Protein AF-0000000073459559 (afdb_homodimer)

Organism: Eremothecium gossypii (strain ATCC 10895 / CBS 109.51 / FGSC 9923 / NRRL Y-1056) (NCBI:txid284811)

InterPro domains:
  IPR000782 FAS1 domain [PS50213] (161-305)
  IPR000782 FAS1 domain [PS50213] (447-586)
  IPR036378 FAS1 domain superfamily [G3DSA:2.30.180.10] (457-588)
  IPR036378 FAS1 domain superfamily [SSF82153] (35-157)
  IPR036378 FAS1 domain superfamily [SSF82153] (318-447)
  IPR036378 FAS1 domain superfamily [SSF82153] (460-587)
  IPR050904 Cell adhesion and biosynthesis-related protein [PTHR10900] (189-633)

Structure (mmCIF, N/CA/C/O backbone):
data_AF-0000000073459559-model_v1
#
loop_
_entity.id
_entity.type
_entity.pdbx_description
1 polymer ACR029Cp
#
loop_
_atom_site.group_PDB
_atom_site.id
_atom_site.type_symbol
_atom_site.label_atom_id
_atom_site.label_alt_id
_atom_site.label_comp_id
_atom_site.label_asym_id
_atom_site.label_entity_id
_atom_site.label_seq_id
_atom_site.pdbx_PDB_ins_code
_atom_site.Cartn_x
_atom_site.Cartn_y
_atom_site.Cartn_z
_atom_site.occupancy
_atom_site.B_iso_or_equiv
_atom_site.auth_seq_id
_atom_site.auth_comp_id
_atom_site.auth_asym_id
_atom_site.auth_atom_id
_atom_site.pdbx_PDB_model_num
ATOM 1 N N . MET A 1 1 ? -1.584 -26.438 -11.297 1 17.03 1 MET A N 1
ATOM 2 C CA . MET A 1 1 ? -1.191 -27.844 -11.195 1 17.03 1 MET A CA 1
ATOM 3 C C . MET A 1 1 ? -1.791 -28.672 -12.336 1 17.03 1 MET A C 1
ATOM 5 O O . MET A 1 1 ? -1.902 -29.891 -12.234 1 17.03 1 MET A O 1
ATOM 9 N N . ILE A 1 2 ? -2.236 -27.938 -13.219 1 18.42 2 ILE A N 1
ATOM 10 C CA . ILE A 1 2 ? -2.914 -28.5 -14.383 1 18.42 2 ILE A CA 1
ATOM 11 C C . ILE A 1 2 ? -1.914 -29.266 -15.242 1 18.42 2 ILE A C 1
ATOM 13 O O . ILE A 1 2 ? -1.256 -28.688 -16.109 1 18.42 2 ILE A O 1
ATOM 17 N N . SER A 1 3 ? -1.098 -30.125 -14.508 1 16.38 3 SER A N 1
ATOM 18 C CA . SER A 1 3 ? -0.18 -31.094 -15.102 1 16.38 3 SER A CA 1
ATOM 19 C C . SER A 1 3 ? -0.9 -32 -16.094 1 16.38 3 SER A C 1
ATOM 21 O O . SER A 1 3 ? -0.386 -32.25 -17.188 1 16.38 3 SER A O 1
ATOM 23 N N . ALA A 1 4 ? -1.631 -33 -15.734 1 17.28 4 ALA A N 1
ATOM 24 C CA . ALA A 1 4 ? -1.38 -34.406 -16.031 1 17.28 4 ALA A CA 1
ATOM 25 C C . ALA A 1 4 ? -2.055 -34.812 -17.344 1 17.28 4 ALA A C 1
ATOM 27 O O . ALA A 1 4 ? -2.801 -35.781 -17.391 1 17.28 4 ALA A O 1
ATOM 28 N N . MET A 1 5 ? -2.383 -34 -18.156 1 15.68 5 MET A N 1
ATOM 29 C CA . MET A 1 5 ? -3.154 -34.531 -19.266 1 15.68 5 MET A CA 1
ATOM 30 C C . MET A 1 5 ? -2.354 -35.594 -20.016 1 15.68 5 MET A C 1
ATOM 32 O O . MET A 1 5 ? -2.83 -36.719 -20.219 1 15.68 5 MET A O 1
ATOM 36 N N . ARG A 1 6 ? -1.744 -35.531 -21.266 1 16.84 6 ARG A N 1
ATOM 37 C CA . ARG A 1 6 ? -2.434 -35.969 -22.469 1 16.84 6 ARG A CA 1
ATOM 38 C C . ARG A 1 6 ? -1.675 -37.125 -23.141 1 16.84 6 ARG A C 1
ATOM 40 O O . ARG A 1 6 ? -0.725 -36.875 -23.891 1 16.84 6 ARG A O 1
ATOM 47 N N . TRP A 1 7 ? -1.149 -38.125 -22.359 1 17.41 7 TRP A N 1
ATOM 48 C CA . TRP A 1 7 ? -0.173 -39.031 -22.984 1 17.41 7 TRP A CA 1
ATOM 49 C C . TRP A 1 7 ? -0.722 -39.625 -24.281 1 17.41 7 TRP A C 1
ATOM 51 O O . TRP A 1 7 ? -1.934 -39.781 -24.422 1 17.41 7 TRP A O 1
ATOM 61 N N . GLY A 1 8 ? 0.166 -39.844 -25.297 1 19.02 8 GLY A N 1
ATOM 62 C CA . GLY A 1 8 ? 0.317 -40.094 -26.719 1 19.02 8 GLY A CA 1
ATOM 63 C C . GLY A 1 8 ? -0.114 -41.5 -27.141 1 19.02 8 GLY A C 1
ATOM 64 O O . GLY A 1 8 ? -0.054 -42.406 -26.344 1 19.02 8 GLY A O 1
ATOM 65 N N . GLY A 1 9 ? -0.932 -41.844 -28.203 1 17.67 9 GLY A N 1
ATOM 66 C CA . GLY A 1 9 ? -1.707 -42.812 -28.969 1 17.67 9 GLY A CA 1
ATOM 67 C C . GLY A 1 9 ? -0.847 -43.812 -29.703 1 17.67 9 GLY A C 1
ATOM 68 O O . GLY A 1 9 ? -1.308 -44.906 -30.031 1 17.67 9 GLY A O 1
ATOM 69 N N . LEU A 1 10 ? 0.382 -43.594 -30.281 1 17.75 10 LEU A N 1
ATOM 70 C CA . LEU A 1 10 ? 0.413 -44.031 -31.688 1 17.75 10 LEU A CA 1
ATOM 71 C C . LEU A 1 10 ? 0.79 -45.5 -31.797 1 17.75 10 LEU A C 1
ATOM 73 O O . LEU A 1 10 ? 1.964 -45.844 -31.672 1 17.75 10 LEU A O 1
ATOM 77 N N . THR A 1 11 ? 0.412 -46.562 -31.188 1 18.14 11 THR A N 1
ATOM 78 C CA . THR A 1 11 ? 1.177 -47.781 -31.297 1 18.14 11 THR A CA 1
ATOM 79 C C . THR A 1 11 ? 0.952 -48.438 -32.656 1 18.14 11 THR A C 1
ATOM 81 O O . THR A 1 11 ? 1.438 -49.562 -32.906 1 18.14 11 THR A O 1
ATOM 84 N N . TRP A 1 12 ? 0.738 -47.812 -33.75 1 17.14 12 TRP A N 1
ATOM 85 C CA . TRP A 1 12 ? 0.249 -48.625 -34.844 1 17.14 12 TRP A CA 1
ATOM 86 C C . TRP A 1 12 ? 1.322 -49.625 -35.281 1 17.14 12 TRP A C 1
ATOM 88 O O . TRP A 1 12 ? 2.461 -49.219 -35.562 1 17.14 12 TRP A O 1
ATOM 98 N N . ALA A 1 13 ? 1.237 -50.938 -35.062 1 18.81 13 ALA A N 1
ATOM 99 C CA . ALA A 1 13 ? 1.903 -52.219 -35.312 1 18.81 13 ALA A CA 1
ATOM 100 C C . ALA A 1 13 ? 2.018 -52.531 -36.781 1 18.81 13 ALA A C 1
ATOM 102 O O . ALA A 1 13 ? 1.225 -53.281 -37.344 1 18.81 13 ALA A O 1
ATOM 103 N N . CYS A 1 14 ? 2.4 -51.531 -37.594 1 17.03 14 CYS A N 1
ATOM 104 C CA . CYS A 1 14 ? 2.213 -51.875 -39 1 17.03 14 CYS A CA 1
ATOM 105 C C . CYS A 1 14 ? 3.092 -53.062 -39.406 1 17.03 14 CYS A C 1
ATOM 107 O O . CYS A 1 14 ? 4.309 -53.031 -39.219 1 17.03 14 CYS A O 1
ATOM 109 N N . MET A 1 15 ? 2.611 -54.281 -39.688 1 17.45 15 MET A N 1
ATOM 110 C CA . MET A 1 15 ? 2.994 -55.688 -39.938 1 17.45 15 MET A CA 1
ATOM 111 C C . MET A 1 15 ? 3.752 -55.812 -41.25 1 17.45 15 MET A C 1
ATOM 113 O O . MET A 1 15 ? 4.652 -56.625 -41.375 1 17.45 15 MET A O 1
ATOM 117 N N . ALA A 1 16 ? 3.455 -55.062 -42.312 1 17.16 16 ALA A N 1
ATOM 118 C CA . ALA A 1 16 ? 3.178 -55.906 -43.5 1 17.16 16 ALA A CA 1
ATOM 119 C C . ALA A 1 16 ? 4.461 -56.5 -44.062 1 17.16 16 ALA A C 1
ATOM 121 O O . ALA A 1 16 ? 5.562 -56.031 -43.75 1 17.16 16 ALA A O 1
ATOM 122 N N . LEU A 1 17 ? 4.426 -57.25 -45.281 1 18.2 17 LEU A N 1
ATOM 123 C CA . LEU A 1 17 ? 4.73 -58.469 -46 1 18.2 17 LEU A CA 1
ATOM 124 C C . LEU A 1 17 ? 5.934 -58.281 -46.906 1 18.2 17 LEU A C 1
ATOM 126 O O . LEU A 1 17 ? 6.543 -59.25 -47.375 1 18.2 17 LEU A O 1
ATOM 130 N N . LEU A 1 18 ? 6.5 -57.062 -47.219 1 17.72 18 LEU A N 1
ATOM 131 C CA . LEU A 1 18 ? 6.676 -57.031 -48.656 1 17.72 18 LEU A CA 1
ATOM 132 C C . LEU A 1 18 ? 7.828 -57.938 -49.062 1 17.72 18 LEU A C 1
ATOM 134 O O . LEU A 1 18 ? 8.836 -58.031 -48.375 1 17.72 18 LEU A O 1
ATOM 138 N N . TRP A 1 19 ? 7.773 -58.688 -50.281 1 19.84 19 TRP A N 1
ATOM 139 C CA . TRP A 1 19 ? 8.234 -59.875 -51.031 1 19.84 19 TRP A CA 1
ATOM 140 C C . TRP A 1 19 ? 9.555 -59.594 -51.719 1 19.84 19 TRP A C 1
ATOM 142 O O . TRP A 1 19 ? 10.094 -60.438 -52.438 1 19.84 19 TRP A O 1
ATOM 152 N N . ALA A 1 20 ? 10.188 -58.5 -51.562 1 17.88 20 ALA A N 1
ATOM 153 C CA . ALA A 1 20 ? 10.867 -58.219 -52.844 1 17.88 20 ALA A CA 1
ATOM 154 C C . ALA A 1 20 ? 11.867 -59.344 -53.156 1 17.88 20 ALA A C 1
ATOM 156 O O . ALA A 1 20 ? 12.43 -59.969 -52.25 1 17.88 20 ALA A O 1
ATOM 157 N N . ARG A 1 21 ? 12.273 -59.469 -54.469 1 17.7 21 ARG A N 1
ATOM 158 C CA . ARG A 1 21 ? 12.633 -60.312 -55.594 1 17.7 21 ARG A CA 1
ATOM 159 C C . ARG A 1 21 ? 14.094 -60.75 -55.531 1 17.7 21 ARG A C 1
ATOM 161 O O . ARG A 1 21 ? 14.414 -61.938 -55.5 1 17.7 21 ARG A O 1
ATOM 168 N N . GLY A 1 22 ? 15.031 -60.125 -56.281 1 16.73 22 GLY A N 1
ATOM 169 C CA . GLY A 1 22 ? 15.617 -60.844 -57.406 1 16.73 22 GLY A CA 1
ATOM 170 C C . GLY A 1 22 ? 16.938 -61.5 -57.094 1 16.73 22 GLY A C 1
ATOM 171 O O . GLY A 1 22 ? 17.125 -62.688 -57.375 1 16.73 22 GLY A O 1
ATOM 172 N N . VAL A 1 23 ? 18.156 -60.781 -57 1 18.67 23 VAL A N 1
ATOM 173 C CA . VAL A 1 23 ? 19.125 -60.969 -58.094 1 18.67 23 VAL A CA 1
ATOM 174 C C . VAL A 1 23 ? 20.062 -62.094 -57.75 1 18.67 23 VAL A C 1
ATOM 176 O O . VAL A 1 23 ? 20.344 -62.375 -56.562 1 18.67 23 VAL A O 1
ATOM 179 N N . PRO A 1 24 ? 20.828 -62.719 -58.781 1 18.17 24 PRO A N 1
ATOM 180 C CA . PRO A 1 24 ? 21.344 -64.062 -59.156 1 18.17 24 PRO A CA 1
ATOM 181 C C . PRO A 1 24 ? 22.703 -64.375 -58.531 1 18.17 24 PRO A C 1
ATOM 183 O O . PRO A 1 24 ? 22.938 -65.438 -58.062 1 18.17 24 PRO A O 1
ATOM 186 N N . GLY A 1 25 ? 23.766 -63.469 -58.594 1 17.73 25 GLY A N 1
ATOM 187 C CA . GLY A 1 25 ? 24.875 -63.938 -59.438 1 17.73 25 GLY A CA 1
ATOM 188 C C . GLY A 1 25 ? 25.734 -65 -58.75 1 17.73 25 GLY A C 1
ATOM 189 O O . GLY A 1 25 ? 25.672 -65.125 -57.5 1 17.73 25 GLY A O 1
ATOM 190 N N . ALA A 1 26 ? 27 -65.375 -59.375 1 17.91 26 ALA A N 1
ATOM 191 C CA . ALA A 1 26 ? 27.75 -66.562 -59.844 1 17.91 26 ALA A CA 1
ATOM 192 C C . ALA A 1 26 ? 28.703 -67.062 -58.781 1 17.91 26 ALA A C 1
ATOM 194 O O . ALA A 1 26 ? 28.5 -68.125 -58.219 1 17.91 26 ALA A O 1
ATOM 195 N N . VAL A 1 27 ? 30.109 -67 -59.031 1 17.89 27 VAL A N 1
ATOM 196 C CA . VAL A 1 27 ? 30.969 -68.062 -59.531 1 17.89 27 VAL A CA 1
ATOM 197 C C . VAL A 1 27 ? 31.734 -68.688 -58.344 1 17.89 27 VAL A C 1
ATOM 199 O O . VAL A 1 27 ? 31.781 -68.125 -57.281 1 17.89 27 VAL A O 1
ATOM 202 N N . ALA A 1 28 ? 33.156 -69.188 -58.562 1 16.14 28 ALA A N 1
ATOM 203 C CA . ALA A 1 28 ? 33.875 -70.438 -58.688 1 16.14 28 ALA A CA 1
ATOM 204 C C . ALA A 1 28 ? 34.719 -70.688 -57.469 1 16.14 28 ALA A C 1
ATOM 206 O O . ALA A 1 28 ? 34.656 -71.75 -56.875 1 16.14 28 ALA A O 1
ATOM 207 N N . ARG A 1 29 ? 36.031 -70.062 -57.344 1 17.11 29 ARG A N 1
ATOM 208 C CA . ARG A 1 29 ? 37.281 -70.812 -57.562 1 17.11 29 ARG A CA 1
ATOM 209 C C . ARG A 1 29 ? 37.75 -71.438 -56.25 1 17.11 29 ARG A C 1
ATOM 211 O O . ARG A 1 29 ? 37.594 -70.875 -55.188 1 17.11 29 ARG A O 1
ATOM 218 N N . GLU A 1 30 ? 38.344 -72.75 -56.219 1 17.47 30 GLU A N 1
ATOM 219 C CA . GLU A 1 30 ? 38.656 -73.938 -55.406 1 17.47 30 GLU A CA 1
ATOM 220 C C . GLU A 1 30 ? 39.906 -73.688 -54.562 1 17.47 30 GLU A C 1
ATOM 222 O O . GLU A 1 30 ? 40.219 -74.5 -53.656 1 17.47 30 GLU A O 1
ATOM 227 N N . GLN A 1 31 ? 40.688 -72.625 -54.562 1 18.73 31 GLN A N 1
ATOM 228 C CA . GLN A 1 31 ? 42.094 -73.062 -54.562 1 18.73 31 GLN A CA 1
ATOM 229 C C . GLN A 1 31 ? 42.438 -73.812 -53.312 1 18.73 31 GLN A C 1
ATOM 231 O O . GLN A 1 31 ? 41.719 -73.75 -52.312 1 18.73 31 GLN A O 1
ATOM 236 N N . ALA A 1 32 ? 43.906 -74.312 -53.156 1 21.8 32 ALA A N 1
ATOM 237 C CA . ALA A 1 32 ? 44.812 -75.375 -52.781 1 21.8 32 ALA A CA 1
ATOM 238 C C . ALA A 1 32 ? 45.094 -75.375 -51.281 1 21.8 32 ALA A C 1
ATOM 240 O O . ALA A 1 32 ? 45.094 -74.312 -50.656 1 21.8 32 ALA A O 1
ATOM 241 N N . GLY A 1 33 ? 45.031 -76.562 -50.562 1 19.67 33 GLY A N 1
ATOM 242 C CA . GLY A 1 33 ? 45.031 -77.188 -49.25 1 19.67 33 GLY A CA 1
ATOM 243 C C . GLY A 1 33 ? 46.375 -77.062 -48.562 1 19.67 33 GLY A C 1
ATOM 244 O O . GLY A 1 33 ? 47.062 -78.125 -48.406 1 19.67 33 GLY A O 1
ATOM 245 N N . GLY A 1 34 ? 47.281 -76.125 -48.656 1 21.39 34 GLY A N 1
ATOM 246 C CA . GLY A 1 34 ? 48.594 -76.438 -48.125 1 21.39 34 GLY A CA 1
ATOM 247 C C . GLY A 1 34 ? 48.594 -76.812 -46.688 1 21.39 34 GLY A C 1
ATOM 248 O O . GLY A 1 34 ? 47.75 -76.375 -45.906 1 21.39 34 GLY A O 1
ATOM 249 N N . ALA A 1 35 ? 49.094 -78.125 -46.375 1 24.19 35 ALA A N 1
ATOM 250 C CA . ALA A 1 35 ? 49.25 -79 -45.219 1 24.19 35 ALA A CA 1
ATOM 251 C C . ALA A 1 35 ? 50.062 -78.312 -44.125 1 24.19 35 ALA A C 1
ATOM 253 O O . ALA A 1 35 ? 51.281 -78.062 -44.312 1 24.19 35 ALA A O 1
ATOM 254 N N . ALA A 1 36 ? 49.688 -77.312 -43.469 1 26.28 36 ALA A N 1
ATOM 255 C CA . ALA A 1 36 ? 50.5 -76.75 -42.406 1 26.28 36 ALA A CA 1
ATOM 256 C C . ALA A 1 36 ? 50.844 -77.875 -41.375 1 26.28 36 ALA A C 1
ATOM 258 O O . ALA A 1 36 ? 49.938 -78.5 -40.875 1 26.28 36 ALA A O 1
ATOM 259 N N . ALA A 1 37 ? 52.062 -78.5 -41.344 1 28 37 ALA A N 1
ATOM 260 C CA . ALA A 1 37 ? 52.781 -79.438 -40.469 1 28 37 ALA A CA 1
ATOM 261 C C . ALA A 1 37 ? 52.656 -79 -39.031 1 28 37 ALA A C 1
ATOM 263 O O . ALA A 1 37 ? 53 -77.812 -38.688 1 28 37 ALA A O 1
ATOM 264 N N . LEU A 1 38 ? 51.875 -79.625 -38.188 1 28 38 LEU A N 1
ATOM 265 C CA . LEU A 1 38 ? 51.656 -79.5 -36.75 1 28 38 LEU A CA 1
ATOM 266 C C . LEU A 1 38 ? 52.906 -79.75 -35.969 1 28 38 LEU A C 1
ATOM 268 O O . LEU A 1 38 ? 53.5 -80.875 -36.125 1 28 38 LEU A O 1
ATOM 272 N N . ASP A 1 39 ? 53.906 -78.938 -35.938 1 27.78 39 ASP A N 1
ATOM 273 C CA . ASP A 1 39 ? 55.094 -79.25 -35.125 1 27.78 39 ASP A CA 1
ATOM 274 C C . ASP A 1 39 ? 54.719 -79.875 -33.781 1 27.78 39 ASP A C 1
ATOM 276 O O . ASP A 1 39 ? 53.625 -79.625 -33.281 1 27.78 39 ASP A O 1
ATOM 280 N N . ASP A 1 40 ? 55.344 -80.938 -33.25 1 30.66 40 ASP A N 1
ATOM 281 C CA . ASP A 1 40 ? 55.281 -82 -32.219 1 30.66 40 ASP A CA 1
ATOM 282 C C . ASP A 1 40 ? 55 -81.312 -30.844 1 30.66 40 ASP A C 1
ATOM 284 O O . ASP A 1 40 ? 54.688 -82.062 -29.875 1 30.66 40 ASP A O 1
ATOM 288 N N . ASP A 1 41 ? 55.844 -80.312 -30.438 1 34.72 41 ASP A N 1
ATOM 289 C CA . ASP A 1 41 ? 55.781 -80 -29.016 1 34.72 41 ASP A CA 1
ATOM 290 C C . ASP A 1 41 ? 54.344 -79.75 -28.578 1 34.72 41 ASP A C 1
ATOM 292 O O . ASP A 1 41 ? 53.656 -78.875 -29.172 1 34.72 41 ASP A O 1
ATOM 296 N N . GLY A 1 42 ? 53.656 -80.75 -28.172 1 36.19 42 GLY A N 1
ATOM 297 C CA . GLY A 1 42 ? 52.281 -81.062 -27.781 1 36.19 42 GLY A CA 1
ATOM 298 C C . GLY A 1 42 ? 51.625 -79.875 -27 1 36.19 42 GLY A C 1
ATOM 299 O O . GLY A 1 42 ? 51.031 -80.125 -25.953 1 36.19 42 GLY A O 1
ATOM 300 N N . GLY A 1 43 ? 52.312 -78.75 -26.781 1 38.84 43 GLY A N 1
ATOM 301 C CA . GLY A 1 43 ? 51.531 -77.812 -25.984 1 38.84 43 GLY A CA 1
ATOM 302 C C . GLY A 1 43 ? 50.062 -77.812 -26.359 1 38.84 43 GLY A C 1
ATOM 303 O O . GLY A 1 43 ? 49.719 -77.812 -27.547 1 38.84 43 GLY A O 1
ATOM 304 N N . PHE A 1 44 ? 49.25 -78.625 -25.562 1 43.12 44 PHE A N 1
ATOM 305 C CA . PHE A 1 44 ? 47.812 -78.75 -25.703 1 43.12 44 PHE A CA 1
ATOM 306 C C . PHE A 1 44 ? 47.219 -77.438 -26.188 1 43.12 44 PHE A C 1
ATOM 308 O O . PHE A 1 44 ? 47.469 -76.375 -25.594 1 43.12 44 PHE A O 1
ATOM 315 N N . PRO A 1 45 ? 46.875 -77.188 -27.312 1 54.97 45 PRO A N 1
ATOM 316 C CA . PRO A 1 45 ? 46.375 -76.062 -28.062 1 54.97 45 PRO A CA 1
ATOM 317 C C . PRO A 1 45 ? 45.219 -75.375 -27.359 1 54.97 45 PRO A C 1
ATOM 319 O O . PRO A 1 45 ? 44.875 -74.25 -27.719 1 54.97 45 PRO A O 1
ATOM 322 N N . PHE A 1 46 ? 44.5 -76 -26.406 1 71.62 46 PHE A N 1
ATOM 323 C CA . PHE A 1 46 ? 43.312 -75.375 -25.844 1 71.62 46 PHE A CA 1
ATOM 324 C C . PHE A 1 46 ? 43.656 -74.688 -24.531 1 71.62 46 PHE A C 1
ATOM 326 O O . PHE A 1 46 ? 43.969 -75.312 -23.531 1 71.62 46 PHE A O 1
ATOM 333 N N . THR A 1 47 ? 43.969 -73.375 -24.438 1 87.19 47 THR A N 1
ATOM 334 C CA . THR A 1 47 ? 44.375 -72.625 -23.266 1 87.19 47 THR A CA 1
ATOM 335 C C . THR A 1 47 ? 43.281 -71.625 -22.828 1 87.19 47 THR A C 1
ATOM 337 O O . THR A 1 47 ? 42.656 -71 -23.672 1 87.19 47 THR A O 1
ATOM 340 N N . THR A 1 48 ? 42.875 -71.75 -21.562 1 92.31 48 THR A N 1
ATOM 341 C CA . THR A 1 48 ? 42 -70.75 -20.969 1 92.31 48 THR A CA 1
ATOM 342 C C . THR A 1 48 ? 42.781 -69.562 -20.375 1 92.31 48 THR A C 1
ATOM 344 O O . THR A 1 48 ? 44 -69.625 -20.297 1 92.31 48 THR A O 1
ATOM 347 N N . VAL A 1 49 ? 42.062 -68.5 -20.047 1 94.94 49 VAL A N 1
ATOM 348 C CA . VAL A 1 49 ? 42.719 -67.312 -19.469 1 94.94 49 VAL A CA 1
ATOM 349 C C . VAL A 1 49 ? 43.406 -67.688 -18.156 1 94.94 49 VAL A C 1
ATOM 351 O O . VAL A 1 49 ? 44.5 -67.25 -17.859 1 94.94 49 VAL A O 1
ATOM 354 N N . VAL A 1 50 ? 42.812 -68.5 -17.344 1 94.62 50 VAL A N 1
ATOM 355 C CA . VAL A 1 50 ? 43.344 -68.875 -16.047 1 94.62 50 VAL A CA 1
ATOM 356 C C . VAL A 1 50 ? 44.594 -69.75 -16.266 1 94.62 50 VAL A C 1
ATOM 358 O O . VAL A 1 50 ? 45.562 -69.688 -15.484 1 94.62 50 VAL A O 1
ATOM 361 N N . ASP A 1 51 ? 44.625 -70.562 -17.359 1 93.19 51 ASP A N 1
ATOM 362 C CA . ASP A 1 51 ? 45.812 -71.312 -17.719 1 93.19 51 ASP A CA 1
ATOM 363 C C . ASP A 1 51 ? 47 -70.375 -18.016 1 93.19 51 ASP A C 1
ATOM 365 O O . ASP A 1 51 ? 48.094 -70.625 -17.562 1 93.19 51 ASP A O 1
ATOM 369 N N . ILE A 1 52 ? 46.656 -69.438 -18.75 1 94.69 52 ILE A N 1
ATOM 370 C CA . ILE A 1 52 ? 47.688 -68.438 -19.125 1 94.69 52 ILE A CA 1
ATOM 371 C C . ILE A 1 52 ? 48.219 -67.75 -17.875 1 94.69 52 ILE A C 1
ATOM 373 O O . ILE A 1 52 ? 49.438 -67.625 -17.703 1 94.69 52 ILE A O 1
ATOM 377 N N . LEU A 1 53 ? 47.344 -67.375 -16.969 1 94.81 53 LEU A N 1
ATOM 378 C CA . LEU A 1 53 ? 47.75 -66.688 -15.734 1 94.81 53 LEU A CA 1
ATOM 379 C C . LEU A 1 53 ? 48.594 -67.625 -14.867 1 94.81 53 LEU A C 1
ATOM 381 O O . LEU A 1 53 ? 49.562 -67.188 -14.234 1 94.81 53 LEU A O 1
ATOM 385 N N . SER A 1 54 ? 48.312 -68.938 -14.867 1 92.88 54 SER A N 1
ATOM 386 C CA . SER A 1 54 ? 48.969 -69.875 -14.031 1 92.88 54 SER A CA 1
ATOM 387 C C . SER A 1 54 ? 50.344 -70.25 -14.594 1 92.88 54 SER A C 1
ATOM 389 O O . SER A 1 54 ? 51.25 -70.625 -13.852 1 92.88 54 SER A O 1
ATOM 391 N N . GLN A 1 55 ? 50.469 -70.188 -15.953 1 92.75 55 GLN A N 1
ATOM 392 C CA . GLN A 1 55 ? 51.688 -70.625 -16.625 1 92.75 55 GLN A CA 1
ATOM 393 C C . GLN A 1 55 ? 52.75 -69.5 -16.609 1 92.75 55 GLN A C 1
ATOM 395 O O . GLN A 1 55 ? 53.906 -69.75 -16.906 1 92.75 55 GLN A O 1
ATOM 400 N N . ASN A 1 56 ? 52.344 -68.312 -16.297 1 92.62 56 ASN A N 1
ATOM 401 C CA . ASN A 1 56 ? 53.25 -67.188 -16.297 1 92.62 56 ASN A CA 1
ATOM 402 C C . ASN A 1 56 ? 53.438 -66.625 -14.891 1 92.62 56 ASN A C 1
ATOM 404 O O . ASN A 1 56 ? 52.5 -66.125 -14.273 1 92.62 56 ASN A O 1
ATOM 408 N N . ALA A 1 57 ? 54.625 -66.625 -14.445 1 91.88 57 ALA A N 1
ATOM 409 C CA . ALA A 1 57 ? 54.938 -66.25 -13.07 1 91.88 57 ALA A CA 1
ATOM 410 C C . ALA A 1 57 ? 54.656 -64.75 -12.82 1 91.88 57 ALA A C 1
ATOM 412 O O . ALA A 1 57 ? 54.375 -64.375 -11.688 1 91.88 57 ALA A O 1
ATOM 413 N N . GLU A 1 58 ? 54.688 -63.969 -13.859 1 92.56 58 GLU A N 1
ATOM 414 C CA . GLU A 1 58 ? 54.469 -62.531 -13.727 1 92.56 58 GLU A CA 1
ATOM 415 C C . GLU A 1 58 ? 53.031 -62.219 -13.305 1 92.56 58 GLU A C 1
ATOM 417 O O . GLU A 1 58 ? 52.781 -61.188 -12.719 1 92.56 58 GLU A O 1
ATOM 422 N N . PHE A 1 59 ? 52.125 -63.156 -13.562 1 94.25 59 PHE A N 1
ATOM 423 C CA . PHE A 1 59 ? 50.719 -62.938 -13.25 1 94.25 59 PHE A CA 1
ATOM 424 C C . PHE A 1 59 ? 50.344 -63.594 -11.922 1 94.25 59 PHE A C 1
ATOM 426 O O . PHE A 1 59 ? 49.156 -63.594 -11.531 1 94.25 59 PHE A O 1
ATOM 433 N N . ALA A 1 60 ? 51.312 -64.125 -11.18 1 92.69 60 ALA A N 1
ATOM 434 C CA . ALA A 1 60 ? 51.062 -64.875 -9.984 1 92.69 60 ALA A CA 1
ATOM 435 C C . ALA A 1 60 ? 50.312 -64.062 -8.938 1 92.69 60 ALA A C 1
ATOM 437 O O . ALA A 1 60 ? 49.375 -64.562 -8.305 1 92.69 60 ALA A O 1
ATOM 438 N N . GLY A 1 61 ? 50.75 -62.812 -8.758 1 91.69 61 GLY A N 1
ATOM 439 C CA . GLY A 1 61 ? 50.062 -61.969 -7.809 1 91.69 61 GLY A CA 1
ATOM 440 C C . GLY A 1 61 ? 48.625 -61.719 -8.172 1 91.69 61 GLY A C 1
ATOM 441 O O . GLY A 1 61 ? 47.75 -61.75 -7.305 1 91.69 61 GLY A O 1
ATOM 442 N N . PHE A 1 62 ? 48.281 -61.438 -9.414 1 94.44 62 PHE A N 1
ATOM 443 C CA . PHE A 1 62 ? 46.938 -61.188 -9.906 1 94.44 62 PHE A CA 1
ATOM 444 C C . PHE A 1 62 ? 46.094 -62.438 -9.789 1 94.44 62 PHE A C 1
ATOM 446 O O . PHE A 1 62 ? 44.938 -62.375 -9.359 1 94.44 62 PHE A O 1
ATOM 453 N N . LEU A 1 63 ? 46.656 -63.594 -10.102 1 93.88 63 LEU A N 1
ATOM 454 C CA . LEU A 1 63 ? 45.938 -64.875 -10.023 1 93.88 63 LEU A CA 1
ATOM 455 C C . LEU A 1 63 ? 45.594 -65.188 -8.578 1 93.88 63 LEU A C 1
ATOM 457 O O . LEU A 1 63 ? 44.469 -65.688 -8.297 1 93.88 63 LEU A O 1
ATOM 461 N N . ARG A 1 64 ? 46.5 -64.938 -7.688 1 93.06 64 ARG A N 1
ATOM 462 C CA . ARG A 1 64 ? 46.25 -65.188 -6.277 1 93.06 64 ARG A CA 1
ATOM 463 C C . ARG A 1 64 ? 45.094 -64.312 -5.777 1 93.06 64 ARG A C 1
ATOM 465 O O . ARG A 1 64 ? 44.219 -64.812 -5.035 1 93.06 64 ARG A O 1
ATOM 472 N N . ALA A 1 65 ? 45.156 -63.125 -6.211 1 93.62 65 ALA A N 1
ATOM 473 C CA . ALA A 1 65 ? 44.094 -62.219 -5.832 1 93.62 65 ALA A CA 1
ATOM 474 C C . ALA A 1 65 ? 42.75 -62.656 -6.41 1 93.62 65 ALA A C 1
ATOM 476 O O . ALA A 1 65 ? 41.719 -62.594 -5.734 1 93.62 65 ALA A O 1
ATOM 477 N N . ALA A 1 66 ? 42.688 -63.125 -7.656 1 94.06 66 ALA A N 1
ATOM 478 C CA . ALA A 1 66 ? 41.5 -63.625 -8.312 1 94.06 66 ALA A CA 1
ATOM 479 C C . ALA A 1 66 ? 40.938 -64.875 -7.605 1 94.06 66 ALA A C 1
ATOM 481 O O . ALA A 1 66 ? 39.719 -65 -7.434 1 94.06 66 ALA A O 1
ATOM 482 N N . GLN A 1 67 ? 41.844 -65.625 -7.137 1 92.88 67 GLN A N 1
ATOM 483 C CA . GLN A 1 67 ? 41.469 -66.875 -6.414 1 92.88 67 GLN A CA 1
ATOM 484 C C . GLN A 1 67 ? 40.875 -66.5 -5.047 1 92.88 67 GLN A C 1
ATOM 486 O O . GLN A 1 67 ? 39.812 -67.062 -4.668 1 92.88 67 GLN A O 1
ATOM 491 N N . ARG A 1 68 ? 41.5 -65.688 -4.391 1 92.25 68 ARG A N 1
ATOM 492 C CA . ARG A 1 68 ? 41.031 -65.25 -3.072 1 92.25 68 ARG A CA 1
ATOM 493 C C . ARG A 1 68 ? 39.656 -64.625 -3.162 1 92.25 68 ARG A C 1
ATOM 495 O O . ARG A 1 68 ? 38.844 -64.75 -2.256 1 92.25 68 ARG A O 1
ATOM 502 N N . GLY A 1 69 ? 39.5 -63.844 -4.203 1 92 69 GLY A N 1
ATOM 503 C CA . GLY A 1 69 ? 38.25 -63.125 -4.375 1 92 69 GLY A CA 1
ATOM 504 C C . GLY A 1 69 ? 37.156 -64 -4.984 1 92 69 GLY A C 1
ATOM 505 O O . GLY A 1 69 ? 36 -63.562 -5.117 1 92 69 GLY A O 1
ATOM 506 N N . GLY A 1 70 ? 37.469 -65.25 -5.344 1 92.75 70 GLY A N 1
ATOM 507 C CA . GLY A 1 70 ? 36.469 -66.125 -5.91 1 92.75 70 GLY A CA 1
ATOM 508 C C . GLY A 1 70 ? 36.094 -65.812 -7.34 1 92.75 70 GLY A C 1
ATOM 509 O O . GLY A 1 70 ? 34.969 -66.062 -7.758 1 92.75 70 GLY A O 1
ATOM 510 N N . TRP A 1 71 ? 37 -65.25 -8.125 1 94.62 71 TRP A N 1
ATOM 511 C CA . TRP A 1 71 ? 36.688 -64.75 -9.461 1 94.62 71 TRP A CA 1
ATOM 512 C C . TRP A 1 71 ? 37.031 -65.75 -10.523 1 94.62 71 TRP A C 1
ATOM 514 O O . TRP A 1 71 ? 36.75 -65.562 -11.703 1 94.62 71 TRP A O 1
ATOM 524 N N . VAL A 1 72 ? 37.656 -66.875 -10.234 1 94.56 72 VAL A N 1
ATOM 525 C CA . VAL A 1 72 ? 38.156 -67.875 -11.195 1 94.56 72 VAL A CA 1
ATOM 526 C C . VAL A 1 72 ? 36.969 -68.5 -11.938 1 94.56 72 VAL A C 1
ATOM 528 O O . VAL A 1 72 ? 36.969 -68.562 -13.164 1 94.56 72 VAL A O 1
ATOM 531 N N . PRO A 1 73 ? 35.875 -68.875 -11.188 1 93.81 73 PRO A N 1
ATOM 532 C CA . PRO A 1 73 ? 34.719 -69.375 -11.938 1 93.81 73 PRO A CA 1
ATOM 533 C C . PRO A 1 73 ? 34.156 -68.375 -12.914 1 93.81 73 PRO A C 1
ATOM 535 O O . PRO A 1 73 ? 33.75 -68.75 -14.016 1 93.81 73 PRO A O 1
ATOM 538 N N . TYR A 1 74 ? 34.156 -67.188 -12.492 1 94.19 74 TYR A N 1
ATOM 539 C CA . TYR A 1 74 ? 33.656 -66.125 -13.344 1 94.19 74 TYR A CA 1
ATOM 540 C C . TYR A 1 74 ? 34.531 -66 -14.609 1 94.19 74 TYR A C 1
ATOM 542 O O . TYR A 1 74 ? 34 -65.938 -15.719 1 94.19 74 TYR A O 1
ATOM 550 N N . LEU A 1 75 ? 35.781 -66 -14.461 1 94.44 75 LEU A N 1
ATOM 551 C CA . LEU A 1 75 ? 36.688 -65.875 -15.586 1 94.44 75 LEU A CA 1
ATOM 552 C C . LEU A 1 75 ? 36.531 -67.062 -16.516 1 94.44 75 LEU A C 1
ATOM 554 O O . LEU A 1 75 ? 36.625 -66.938 -17.75 1 94.44 75 LEU A O 1
ATOM 558 N N . ASN A 1 76 ? 36.25 -68.188 -15.977 1 92.75 76 ASN A N 1
ATOM 559 C CA . ASN A 1 76 ? 36.156 -69.438 -16.766 1 92.75 76 ASN A CA 1
ATOM 560 C 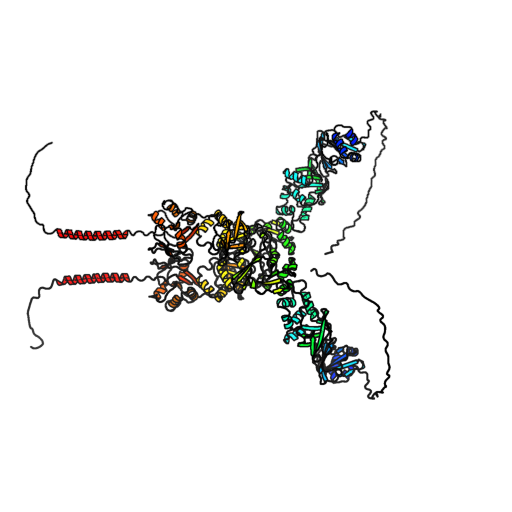C . ASN A 1 76 ? 34.844 -69.438 -17.547 1 92.75 76 ASN A C 1
ATOM 562 O O . ASN A 1 76 ? 34.75 -70.188 -18.562 1 92.75 76 ASN A O 1
ATOM 566 N N . GLU A 1 77 ? 33.938 -68.812 -17.109 1 93.19 77 GLU A N 1
ATOM 567 C CA . GLU A 1 77 ? 32.625 -68.812 -17.75 1 93.19 77 GLU A CA 1
ATOM 568 C C . GLU A 1 77 ? 32.562 -67.75 -18.859 1 93.19 77 GLU A C 1
ATOM 570 O O . GLU A 1 77 ? 31.641 -67.812 -19.688 1 93.19 77 GLU A O 1
ATOM 575 N N . LEU A 1 78 ? 33.469 -66.875 -18.891 1 92.25 78 LEU A N 1
ATOM 576 C CA . LEU A 1 78 ? 33.406 -65.75 -19.875 1 92.25 78 LEU A CA 1
ATOM 577 C C . LEU A 1 78 ? 33.938 -66.25 -21.219 1 92.25 78 LEU A C 1
ATOM 579 O O . LEU A 1 78 ? 34.812 -67.125 -21.281 1 92.25 78 LEU A O 1
ATOM 583 N N . ASP A 1 79 ? 33.281 -65.688 -22.328 1 91.56 79 ASP A N 1
ATOM 584 C CA . ASP A 1 79 ? 33.781 -65.875 -23.703 1 91.56 79 ASP A CA 1
ATOM 585 C C . ASP A 1 79 ? 33.875 -64.562 -24.422 1 91.56 79 ASP A C 1
ATOM 587 O O . ASP A 1 79 ? 33.188 -63.562 -24.062 1 91.56 79 ASP A O 1
ATOM 591 N N . ASP A 1 80 ? 34.844 -64.438 -25.375 1 90.81 80 ASP A N 1
ATOM 592 C CA . ASP A 1 80 ? 34.969 -63.25 -26.203 1 90.81 80 ASP A CA 1
ATOM 593 C C . ASP A 1 80 ? 35.25 -62.031 -25.344 1 90.81 80 ASP A C 1
ATOM 595 O O . ASP A 1 80 ? 34.5 -61.062 -25.375 1 90.81 80 ASP A O 1
ATOM 599 N N . PHE A 1 81 ? 36.406 -62.125 -24.562 1 93.19 81 PHE A N 1
ATOM 600 C CA . PHE A 1 81 ? 36.719 -61 -23.672 1 93.19 81 PHE A CA 1
ATOM 601 C C . PHE A 1 81 ? 38.219 -60.781 -23.609 1 93.19 81 PHE A C 1
ATOM 603 O O . PHE A 1 81 ? 39 -61.562 -24.141 1 93.19 81 PHE A O 1
ATOM 610 N N . SER A 1 82 ? 38.594 -59.625 -23.094 1 95 82 SER A N 1
ATOM 611 C CA . SER A 1 82 ? 40 -59.25 -22.828 1 95 82 SER A CA 1
ATOM 612 C C . SER A 1 82 ? 40.219 -59.031 -21.344 1 95 82 SER A C 1
ATOM 614 O O . SER A 1 82 ? 39.406 -58.406 -20.672 1 95 82 SER A O 1
ATOM 616 N N . LEU A 1 83 ? 41.219 -59.625 -20.859 1 95.19 83 LEU A N 1
ATOM 617 C CA . LEU A 1 83 ? 41.594 -59.469 -19.453 1 95.19 83 LEU A CA 1
ATOM 618 C C . LEU A 1 83 ? 42.844 -58.594 -19.328 1 95.19 83 LEU A C 1
ATOM 620 O O . LEU A 1 83 ? 43.875 -58.906 -19.891 1 95.19 83 LEU A O 1
ATOM 624 N N . LEU A 1 84 ? 42.656 -57.469 -18.703 1 94.25 84 LEU A N 1
ATOM 625 C CA . LEU A 1 84 ? 43.781 -56.625 -18.344 1 94.25 84 LEU A CA 1
ATOM 626 C C . LEU A 1 84 ? 44.469 -57.125 -17.062 1 94.25 84 LEU A C 1
ATOM 628 O O . LEU A 1 84 ? 43.969 -56.875 -15.969 1 94.25 84 LEU A O 1
ATOM 632 N N . ALA A 1 85 ? 45.625 -57.75 -17.219 1 95 85 ALA A N 1
ATOM 633 C CA . ALA A 1 85 ? 46.25 -58.406 -16.078 1 95 85 ALA A CA 1
ATOM 634 C C . ALA A 1 85 ? 47.5 -57.656 -15.633 1 95 85 ALA A C 1
ATOM 636 O O . ALA A 1 85 ? 48.469 -57.531 -16.391 1 95 85 ALA A O 1
ATOM 637 N N . PRO A 1 86 ? 47.438 -57.125 -14.43 1 94.56 86 PRO A N 1
ATOM 638 C CA . PRO A 1 86 ? 48.625 -56.406 -13.969 1 94.56 86 PRO A CA 1
ATOM 639 C C . PRO A 1 86 ? 49.781 -57.344 -13.625 1 94.56 86 PRO A C 1
ATOM 641 O O . PRO A 1 86 ? 49.594 -58.406 -13.031 1 94.56 86 PRO A O 1
ATOM 644 N N . PHE A 1 87 ? 50.906 -56.75 -14.094 1 90.19 87 PHE A N 1
ATOM 645 C CA . PHE A 1 87 ? 52.156 -57.406 -13.648 1 90.19 87 PHE A CA 1
ATOM 646 C C . PHE A 1 87 ? 52.375 -57.156 -12.164 1 90.19 87 PHE A C 1
ATOM 648 O O . PHE A 1 87 ? 52.219 -56.031 -11.688 1 90.19 87 PHE A O 1
ATOM 655 N N . GLY A 1 88 ? 52.75 -58.125 -11.297 1 80.19 88 GLY A N 1
ATOM 656 C CA . GLY A 1 88 ? 53.156 -57.938 -9.906 1 80.19 88 GLY A CA 1
ATOM 657 C C . GLY A 1 88 ? 51.969 -57.938 -8.953 1 80.19 88 GLY A C 1
ATOM 658 O O . GLY A 1 88 ? 52.156 -57.812 -7.738 1 80.19 88 GLY A O 1
ATOM 659 N N . GLY A 1 89 ? 50.719 -57.938 -9.484 1 81.06 89 GLY A N 1
ATOM 660 C CA . GLY A 1 89 ? 49.562 -58.062 -8.602 1 81.06 89 GLY A CA 1
ATOM 661 C C . GLY A 1 89 ? 48.719 -56.812 -8.523 1 81.06 89 GLY A C 1
ATOM 662 O O . GLY A 1 89 ? 48.906 -55.875 -9.328 1 81.06 89 GLY A O 1
ATOM 663 N N . VAL A 1 90 ? 47.531 -56.844 -7.746 1 82.06 90 VAL A N 1
ATOM 664 C CA . VAL A 1 90 ? 46.562 -55.75 -7.699 1 82.06 90 VAL A CA 1
ATOM 665 C C . VAL A 1 90 ? 46.688 -55 -6.379 1 82.06 90 VAL A C 1
ATOM 667 O O . VAL A 1 90 ? 45.844 -54.156 -6.055 1 82.06 90 VAL A O 1
ATOM 670 N N . GLY A 1 91 ? 47.781 -55.156 -5.574 1 71.62 91 GLY A N 1
ATOM 671 C CA . GLY A 1 91 ? 47.969 -54.531 -4.277 1 71.62 91 GLY A CA 1
ATOM 672 C C . GLY A 1 91 ? 47 -55.062 -3.229 1 71.62 91 GLY A C 1
ATOM 673 O O . GLY A 1 91 ? 46.281 -56.031 -3.469 1 71.62 91 GLY A O 1
ATOM 674 N N . GLY A 1 92 ? 46.906 -54.75 -1.834 1 65.56 92 GLY A N 1
ATOM 675 C CA . GLY A 1 92 ? 46.312 -55.312 -0.632 1 65.56 92 GLY A CA 1
ATOM 676 C C . GLY A 1 92 ? 44.812 -55.156 -0.599 1 65.56 92 GLY A C 1
ATOM 677 O O . GLY A 1 92 ? 44.125 -55.688 0.282 1 65.56 92 GLY A O 1
ATOM 678 N N . GLY A 1 93 ? 44.094 -54.656 -1.61 1 72.19 93 GLY A N 1
ATOM 679 C CA . GLY A 1 93 ? 42.656 -54.438 -1.479 1 72.19 93 GLY A CA 1
ATOM 680 C C . GLY A 1 93 ? 41.844 -55.5 -2.184 1 72.19 93 GLY A C 1
ATOM 681 O O . GLY A 1 93 ? 42.375 -56.469 -2.738 1 72.19 93 GLY A O 1
ATOM 682 N N . ARG A 1 94 ? 40.312 -55.406 -1.947 1 78.19 94 ARG A N 1
ATOM 683 C CA . ARG A 1 94 ? 39.406 -56.344 -2.596 1 78.19 94 ARG A CA 1
ATOM 684 C C . ARG A 1 94 ? 39.438 -56.188 -4.109 1 78.19 94 ARG A C 1
ATOM 686 O O . ARG A 1 94 ? 39.25 -55.062 -4.609 1 78.19 94 ARG A O 1
ATOM 693 N N . LEU A 1 95 ? 39.844 -57.219 -4.707 1 88.69 95 LEU A N 1
ATOM 694 C CA . LEU A 1 95 ? 39.875 -57.219 -6.164 1 88.69 95 LEU A CA 1
ATOM 695 C C . LEU A 1 95 ? 38.5 -57.094 -6.766 1 88.69 95 LEU A C 1
ATOM 697 O O . LEU A 1 95 ? 37.594 -57.844 -6.406 1 88.69 95 LEU A O 1
ATOM 701 N N . ASP A 1 96 ? 38.312 -56.031 -7.551 1 89.38 96 ASP A N 1
ATOM 702 C CA . ASP A 1 96 ? 37.125 -55.938 -8.406 1 89.38 96 ASP A CA 1
ATOM 703 C C . ASP A 1 96 ? 37.469 -56.375 -9.836 1 89.38 96 ASP A C 1
ATOM 705 O O . ASP A 1 96 ? 38 -55.562 -10.625 1 89.38 96 ASP A O 1
ATOM 709 N N . MET A 1 97 ? 37.062 -57.469 -10.125 1 91.69 97 MET A N 1
ATOM 710 C CA . MET A 1 97 ? 37.438 -58.062 -11.391 1 91.69 97 MET A CA 1
ATOM 711 C C . MET A 1 97 ? 36.812 -57.312 -12.57 1 91.69 97 MET A C 1
ATOM 713 O O . MET A 1 97 ? 37.375 -57.344 -13.672 1 91.69 97 MET A O 1
ATOM 717 N N . GLN A 1 98 ? 35.75 -56.688 -12.398 1 89.06 98 GLN A N 1
ATOM 718 C CA . GLN A 1 98 ? 35.062 -55.969 -13.484 1 89.06 98 GLN A CA 1
ATOM 719 C C . GLN A 1 98 ? 35.969 -54.844 -14.039 1 89.06 98 GLN A C 1
ATOM 721 O O . GLN A 1 98 ? 35.812 -54.469 -15.211 1 89.06 98 GLN A O 1
ATOM 726 N N . ARG A 1 99 ? 36.844 -54.406 -13.273 1 90.44 99 ARG A N 1
ATOM 727 C CA . ARG A 1 99 ? 37.75 -53.344 -13.695 1 90.44 99 ARG A CA 1
ATOM 728 C C . ARG A 1 99 ? 38.781 -53.875 -14.68 1 90.44 99 ARG A C 1
ATOM 730 O O . ARG A 1 99 ? 39.438 -53.062 -15.375 1 90.44 99 ARG A O 1
ATOM 737 N N . TYR A 1 100 ? 38.906 -55.094 -14.711 1 92.94 100 TYR A N 1
ATOM 738 C CA . TYR A 1 100 ? 40.031 -55.656 -15.469 1 92.94 100 TYR A CA 1
ATOM 739 C C . TYR A 1 100 ? 39.5 -56.469 -16.656 1 92.94 100 TYR A C 1
ATOM 741 O O . TYR A 1 100 ? 40.312 -56.906 -17.5 1 92.94 100 TYR A O 1
ATOM 749 N N . VAL A 1 101 ? 38.219 -56.594 -16.703 1 93.25 101 VAL A N 1
ATOM 750 C CA . VAL A 1 101 ? 37.625 -57.406 -17.766 1 93.25 101 VAL A CA 1
ATOM 751 C C . VAL A 1 101 ? 36.938 -56.5 -18.781 1 93.25 101 VAL A C 1
ATOM 753 O O . VAL A 1 101 ? 36.156 -55.594 -18.391 1 93.25 101 VAL A O 1
ATOM 756 N N . ILE A 1 102 ? 37.219 -56.562 -20 1 91.81 102 ILE A N 1
ATOM 757 C CA . ILE A 1 102 ? 36.5 -55.938 -21.094 1 91.81 102 ILE A CA 1
ATOM 758 C C . ILE A 1 102 ? 35.75 -57 -21.875 1 91.81 102 ILE A C 1
ATOM 760 O O . ILE A 1 102 ? 36.344 -57.812 -22.594 1 91.81 102 ILE A O 1
ATOM 764 N N . GLN A 1 103 ? 34.406 -57 -21.766 1 86 103 GLN A N 1
ATOM 765 C CA . GLN A 1 103 ? 33.562 -58 -22.422 1 86 103 GLN A CA 1
ATOM 766 C C . GLN A 1 103 ? 33.156 -57.562 -23.812 1 86 103 GLN A C 1
ATOM 768 O O . GLN A 1 103 ? 33.031 -56.375 -24.078 1 86 103 GLN A O 1
ATOM 773 N N . GLY A 1 104 ? 32.844 -58.375 -24.781 1 73.38 104 GLY A N 1
ATOM 774 C CA . GLY A 1 104 ? 32.281 -58.125 -26.078 1 73.38 104 GLY A CA 1
ATOM 775 C C . GLY A 1 104 ? 33.312 -57.906 -27.172 1 73.38 104 GLY A C 1
ATOM 776 O O . GLY A 1 104 ? 33.031 -57.281 -28.188 1 73.38 104 GLY A O 1
ATOM 777 N N . GLY A 1 105 ? 34.562 -58.406 -26.812 1 72.69 105 GLY A N 1
ATOM 778 C CA . GLY A 1 105 ? 35.5 -58.344 -27.906 1 72.69 105 GLY A CA 1
ATOM 779 C C . GLY A 1 105 ? 36.938 -58.531 -27.438 1 72.69 105 GLY A C 1
ATOM 780 O O . GLY A 1 105 ? 37.281 -58.188 -26.281 1 72.69 105 GLY A O 1
ATOM 781 N N . VAL A 1 106 ? 37.656 -59.094 -28.312 1 82.88 106 VAL A N 1
ATOM 782 C CA . VAL A 1 106 ? 39.094 -59.312 -28.078 1 82.88 106 VAL A CA 1
ATOM 783 C C . VAL A 1 106 ? 39.906 -58.125 -28.578 1 82.88 106 VAL A C 1
ATOM 785 O O . VAL A 1 106 ? 39.75 -57.688 -29.719 1 82.88 106 VAL A O 1
ATOM 788 N N . ILE A 1 107 ? 40.594 -57.438 -27.625 1 85.75 107 ILE A N 1
ATOM 789 C CA . ILE A 1 107 ? 41.469 -56.344 -27.984 1 85.75 107 ILE A CA 1
ATOM 790 C C . ILE A 1 107 ? 42.844 -56.844 -28.359 1 85.75 107 ILE A C 1
ATOM 792 O O . ILE A 1 107 ? 43.656 -57.125 -27.484 1 85.75 107 ILE A O 1
ATOM 796 N N . ASP A 1 108 ? 42.969 -57.062 -29.641 1 85.75 108 ASP A N 1
ATOM 797 C CA . ASP A 1 108 ? 44.281 -57.438 -30.156 1 85.75 108 ASP A CA 1
ATOM 798 C C . ASP A 1 108 ? 45.094 -56.188 -30.578 1 85.75 108 ASP A C 1
ATOM 800 O O . ASP A 1 108 ? 44.906 -55.688 -31.672 1 85.75 108 ASP A O 1
ATOM 804 N N . LEU A 1 109 ? 45.969 -55.75 -29.75 1 88.75 109 LEU A N 1
ATOM 805 C CA . LEU A 1 109 ? 46.719 -54.5 -29.922 1 88.75 109 LEU A CA 1
ATOM 806 C C . LEU A 1 109 ? 47.562 -54.562 -31.172 1 88.75 109 LEU A C 1
ATOM 808 O O . LEU A 1 109 ? 47.906 -53.5 -31.75 1 88.75 109 LEU A O 1
ATOM 812 N N . ALA A 1 110 ? 47.938 -55.781 -31.672 1 84.62 110 ALA A N 1
ATOM 813 C CA . ALA A 1 110 ? 48.75 -55.938 -32.844 1 84.62 110 ALA A CA 1
ATOM 814 C C . ALA A 1 110 ? 48 -55.531 -34.125 1 84.62 110 ALA A C 1
ATOM 816 O O . ALA A 1 110 ? 48.594 -55.219 -35.156 1 84.62 110 ALA A O 1
ATOM 817 N N . GLN A 1 111 ? 46.688 -55.562 -34 1 85.62 111 GLN A N 1
ATOM 818 C CA . GLN A 1 111 ? 45.844 -55.281 -35.156 1 85.62 111 GLN A CA 1
ATOM 819 C C . GLN A 1 111 ? 45.469 -53.812 -35.188 1 85.62 111 GLN A C 1
ATOM 821 O O . GLN A 1 111 ? 44.844 -53.344 -36.125 1 85.62 111 GLN A O 1
ATOM 826 N N . TYR A 1 112 ? 45.812 -53.125 -34.156 1 89.44 112 TYR A N 1
ATOM 827 C CA . TYR A 1 112 ? 45.438 -51.719 -34.062 1 89.44 112 TYR A CA 1
ATOM 828 C C . TYR A 1 112 ? 46.469 -50.812 -34.781 1 89.44 112 TYR A C 1
ATOM 830 O O . TYR A 1 112 ? 47.688 -51.062 -34.656 1 89.44 112 TYR A O 1
ATOM 838 N N . GLU A 1 113 ? 46.031 -49.844 -35.594 1 91.69 113 GLU A N 1
ATOM 839 C CA . GLU A 1 113 ? 46.906 -48.781 -36.031 1 91.69 113 GLU A CA 1
ATOM 840 C C . GLU A 1 113 ? 47.188 -47.781 -34.938 1 91.69 113 GLU A C 1
ATOM 842 O O . GLU A 1 113 ? 46.469 -47.75 -33.938 1 91.69 113 GLU A O 1
ATOM 847 N N . ALA A 1 114 ? 48.25 -47.031 -35.094 1 94.44 114 ALA A N 1
ATOM 848 C CA . ALA A 1 114 ? 48.562 -45.969 -34.125 1 94.44 114 ALA A CA 1
ATOM 849 C C . ALA A 1 114 ? 47.375 -45.031 -33.969 1 94.44 114 ALA A C 1
ATOM 851 O O . ALA A 1 114 ? 46.812 -44.562 -34.969 1 94.44 114 ALA A O 1
ATOM 852 N N . GLY A 1 115 ? 46.875 -44.812 -32.75 1 96.06 115 GLY A N 1
ATOM 853 C CA . GLY A 1 115 ? 45.75 -43.938 -32.469 1 96.06 115 GLY A CA 1
ATOM 854 C C . GLY A 1 115 ? 45.125 -44.188 -31.109 1 96.06 115 GLY A C 1
ATOM 855 O O . GLY A 1 115 ? 45.688 -44.906 -30.297 1 96.06 115 GLY A O 1
ATOM 856 N N . VAL A 1 116 ? 44.125 -43.438 -30.828 1 97.12 116 VAL A N 1
ATOM 857 C CA . VAL A 1 116 ? 43.406 -43.562 -29.578 1 97.12 116 VAL A CA 1
ATOM 858 C C . VAL A 1 116 ? 42.031 -44.25 -29.844 1 97.12 116 VAL A C 1
ATOM 860 O O . VAL A 1 116 ? 41.312 -43.812 -30.734 1 97.12 116 VAL A O 1
ATOM 863 N N . TYR A 1 117 ? 41.75 -45.25 -29.141 1 94.75 117 TYR A N 1
ATOM 864 C CA . TYR A 1 117 ? 40.531 -46 -29.312 1 94.75 117 TYR A CA 1
ATOM 865 C C . TYR A 1 117 ? 39.75 -46.094 -28 1 94.75 117 TYR A C 1
ATOM 867 O O . TYR A 1 117 ? 40.344 -46.062 -26.922 1 94.75 117 TYR A O 1
ATOM 875 N N . VAL A 1 118 ? 38.469 -46.062 -28.141 1 95.06 118 VAL A N 1
ATOM 876 C CA . VAL A 1 118 ? 37.625 -46.188 -26.969 1 95.06 118 VAL A CA 1
ATOM 877 C C . VAL A 1 118 ? 36.812 -47.5 -27.047 1 95.06 118 VAL A C 1
ATOM 879 O O . VAL A 1 118 ? 36.156 -47.75 -28.062 1 95.06 118 VAL A O 1
ATOM 882 N N . VAL A 1 119 ? 36.938 -48.25 -26 1 91.06 119 VAL A N 1
ATOM 883 C CA . VAL A 1 119 ? 36.219 -49.531 -25.938 1 91.06 119 VAL A CA 1
ATOM 884 C C . VAL A 1 119 ? 35.25 -49.531 -24.75 1 91.06 119 VAL A C 1
ATOM 886 O O . VAL A 1 119 ? 35.656 -49.156 -23.641 1 91.06 119 VAL A O 1
ATOM 889 N N . ASP A 1 120 ? 34.062 -49.875 -25.062 1 87.75 120 ASP A N 1
ATOM 890 C CA . ASP A 1 120 ? 33.062 -49.906 -23.984 1 87.75 120 ASP A CA 1
ATOM 891 C C . ASP A 1 120 ? 33.219 -51.188 -23.156 1 87.75 120 ASP A C 1
ATOM 893 O O . ASP A 1 120 ? 33.688 -52.188 -23.656 1 87.75 120 ASP A O 1
ATOM 897 N N . SER A 1 121 ? 32.906 -51.062 -21.906 1 85.19 121 SER A N 1
ATOM 898 C CA . SER A 1 121 ? 32.938 -52.219 -21 1 85.19 121 SER A CA 1
ATOM 899 C C . SER A 1 121 ? 31.844 -52.062 -19.922 1 85.19 121 SER A C 1
ATOM 901 O O . SER A 1 121 ? 31.266 -51 -19.75 1 85.19 121 SER A O 1
ATOM 903 N N . ARG A 1 122 ? 31.516 -53.156 -19.188 1 81.88 122 ARG A N 1
ATOM 904 C CA . ARG A 1 122 ? 30.5 -53.156 -18.141 1 81.88 122 ARG A CA 1
ATOM 905 C C . ARG A 1 122 ? 30.891 -52.188 -17 1 81.88 122 ARG A C 1
ATOM 907 O O . ARG A 1 122 ? 30.031 -51.594 -16.375 1 81.88 122 ARG A O 1
ATOM 914 N N . ALA A 1 123 ? 32.188 -52.094 -16.781 1 83.94 123 ALA A N 1
ATOM 915 C CA . ALA A 1 123 ? 32.656 -51.25 -15.695 1 83.94 123 ALA A CA 1
ATOM 916 C C . ALA A 1 123 ? 32.969 -49.844 -16.188 1 83.94 123 ALA A C 1
ATOM 918 O O . ALA A 1 123 ? 33.5 -49.031 -15.438 1 83.94 123 ALA A O 1
ATOM 919 N N . GLY A 1 124 ? 32.562 -49.594 -17.406 1 89.25 124 GLY A N 1
ATOM 920 C CA . GLY A 1 124 ? 32.844 -48.281 -17.984 1 89.25 124 GLY A CA 1
ATOM 921 C C . GLY A 1 124 ? 33.75 -48.344 -19.188 1 89.25 124 GLY A C 1
ATOM 922 O O . GLY A 1 124 ? 34.438 -49.344 -19.422 1 89.25 124 GLY A O 1
ATOM 923 N N . PRO A 1 125 ? 33.781 -47.25 -19.859 1 92.81 125 PRO A N 1
ATOM 924 C CA . PRO A 1 125 ? 34.656 -47.25 -21.047 1 92.81 125 PRO A CA 1
ATOM 925 C C . PRO A 1 125 ? 36.125 -47.156 -20.719 1 92.81 125 PRO A C 1
ATOM 927 O O . PRO A 1 125 ? 36.5 -46.688 -19.641 1 92.81 125 PRO A O 1
ATOM 930 N N . ARG A 1 126 ? 36.938 -47.719 -21.688 1 93.62 126 ARG A N 1
ATOM 931 C CA . ARG A 1 126 ? 38.375 -47.688 -21.578 1 93.62 126 ARG A CA 1
ATOM 932 C C . ARG A 1 126 ? 39 -46.969 -22.781 1 93.62 126 ARG A C 1
ATOM 934 O O . ARG A 1 126 ? 38.531 -47.156 -23.906 1 93.62 126 ARG A O 1
ATOM 941 N N . VAL A 1 127 ? 40 -46.281 -22.5 1 95.44 127 VAL A N 1
ATOM 942 C CA . VAL A 1 127 ? 40.719 -45.594 -23.562 1 95.44 127 VAL A CA 1
ATOM 943 C C . VAL A 1 127 ? 42.031 -46.375 -23.844 1 95.44 127 VAL A C 1
ATOM 945 O O . VAL A 1 127 ? 42.844 -46.531 -22.953 1 95.44 127 VAL A O 1
ATOM 948 N N . VAL A 1 128 ? 42.094 -46.812 -25.078 1 94.75 128 VAL A N 1
ATOM 949 C CA . VAL A 1 128 ? 43.281 -47.531 -25.531 1 94.75 128 VAL A CA 1
ATOM 950 C C . VAL A 1 128 ? 44.125 -46.656 -26.453 1 94.75 128 VAL A C 1
ATOM 952 O O . VAL A 1 128 ? 43.656 -46.25 -27.516 1 94.75 128 VAL A O 1
ATOM 955 N N . GLU A 1 129 ? 45.219 -46.406 -26.031 1 95.94 129 GLU A N 1
ATOM 956 C CA . GLU A 1 129 ? 46.156 -45.625 -26.828 1 95.94 129 GLU A CA 1
ATOM 957 C C . GLU A 1 129 ? 47.281 -46.469 -27.406 1 95.94 129 GLU A C 1
ATOM 959 O O . GLU A 1 129 ? 48 -47.125 -26.672 1 95.94 129 GLU A O 1
ATOM 964 N N . VAL A 1 130 ? 47.312 -46.469 -28.688 1 95.25 130 VAL A N 1
ATOM 965 C CA . VAL A 1 130 ? 48.344 -47.219 -29.391 1 95.25 130 VAL A CA 1
ATOM 966 C C . VAL A 1 130 ? 49.344 -46.25 -30.047 1 95.25 130 VAL A C 1
ATOM 968 O O . VAL A 1 130 ? 48.938 -45.375 -30.828 1 95.25 130 VAL A O 1
ATOM 971 N N . ARG A 1 131 ? 50.562 -46.406 -29.719 1 86.75 131 ARG A N 1
ATOM 972 C CA . ARG A 1 131 ? 51.625 -45.531 -30.234 1 86.75 131 ARG A CA 1
ATOM 973 C C . ARG A 1 131 ? 52.25 -46.094 -31.484 1 86.75 131 ARG A C 1
ATOM 975 O O . ARG A 1 131 ? 52.094 -47.281 -31.781 1 86.75 131 ARG A O 1
ATOM 982 N N . GLY A 1 132 ? 52.906 -45.344 -32.25 1 86.31 132 GLY A N 1
ATOM 983 C CA . GLY A 1 132 ? 53.562 -45.719 -33.5 1 86.31 132 GLY A CA 1
ATOM 984 C C . GLY A 1 132 ? 54.688 -46.719 -33.25 1 86.31 132 GLY A C 1
ATOM 985 O O . GLY A 1 132 ? 54.969 -47.531 -34.125 1 86.31 132 GLY A O 1
ATOM 986 N N . ASP A 1 133 ? 55.281 -46.719 -32.062 1 85.81 133 ASP A N 1
ATOM 987 C CA . ASP A 1 133 ? 56.406 -47.625 -31.766 1 85.81 133 ASP A CA 1
ATOM 988 C C . ASP A 1 133 ? 55.906 -49 -31.312 1 85.81 133 ASP A C 1
ATOM 990 O O . ASP A 1 133 ? 56.688 -49.875 -30.953 1 85.81 133 ASP A O 1
ATOM 994 N N . GLY A 1 134 ? 54.625 -49.125 -31.359 1 82.44 134 GLY A N 1
ATOM 995 C CA . GLY A 1 134 ? 54.031 -50.406 -30.938 1 82.44 134 GLY A CA 1
ATOM 996 C C . GLY A 1 134 ? 53.625 -50.406 -29.484 1 82.44 134 GLY A C 1
ATOM 997 O O . GLY A 1 134 ? 52.969 -51.344 -29.047 1 82.44 134 GLY A O 1
ATOM 998 N N . GLY A 1 135 ? 54.094 -49.375 -28.734 1 92.06 135 GLY A N 1
ATOM 999 C CA . GLY A 1 135 ? 53.656 -49.281 -27.344 1 92.06 135 GLY A CA 1
ATOM 1000 C C . GLY A 1 135 ? 52.188 -48.906 -27.203 1 92.06 135 GLY A C 1
ATOM 1001 O O . GLY A 1 135 ? 51.625 -48.281 -28.094 1 92.06 135 GLY A O 1
ATOM 1002 N N . ALA A 1 136 ? 51.562 -49.438 -26.094 1 94.88 136 ALA A N 1
ATOM 1003 C CA . ALA A 1 136 ? 50.156 -49.156 -25.891 1 94.88 136 ALA A CA 1
ATOM 1004 C C . ALA A 1 136 ? 49.844 -48.906 -24.406 1 94.88 136 ALA A C 1
ATOM 1006 O O . ALA A 1 136 ? 50.656 -49.25 -23.547 1 94.88 136 ALA A O 1
ATOM 1007 N N . SER A 1 137 ? 48.875 -48.156 -24.094 1 95.56 137 SER A N 1
ATOM 1008 C CA . SER A 1 137 ? 48.375 -47.938 -22.734 1 95.56 137 SER A CA 1
ATOM 1009 C C . SER A 1 137 ? 46.844 -48.062 -22.688 1 95.56 137 SER A C 1
ATOM 1011 O O . SER A 1 137 ? 46.188 -47.875 -23.703 1 95.56 137 SER A O 1
ATOM 1013 N N . VAL A 1 138 ? 46.312 -48.469 -21.594 1 94.25 138 VAL A N 1
ATOM 1014 C CA . VAL A 1 138 ? 44.875 -48.5 -21.328 1 94.25 138 VAL A CA 1
ATOM 1015 C C . VAL A 1 138 ? 44.562 -47.625 -20.109 1 94.25 138 VAL A C 1
ATOM 1017 O O . VAL A 1 138 ? 44.969 -47.938 -19 1 94.25 138 VAL A O 1
ATOM 1020 N N . ASN A 1 139 ? 43.781 -46.625 -20.344 1 94.19 139 ASN A N 1
ATOM 1021 C CA . ASN A 1 139 ? 43.469 -45.656 -19.312 1 94.19 139 ASN A CA 1
ATOM 1022 C C . ASN A 1 139 ? 44.719 -45.094 -18.672 1 94.19 139 ASN A C 1
ATOM 1024 O O . ASN A 1 139 ? 44.812 -44.969 -17.453 1 94.19 139 ASN A O 1
ATOM 1028 N N . GLY A 1 140 ? 45.719 -44.938 -19.453 1 92.31 140 GLY A N 1
ATOM 1029 C CA . GLY A 1 140 ? 46.969 -44.344 -18.969 1 92.31 140 GLY A CA 1
ATOM 1030 C C . GLY A 1 140 ? 47.938 -45.375 -18.406 1 92.31 140 GLY A C 1
ATOM 1031 O O . GLY A 1 140 ? 49.094 -45.062 -18.141 1 92.31 140 GLY A O 1
ATOM 1032 N N . VAL A 1 141 ? 47.469 -46.594 -18.172 1 94.69 141 VAL A N 1
ATOM 1033 C CA . VAL A 1 141 ? 48.344 -47.656 -17.672 1 94.69 141 VAL A CA 1
ATOM 1034 C C . VAL A 1 141 ? 49.094 -48.312 -18.844 1 94.69 141 VAL A C 1
ATOM 1036 O O . VAL A 1 141 ? 48.469 -48.844 -19.766 1 94.69 141 VAL A O 1
ATOM 1039 N N . ARG A 1 142 ? 50.312 -48.438 -18.734 1 95.31 142 ARG A N 1
ATOM 1040 C CA . ARG A 1 142 ? 51.156 -48.938 -19.828 1 95.31 142 ARG A CA 1
ATOM 1041 C C . ARG A 1 142 ? 51.031 -50.438 -20 1 95.31 142 ARG A C 1
ATOM 1043 O O . ARG A 1 142 ? 50.969 -51.188 -19.031 1 95.31 142 ARG A O 1
ATOM 1050 N N . VAL A 1 143 ? 50.906 -50.906 -21.234 1 95.25 143 VAL A N 1
ATOM 1051 C CA . VAL A 1 143 ? 51 -52.344 -21.578 1 95.25 143 VAL A CA 1
ATOM 1052 C C . VAL A 1 143 ? 52.469 -52.75 -21.625 1 95.25 143 VAL A C 1
ATOM 1054 O O . VAL A 1 143 ? 53.281 -52.125 -22.344 1 95.25 143 VAL A O 1
ATOM 1057 N N . VAL A 1 144 ? 52.906 -53.781 -20.953 1 93.88 144 VAL A N 1
ATOM 1058 C CA . VAL A 1 144 ? 54.312 -54.031 -20.688 1 93.88 144 VAL A CA 1
ATOM 1059 C C . VAL A 1 144 ? 54.812 -55.188 -21.531 1 93.88 144 VAL A C 1
ATOM 1061 O O . VAL A 1 144 ? 56.031 -55.438 -21.625 1 93.88 144 VAL A O 1
ATOM 1064 N N . ALA A 1 145 ? 53.938 -56.031 -22.047 1 92 145 ALA A N 1
ATOM 1065 C CA . ALA A 1 145 ? 54.344 -57.156 -22.859 1 92 145 ALA A CA 1
ATOM 1066 C C . ALA A 1 145 ? 53.281 -57.469 -23.922 1 92 145 ALA A C 1
ATOM 1068 O O . ALA A 1 145 ? 52.219 -56.844 -23.953 1 92 145 ALA A O 1
ATOM 1069 N N . ASP A 1 146 ? 53.688 -58.406 -24.828 1 89.62 146 ASP A N 1
ATOM 1070 C CA . ASP A 1 146 ? 52.75 -58.812 -25.875 1 89.62 146 ASP A CA 1
ATOM 1071 C C . ASP A 1 146 ? 51.562 -59.562 -25.281 1 89.62 146 ASP A C 1
ATOM 1073 O O . ASP A 1 146 ? 51.719 -60.312 -24.297 1 89.62 146 ASP A O 1
ATOM 1077 N N . SER A 1 147 ? 50.406 -59.375 -25.859 1 92.5 147 SER A N 1
ATOM 1078 C CA . SER A 1 147 ? 49.188 -60.031 -25.422 1 92.5 147 SER A CA 1
ATOM 1079 C C . SER A 1 147 ? 49.281 -61.562 -25.609 1 92.5 147 SER A C 1
ATOM 1081 O O . SER A 1 147 ? 49.938 -62.031 -26.531 1 92.5 147 SER A O 1
ATOM 1083 N N . LEU A 1 148 ? 48.625 -62.281 -24.734 1 93 148 LEU A N 1
ATOM 1084 C CA . LEU A 1 148 ? 48.562 -63.719 -24.797 1 93 148 LEU A CA 1
ATOM 1085 C C . LEU A 1 148 ? 47.156 -64.188 -25.109 1 93 148 LEU A C 1
ATOM 1087 O O . LEU A 1 148 ? 46.188 -63.781 -24.453 1 93 148 LEU A O 1
ATOM 1091 N N . PHE A 1 149 ? 47 -65 -26.141 1 92.56 149 PHE A N 1
ATOM 1092 C CA . PHE A 1 149 ? 45.688 -65.438 -26.625 1 92.56 149 PHE A CA 1
ATOM 1093 C C . PHE A 1 149 ? 45.281 -66.75 -26 1 92.56 149 PHE A C 1
ATOM 1095 O O . PHE A 1 149 ? 46.062 -67.688 -25.969 1 92.56 149 PHE A O 1
ATOM 1102 N N . ALA A 1 150 ? 44.094 -66.688 -25.406 1 93.19 150 ALA A N 1
ATOM 1103 C CA . ALA A 1 150 ? 43.469 -67.938 -24.906 1 93.19 150 ALA A CA 1
ATOM 1104 C C . ALA A 1 150 ? 42.469 -68.5 -25.906 1 93.19 150 ALA A C 1
ATOM 1106 O O . ALA A 1 150 ? 41.344 -68 -26.031 1 93.19 150 ALA A O 1
ATOM 1107 N N . SER A 1 151 ? 42.719 -69.625 -26.531 1 89.94 151 SER A N 1
ATOM 1108 C CA . SER A 1 151 ? 42 -70.125 -27.703 1 89.94 151 SER A CA 1
ATOM 1109 C C . SER A 1 151 ? 40.656 -70.688 -27.312 1 89.94 151 SER A C 1
ATOM 1111 O O . SER A 1 151 ? 39.656 -70.5 -28.047 1 89.94 151 SER A O 1
ATOM 1113 N N . VAL A 1 152 ? 40.5 -71.25 -26.109 1 91.38 152 VAL A N 1
ATOM 1114 C CA . VAL A 1 152 ? 39.281 -71.938 -25.703 1 91.38 152 VAL A CA 1
ATOM 1115 C C . VAL A 1 152 ? 38.156 -70.875 -25.5 1 91.38 152 VAL A C 1
ATOM 1117 O O . VAL A 1 152 ? 37 -71.125 -25.844 1 91.38 152 VAL A O 1
ATOM 1120 N N . GLN A 1 153 ? 38.5 -69.812 -25 1 92.94 153 GLN A N 1
ATOM 1121 C CA . GLN A 1 153 ? 37.531 -68.812 -24.609 1 92.94 153 GLN A CA 1
ATOM 1122 C C . GLN A 1 153 ? 37.531 -67.625 -25.594 1 92.94 153 GLN A C 1
ATOM 1124 O O . GLN A 1 153 ? 36.75 -66.688 -25.453 1 92.94 153 GLN A O 1
ATOM 1129 N N . ASN A 1 154 ? 38.312 -67.688 -26.688 1 91.38 154 ASN A N 1
ATOM 1130 C CA . ASN A 1 154 ? 38.5 -66.562 -27.547 1 91.38 154 ASN A CA 1
ATOM 1131 C C . ASN A 1 154 ? 38.75 -65.312 -26.75 1 91.38 154 ASN A C 1
ATOM 1133 O O . ASN A 1 154 ? 38.031 -64.312 -26.891 1 91.38 154 ASN A O 1
ATOM 1137 N N . ALA A 1 155 ? 39.688 -65.312 -25.938 1 94.31 155 ALA A N 1
ATOM 1138 C CA . ALA A 1 155 ? 40.031 -64.25 -25.016 1 94.31 155 ALA A CA 1
ATOM 1139 C C . ALA A 1 155 ? 41.5 -63.875 -25.125 1 94.31 155 ALA A C 1
ATOM 1141 O O . ALA A 1 155 ? 42.312 -64.625 -25.688 1 94.31 155 ALA A O 1
ATOM 1142 N N . VAL A 1 156 ? 41.812 -62.719 -24.734 1 94.5 156 VAL A N 1
ATOM 1143 C CA . VAL A 1 156 ? 43.188 -62.25 -24.75 1 94.5 156 VAL A CA 1
ATOM 1144 C C . VAL A 1 156 ? 43.562 -61.688 -23.375 1 94.5 156 VAL A C 1
ATOM 1146 O O . VAL A 1 156 ? 42.75 -61.062 -22.719 1 94.5 156 VAL A O 1
ATOM 1149 N N . VAL A 1 157 ? 44.719 -62.031 -22.859 1 95.25 157 VAL A N 1
ATOM 1150 C CA . VAL A 1 157 ? 45.281 -61.438 -21.641 1 95.25 157 VAL A CA 1
ATOM 1151 C C . VAL A 1 157 ? 46.281 -60.344 -22 1 95.25 157 VAL A C 1
ATOM 1153 O O . VAL A 1 157 ? 47.281 -60.594 -22.672 1 95.25 157 VAL A O 1
ATOM 1156 N N . VAL A 1 158 ? 45.938 -59.125 -21.688 1 95 158 VAL A N 1
ATOM 1157 C CA . VAL A 1 158 ? 46.781 -57.969 -21.938 1 95 158 VAL A CA 1
ATOM 1158 C C . VAL A 1 158 ? 47.594 -57.625 -20.688 1 95 158 VAL A C 1
ATOM 1160 O O . VAL A 1 158 ? 47.031 -57.188 -19.672 1 95 158 VAL A O 1
ATOM 1163 N N . PRO A 1 159 ? 48.875 -57.812 -20.688 1 94.94 159 PRO A N 1
ATOM 1164 C CA . PRO A 1 159 ? 49.719 -57.5 -19.516 1 94.94 159 PRO A CA 1
ATOM 1165 C C . PRO A 1 159 ? 49.875 -56 -19.281 1 94.94 159 PRO A C 1
ATOM 1167 O O . PRO A 1 159 ? 50.375 -55.312 -20.172 1 94.94 159 PRO A O 1
ATOM 1170 N N . ILE A 1 160 ? 49.5 -55.531 -18.172 1 95.06 160 ILE A N 1
ATOM 1171 C CA . ILE A 1 160 ? 49.625 -54.094 -17.859 1 95.06 160 ILE A CA 1
ATOM 1172 C C . ILE A 1 160 ? 50.562 -53.906 -16.688 1 95.06 160 ILE A C 1
ATOM 1174 O O . ILE A 1 160 ? 50.812 -54.844 -15.922 1 95.06 160 ILE A O 1
ATOM 1178 N N . ALA A 1 161 ? 51.125 -52.656 -16.562 1 93.88 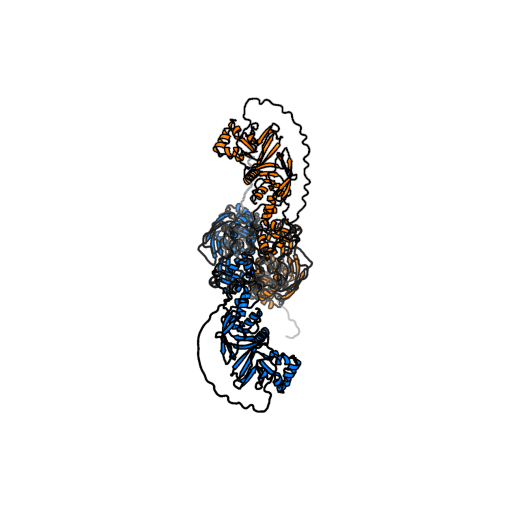161 ALA A N 1
ATOM 1179 C CA . ALA A 1 161 ? 52.219 -52.344 -15.641 1 93.88 161 ALA A CA 1
ATOM 1180 C C . ALA A 1 161 ? 51.719 -52.312 -14.195 1 93.88 161 ALA A C 1
ATOM 1182 O O . ALA A 1 161 ? 52.5 -52.562 -13.266 1 93.88 161 ALA A O 1
ATOM 1183 N N . GLY A 1 162 ? 50.438 -52.031 -13.938 1 90.06 162 GLY A N 1
ATOM 1184 C CA . GLY A 1 162 ? 49.906 -51.875 -12.594 1 90.06 162 GLY A CA 1
ATOM 1185 C C . GLY A 1 162 ? 48.406 -52.062 -12.531 1 90.06 162 GLY A C 1
ATOM 1186 O O . GLY A 1 162 ? 47.75 -52.406 -13.523 1 90.06 162 GLY A O 1
ATOM 1187 N N . PRO A 1 163 ? 47.938 -51.781 -11.266 1 91.56 163 PRO A N 1
ATOM 1188 C CA . PRO A 1 163 ? 46.5 -51.938 -11.109 1 91.56 163 PRO A CA 1
ATOM 1189 C C . PRO A 1 163 ? 45.719 -50.875 -11.867 1 91.56 163 PRO A C 1
ATOM 1191 O O . PRO A 1 163 ? 46.156 -49.75 -11.984 1 91.56 163 PRO A O 1
ATOM 1194 N N . MET A 1 164 ? 44.594 -51.25 -12.391 1 90.75 164 MET A N 1
ATOM 1195 C CA . MET A 1 164 ? 43.719 -50.312 -13.094 1 90.75 164 MET A CA 1
ATOM 1196 C C . MET A 1 164 ? 43.031 -49.344 -12.117 1 90.75 164 MET A C 1
ATOM 1198 O O . MET A 1 164 ? 42.406 -49.781 -11.148 1 90.75 164 MET A O 1
ATOM 1202 N N . PRO A 1 165 ? 43.156 -48.062 -12.336 1 87.19 165 PRO A N 1
ATOM 1203 C CA . PRO A 1 165 ? 42.469 -47.094 -11.461 1 87.19 165 PRO A CA 1
ATOM 1204 C C . PRO A 1 165 ? 40.938 -47.188 -11.57 1 87.19 165 PRO A C 1
ATOM 1206 O O . PRO A 1 165 ? 40.406 -47.5 -12.633 1 87.19 165 PRO A O 1
ATOM 1209 N N . ALA A 1 166 ? 40.281 -46.906 -10.398 1 88.44 166 ALA A N 1
ATOM 1210 C CA . ALA A 1 166 ? 38.812 -46.844 -10.43 1 88.44 166 ALA A CA 1
ATOM 1211 C C . ALA A 1 166 ? 38.344 -45.594 -11.172 1 88.44 166 ALA A C 1
ATOM 1213 O O . ALA A 1 166 ? 38.938 -44.531 -11.039 1 88.44 166 ALA A O 1
ATOM 1214 N N . LEU A 1 167 ? 37.344 -45.75 -11.961 1 91.25 167 LEU A N 1
ATOM 1215 C CA . LEU A 1 167 ? 36.781 -44.625 -12.688 1 91.25 167 LEU A CA 1
ATOM 1216 C C . LEU A 1 167 ? 35.875 -43.781 -11.773 1 91.25 167 LEU A C 1
ATOM 1218 O O . LEU A 1 167 ? 35.156 -44.344 -10.953 1 91.25 167 LEU A O 1
ATOM 1222 N N . ALA A 1 168 ? 36 -42.5 -11.922 1 92.12 168 ALA A N 1
ATOM 1223 C CA . ALA A 1 168 ? 35.156 -41.594 -11.156 1 92.12 168 ALA A CA 1
ATOM 1224 C C . ALA A 1 168 ? 33.719 -41.625 -11.648 1 92.12 168 ALA A C 1
ATOM 1226 O O . ALA A 1 168 ? 33.469 -42 -12.789 1 92.12 168 ALA A O 1
ATOM 1227 N N . GLU A 1 169 ? 32.812 -41.312 -10.695 1 92.38 169 GLU A N 1
ATOM 1228 C CA . GLU A 1 169 ? 31.438 -41.062 -11.117 1 92.38 169 GLU A CA 1
ATOM 1229 C C . GLU A 1 169 ? 31.328 -39.75 -11.875 1 92.38 169 GLU A C 1
ATOM 1231 O O . GLU A 1 169 ? 32.281 -38.969 -11.922 1 92.38 169 GLU A O 1
ATOM 1236 N N . ARG A 1 170 ? 30.203 -39.531 -12.445 1 93.38 170 ARG A N 1
ATOM 1237 C CA . ARG A 1 170 ? 29.984 -38.312 -13.242 1 93.38 170 ARG A CA 1
ATOM 1238 C C . ARG A 1 170 ? 30.344 -37.062 -12.461 1 93.38 170 ARG A C 1
ATOM 1240 O O . ARG A 1 170 ? 31.125 -36.219 -12.945 1 93.38 170 ARG A O 1
ATOM 1247 N N . ASP A 1 171 ? 29.812 -36.969 -11.211 1 92 171 ASP A N 1
ATOM 1248 C CA . ASP A 1 171 ? 30.047 -35.781 -10.398 1 92 171 ASP A CA 1
ATOM 1249 C C . ASP A 1 171 ? 31.5 -35.656 -9.969 1 92 171 ASP A C 1
ATOM 1251 O O . ASP A 1 171 ? 32.031 -34.562 -9.82 1 92 171 ASP A O 1
ATOM 1255 N N . GLY A 1 172 ? 32.062 -36.781 -9.773 1 93.44 172 GLY A N 1
ATOM 1256 C CA . GLY A 1 172 ? 33.5 -36.812 -9.461 1 93.44 172 GLY A CA 1
ATOM 1257 C C . GLY A 1 172 ? 34.344 -36.281 -10.594 1 93.44 172 GLY A C 1
ATOM 1258 O O . GLY A 1 172 ? 35.312 -35.562 -10.359 1 93.44 172 GLY A O 1
ATOM 1259 N N . LEU A 1 173 ? 34 -36.75 -11.812 1 94.62 173 LEU A N 1
ATOM 1260 C CA . LEU A 1 173 ? 34.719 -36.25 -12.984 1 94.62 173 LEU A CA 1
ATOM 1261 C C . LEU A 1 173 ? 34.562 -34.719 -13.102 1 94.62 173 LEU A C 1
ATOM 1263 O O . LEU A 1 173 ? 35.562 -34.031 -13.328 1 94.62 173 LEU A O 1
ATOM 1267 N N . LEU A 1 174 ? 33.344 -34.25 -12.969 1 95 174 LEU A N 1
ATOM 1268 C CA . LEU A 1 174 ? 33.094 -32.812 -13.102 1 95 174 LEU A CA 1
ATOM 1269 C C . LEU A 1 174 ? 33.812 -32.031 -12.031 1 95 174 LEU A C 1
ATOM 1271 O O . LEU A 1 174 ? 34.344 -30.953 -12.312 1 95 174 LEU A O 1
ATOM 1275 N N . GLN A 1 175 ? 33.906 -32.562 -10.859 1 94.88 175 GLN A N 1
ATOM 1276 C CA . GLN A 1 175 ? 34.625 -31.906 -9.773 1 94.88 175 GLN A CA 1
ATOM 1277 C C . GLN A 1 175 ? 36.125 -31.875 -10.07 1 94.88 175 GLN A C 1
ATOM 1279 O O . GLN A 1 175 ? 36.781 -30.844 -9.844 1 94.88 175 GLN A O 1
ATOM 1284 N N . ALA A 1 176 ? 36.625 -32.938 -10.602 1 95 176 ALA A N 1
ATOM 1285 C CA . ALA A 1 176 ? 38.031 -33.031 -10.945 1 95 176 ALA A CA 1
ATOM 1286 C C . ALA A 1 176 ? 38.406 -32.031 -12.039 1 95 176 ALA A C 1
ATOM 1288 O O . ALA A 1 176 ? 39.469 -31.406 -11.992 1 95 176 ALA A O 1
ATOM 1289 N N . LEU A 1 177 ? 37.531 -31.922 -12.953 1 96 177 LEU A N 1
ATOM 1290 C CA . LEU A 1 177 ? 37.75 -30.984 -14.039 1 96 177 LEU A CA 1
ATOM 1291 C C . LEU A 1 177 ? 37.781 -29.547 -13.508 1 96 177 LEU A C 1
ATOM 1293 O O . LEU A 1 177 ? 38.625 -28.75 -13.906 1 96 177 LEU A O 1
ATOM 1297 N N . ARG A 1 178 ? 36.875 -29.203 -12.602 1 94.81 178 ARG A N 1
ATOM 1298 C CA . ARG A 1 178 ? 36.844 -27.875 -12.008 1 94.81 178 ARG A CA 1
ATOM 1299 C C . ARG A 1 178 ? 38.094 -27.594 -11.188 1 94.81 178 ARG A C 1
ATOM 1301 O O . ARG A 1 178 ? 38.656 -26.5 -11.25 1 94.81 178 ARG A O 1
ATOM 1308 N N . GLU A 1 179 ? 38.469 -28.562 -10.508 1 94.38 179 GLU A N 1
ATOM 1309 C CA . GLU A 1 179 ? 39.688 -28.422 -9.695 1 94.38 179 GLU A CA 1
ATOM 1310 C C . GLU A 1 179 ? 40.938 -28.25 -10.562 1 94.38 179 GLU A C 1
ATOM 1312 O O . GLU A 1 179 ? 41.875 -27.594 -10.156 1 94.38 179 GLU A O 1
ATOM 1317 N N . ALA A 1 180 ? 40.875 -28.875 -11.758 1 94.88 180 ALA A N 1
ATOM 1318 C CA . ALA A 1 180 ? 41.969 -28.766 -12.703 1 94.88 180 ALA A CA 1
ATOM 1319 C C . ALA A 1 180 ? 41.938 -27.422 -13.43 1 94.88 180 ALA A C 1
ATOM 1321 O O . ALA A 1 180 ? 42.781 -27.156 -14.297 1 94.88 180 ALA A O 1
ATOM 1322 N N . GLY A 1 181 ? 40.906 -26.594 -13.148 1 93.5 181 GLY A N 1
ATOM 1323 C CA . GLY A 1 181 ? 40.812 -25.25 -13.711 1 93.5 181 GLY A CA 1
ATOM 1324 C C . GLY A 1 181 ? 40.094 -25.203 -15.047 1 93.5 181 GLY A C 1
ATOM 1325 O O . GLY A 1 181 ? 40.188 -24.203 -15.766 1 93.5 181 GLY A O 1
ATOM 1326 N N . ARG A 1 182 ? 39.5 -26.359 -15.477 1 93.56 182 ARG A N 1
ATOM 1327 C CA . ARG A 1 182 ? 38.719 -26.344 -16.719 1 93.56 182 ARG A CA 1
ATOM 1328 C C . ARG A 1 182 ? 37.438 -25.547 -16.547 1 93.56 182 ARG A C 1
ATOM 1330 O O . ARG A 1 182 ? 36.781 -25.625 -15.492 1 93.56 182 ARG A O 1
ATOM 1337 N N . PRO A 1 183 ? 37.031 -24.703 -17.531 1 95.38 183 PRO A N 1
ATOM 1338 C CA . PRO A 1 183 ? 35.875 -23.828 -17.406 1 95.38 183 PRO A CA 1
ATOM 1339 C C . PRO A 1 183 ? 34.562 -24.562 -17.688 1 95.38 183 PRO A C 1
ATOM 1341 O O . PRO A 1 183 ? 33.875 -24.266 -18.672 1 95.38 183 PRO A O 1
ATOM 1344 N N . VAL A 1 184 ? 34.188 -25.5 -16.75 1 96.81 184 VAL A N 1
ATOM 1345 C CA . VAL A 1 184 ? 32.969 -26.297 -16.984 1 96.81 184 VAL A CA 1
ATOM 1346 C C . VAL A 1 184 ? 31.984 -26.047 -15.844 1 96.81 184 VAL A C 1
ATOM 1348 O O . VAL A 1 184 ? 31.172 -26.922 -15.523 1 96.81 184 VAL A O 1
ATOM 1351 N N . ARG A 1 185 ? 32.062 -24.922 -15.25 1 96.38 185 ARG A N 1
ATOM 1352 C CA . ARG A 1 185 ? 31.188 -24.609 -14.109 1 96.38 185 ARG A CA 1
ATOM 1353 C C . ARG A 1 185 ? 29.719 -24.656 -14.5 1 96.38 185 ARG A C 1
ATOM 1355 O O . ARG A 1 185 ? 28.906 -25.266 -13.797 1 96.38 185 ARG A O 1
ATOM 1362 N N . CYS A 1 186 ? 29.328 -24.062 -15.586 1 97.25 186 CYS A N 1
ATOM 1363 C CA . CYS A 1 186 ? 27.938 -23.984 -16.031 1 97.25 186 CYS A CA 1
ATOM 1364 C C . CYS A 1 186 ? 27.391 -25.359 -16.359 1 97.25 186 CYS A C 1
ATOM 1366 O O . CYS A 1 186 ? 26.297 -25.719 -15.914 1 97.25 186 CYS A O 1
ATOM 1368 N N . ALA A 1 187 ? 28.172 -26.094 -17.094 1 96.75 187 ALA A N 1
ATOM 1369 C CA . ALA A 1 187 ? 27.75 -27.438 -17.469 1 96.75 187 ALA A CA 1
ATOM 1370 C C . ALA A 1 187 ? 27.578 -28.328 -16.234 1 96.75 187 ALA A C 1
ATOM 1372 O O . ALA A 1 187 ? 26.609 -29.078 -16.141 1 96.75 187 ALA A O 1
ATOM 1373 N N . ALA A 1 188 ? 28.547 -28.234 -15.359 1 95.5 188 ALA A N 1
ATOM 1374 C CA . ALA A 1 188 ? 28.484 -29.016 -14.133 1 95.5 188 ALA A CA 1
ATOM 1375 C C . ALA A 1 188 ? 27.234 -28.672 -13.32 1 95.5 188 ALA A C 1
ATOM 1377 O O . ALA A 1 188 ? 26.547 -29.578 -12.812 1 95.5 188 ALA A O 1
ATOM 1378 N N . GLN A 1 189 ? 26.984 -27.422 -13.273 1 95.44 189 GLN A N 1
ATOM 1379 C CA . GLN A 1 189 ? 25.812 -26.969 -12.516 1 95.44 189 GLN A CA 1
ATOM 1380 C C . GLN A 1 189 ? 24.516 -27.453 -13.156 1 95.44 189 GLN A C 1
ATOM 1382 O O . GLN A 1 189 ? 23.609 -27.922 -12.461 1 95.44 189 GLN A O 1
ATOM 1387 N N . LEU A 1 190 ? 24.422 -27.297 -14.43 1 95.62 190 LEU A N 1
ATOM 1388 C CA . LEU A 1 190 ? 23.234 -27.75 -15.156 1 95.62 190 LEU A CA 1
ATOM 1389 C C . LEU A 1 190 ? 22.984 -29.234 -14.953 1 95.62 190 LEU A C 1
ATOM 1391 O O . LEU A 1 190 ? 21.859 -29.656 -14.695 1 95.62 190 LEU A O 1
ATOM 1395 N N . LEU A 1 191 ? 24.031 -30.031 -15.023 1 94.06 191 LEU A N 1
ATOM 1396 C CA . LEU A 1 191 ? 23.906 -31.484 -14.914 1 94.06 191 LEU A CA 1
ATOM 1397 C C . LEU A 1 191 ? 23.594 -31.891 -13.477 1 94.06 191 LEU A C 1
ATOM 1399 O O . LEU A 1 191 ? 22.938 -32.906 -13.25 1 94.06 191 LEU A O 1
ATOM 1403 N N . ARG A 1 192 ? 24.062 -31.141 -12.57 1 91.44 192 ARG A N 1
ATOM 1404 C CA . ARG A 1 192 ? 23.734 -31.406 -11.172 1 91.44 192 ARG A CA 1
ATOM 1405 C C . ARG A 1 192 ? 22.266 -31.156 -10.891 1 91.44 192 ARG A C 1
ATOM 1407 O O . ARG A 1 192 ? 21.641 -31.859 -10.094 1 91.44 192 ARG A O 1
ATOM 1414 N N . LEU A 1 193 ? 21.719 -30.141 -11.539 1 89.88 193 LEU A N 1
ATOM 1415 C CA . LEU A 1 193 ? 20.344 -29.734 -11.305 1 89.88 193 LEU A CA 1
ATOM 1416 C C . LEU A 1 193 ? 19.359 -30.703 -11.938 1 89.88 193 LEU A C 1
ATOM 1418 O O . LEU A 1 193 ? 18.203 -30.781 -11.539 1 89.88 193 LEU A O 1
ATOM 1422 N N . THR A 1 194 ? 19.812 -31.312 -12.945 1 86.5 194 THR A N 1
ATOM 1423 C CA . THR A 1 194 ? 18.906 -32.156 -13.719 1 86.5 194 THR A CA 1
ATOM 1424 C C . THR A 1 194 ? 19.156 -33.625 -13.445 1 86.5 194 THR A C 1
ATOM 1426 O O . THR A 1 194 ? 20.297 -34.031 -13.188 1 86.5 194 THR A O 1
ATOM 1429 N N . GLU A 1 195 ? 18.062 -34.25 -13.297 1 73.06 195 GLU A N 1
ATOM 1430 C CA . GLU A 1 195 ? 18.141 -35.688 -13.109 1 73.06 195 GLU A CA 1
ATOM 1431 C C . GLU A 1 195 ? 18.5 -36.406 -14.414 1 73.06 195 GLU A C 1
ATOM 1433 O O . GLU A 1 195 ? 18.422 -35.812 -15.492 1 73.06 195 GLU A O 1
ATOM 1438 N N . GLY A 1 196 ? 19.188 -37.531 -14.398 1 68.94 196 GLY A N 1
ATOM 1439 C CA . GLY A 1 196 ? 19.453 -38.344 -15.562 1 68.94 196 GLY A CA 1
ATOM 1440 C C . GLY A 1 196 ? 20.891 -38.844 -15.617 1 68.94 196 GLY A C 1
ATOM 1441 O O . GLY A 1 196 ? 21.734 -38.281 -16.312 1 68.94 196 GLY A O 1
ATOM 1442 N N . ARG A 1 197 ? 21.203 -39.625 -14.711 1 64.25 197 ARG A N 1
ATOM 1443 C CA . ARG A 1 197 ? 22.484 -40.312 -14.773 1 64.25 197 ARG A CA 1
ATOM 1444 C C . ARG A 1 197 ? 22.391 -41.594 -15.594 1 64.25 197 ARG A C 1
ATOM 1446 O O . ARG A 1 197 ? 21.672 -42.531 -15.211 1 64.25 197 ARG A O 1
ATOM 1453 N N . GLY A 1 198 ? 22.562 -41.375 -16.844 1 67.5 198 GLY A N 1
ATOM 1454 C CA . GLY A 1 198 ? 22.5 -42.531 -17.688 1 67.5 198 GLY A CA 1
ATOM 1455 C C . GLY A 1 198 ? 23.766 -43.375 -17.656 1 67.5 198 GLY A C 1
ATOM 1456 O O . GLY A 1 198 ? 24.812 -42.906 -17.172 1 67.5 198 GLY A O 1
ATOM 1457 N N . ALA A 1 199 ? 23.516 -44.625 -17.938 1 78.69 199 ALA A N 1
ATOM 1458 C CA . ALA A 1 199 ? 24.641 -45.531 -18.156 1 78.69 199 ALA A CA 1
ATOM 1459 C C . ALA A 1 199 ? 25.031 -45.594 -19.625 1 78.69 199 ALA A C 1
ATOM 1461 O O . ALA A 1 199 ? 24.188 -45.469 -20.5 1 78.69 199 ALA A O 1
ATOM 1462 N N . ASN A 1 200 ? 26.328 -45.531 -19.922 1 88.56 200 ASN A N 1
ATOM 1463 C CA . ASN A 1 200 ? 26.875 -45.656 -21.266 1 88.56 200 ASN A CA 1
ATOM 1464 C C . ASN A 1 200 ? 26.516 -44.438 -22.125 1 88.56 200 ASN A C 1
ATOM 1466 O O . ASN A 1 200 ? 25.906 -44.594 -23.188 1 88.56 200 ASN A O 1
ATOM 1470 N N . GLU A 1 201 ? 26.812 -43.281 -21.625 1 93.94 201 GLU A N 1
ATOM 1471 C CA . GLU A 1 201 ? 26.5 -42.062 -22.344 1 93.94 201 GLU A CA 1
ATOM 1472 C C . GLU A 1 201 ? 27.766 -41.25 -22.641 1 93.94 201 GLU A C 1
ATOM 1474 O O . GLU A 1 201 ? 28.812 -41.5 -22.031 1 93.94 201 GLU A O 1
ATOM 1479 N N . THR A 1 202 ? 27.688 -40.406 -23.594 1 96.62 202 THR A N 1
ATOM 1480 C CA . THR A 1 202 ? 28.719 -39.438 -23.906 1 96.62 202 THR A CA 1
ATOM 1481 C C . THR A 1 202 ? 28.266 -38.031 -23.5 1 96.62 202 THR A C 1
ATOM 1483 O O . THR A 1 202 ? 27.188 -37.594 -23.922 1 96.62 202 THR A O 1
ATOM 1486 N N . LEU A 1 203 ? 28.984 -37.438 -22.688 1 96.19 203 LEU A N 1
ATOM 1487 C CA . LEU A 1 203 ? 28.672 -36.094 -22.234 1 96.19 203 LEU A CA 1
ATOM 1488 C C . LEU A 1 203 ? 29.422 -35.031 -23.062 1 96.19 203 LEU A C 1
ATOM 1490 O O . LEU A 1 203 ? 30.641 -35.125 -23.203 1 96.19 203 LEU A O 1
ATOM 1494 N N . LEU A 1 204 ? 28.703 -34.25 -23.688 1 97.12 204 LEU A N 1
ATOM 1495 C CA . LEU A 1 204 ? 29.297 -33.062 -24.281 1 97.12 204 LEU A CA 1
ATOM 1496 C C . LEU A 1 204 ? 29.312 -31.922 -23.266 1 97.12 204 LEU A C 1
ATOM 1498 O O . LEU A 1 204 ? 28.266 -31.391 -22.891 1 97.12 204 LEU A O 1
ATOM 1502 N N . LEU A 1 205 ? 30.453 -31.5 -22.844 1 97.62 205 LEU A N 1
ATOM 1503 C CA . LEU A 1 205 ? 30.594 -30.484 -21.812 1 97.62 205 LEU A CA 1
ATOM 1504 C C . LEU A 1 205 ? 31 -29.141 -22.422 1 97.62 205 LEU A C 1
ATOM 1506 O O . LEU A 1 205 ? 32.188 -28.906 -22.641 1 97.62 205 LEU A O 1
ATOM 1510 N N . PRO A 1 206 ? 30 -28.328 -22.609 1 97.56 206 PRO A N 1
ATOM 1511 C CA . PRO A 1 206 ? 30.359 -27 -23.109 1 97.56 206 PRO A CA 1
ATOM 1512 C C . PRO A 1 206 ? 31.188 -26.188 -22.109 1 97.56 206 PRO A C 1
ATOM 1514 O O . PRO A 1 206 ? 30.906 -26.234 -20.906 1 97.56 206 PRO A O 1
ATOM 1517 N N . GLU A 1 207 ? 32.188 -25.5 -22.594 1 97 207 GLU A N 1
ATOM 1518 C CA . GLU A 1 207 ? 32.938 -24.594 -21.75 1 97 207 GLU A CA 1
ATOM 1519 C C . GLU A 1 207 ? 32.125 -23.391 -21.328 1 97 207 GLU A C 1
ATOM 1521 O O . GLU A 1 207 ? 31.109 -23.062 -21.969 1 97 207 GLU A O 1
ATOM 1526 N N . ASP A 1 208 ? 32.531 -22.75 -20.25 1 97.25 208 ASP A N 1
ATOM 1527 C CA . ASP A 1 208 ? 31.781 -21.625 -19.688 1 97.25 208 ASP A CA 1
ATOM 1528 C C . ASP A 1 208 ? 31.625 -20.516 -20.719 1 97.25 208 ASP A C 1
ATOM 1530 O O . ASP A 1 208 ? 30.594 -19.828 -20.766 1 97.25 208 ASP A O 1
ATOM 1534 N N . GLY A 1 209 ? 32.625 -20.312 -21.469 1 96.31 209 GLY A N 1
ATOM 1535 C CA . GLY A 1 209 ? 32.562 -19.312 -22.516 1 96.31 209 GLY A CA 1
ATOM 1536 C C . GLY A 1 209 ? 31.422 -19.531 -23.484 1 96.31 209 GLY A C 1
ATOM 1537 O O . GLY A 1 209 ? 30.828 -18.578 -23.984 1 96.31 209 GLY A O 1
ATOM 1538 N N . ALA A 1 210 ? 31.109 -20.828 -23.797 1 96.62 210 ALA A N 1
ATOM 1539 C CA . ALA A 1 210 ? 30 -21.156 -24.688 1 96.62 210 ALA A CA 1
ATOM 1540 C C . ALA A 1 210 ? 28.656 -20.703 -24.078 1 96.62 210 ALA A C 1
ATOM 1542 O O . ALA A 1 210 ? 27.797 -20.188 -24.797 1 96.62 210 ALA A O 1
ATOM 1543 N N . PHE A 1 211 ? 28.516 -20.906 -22.812 1 97.44 211 PHE A N 1
ATOM 1544 C CA . PHE A 1 211 ? 27.312 -20.453 -22.125 1 97.44 211 PHE A CA 1
ATOM 1545 C C . PHE A 1 211 ? 27.219 -18.938 -22.125 1 97.44 211 PHE A C 1
ATOM 1547 O O . PHE A 1 211 ? 26.188 -18.359 -22.469 1 97.44 211 PHE A O 1
ATOM 1554 N N . GLU A 1 212 ? 28.297 -18.266 -21.797 1 96.69 212 GLU A N 1
ATOM 1555 C CA . GLU A 1 212 ? 28.344 -16.812 -21.594 1 96.69 212 GLU A CA 1
ATOM 1556 C C . GLU A 1 212 ? 28.172 -16.078 -22.922 1 96.69 212 GLU A C 1
ATOM 1558 O O . GLU A 1 212 ? 27.703 -14.938 -22.953 1 96.69 212 GLU A O 1
ATOM 1563 N N . SER A 1 213 ? 28.578 -16.703 -24 1 96.19 213 SER A N 1
ATOM 1564 C CA . SER A 1 213 ? 28.438 -16.062 -25.312 1 96.19 213 SER A CA 1
ATOM 1565 C C . SER A 1 213 ? 27.031 -16.219 -25.859 1 96.19 213 SER A C 1
ATOM 1567 O O . SER A 1 213 ? 26.594 -15.438 -26.703 1 96.19 213 SER A O 1
ATOM 1569 N N . GLN A 1 214 ? 26.312 -17.203 -25.391 1 96.25 214 GLN A N 1
ATOM 1570 C CA . GLN A 1 214 ? 25.016 -17.516 -25.984 1 96.25 214 GLN A CA 1
ATOM 1571 C C . GLN A 1 214 ? 23.875 -17.094 -25.062 1 96.25 214 GLN A C 1
ATOM 1573 O O . GLN A 1 214 ? 22.734 -16.953 -25.516 1 96.25 214 GLN A O 1
ATOM 1578 N N . PHE A 1 215 ? 24.125 -16.953 -23.828 1 96.94 215 PHE A N 1
ATOM 1579 C CA . PHE A 1 215 ? 23.109 -16.562 -22.859 1 96.94 215 PHE A CA 1
ATOM 1580 C C . PHE A 1 215 ? 23.578 -15.344 -22.062 1 96.94 215 PHE A C 1
ATOM 1582 O O . PHE A 1 215 ? 24.766 -15.234 -21.719 1 96.94 215 PHE A O 1
ATOM 1589 N N . ASP A 1 216 ? 22.656 -14.43 -21.766 1 95.12 216 ASP A N 1
ATOM 1590 C CA . ASP A 1 216 ? 23.016 -13.344 -20.859 1 95.12 216 ASP A CA 1
ATOM 1591 C C . ASP A 1 216 ? 22.875 -13.789 -19.391 1 95.12 216 ASP A C 1
ATOM 1593 O O . ASP A 1 216 ? 22.578 -14.953 -19.125 1 95.12 216 ASP A O 1
ATOM 1597 N N . ALA A 1 217 ? 23.25 -12.93 -18.516 1 95.19 217 ALA A N 1
ATOM 1598 C CA . ALA A 1 217 ? 23.328 -13.281 -17.109 1 95.19 217 ALA A CA 1
ATOM 1599 C C . ALA A 1 217 ? 21.969 -13.719 -16.562 1 95.19 217 ALA A C 1
ATOM 1601 O O . ALA A 1 217 ? 21.891 -14.656 -15.773 1 95.19 217 ALA A O 1
ATOM 1602 N N . ALA A 1 218 ? 20.906 -13.031 -16.953 1 95 218 ALA A N 1
ATOM 1603 C CA . ALA A 1 218 ? 19.562 -13.375 -16.5 1 95 218 ALA A CA 1
ATOM 1604 C C . ALA A 1 218 ? 19.141 -14.75 -17.016 1 95 218 ALA A C 1
ATOM 1606 O O . ALA A 1 218 ? 18.547 -15.539 -16.266 1 95 218 ALA A O 1
ATOM 1607 N N . GLU A 1 219 ? 19.422 -15.016 -18.203 1 95.81 219 GLU A N 1
ATOM 1608 C CA . GLU A 1 219 ? 19.094 -16.297 -18.812 1 95.81 219 GLU A CA 1
ATOM 1609 C C . GLU A 1 219 ? 19.875 -17.438 -18.141 1 95.81 219 GLU A C 1
ATOM 1611 O O . GLU A 1 219 ? 19.312 -18.516 -17.922 1 95.81 219 GLU A O 1
ATOM 1616 N N . LEU A 1 220 ? 21.141 -17.156 -17.922 1 96.88 220 LEU A N 1
ATOM 1617 C CA . LEU A 1 220 ? 21.969 -18.172 -17.25 1 96.88 220 LEU A CA 1
ATOM 1618 C C . LEU A 1 220 ? 21.453 -18.453 -15.844 1 96.88 220 LEU A C 1
ATOM 1620 O O . LEU A 1 220 ? 21.406 -19.594 -15.422 1 96.88 220 LEU A O 1
ATOM 1624 N N . ASN A 1 221 ? 21.078 -17.422 -15.164 1 95.44 221 ASN A N 1
ATOM 1625 C CA . ASN A 1 221 ? 20.516 -17.609 -13.828 1 95.44 221 ASN A CA 1
ATOM 1626 C C . ASN A 1 221 ? 19.25 -18.453 -13.867 1 95.44 221 ASN A C 1
ATOM 1628 O O . ASN A 1 221 ? 19.016 -19.266 -12.969 1 95.44 221 ASN A O 1
ATOM 1632 N N . TYR A 1 222 ? 18.469 -18.234 -14.867 1 94.62 222 TYR A N 1
ATOM 1633 C CA . TYR A 1 222 ? 17.234 -19 -15.07 1 94.62 222 TYR A CA 1
ATOM 1634 C C . TYR A 1 222 ? 17.547 -20.469 -15.336 1 94.62 222 TYR A C 1
ATOM 1636 O O . TYR A 1 222 ? 16.891 -21.344 -14.781 1 94.62 222 TYR A O 1
ATOM 1644 N N . LEU A 1 223 ? 18.578 -20.703 -16.047 1 95.31 223 LEU A N 1
ATOM 1645 C CA . LEU A 1 223 ? 18.859 -22.047 -16.516 1 95.31 223 LEU A CA 1
ATOM 1646 C C . LEU A 1 223 ? 19.719 -22.812 -15.516 1 95.31 223 LEU A C 1
ATOM 1648 O O . LEU A 1 223 ? 19.734 -24.047 -15.523 1 95.31 223 LEU A O 1
ATOM 1652 N N . LEU A 1 224 ? 20.453 -22.125 -14.617 1 95.56 224 LEU A N 1
ATOM 1653 C CA . LEU A 1 224 ? 21.469 -22.812 -13.82 1 95.56 224 LEU A CA 1
ATOM 1654 C C . LEU A 1 224 ? 21.141 -22.734 -12.336 1 95.56 224 LEU A C 1
ATOM 1656 O O . LEU A 1 224 ? 21.984 -23.031 -11.492 1 95.56 224 LEU A O 1
ATOM 1660 N N . GLN A 1 225 ? 19.938 -22.312 -11.977 1 91 225 GLN A N 1
ATOM 1661 C CA . GLN A 1 225 ? 19.516 -22.297 -10.586 1 91 225 GLN A CA 1
ATOM 1662 C C . GLN A 1 225 ? 18.188 -23.016 -10.398 1 91 225 GLN A C 1
ATOM 1664 O O . GLN A 1 225 ? 17.422 -23.156 -11.344 1 91 225 GLN A O 1
ATOM 1669 N N . ALA A 1 226 ? 18.047 -23.5 -9.156 1 86 226 ALA A N 1
ATOM 1670 C CA . ALA A 1 226 ? 16.766 -24.094 -8.797 1 86 226 ALA A CA 1
ATOM 1671 C C . ALA A 1 226 ? 15.758 -23.016 -8.406 1 86 226 ALA A C 1
ATOM 1673 O O . ALA A 1 226 ? 16.109 -22.031 -7.746 1 86 226 ALA A O 1
ATOM 1674 N N . HIS A 1 227 ? 14.609 -23.203 -8.953 1 84.56 227 HIS A N 1
ATOM 1675 C CA . HIS A 1 227 ? 13.57 -22.219 -8.641 1 84.56 227 HIS A CA 1
ATOM 1676 C C . HIS A 1 227 ? 12.375 -22.875 -7.965 1 84.56 227 HIS A C 1
ATOM 1678 O O . HIS A 1 227 ? 12.078 -24.047 -8.211 1 84.56 227 HIS A O 1
ATOM 1684 N N . ARG A 1 228 ? 11.805 -22.219 -6.996 1 69.12 228 ARG A N 1
ATOM 1685 C CA . ARG A 1 228 ? 10.664 -22.719 -6.238 1 69.12 228 ARG A CA 1
ATOM 1686 C C . ARG A 1 228 ? 9.367 -22.547 -7.012 1 69.12 228 ARG A C 1
ATOM 1688 O O . ARG A 1 228 ? 8.414 -23.312 -6.828 1 69.12 228 ARG A O 1
ATOM 1695 N N . LEU A 1 229 ? 9.414 -21.531 -7.711 1 65.62 229 LEU A N 1
ATOM 1696 C CA . LEU A 1 229 ? 8.203 -21.188 -8.445 1 65.62 229 LEU A CA 1
ATOM 1697 C C . LEU A 1 229 ? 7.871 -22.25 -9.477 1 65.62 229 LEU A C 1
ATOM 1699 O O . LEU A 1 229 ? 8.75 -22.719 -10.203 1 65.62 229 LEU A O 1
ATOM 1703 N N . GLU A 1 230 ? 6.754 -22.906 -9.195 1 59 230 GLU A N 1
ATOM 1704 C CA . GLU A 1 230 ? 6.359 -23.781 -10.289 1 59 230 GLU A CA 1
ATOM 1705 C C . GLU A 1 230 ? 6.055 -22.984 -11.555 1 59 230 GLU A C 1
ATOM 1707 O O . GLU A 1 230 ? 4.887 -22.766 -11.891 1 59 230 GLU A O 1
ATOM 1712 N N . VAL A 1 231 ? 6.895 -22.047 -11.812 1 60.75 231 VAL A N 1
ATOM 1713 C CA . VAL A 1 231 ? 6.68 -21.422 -13.117 1 60.75 231 VAL A CA 1
ATOM 1714 C C . VAL A 1 231 ? 6.555 -22.5 -14.188 1 60.75 231 VAL A C 1
ATOM 1716 O O . VAL A 1 231 ? 7.312 -23.469 -14.188 1 60.75 231 VAL A O 1
ATOM 1719 N N . ASP A 1 232 ? 5.586 -22.406 -14.883 1 64.06 232 ASP A N 1
ATOM 1720 C CA . ASP A 1 232 ? 5.328 -23.422 -15.898 1 64.06 232 ASP A CA 1
ATOM 1721 C C . ASP A 1 232 ? 6.551 -23.625 -16.797 1 64.06 232 ASP A C 1
ATOM 1723 O O . ASP A 1 232 ? 6.996 -22.688 -17.469 1 64.06 232 ASP A O 1
ATOM 1727 N N . GLY A 1 233 ? 7.355 -24.688 -16.609 1 74 233 GLY A N 1
ATOM 1728 C CA . GLY A 1 233 ? 8.203 -25.219 -17.656 1 74 233 GLY A CA 1
ATOM 1729 C C . GLY A 1 233 ? 9.68 -24.953 -17.422 1 74 233 GLY A C 1
ATOM 1730 O O . GLY A 1 233 ? 10.508 -25.234 -18.297 1 74 233 GLY A O 1
ATOM 1731 N N . TRP A 1 234 ? 10.047 -24.297 -16.203 1 80.94 234 TRP A N 1
ATOM 1732 C CA . TRP A 1 234 ? 11.461 -23.984 -16.062 1 80.94 234 TRP A CA 1
ATOM 1733 C C . TRP A 1 234 ? 12.297 -25.266 -15.984 1 80.94 234 TRP A C 1
ATOM 1735 O O . TRP A 1 234 ? 13.375 -25.344 -16.578 1 80.94 234 TRP A O 1
ATOM 1745 N N . TYR A 1 235 ? 11.758 -26.219 -15.273 1 85.69 235 TYR A N 1
ATOM 1746 C CA . TYR A 1 235 ? 12.492 -27.484 -15.156 1 85.69 235 TYR A CA 1
ATOM 1747 C C . TYR A 1 235 ? 12.578 -28.203 -16.5 1 85.69 235 TYR A C 1
ATOM 1749 O O . TYR A 1 235 ? 13.586 -28.844 -16.797 1 85.69 235 TYR A O 1
ATOM 1757 N N . ASP A 1 236 ? 11.609 -28.016 -17.281 1 89.12 236 ASP A N 1
ATOM 1758 C CA . ASP A 1 236 ? 11.617 -28.594 -18.625 1 89.12 236 ASP A CA 1
ATOM 1759 C C . ASP A 1 236 ? 12.711 -27.984 -19.484 1 89.12 236 ASP A C 1
ATOM 1761 O O . ASP A 1 236 ? 13.344 -28.672 -20.281 1 89.12 236 ASP A O 1
ATOM 1765 N N . ASP A 1 237 ? 12.906 -26.734 -19.375 1 92.31 237 ASP A N 1
ATOM 1766 C CA . ASP A 1 237 ? 13.961 -26.062 -20.141 1 92.31 237 ASP A CA 1
ATOM 1767 C C . ASP A 1 237 ? 15.336 -26.562 -19.719 1 92.31 237 ASP A C 1
ATOM 1769 O O . ASP A 1 237 ? 16.203 -26.797 -20.562 1 92.31 237 ASP A O 1
ATOM 1773 N N . GLN A 1 238 ? 15.508 -26.688 -18.438 1 93.31 238 GLN A N 1
ATOM 1774 C CA . GLN A 1 238 ? 16.766 -27.219 -17.922 1 93.31 238 GLN A CA 1
ATOM 1775 C C . GLN A 1 238 ? 17.016 -28.641 -18.406 1 93.31 238 GLN A C 1
ATOM 1777 O O . GLN A 1 238 ? 18.125 -28.984 -18.828 1 93.31 238 GLN A O 1
ATOM 1782 N N . ARG A 1 239 ? 15.992 -29.406 -18.344 1 92.12 239 ARG A N 1
ATOM 1783 C CA . ARG A 1 239 ? 16.094 -30.797 -18.766 1 92.12 239 ARG A CA 1
ATOM 1784 C C . ARG A 1 239 ? 16.391 -30.891 -20.266 1 92.12 239 ARG A C 1
ATOM 1786 O O . ARG A 1 239 ? 17.156 -31.75 -20.703 1 92.12 239 ARG A O 1
ATOM 1793 N N . ARG A 1 240 ? 15.789 -30.078 -20.969 1 93 240 ARG A N 1
ATOM 1794 C CA . ARG A 1 240 ? 16.016 -30.078 -22.406 1 93 240 ARG A CA 1
ATOM 1795 C C . ARG A 1 240 ? 17.453 -29.719 -22.734 1 93 240 ARG A C 1
ATOM 1797 O O . ARG A 1 240 ? 18.062 -30.344 -23.609 1 93 240 ARG A O 1
ATOM 1804 N N . LEU A 1 241 ? 17.922 -28.734 -22.109 1 95.38 241 LEU A N 1
ATOM 1805 C CA . LEU A 1 241 ? 19.297 -28.328 -22.344 1 95.38 241 LEU A CA 1
ATOM 1806 C C . LEU A 1 241 ? 20.266 -29.422 -21.906 1 95.38 241 LEU A C 1
ATOM 1808 O O . LEU A 1 241 ? 21.219 -29.734 -22.625 1 95.38 241 LEU A O 1
ATOM 1812 N N . ALA A 1 242 ? 20.016 -30.031 -20.781 1 94.88 242 ALA A N 1
ATOM 1813 C CA . ALA A 1 242 ? 20.859 -31.109 -20.281 1 94.88 242 ALA A CA 1
ATOM 1814 C C . ALA A 1 242 ? 20.812 -32.312 -21.219 1 94.88 242 ALA A C 1
ATOM 1816 O O . ALA A 1 242 ? 21.828 -32.969 -21.453 1 94.88 242 ALA A O 1
ATOM 1817 N N . ALA A 1 243 ? 19.656 -32.594 -21.734 1 93.75 243 ALA A N 1
ATOM 1818 C CA . ALA A 1 243 ? 19.484 -33.719 -22.656 1 93.75 243 ALA A CA 1
ATOM 1819 C C . ALA A 1 243 ? 20.266 -33.5 -23.938 1 93.75 243 ALA A C 1
ATOM 1821 O O . ALA A 1 243 ? 20.703 -34.469 -24.578 1 93.75 243 ALA A O 1
ATOM 1822 N N . ARG A 1 244 ? 20.469 -32.312 -24.266 1 93.69 244 ARG A N 1
ATOM 1823 C CA . ARG A 1 244 ? 21.234 -31.984 -25.469 1 93.69 244 ARG A CA 1
ATOM 1824 C C . ARG A 1 244 ? 22.719 -32.25 -25.266 1 93.69 244 ARG A C 1
ATOM 1826 O O . ARG A 1 244 ? 23.453 -32.5 -26.219 1 93.69 244 ARG A O 1
ATOM 1833 N N . LEU A 1 245 ? 23.094 -32.25 -24.047 1 95.19 245 LEU A N 1
ATOM 1834 C CA . LEU A 1 245 ? 24.516 -32.406 -23.719 1 95.19 245 LEU A CA 1
ATOM 1835 C C . LEU A 1 245 ? 24.844 -33.906 -23.562 1 95.19 245 LEU A C 1
ATOM 1837 O O . LEU A 1 245 ? 26.016 -34.25 -23.406 1 95.19 245 LEU A O 1
ATOM 1841 N N . ARG A 1 246 ? 23.859 -34.719 -23.672 1 95.56 246 ARG A N 1
ATOM 1842 C CA . ARG A 1 246 ? 24.031 -36.125 -23.438 1 95.56 246 ARG A CA 1
ATOM 1843 C C . ARG A 1 246 ? 23.75 -36.938 -24.719 1 95.56 246 ARG A C 1
ATOM 1845 O O . ARG A 1 246 ? 22.656 -36.844 -25.281 1 95.56 246 ARG A O 1
ATOM 1852 N N . LEU A 1 247 ? 24.688 -37.594 -25.156 1 96.12 247 LEU A N 1
ATOM 1853 C CA . LEU A 1 247 ? 24.5 -38.469 -26.297 1 96.12 247 LEU A CA 1
ATOM 1854 C C . LEU A 1 247 ? 24.266 -39.906 -25.844 1 96.12 247 LEU A C 1
ATOM 1856 O O . LEU A 1 247 ? 24.891 -40.375 -24.891 1 96.12 247 LEU A O 1
ATOM 1860 N N . ARG A 1 248 ? 23.406 -40.594 -26.609 1 94.62 248 ARG A N 1
ATOM 1861 C CA . ARG A 1 248 ? 23.203 -42.031 -26.344 1 94.62 248 ARG A CA 1
ATOM 1862 C C . ARG A 1 248 ? 24.375 -42.844 -26.844 1 94.62 248 ARG A C 1
ATOM 1864 O O . ARG A 1 248 ? 24.781 -42.719 -28 1 94.62 248 ARG A O 1
ATOM 1871 N N . GLY A 1 249 ? 24.953 -43.594 -25.875 1 93.75 249 GLY A N 1
ATOM 1872 C CA . GLY A 1 249 ? 26.078 -44.438 -26.234 1 93.75 249 GLY A CA 1
ATOM 1873 C C . GLY A 1 249 ? 27.422 -43.812 -25.906 1 93.75 249 GLY A C 1
ATOM 1874 O O . GLY A 1 249 ? 27.484 -42.656 -25.484 1 93.75 249 GLY A O 1
ATOM 1875 N N . VAL A 1 250 ? 28.406 -44.625 -26 1 95.5 250 VAL A N 1
ATOM 1876 C CA . VAL A 1 250 ? 29.766 -44.188 -25.75 1 95.5 250 VAL A CA 1
ATOM 1877 C C . VAL A 1 250 ? 30.453 -43.875 -27.078 1 95.5 250 VAL A C 1
ATOM 1879 O O . VAL A 1 250 ? 30.641 -44.75 -27.922 1 95.5 250 VAL A O 1
ATOM 1882 N N . HIS A 1 251 ? 30.781 -42.594 -27.266 1 96.69 251 HIS A N 1
ATOM 1883 C CA . HIS A 1 251 ? 31.359 -42.125 -28.531 1 96.69 251 HIS A CA 1
ATOM 1884 C C . HIS A 1 251 ? 32.688 -41.438 -28.312 1 96.69 251 HIS A C 1
ATOM 1886 O O . HIS A 1 251 ? 32.75 -40.375 -27.656 1 96.69 251 HIS A O 1
ATOM 1892 N N . GLY A 1 252 ? 33.75 -41.969 -28.859 1 96.56 252 GLY A N 1
ATOM 1893 C CA . GLY A 1 252 ? 35.094 -41.375 -28.797 1 96.56 252 GLY A CA 1
ATOM 1894 C C . GLY A 1 252 ? 36.125 -42.219 -29.547 1 96.56 252 GLY A C 1
ATOM 1895 O O . GLY A 1 252 ? 35.812 -43.281 -30.062 1 96.56 252 GLY A O 1
ATOM 1896 N N . GLY A 1 253 ? 37.312 -41.594 -29.641 1 96.56 253 GLY A N 1
ATOM 1897 C CA . GLY A 1 253 ? 38.438 -42.312 -30.25 1 96.56 253 GLY A CA 1
ATOM 1898 C C . GLY A 1 253 ? 38.438 -42.25 -31.766 1 96.56 253 GLY A C 1
ATOM 1899 O O . GLY A 1 253 ? 37.656 -41.5 -32.344 1 96.56 253 GLY A O 1
ATOM 1900 N N . ALA A 1 254 ? 39.25 -43.031 -32.344 1 95.44 254 ALA A N 1
ATOM 1901 C CA . ALA A 1 254 ? 39.469 -43 -33.812 1 95.44 254 ALA A CA 1
ATOM 1902 C C . ALA A 1 254 ? 38.375 -43.75 -34.531 1 95.44 254 ALA A C 1
ATOM 1904 O O . ALA A 1 254 ? 38.062 -43.438 -35.688 1 95.44 254 ALA A O 1
ATOM 1905 N N . ALA A 1 255 ? 37.656 -44.688 -33.875 1 92.25 255 ALA A N 1
ATOM 1906 C CA . ALA A 1 255 ? 36.625 -45.5 -34.531 1 92.25 255 ALA A CA 1
ATOM 1907 C C . ALA A 1 255 ? 35.219 -45.031 -34.156 1 92.25 255 ALA A C 1
ATOM 1909 O O . ALA A 1 255 ? 34.281 -45.781 -34.188 1 92.25 255 ALA A O 1
ATOM 1910 N N . VAL A 1 256 ? 35.125 -43.781 -33.781 1 94.38 256 VAL A N 1
ATOM 1911 C CA . VAL A 1 256 ? 33.875 -43.219 -33.344 1 94.38 256 VAL A CA 1
ATOM 1912 C C . VAL A 1 256 ? 32.875 -43.219 -34.5 1 94.38 256 VAL A C 1
ATOM 1914 O O . VAL A 1 256 ? 33.25 -42.969 -35.656 1 94.38 256 VAL A O 1
ATOM 1917 N N . ALA A 1 257 ? 31.609 -43.531 -34.188 1 92.19 257 ALA A N 1
ATOM 1918 C CA . ALA A 1 257 ? 30.531 -43.469 -35.188 1 92.19 257 ALA A CA 1
ATOM 1919 C C . ALA A 1 257 ? 30.312 -42.031 -35.656 1 92.19 257 ALA A C 1
ATOM 1921 O O . ALA A 1 257 ? 30.422 -41.094 -34.875 1 92.19 257 ALA A O 1
ATOM 1922 N N . ARG A 1 258 ? 30 -41.875 -36.875 1 92.06 258 ARG A N 1
ATOM 1923 C CA . ARG A 1 258 ? 29.828 -40.562 -37.469 1 92.06 258 ARG A CA 1
ATOM 1924 C C . ARG A 1 258 ? 28.625 -39.844 -36.875 1 92.06 258 ARG A C 1
ATOM 1926 O O . ARG A 1 258 ? 28.625 -38.625 -36.75 1 92.06 258 ARG A O 1
ATOM 1933 N N . ASN A 1 259 ? 27.578 -40.562 -36.656 1 95.56 259 ASN A N 1
ATOM 1934 C CA . ASN A 1 259 ? 26.359 -39.969 -36.156 1 95.56 259 ASN A CA 1
ATOM 1935 C C . ASN A 1 259 ? 25.984 -40.531 -34.781 1 95.56 259 ASN A C 1
ATOM 1937 O O . ASN A 1 259 ? 26.094 -41.719 -34.531 1 95.56 259 ASN A O 1
ATOM 1941 N N . ALA A 1 260 ? 25.734 -39.656 -33.906 1 96.25 260 ALA A N 1
ATOM 1942 C CA . ALA A 1 260 ? 25.219 -40 -32.562 1 96.25 260 ALA A CA 1
ATOM 1943 C C . ALA A 1 260 ? 23.922 -39.25 -32.281 1 96.25 260 ALA A C 1
ATOM 1945 O O . ALA A 1 260 ? 23.641 -38.219 -32.875 1 96.25 260 ALA A O 1
ATOM 1946 N N . THR A 1 261 ? 23.078 -39.844 -31.484 1 95.94 261 THR A N 1
ATOM 1947 C CA . THR A 1 261 ? 21.812 -39.219 -31.125 1 95.94 261 THR A CA 1
ATOM 1948 C C . THR A 1 261 ? 21.828 -38.688 -29.703 1 95.94 261 THR A C 1
ATOM 1950 O O . THR A 1 261 ? 22.172 -39.438 -28.766 1 95.94 261 THR A O 1
ATOM 1953 N N . ALA A 1 262 ? 21.5 -37.469 -29.578 1 94.5 262 ALA A N 1
ATOM 1954 C CA . ALA A 1 262 ? 21.391 -36.906 -28.234 1 94.5 262 ALA A CA 1
ATOM 1955 C C . ALA A 1 262 ? 20.156 -37.406 -27.516 1 94.5 262 ALA A C 1
ATOM 1957 O O . ALA A 1 262 ? 19.219 -37.906 -28.156 1 94.5 262 ALA A O 1
ATOM 1958 N N . VAL A 1 263 ? 20.203 -37.375 -26.203 1 93.25 263 VAL A N 1
ATOM 1959 C CA . VAL A 1 263 ? 19.062 -37.781 -25.406 1 93.25 263 VAL A CA 1
ATOM 1960 C C . VAL A 1 263 ? 17.859 -36.906 -25.75 1 93.25 263 VAL A C 1
ATOM 1962 O O . VAL A 1 263 ? 16.719 -37.344 -25.656 1 93.25 263 VAL A O 1
ATOM 1965 N N . SER A 1 264 ? 18.109 -35.688 -26.25 1 90.75 264 SER A N 1
ATOM 1966 C CA . SER A 1 264 ? 17.047 -34.781 -26.688 1 90.75 264 SER A CA 1
ATOM 1967 C C . SER A 1 264 ? 16.438 -35.25 -28.016 1 90.75 264 SER A C 1
ATOM 1969 O O . SER A 1 264 ? 15.359 -34.781 -28.406 1 90.75 264 SER A O 1
ATOM 1971 N N . GLY A 1 265 ? 17.109 -36.094 -28.719 1 91.69 265 GLY A N 1
ATOM 1972 C CA . GLY A 1 265 ? 16.625 -36.594 -29.984 1 91.69 265 GLY A CA 1
ATOM 1973 C C . GLY A 1 265 ? 17.359 -36 -31.188 1 91.69 265 GLY A C 1
ATOM 1974 O O . GLY A 1 265 ? 17.219 -36.5 -32.312 1 91.69 265 GLY A O 1
ATOM 1975 N N . GLU A 1 266 ? 18.094 -35.031 -30.969 1 92.62 266 GLU A N 1
ATOM 1976 C CA . GLU A 1 266 ? 18.828 -34.375 -32.062 1 92.62 266 GLU A CA 1
ATOM 1977 C C . GLU A 1 266 ? 20 -35.219 -32.5 1 92.62 266 GLU A C 1
ATOM 1979 O O . GLU A 1 266 ? 20.641 -35.906 -31.703 1 92.62 266 GLU A O 1
ATOM 1984 N N . LEU A 1 267 ? 20.328 -35.156 -33.781 1 95.06 267 LEU A N 1
ATOM 1985 C CA . LEU A 1 267 ? 21.469 -35.844 -34.344 1 95.06 267 LEU A CA 1
ATOM 1986 C C . LEU A 1 267 ? 22.734 -35 -34.25 1 95.06 267 LEU A C 1
ATOM 1988 O O . LEU A 1 267 ? 22.688 -33.781 -34.531 1 95.06 267 LEU A O 1
ATOM 1992 N N . VAL A 1 268 ? 23.766 -35.625 -33.844 1 95.88 268 VAL A N 1
ATOM 1993 C CA . VAL A 1 268 ? 25.062 -34.969 -33.688 1 95.88 268 VAL A CA 1
ATOM 1994 C C . VAL A 1 268 ? 26.109 -35.656 -34.562 1 95.88 268 VAL A C 1
ATOM 1996 O O . VAL A 1 268 ? 26.234 -36.875 -34.562 1 95.88 268 VAL A O 1
ATOM 1999 N N . GLU A 1 269 ? 26.812 -34.844 -35.312 1 97.12 269 GLU A N 1
ATOM 2000 C CA . GLU A 1 269 ? 27.875 -35.375 -36.156 1 97.12 269 GLU A CA 1
ATOM 2001 C C . GLU A 1 269 ? 29.219 -35.406 -35.438 1 97.12 269 GLU A C 1
ATOM 2003 O O . GLU A 1 269 ? 29.641 -34.375 -34.875 1 97.12 269 GLU A O 1
ATOM 2008 N N . LEU A 1 270 ? 29.812 -36.531 -35.5 1 97.25 270 LEU A N 1
ATOM 2009 C CA . LEU A 1 270 ? 31.109 -36.719 -34.844 1 97.25 270 LEU A CA 1
ATOM 2010 C C . LEU A 1 270 ? 32.188 -37.094 -35.875 1 97.25 270 LEU A C 1
ATOM 2012 O O . LEU A 1 270 ? 31.891 -37.875 -36.812 1 97.25 270 LEU A O 1
ATOM 2016 N N . GLN A 1 271 ? 33.312 -36.469 -35.812 1 97.12 271 GLN A N 1
ATOM 2017 C CA . GLN A 1 271 ? 34.469 -36.812 -36.656 1 97.12 271 GLN A CA 1
ATOM 2018 C C . GLN A 1 271 ? 35.75 -36.875 -35.875 1 97.12 271 GLN A C 1
ATOM 2020 O O . GLN A 1 271 ? 36.094 -35.938 -35.156 1 97.12 271 GLN A O 1
ATOM 2025 N N . PRO A 1 272 ? 36.406 -38.062 -35.938 1 96.69 272 PRO A N 1
ATOM 2026 C CA . PRO A 1 272 ? 37.688 -38.156 -35.219 1 96.69 272 PRO A CA 1
ATOM 2027 C C . PRO A 1 272 ? 38.781 -37.281 -35.812 1 96.69 272 PRO A C 1
ATOM 2029 O O . PRO A 1 272 ? 38.781 -37.031 -37.031 1 96.69 272 PRO A O 1
ATOM 2032 N N . ALA A 1 273 ? 39.531 -36.688 -34.969 1 96.25 273 ALA A N 1
ATOM 2033 C CA . ALA A 1 273 ? 40.688 -35.938 -35.375 1 96.25 273 ALA A CA 1
ATOM 2034 C C . ALA A 1 273 ? 41.938 -36.375 -34.594 1 96.25 273 ALA A C 1
ATOM 2036 O O . ALA A 1 273 ? 41.812 -36.938 -33.5 1 96.25 273 ALA A O 1
ATOM 2037 N N . ASP A 1 274 ? 43.188 -36.219 -35.156 1 95.75 274 ASP A N 1
ATOM 2038 C CA . ASP A 1 274 ? 44.438 -36.562 -34.531 1 95.75 274 ASP A CA 1
ATOM 2039 C C . ASP A 1 274 ? 44.469 -38.031 -34.094 1 95.75 274 ASP A C 1
ATOM 2041 O O . ASP A 1 274 ? 44.781 -38.344 -32.969 1 95.75 274 ASP A O 1
ATOM 2045 N N . HIS A 1 275 ? 44.094 -38.875 -35.031 1 95.38 275 HIS A N 1
ATOM 2046 C CA . HIS A 1 275 ? 44.062 -40.312 -34.812 1 95.38 275 HIS A CA 1
ATOM 2047 C C . HIS A 1 275 ? 43.25 -40.688 -33.594 1 95.38 275 HIS A C 1
ATOM 2049 O O . HIS A 1 275 ? 43.656 -41.562 -32.812 1 95.38 275 HIS A O 1
ATOM 2055 N N . GLY A 1 276 ? 42.156 -39.875 -33.344 1 96 276 GLY A N 1
ATOM 2056 C CA . GLY A 1 276 ? 41.219 -40.219 -32.281 1 96 276 GLY A CA 1
ATOM 2057 C C . GLY A 1 276 ? 41.5 -39.5 -30.984 1 96 276 GLY A C 1
ATOM 2058 O O . GLY A 1 276 ? 40.719 -39.625 -30.031 1 96 276 GLY A O 1
ATOM 2059 N N . ALA A 1 277 ? 42.594 -38.719 -30.891 1 95.75 277 ALA A N 1
ATOM 2060 C CA . ALA A 1 277 ? 42.938 -38 -29.656 1 95.75 277 ALA A CA 1
ATOM 2061 C C . ALA A 1 277 ? 41.938 -36.875 -29.406 1 95.75 277 ALA A C 1
ATOM 2063 O O . ALA A 1 277 ? 41.688 -36.5 -28.25 1 95.75 277 ALA A O 1
ATOM 2064 N N . THR A 1 278 ? 41.406 -36.344 -30.438 1 96.69 278 THR A N 1
ATOM 2065 C CA . THR A 1 278 ? 40.406 -35.312 -30.359 1 96.69 278 THR A CA 1
ATOM 2066 C C . THR A 1 278 ? 39.25 -35.625 -31.312 1 96.69 278 THR A C 1
ATOM 2068 O O . THR A 1 278 ? 39.281 -36.594 -32.062 1 96.69 278 THR A O 1
ATOM 2071 N N . LEU A 1 279 ? 38.188 -34.844 -31.094 1 96.31 279 LEU A N 1
ATOM 2072 C CA . LEU A 1 279 ? 37 -35.062 -31.891 1 96.31 279 LEU A CA 1
ATOM 2073 C C . LEU A 1 279 ? 36.406 -33.75 -32.375 1 96.31 279 LEU A C 1
ATOM 2075 O O . LEU A 1 279 ? 36.656 -32.688 -31.766 1 96.31 279 LEU A O 1
ATOM 2079 N N . TYR A 1 280 ? 35.781 -33.781 -33.562 1 97.06 280 TYR A N 1
ATOM 2080 C CA . TYR A 1 280 ? 34.906 -32.688 -33.969 1 97.06 280 TYR A CA 1
ATOM 2081 C C . TYR A 1 280 ? 33.438 -33.031 -33.688 1 97.06 280 TYR A C 1
ATOM 2083 O O . TYR A 1 280 ? 33 -34.125 -34 1 97.06 280 TYR A O 1
ATOM 2091 N N . VAL A 1 281 ? 32.844 -32.188 -33 1 96.69 281 VAL A N 1
ATOM 2092 C CA . VAL A 1 281 ? 31.391 -32.312 -32.75 1 96.69 281 VAL A CA 1
ATOM 2093 C C . VAL A 1 281 ? 30.656 -31.234 -33.531 1 96.69 281 VAL A C 1
ATOM 2095 O O . VAL A 1 281 ? 30.734 -30.047 -33.188 1 96.69 281 VAL A O 1
ATOM 2098 N N . ASN A 1 282 ? 29.828 -31.656 -34.531 1 95 282 ASN A N 1
ATOM 2099 C CA . ASN A 1 282 ? 29.141 -30.703 -35.438 1 95 282 ASN A CA 1
ATOM 2100 C C . ASN A 1 282 ? 30.094 -29.625 -35.906 1 95 282 ASN A C 1
ATOM 2102 O O . ASN A 1 282 ? 29.781 -28.438 -35.844 1 95 282 ASN A O 1
ATOM 2106 N N . GLY A 1 283 ? 31.25 -30 -36.188 1 93.75 283 GLY A N 1
ATOM 2107 C CA . GLY A 1 283 ? 32.219 -29.094 -36.781 1 93.75 283 GLY A CA 1
ATOM 2108 C C . GLY A 1 283 ? 33.062 -28.375 -35.75 1 93.75 283 GLY A C 1
ATOM 2109 O O . GLY A 1 283 ? 34.031 -27.672 -36.125 1 93.75 283 GLY A O 1
ATOM 2110 N N . THR A 1 284 ? 32.781 -28.516 -34.469 1 95.62 284 THR A N 1
ATOM 2111 C CA . THR A 1 284 ? 33.562 -27.859 -33.406 1 95.62 284 THR A CA 1
ATOM 2112 C C . THR A 1 284 ? 34.562 -28.828 -32.812 1 95.62 284 THR A C 1
ATOM 2114 O O . THR A 1 284 ? 34.188 -29.922 -32.375 1 95.62 284 THR A O 1
ATOM 2117 N N . ARG A 1 285 ? 35.781 -28.391 -32.719 1 96.12 285 ARG A N 1
ATOM 2118 C CA . ARG A 1 285 ? 36.812 -29.25 -32.188 1 96.12 285 ARG A CA 1
ATOM 2119 C C . ARG A 1 285 ? 36.781 -29.281 -30.656 1 96.12 285 ARG A C 1
ATOM 2121 O O . ARG A 1 285 ? 36.562 -28.266 -30.016 1 96.12 285 ARG A O 1
ATOM 2128 N N . THR A 1 286 ? 37 -30.422 -30.125 1 96.88 286 THR A N 1
ATOM 2129 C CA . THR A 1 286 ? 37.031 -30.578 -28.688 1 96.88 286 THR A CA 1
ATOM 2130 C C . THR A 1 286 ? 38.375 -30.062 -28.125 1 96.88 286 THR A C 1
ATOM 2132 O O . THR A 1 286 ? 39.406 -30.188 -28.781 1 96.88 286 THR A O 1
ATOM 2135 N N . SER A 1 287 ? 38.344 -29.406 -27.016 1 95.81 287 SER A N 1
ATOM 2136 C CA . SER A 1 287 ? 39.562 -28.984 -26.328 1 95.81 287 SER A CA 1
ATOM 2137 C C . SER A 1 287 ? 40.156 -30.125 -25.516 1 95.81 287 SER A C 1
ATOM 2139 O O . SER A 1 287 ? 41.375 -30.188 -25.344 1 95.81 287 SER A O 1
ATOM 2141 N N . SER A 1 288 ? 39.312 -30.922 -24.922 1 95.62 288 SER A N 1
ATOM 2142 C CA . SER A 1 288 ? 39.688 -32.156 -24.25 1 95.62 288 SER A CA 1
ATOM 2143 C C . SER A 1 288 ? 38.719 -33.281 -24.609 1 95.62 288 SER A C 1
ATOM 2145 O O . SER A 1 288 ? 37.5 -33.094 -24.641 1 95.62 288 SER A O 1
ATOM 2147 N N . SER A 1 289 ? 39.375 -34.406 -24.938 1 96.75 289 SER A N 1
ATOM 2148 C CA . SER A 1 289 ? 38.531 -35.531 -25.406 1 96.75 289 SER A CA 1
ATOM 2149 C C . SER A 1 289 ? 38.844 -36.812 -24.641 1 96.75 289 SER A C 1
ATOM 2151 O O . SER A 1 289 ? 39.875 -36.906 -23.984 1 96.75 289 SER A O 1
ATOM 2153 N N . ASN A 1 290 ? 37.844 -37.625 -24.688 1 97.44 290 ASN A N 1
ATOM 2154 C CA . ASN A 1 290 ? 38 -39 -24.219 1 97.44 290 ASN A CA 1
ATOM 2155 C C . ASN A 1 290 ? 38.25 -39.062 -22.719 1 97.44 290 ASN A C 1
ATOM 2157 O O . ASN A 1 290 ? 39.125 -39.781 -22.25 1 97.44 290 ASN A O 1
ATOM 2161 N N . LEU A 1 291 ? 37.562 -38.25 -22.047 1 96.38 291 LEU A N 1
ATOM 2162 C CA . LEU A 1 291 ? 37.562 -38.281 -20.594 1 96.38 291 LEU A CA 1
ATOM 2163 C C . LEU A 1 291 ? 36.594 -39.344 -20.078 1 96.38 291 LEU A C 1
ATOM 2165 O O . LEU A 1 291 ? 35.375 -39.188 -20.219 1 96.38 291 LEU A O 1
ATOM 2169 N N . VAL A 1 292 ? 37.094 -40.344 -19.484 1 95.38 292 VAL A N 1
ATOM 2170 C CA . VAL A 1 292 ? 36.25 -41.469 -19.141 1 95.38 292 VAL A CA 1
ATOM 2171 C C . VAL A 1 292 ? 35.781 -41.375 -17.688 1 95.38 292 VAL A C 1
ATOM 2173 O O . VAL A 1 292 ? 36.5 -40.812 -16.844 1 95.38 292 VAL A O 1
ATOM 2176 N N . TYR A 1 293 ? 34.656 -41.75 -17.391 1 93.69 293 TYR A N 1
ATOM 2177 C CA . TYR A 1 293 ? 34.031 -41.906 -16.078 1 93.69 293 TYR A CA 1
ATOM 2178 C C . TYR A 1 293 ? 33.188 -43.188 -16.047 1 93.69 293 TYR A C 1
ATOM 2180 O O . TYR A 1 293 ? 33 -43.844 -17.062 1 93.69 293 TYR A O 1
ATOM 2188 N N . ARG A 1 294 ? 32.719 -43.562 -14.922 1 90.75 294 ARG A N 1
ATOM 2189 C CA . ARG A 1 294 ? 32.062 -44.844 -14.75 1 90.75 294 ARG A CA 1
ATOM 2190 C C . ARG A 1 294 ? 30.859 -44.969 -15.672 1 90.75 294 ARG A C 1
ATOM 2192 O O . ARG A 1 294 ? 30.609 -46.031 -16.234 1 90.75 294 ARG A O 1
ATOM 2199 N N . GLY A 1 295 ? 30.172 -43.812 -15.875 1 90.94 295 GLY A N 1
ATOM 2200 C CA . GLY A 1 295 ? 28.938 -43.844 -16.641 1 90.94 295 GLY A CA 1
ATOM 2201 C C . GLY A 1 295 ? 29.125 -43.562 -18.109 1 90.94 295 GLY A C 1
ATOM 2202 O O . GLY A 1 295 ? 28.172 -43.625 -18.891 1 90.94 295 GLY A O 1
ATOM 2203 N N . GLY A 1 296 ? 30.375 -43.344 -18.531 1 94.81 296 GLY A N 1
ATOM 2204 C CA . GLY A 1 296 ? 30.562 -43.031 -19.938 1 94.81 296 GLY A CA 1
ATOM 2205 C C . GLY A 1 296 ? 31.828 -42.219 -20.203 1 94.81 296 GLY A C 1
ATOM 2206 O O . GLY A 1 296 ? 32.875 -42.469 -19.578 1 94.81 296 GLY A O 1
ATOM 2207 N N . ILE A 1 297 ? 31.719 -41.438 -21.281 1 96.38 297 ILE A N 1
ATOM 2208 C CA . ILE A 1 297 ? 32.875 -40.656 -21.734 1 96.38 297 ILE A CA 1
ATOM 2209 C C . ILE A 1 297 ? 32.438 -39.188 -21.891 1 96.38 297 ILE A C 1
ATOM 2211 O O . ILE A 1 297 ? 31.266 -38.906 -22.031 1 96.38 297 ILE A O 1
ATOM 2215 N N . ALA A 1 298 ? 33.344 -38.281 -21.734 1 97.25 298 ALA A N 1
ATOM 2216 C CA . ALA A 1 298 ? 33.031 -36.844 -21.812 1 97.25 298 ALA A CA 1
ATOM 2217 C C . ALA A 1 298 ? 34 -36.156 -22.734 1 97.25 298 ALA A C 1
ATOM 2219 O O . ALA A 1 298 ? 35.156 -36.562 -22.875 1 97.25 298 ALA A O 1
ATOM 2220 N N . HIS A 1 299 ? 33.562 -35.188 -23.438 1 97.81 299 HIS A N 1
ATOM 2221 C CA . HIS A 1 299 ? 34.375 -34.312 -24.281 1 97.81 299 HIS A CA 1
ATOM 2222 C C . HIS A 1 299 ? 34.125 -32.844 -23.953 1 97.81 299 HIS A C 1
ATOM 2224 O O . HIS A 1 299 ? 32.969 -32.438 -23.781 1 97.81 299 HIS A O 1
ATOM 2230 N N . LEU A 1 300 ? 35.156 -32.062 -23.766 1 97.81 300 LEU A N 1
ATOM 2231 C CA . LEU A 1 300 ? 35.062 -30.625 -23.531 1 97.81 300 LEU A CA 1
ATOM 2232 C C . LEU A 1 300 ? 35.188 -29.859 -24.844 1 97.81 300 LEU A C 1
ATOM 2234 O O . LEU A 1 300 ? 36.031 -30.156 -25.672 1 97.81 300 LEU A O 1
ATOM 2238 N N . LEU A 1 301 ? 34.25 -28.922 -25.047 1 96.88 301 LEU A N 1
ATOM 2239 C CA . LEU A 1 301 ? 34.312 -28.156 -26.281 1 96.88 301 LEU A CA 1
ATOM 2240 C C . LEU A 1 301 ? 33.531 -26.844 -26.125 1 96.88 301 LEU A C 1
ATOM 2242 O O . LEU A 1 301 ? 32.812 -26.656 -25.141 1 96.88 301 LEU A O 1
ATOM 2246 N N . ASP A 1 302 ? 33.719 -25.922 -27.062 1 95.69 302 ASP A N 1
ATOM 2247 C CA . ASP A 1 302 ? 32.938 -24.688 -27.172 1 95.69 302 ASP A CA 1
ATOM 2248 C C . ASP A 1 302 ? 31.672 -24.922 -28.016 1 95.69 302 ASP A C 1
ATOM 2250 O O . ASP A 1 302 ? 31.562 -24.422 -29.141 1 95.69 302 ASP A O 1
ATOM 2254 N N . LEU A 1 303 ? 30.797 -25.625 -27.391 1 93.94 303 LEU A N 1
ATOM 2255 C CA . LEU A 1 303 ? 29.594 -26.094 -28.078 1 93.94 303 LEU A CA 1
ATOM 2256 C C . LEU A 1 303 ? 28.719 -24.906 -28.5 1 93.94 303 LEU A C 1
ATOM 2258 O O . LEU A 1 303 ? 28.453 -24.016 -27.688 1 93.94 303 LEU A O 1
ATOM 2262 N N . GLN A 1 304 ? 28.281 -24.891 -29.75 1 91.56 304 GLN A N 1
ATOM 2263 C CA . GLN A 1 304 ? 27.375 -23.875 -30.266 1 91.56 304 GLN A CA 1
ATOM 2264 C C . GLN A 1 304 ? 25.938 -24.359 -30.297 1 91.56 304 GLN A C 1
ATOM 2266 O O . GLN A 1 304 ? 25.688 -25.562 -30.188 1 91.56 304 GLN A O 1
ATOM 2271 N N . GLY A 1 305 ? 25 -23.484 -30.312 1 91.12 305 GLY A N 1
ATOM 2272 C CA . GLY A 1 305 ? 23.609 -23.828 -30.469 1 91.12 305 GLY A CA 1
ATOM 2273 C C . GLY A 1 305 ? 22.938 -24.234 -29.172 1 91.12 305 GLY A C 1
ATOM 2274 O O . GLY A 1 305 ? 21.938 -24.969 -29.188 1 91.12 305 GLY A O 1
ATOM 2275 N N . LEU A 1 306 ? 23.453 -23.828 -28.141 1 94.19 306 LEU A N 1
ATOM 2276 C CA . LEU A 1 306 ? 22.891 -24.188 -26.828 1 94.19 306 LEU A CA 1
ATOM 2277 C C . LEU A 1 306 ? 21.484 -23.609 -26.672 1 94.19 306 LEU A C 1
ATOM 2279 O O . LEU A 1 306 ? 20.672 -24.156 -25.938 1 94.19 306 LEU A O 1
ATOM 2283 N N . ARG A 1 307 ? 21.125 -22.594 -27.328 1 93.12 307 ARG A N 1
ATOM 2284 C CA . ARG A 1 307 ? 19.859 -21.875 -27.188 1 93.12 307 ARG A CA 1
ATOM 2285 C C . ARG A 1 307 ? 18.734 -22.562 -27.922 1 93.12 307 ARG A C 1
ATOM 2287 O O . ARG A 1 307 ? 17.547 -22.297 -27.672 1 93.12 307 ARG A O 1
ATOM 2294 N N . SER A 1 308 ? 19.125 -23.438 -28.734 1 90.19 308 SER A N 1
ATOM 2295 C CA . SER A 1 308 ? 18.125 -24.062 -29.594 1 90.19 308 SER A CA 1
ATOM 2296 C C . SER A 1 308 ? 17.031 -24.734 -28.766 1 90.19 308 SER A C 1
ATOM 2298 O O . SER A 1 308 ? 17.312 -25.516 -27.859 1 90.19 308 SER A O 1
ATOM 2300 N N . GLY A 1 309 ? 15.789 -24.359 -29.078 1 87.94 309 GLY A N 1
ATOM 2301 C CA . GLY A 1 309 ? 14.641 -24.984 -28.438 1 87.94 309 GLY A CA 1
ATOM 2302 C C . GLY A 1 309 ? 14.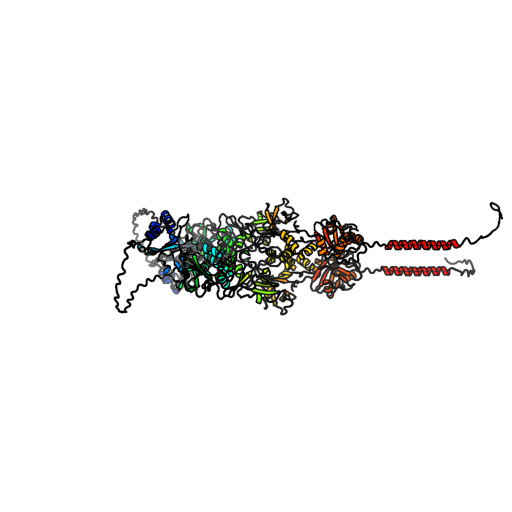227 -24.297 -27.156 1 87.94 309 GLY A C 1
ATOM 2303 O O . GLY A 1 309 ? 13.227 -24.688 -26.531 1 87.94 309 GLY A O 1
ATOM 2304 N N . ILE A 1 310 ? 14.953 -23.406 -26.766 1 91.44 310 ILE A N 1
ATOM 2305 C CA . ILE A 1 310 ? 14.609 -22.688 -25.531 1 91.44 310 ILE A CA 1
ATOM 2306 C C . ILE A 1 310 ? 14.109 -21.281 -25.875 1 91.44 310 ILE A C 1
ATOM 2308 O O . ILE A 1 310 ? 14.859 -20.484 -26.438 1 91.44 310 ILE A O 1
ATOM 2312 N N . GLU A 1 311 ? 12.828 -21.094 -25.594 1 89.88 311 GLU A N 1
ATOM 2313 C CA . GLU A 1 311 ? 12.25 -19.766 -25.797 1 89.88 311 GLU A CA 1
ATOM 2314 C C . GLU A 1 311 ? 12.109 -19.016 -24.469 1 89.88 311 GLU A C 1
ATOM 2316 O O . GLU A 1 311 ? 11.477 -19.516 -23.531 1 89.88 311 GLU A O 1
ATOM 2321 N N . PHE A 1 312 ? 12.688 -17.891 -24.469 1 92.44 312 PHE A N 1
ATOM 2322 C CA . PHE A 1 312 ? 12.594 -17.094 -23.25 1 92.44 312 PHE A CA 1
ATOM 2323 C C . PHE A 1 312 ? 11.414 -16.125 -23.312 1 92.44 312 PHE A C 1
ATOM 2325 O O . PHE A 1 312 ? 11.297 -15.352 -24.266 1 92.44 312 PHE A O 1
ATOM 2332 N N . THR A 1 313 ? 10.516 -16.25 -22.328 1 92.88 313 THR A N 1
ATOM 2333 C CA . THR A 1 313 ? 9.406 -15.32 -22.125 1 92.88 313 THR A CA 1
ATOM 2334 C C . THR A 1 313 ? 9.703 -14.383 -20.953 1 92.88 313 THR A C 1
ATOM 2336 O O . THR A 1 313 ? 10.711 -14.547 -20.266 1 92.88 313 THR A O 1
ATOM 2339 N N . ALA A 1 314 ? 8.82 -13.406 -20.797 1 94.69 314 ALA A N 1
ATOM 2340 C CA . ALA A 1 314 ? 9.07 -12.43 -19.75 1 94.69 314 ALA A CA 1
ATOM 2341 C C . ALA A 1 314 ? 9.055 -13.078 -18.375 1 94.69 314 ALA A C 1
ATOM 2343 O O . ALA A 1 314 ? 9.836 -12.711 -17.5 1 94.69 314 ALA A O 1
ATOM 2344 N N . ASP A 1 315 ? 8.156 -14.016 -18.188 1 93.88 315 ASP A N 1
ATOM 2345 C CA . ASP A 1 315 ? 8.102 -14.664 -16.891 1 93.88 315 ASP A CA 1
ATOM 2346 C C . ASP A 1 315 ? 9.398 -15.422 -16.609 1 93.88 315 ASP A C 1
ATOM 2348 O O . ASP A 1 315 ? 9.93 -15.352 -15.492 1 93.88 315 ASP A O 1
ATOM 2352 N N . LYS A 1 316 ? 9.984 -16.094 -17.641 1 92.81 316 LYS A N 1
ATOM 2353 C CA . LYS A 1 316 ? 11.25 -16.812 -17.453 1 92.81 316 LYS A CA 1
ATOM 2354 C C . LYS A 1 316 ? 12.391 -15.844 -17.172 1 92.81 316 LYS A C 1
ATOM 2356 O O . LYS A 1 316 ? 13.242 -16.125 -16.328 1 92.81 316 LYS A O 1
ATOM 2361 N N . TYR A 1 317 ? 12.359 -14.812 -17.875 1 93.94 317 TYR A N 1
ATOM 2362 C CA . TYR A 1 317 ? 13.383 -13.797 -17.672 1 93.94 317 TYR A CA 1
ATOM 2363 C C . TYR A 1 317 ? 13.297 -13.211 -16.266 1 93.94 317 TYR A C 1
ATOM 2365 O O . TYR A 1 317 ? 14.32 -12.984 -15.625 1 93.94 317 TYR A O 1
ATOM 2373 N N . LEU A 1 318 ? 12.125 -12.906 -15.812 1 95.38 318 LEU A N 1
ATOM 2374 C CA . LEU A 1 318 ? 11.914 -12.328 -14.492 1 95.38 318 LEU A CA 1
ATOM 2375 C C . LEU A 1 318 ? 12.383 -13.289 -13.398 1 95.38 318 LEU A C 1
ATOM 2377 O O . LEU A 1 318 ? 12.922 -12.859 -12.375 1 95.38 318 LEU A O 1
ATOM 2381 N N . VAL A 1 319 ? 12.211 -14.539 -13.617 1 93.94 319 VAL A N 1
ATOM 2382 C CA . VAL A 1 319 ? 12.719 -15.531 -12.68 1 93.94 319 VAL A CA 1
ATOM 2383 C C . VAL A 1 319 ? 14.242 -15.477 -12.633 1 93.94 319 VAL A C 1
ATOM 2385 O O . VAL A 1 319 ? 14.836 -15.539 -11.555 1 93.94 319 VAL A O 1
ATOM 2388 N N . GLY A 1 320 ? 14.82 -15.344 -13.789 1 94.38 320 GLY A N 1
ATOM 2389 C CA . GLY A 1 320 ? 16.266 -15.211 -13.867 1 94.38 320 GLY A CA 1
ATOM 2390 C C . GLY A 1 320 ? 16.797 -13.953 -13.18 1 94.38 320 GLY A C 1
ATOM 2391 O O . GLY A 1 320 ? 17.938 -13.922 -12.719 1 94.38 320 GLY A O 1
ATOM 2392 N N . LEU A 1 321 ? 15.906 -12.984 -13.148 1 94.81 321 LEU A N 1
ATOM 2393 C CA . LEU A 1 321 ? 16.266 -11.719 -12.516 1 94.81 321 LEU A CA 1
ATOM 2394 C C . LEU A 1 321 ? 15.906 -11.734 -11.031 1 94.81 321 LEU A C 1
ATOM 2396 O O . LEU A 1 321 ? 15.922 -10.688 -10.375 1 94.81 321 LEU A O 1
ATOM 2400 N N . ASN A 1 322 ? 15.555 -12.844 -10.539 1 92.75 322 ASN A N 1
ATOM 2401 C CA . ASN A 1 322 ? 15.211 -13.086 -9.141 1 92.75 322 ASN A CA 1
ATOM 2402 C C . ASN A 1 322 ? 13.953 -12.328 -8.734 1 92.75 322 ASN A C 1
ATOM 2404 O O . ASN A 1 322 ? 13.867 -11.812 -7.617 1 92.75 322 ASN A O 1
ATOM 2408 N N . ALA A 1 323 ? 13.047 -12.18 -9.648 1 93.5 323 ALA A N 1
ATOM 2409 C CA . ALA A 1 323 ? 11.742 -11.586 -9.375 1 93.5 323 ALA A CA 1
ATOM 2410 C C . ALA A 1 323 ? 10.648 -12.656 -9.383 1 93.5 323 ALA A C 1
ATOM 2412 O O . ALA A 1 323 ? 9.617 -12.484 -10.047 1 93.5 323 ALA A O 1
ATOM 2413 N N . SER A 1 324 ? 10.883 -13.758 -8.656 1 91.75 324 SER A N 1
ATOM 2414 C CA . SER A 1 324 ? 9.984 -14.898 -8.656 1 91.75 324 SER A CA 1
ATOM 2415 C C . SER A 1 324 ? 8.664 -14.562 -7.957 1 91.75 324 SER A C 1
ATOM 2417 O O . SER A 1 324 ? 7.605 -15.055 -8.352 1 91.75 324 SER A O 1
ATOM 2419 N N . ALA A 1 325 ? 8.727 -13.719 -6.941 1 89 325 ALA A N 1
ATOM 2420 C CA . ALA A 1 325 ? 7.512 -13.344 -6.219 1 89 325 ALA A CA 1
ATOM 2421 C C . ALA A 1 325 ? 6.551 -12.578 -7.125 1 89 325 ALA A C 1
ATOM 2423 O O . ALA A 1 325 ? 5.336 -12.766 -7.047 1 89 325 ALA A O 1
ATOM 2424 N N . PHE A 1 326 ? 7.113 -11.727 -7.91 1 94.19 326 PHE A N 1
ATOM 2425 C CA . PHE A 1 326 ? 6.312 -10.969 -8.867 1 94.19 326 PHE A CA 1
ATOM 2426 C C . PHE A 1 326 ? 5.609 -11.898 -9.844 1 94.19 326 PHE A C 1
ATOM 2428 O O . PHE A 1 326 ? 4.414 -11.742 -10.109 1 94.19 326 PHE A O 1
ATOM 2435 N N . VAL A 1 327 ? 6.348 -12.836 -10.352 1 93.88 327 VAL A N 1
ATOM 2436 C CA . VAL A 1 327 ? 5.797 -13.789 -11.312 1 93.88 327 VAL A CA 1
ATOM 2437 C C . VAL A 1 327 ? 4.711 -14.625 -10.641 1 93.88 327 VAL A C 1
ATOM 2439 O O . VAL A 1 327 ? 3.652 -14.859 -11.227 1 93.88 327 VAL A O 1
ATOM 2442 N N . GLU A 1 328 ? 4.957 -15.086 -9.461 1 89.56 328 GLU A N 1
ATOM 2443 C CA . GLU A 1 328 ? 3.955 -15.828 -8.711 1 89.56 328 GLU A CA 1
ATOM 2444 C C . GLU A 1 328 ? 2.68 -15.008 -8.523 1 89.56 328 GLU A C 1
ATOM 2446 O O . GLU A 1 328 ? 1.573 -15.539 -8.641 1 89.56 328 GLU A O 1
ATOM 2451 N N . GLY A 1 329 ? 2.918 -13.75 -8.227 1 90 329 GLY A N 1
ATOM 2452 C CA . GLY A 1 329 ? 1.769 -12.867 -8.109 1 90 329 GLY A CA 1
ATOM 2453 C C . GLY A 1 329 ? 0.972 -12.758 -9.398 1 90 329 GLY A C 1
ATOM 2454 O O . GLY A 1 329 ? -0.261 -12.781 -9.375 1 90 329 GLY A O 1
ATOM 2455 N N . MET A 1 330 ? 1.661 -12.672 -10.484 1 93.38 330 MET A N 1
ATOM 2456 C CA . MET A 1 330 ? 1.016 -12.57 -11.789 1 93.38 330 MET A CA 1
ATOM 2457 C C . MET A 1 330 ? 0.198 -13.82 -12.086 1 93.38 330 MET A C 1
ATOM 2459 O O . MET A 1 330 ? -0.918 -13.734 -12.602 1 93.38 330 MET A O 1
ATOM 2463 N N . TYR A 1 331 ? 0.762 -14.977 -11.758 1 89.5 331 TYR A N 1
ATOM 2464 C CA . TYR A 1 331 ? 0.062 -16.234 -11.984 1 89.5 331 TYR A CA 1
ATOM 2465 C C . TYR A 1 331 ? -1.175 -16.344 -11.102 1 89.5 331 TYR A C 1
ATOM 2467 O O . TYR A 1 331 ? -2.254 -16.703 -11.57 1 89.5 331 TYR A O 1
ATOM 2475 N N . TYR A 1 332 ? -0.992 -15.969 -9.898 1 84 332 TYR A N 1
ATOM 2476 C CA . TYR A 1 332 ? -2.068 -16.078 -8.922 1 84 332 TYR A CA 1
ATOM 2477 C C . TYR A 1 332 ? -3.24 -15.18 -9.297 1 84 332 TYR A C 1
ATOM 2479 O O . TYR A 1 332 ? -4.402 -15.539 -9.086 1 84 332 TYR A O 1
ATOM 2487 N N . GLN A 1 333 ? -2.881 -14.016 -9.859 1 86.94 333 GLN A N 1
ATOM 2488 C CA . GLN A 1 333 ? -3.914 -13.047 -10.211 1 86.94 333 GLN A CA 1
ATOM 2489 C C . GLN A 1 333 ? -4.398 -13.266 -11.641 1 86.94 333 GLN A C 1
ATOM 2491 O O . GLN A 1 333 ? -5.078 -12.406 -12.211 1 86.94 333 GLN A O 1
ATOM 2496 N N . LYS A 1 334 ? -4.008 -14.344 -12.312 1 88.69 334 LYS A N 1
ATOM 2497 C CA . LYS A 1 334 ? -4.422 -14.742 -13.656 1 88.69 334 LYS A CA 1
ATOM 2498 C C . LYS A 1 334 ? -4.008 -13.695 -14.688 1 88.69 334 LYS A C 1
ATOM 2500 O O . LYS A 1 334 ? -4.797 -13.344 -15.57 1 88.69 334 LYS A O 1
ATOM 2505 N N . LEU A 1 335 ? -2.844 -13.164 -14.461 1 93.56 335 LEU A N 1
ATOM 2506 C CA . LEU A 1 335 ? -2.301 -12.188 -15.398 1 93.56 335 LEU A CA 1
ATOM 2507 C C . LEU A 1 335 ? -1.117 -12.766 -16.172 1 93.56 335 LEU A C 1
ATOM 2509 O O . LEU A 1 335 ? -0.336 -12.016 -16.766 1 93.56 335 LEU A O 1
ATOM 2513 N N . ALA A 1 336 ? -0.953 -14.055 -16.203 1 92.62 336 ALA A N 1
ATOM 2514 C CA . ALA A 1 336 ? 0.172 -14.727 -16.844 1 92.62 336 ALA A CA 1
ATOM 2515 C C . ALA A 1 336 ? 0.229 -14.391 -18.328 1 92.62 336 ALA A C 1
ATOM 2517 O O . ALA A 1 336 ? 1.31 -14.336 -18.922 1 92.62 336 ALA A O 1
ATOM 2518 N N . HIS A 1 337 ? -0.917 -14.133 -18.922 1 94.19 337 HIS A N 1
ATOM 2519 C CA . HIS A 1 337 ? -0.991 -13.852 -20.344 1 94.19 337 HIS A CA 1
ATOM 2520 C C . HIS A 1 337 ? -0.199 -12.594 -20.703 1 94.19 337 HIS A C 1
ATOM 2522 O O . HIS A 1 337 ? 0.304 -12.461 -21.812 1 94.19 337 HIS A O 1
ATOM 2528 N N . MET A 1 338 ? -0.029 -11.703 -19.781 1 95.31 338 MET A N 1
ATOM 2529 C CA . MET A 1 338 ? 0.695 -10.461 -20.031 1 95.31 338 MET A CA 1
ATOM 2530 C C . MET A 1 338 ? 2.195 -10.711 -20.125 1 95.31 338 MET A C 1
ATOM 2532 O O . MET A 1 338 ? 2.91 -10 -20.828 1 95.31 338 MET A O 1
ATOM 2536 N N . LEU A 1 339 ? 2.645 -11.727 -19.438 1 94.62 339 LEU A N 1
ATOM 2537 C CA . LEU A 1 339 ? 4.062 -12.062 -19.438 1 94.62 339 LEU A CA 1
ATOM 2538 C C . LEU A 1 339 ? 4.422 -12.938 -20.625 1 94.62 339 LEU A C 1
ATOM 2540 O O . LEU A 1 339 ? 5.594 -13.023 -21.016 1 94.62 339 LEU A O 1
ATOM 2544 N N . ARG A 1 340 ? 3.459 -13.555 -21.203 1 90.75 340 ARG A N 1
ATOM 2545 C CA . ARG A 1 340 ? 3.709 -14.492 -22.297 1 90.75 340 ARG A CA 1
ATOM 2546 C C . ARG A 1 340 ? 3.23 -13.922 -23.625 1 90.75 340 ARG A C 1
ATOM 2548 O O . ARG A 1 340 ? 3.217 -14.625 -24.641 1 90.75 340 ARG A O 1
ATOM 2555 N N . ALA A 1 341 ? 2.926 -12.633 -23.516 1 85.31 341 ALA A N 1
ATOM 2556 C CA . ALA A 1 341 ? 2.418 -11.977 -24.719 1 85.31 341 ALA A CA 1
ATOM 2557 C C . ALA A 1 341 ? 3.514 -11.844 -25.766 1 85.31 341 ALA A C 1
ATOM 2559 O O . ALA A 1 341 ? 4.672 -11.578 -25.438 1 85.31 341 ALA A O 1
ATOM 2560 N N . HIS A 1 342 ? 3.113 -12.047 -27.078 1 84.19 342 HIS A N 1
ATOM 2561 C CA . HIS A 1 342 ? 4.07 -11.969 -28.172 1 84.19 342 HIS A CA 1
ATOM 2562 C C . HIS A 1 342 ? 4.004 -10.609 -28.859 1 84.19 342 HIS A C 1
ATOM 2564 O O . HIS A 1 342 ? 5.004 -10.141 -29.406 1 84.19 342 HIS A O 1
ATOM 2570 N N . THR A 1 343 ? 2.875 -10.008 -28.812 1 83.81 343 THR A N 1
ATOM 2571 C CA . THR A 1 343 ? 2.699 -8.828 -29.656 1 83.81 343 THR A CA 1
ATOM 2572 C C . THR A 1 343 ? 2.586 -7.57 -28.797 1 83.81 343 THR A C 1
ATOM 2574 O O . THR A 1 343 ? 2.686 -6.453 -29.297 1 83.81 343 THR A O 1
ATOM 2577 N N . SER A 1 344 ? 2.502 -7.738 -27.609 1 82.62 344 SER A N 1
ATOM 2578 C CA . SER A 1 344 ? 2.301 -6.562 -26.766 1 82.62 344 SER A CA 1
ATOM 2579 C C . SER A 1 344 ? 3.613 -5.82 -26.531 1 82.62 344 SER A C 1
ATOM 2581 O O . SER A 1 344 ? 4.691 -6.414 -26.594 1 82.62 344 SER A O 1
ATOM 2583 N N . THR A 1 345 ? 3.473 -4.48 -26.438 1 92.88 345 THR A N 1
ATOM 2584 C CA . THR A 1 345 ? 4.629 -3.621 -26.219 1 92.88 345 THR A CA 1
ATOM 2585 C C . THR A 1 345 ? 4.691 -3.152 -24.766 1 92.88 345 THR A C 1
ATOM 2587 O O . THR A 1 345 ? 4.719 -1.949 -24.5 1 92.88 345 THR A O 1
ATOM 2590 N N . TYR A 1 346 ? 4.867 -4.07 -23.875 1 96.31 346 TYR A N 1
ATOM 2591 C CA . TYR A 1 346 ? 4.867 -3.734 -22.453 1 96.31 346 TYR A CA 1
ATOM 2592 C C . TYR A 1 346 ? 6.254 -3.291 -22 1 96.31 346 TYR A C 1
ATOM 2594 O O . TYR A 1 346 ? 7.262 -3.691 -22.578 1 96.31 346 TYR A O 1
ATOM 2602 N N . THR A 1 347 ? 6.273 -2.449 -21.078 1 98.19 347 THR A N 1
ATOM 2603 C CA . THR A 1 347 ? 7.438 -2.191 -20.25 1 98.19 347 THR A CA 1
ATOM 2604 C C . THR A 1 347 ? 7.148 -2.566 -18.797 1 98.19 347 THR A C 1
ATOM 2606 O O . THR A 1 347 ? 6.137 -2.145 -18.219 1 98.19 347 THR A O 1
ATOM 2609 N N . ILE A 1 348 ? 7.988 -3.357 -18.234 1 98.25 348 ILE A N 1
ATOM 2610 C CA . ILE A 1 348 ? 7.801 -3.822 -16.859 1 98.25 348 ILE A CA 1
ATOM 2611 C C . ILE A 1 348 ? 8.852 -3.189 -15.953 1 98.25 348 ILE A C 1
ATOM 2613 O O . ILE A 1 348 ? 10.047 -3.197 -16.266 1 98.25 348 ILE A O 1
ATOM 2617 N N . PHE A 1 349 ? 8.438 -2.566 -14.875 1 97.94 349 PHE A N 1
ATOM 2618 C CA . PHE A 1 349 ? 9.305 -2.107 -13.797 1 97.94 349 PHE A CA 1
ATOM 2619 C C . PHE A 1 349 ? 9.242 -3.055 -12.602 1 97.94 349 PHE A C 1
ATOM 2621 O O . PHE A 1 349 ? 8.203 -3.156 -11.938 1 97.94 349 PHE A O 1
ATOM 2628 N N . VAL A 1 350 ? 10.344 -3.73 -12.328 1 96.44 350 VAL A N 1
ATOM 2629 C CA . VAL A 1 350 ? 10.281 -4.75 -11.289 1 96.44 350 VAL A CA 1
ATOM 2630 C C . VAL A 1 350 ? 11.531 -4.668 -10.406 1 96.44 350 VAL A C 1
ATOM 2632 O O . VAL A 1 350 ? 12.492 -3.977 -10.75 1 96.44 350 VAL A O 1
ATOM 2635 N N . SER A 1 351 ? 11.406 -5.285 -9.211 1 93.56 351 SER A N 1
ATOM 2636 C CA . SER A 1 351 ? 12.539 -5.402 -8.297 1 93.56 351 SER A CA 1
ATOM 2637 C C . SER A 1 351 ? 12.812 -6.859 -7.938 1 93.56 351 SER A C 1
ATOM 2639 O O . SER A 1 351 ? 11.938 -7.711 -8.062 1 93.56 351 SER A O 1
ATOM 2641 N N . ALA A 1 352 ? 14.047 -7.062 -7.621 1 90.69 352 ALA A N 1
ATOM 2642 C CA . ALA A 1 352 ? 14.398 -8.406 -7.172 1 90.69 352 ALA A CA 1
ATOM 2643 C C . ALA A 1 352 ? 13.797 -8.703 -5.801 1 90.69 352 ALA A C 1
ATOM 2645 O O . ALA A 1 352 ? 13.602 -7.797 -4.992 1 90.69 352 ALA A O 1
ATOM 2646 N N . ASP A 1 353 ? 13.539 -9.953 -5.547 1 85.81 353 ASP A N 1
ATOM 2647 C CA . ASP A 1 353 ? 12.906 -10.391 -4.312 1 85.81 353 ASP A CA 1
ATOM 2648 C C . ASP A 1 353 ? 13.719 -9.969 -3.092 1 85.81 353 ASP A C 1
ATOM 2650 O O . ASP A 1 353 ? 13.156 -9.625 -2.051 1 85.81 353 ASP A O 1
ATOM 2654 N N . SER A 1 354 ? 14.984 -10.016 -3.236 1 77.44 354 SER A N 1
ATOM 2655 C CA . SER A 1 354 ? 15.867 -9.742 -2.107 1 77.44 354 SER A CA 1
ATOM 2656 C C . SER A 1 354 ? 15.797 -8.273 -1.692 1 77.44 354 SER A C 1
ATOM 2658 O O . SER A 1 354 ? 16.203 -7.918 -0.586 1 77.44 354 SER A O 1
ATOM 2660 N N . TRP A 1 355 ? 15.18 -7.484 -2.498 1 74.62 355 TRP A N 1
ATOM 2661 C CA . TRP A 1 355 ? 15.164 -6.047 -2.25 1 74.62 355 TRP A CA 1
ATOM 2662 C C . TRP A 1 355 ? 13.844 -5.617 -1.632 1 74.62 355 TRP A C 1
ATOM 2664 O O . TRP A 1 355 ? 13.703 -4.48 -1.165 1 74.62 355 TRP A O 1
ATOM 2674 N N . ASP A 1 356 ? 12.883 -6.535 -1.605 1 76.5 356 ASP A N 1
ATOM 2675 C CA . ASP A 1 356 ? 11.547 -6.164 -1.163 1 76.5 356 ASP A CA 1
ATOM 2676 C C . ASP A 1 356 ? 11.195 -6.848 0.159 1 76.5 356 ASP A C 1
ATOM 2678 O O . ASP A 1 356 ? 11.578 -7.996 0.392 1 76.5 356 ASP A O 1
ATOM 2682 N N . GLN A 1 357 ? 10.547 -6.055 0.899 1 69.12 357 GLN A N 1
ATOM 2683 C CA . GLN A 1 357 ? 10.086 -6.621 2.16 1 69.12 357 GLN A CA 1
ATOM 2684 C C . GLN A 1 357 ? 8.773 -7.387 1.974 1 69.12 357 GLN A C 1
ATOM 2686 O O . GLN A 1 357 ? 8.586 -8.453 2.559 1 69.12 357 GLN A O 1
ATOM 2691 N N . TYR A 1 358 ? 7.934 -6.695 1.217 1 74.5 358 TYR A N 1
ATOM 2692 C CA . TYR A 1 358 ? 6.66 -7.336 0.9 1 74.5 358 TYR A CA 1
ATOM 2693 C C . TYR A 1 358 ? 6.758 -8.125 -0.397 1 74.5 358 TYR A C 1
ATOM 2695 O O . TYR A 1 358 ? 7.125 -7.582 -1.44 1 74.5 358 TYR A O 1
ATOM 2703 N N . ARG A 1 359 ? 6.523 -9.531 -0.407 1 75.06 359 ARG A N 1
ATOM 2704 C CA . ARG A 1 359 ? 6.699 -10.352 -1.602 1 75.06 359 ARG A CA 1
ATOM 2705 C C . ARG A 1 359 ? 5.355 -10.82 -2.146 1 75.06 359 ARG A C 1
ATOM 2707 O O . ARG A 1 359 ? 5.266 -11.883 -2.762 1 75.06 359 ARG A O 1
ATOM 2714 N N . ASP A 1 360 ? 4.359 -10.062 -1.82 1 85 360 ASP A N 1
ATOM 2715 C CA . ASP A 1 360 ? 3.041 -10.352 -2.383 1 85 360 ASP A CA 1
ATOM 2716 C C . ASP A 1 360 ? 2.4 -9.086 -2.953 1 85 360 ASP A C 1
ATOM 2718 O O . ASP A 1 360 ? 2.773 -7.973 -2.58 1 85 360 ASP A O 1
ATOM 2722 N N . PHE A 1 361 ? 1.552 -9.375 -3.943 1 89.12 361 PHE A N 1
ATOM 2723 C CA . PHE A 1 361 ? 1.052 -8.258 -4.73 1 89.12 361 PHE A CA 1
ATOM 2724 C C . PHE A 1 361 ? -0.459 -8.352 -4.91 1 89.12 361 PHE A C 1
ATOM 2726 O O . PHE A 1 361 ? -1.005 -9.445 -5.055 1 89.12 361 PHE A O 1
ATOM 2733 N N . SER A 1 362 ? -1.076 -7.215 -4.84 1 89 362 SER A N 1
ATOM 2734 C CA . SER A 1 362 ? -2.453 -7.113 -5.309 1 89 362 SER A CA 1
ATOM 2735 C C . SER A 1 362 ? -2.51 -6.961 -6.824 1 89 362 SER A C 1
ATOM 2737 O O . SER A 1 362 ? -1.487 -6.719 -7.469 1 89 362 SER A O 1
ATOM 2739 N N . ARG A 1 363 ? -3.645 -7.188 -7.348 1 89.75 363 ARG A N 1
ATOM 2740 C CA . ARG A 1 363 ? -3.807 -7.043 -8.789 1 89.75 363 ARG A CA 1
ATOM 2741 C C . ARG A 1 363 ? -3.471 -5.625 -9.234 1 89.75 363 ARG A C 1
ATOM 2743 O O . ARG A 1 363 ? -2.789 -5.43 -10.242 1 89.75 363 ARG A O 1
ATOM 2750 N N . SER A 1 364 ? -3.949 -4.637 -8.5 1 90.12 364 SER A N 1
ATOM 2751 C CA . SER A 1 364 ? -3.678 -3.236 -8.82 1 90.12 364 SER A CA 1
ATOM 2752 C C . SER A 1 364 ? -2.184 -2.938 -8.766 1 90.12 364 SER A C 1
ATOM 2754 O O . SER A 1 364 ? -1.654 -2.229 -9.617 1 90.12 364 SER A O 1
ATOM 2756 N N . SER A 1 365 ? -1.535 -3.475 -7.773 1 92.12 365 SER A N 1
ATOM 2757 C CA . SER A 1 365 ? -0.096 -3.268 -7.645 1 92.12 365 SER A CA 1
ATOM 2758 C C . SER A 1 365 ? 0.658 -3.883 -8.82 1 92.12 365 SER A C 1
ATOM 2760 O O . SER A 1 365 ? 1.606 -3.285 -9.336 1 92.12 365 SER A O 1
ATOM 2762 N N . LEU A 1 366 ? 0.253 -5.074 -9.242 1 95.31 366 LEU A N 1
ATOM 2763 C CA . LEU A 1 366 ? 0.901 -5.738 -10.367 1 95.31 366 LEU A CA 1
ATOM 2764 C C . LEU A 1 366 ? 0.746 -4.922 -11.648 1 95.31 366 LEU A C 1
ATOM 2766 O O . LEU A 1 366 ? 1.721 -4.699 -12.367 1 95.31 366 LEU A O 1
ATOM 2770 N N . LEU A 1 367 ? -0.457 -4.488 -11.867 1 95.69 367 LEU A N 1
ATOM 2771 C CA . LEU A 1 367 ? -0.733 -3.727 -13.078 1 95.69 367 LEU A CA 1
ATOM 2772 C C . LEU A 1 367 ? 0.01 -2.395 -13.07 1 95.69 367 LEU A C 1
ATOM 2774 O O . LEU A 1 367 ? 0.356 -1.862 -14.125 1 95.69 367 LEU A O 1
ATOM 2778 N N . TYR A 1 368 ? 0.285 -1.833 -11.875 1 96.25 368 TYR A N 1
ATOM 2779 C CA . TYR A 1 368 ? 1.012 -0.575 -11.734 1 96.25 368 TYR A CA 1
ATOM 2780 C C . TYR A 1 368 ? 2.471 -0.741 -12.148 1 96.25 368 TYR A C 1
ATOM 2782 O O . TYR A 1 368 ? 3.16 0.244 -12.422 1 96.25 368 TYR A O 1
ATOM 2790 N N . HIS A 1 369 ? 2.932 -1.979 -12.32 1 97.88 369 HIS A N 1
ATOM 2791 C CA . HIS A 1 369 ? 4.301 -2.268 -12.727 1 97.88 369 HIS A CA 1
ATOM 2792 C C . HIS A 1 369 ? 4.434 -2.268 -14.25 1 97.88 369 HIS A C 1
ATOM 2794 O O . HIS A 1 369 ? 5.539 -2.402 -14.781 1 97.88 369 HIS A O 1
ATOM 2800 N N . PHE A 1 370 ? 3.32 -2.098 -14.961 1 97.88 370 PHE A N 1
ATOM 2801 C CA . PHE A 1 370 ? 3.314 -2.238 -16.406 1 97.88 370 PHE A CA 1
ATOM 2802 C C . PHE A 1 370 ? 2.953 -0.919 -17.078 1 97.88 370 PHE A C 1
ATOM 2804 O O . PHE A 1 370 ? 2.158 -0.142 -16.547 1 97.88 370 PHE A O 1
ATOM 2811 N N . THR A 1 371 ? 3.557 -0.681 -18.156 1 97.5 371 THR A N 1
ATOM 2812 C CA . THR A 1 371 ? 3.049 0.288 -19.125 1 97.5 371 THR A CA 1
ATOM 2813 C C . THR A 1 371 ? 2.689 -0.396 -20.438 1 97.5 371 THR A C 1
ATOM 2815 O O . THR A 1 371 ? 3.219 -1.463 -20.766 1 97.5 371 THR A O 1
ATOM 2818 N N . ALA A 1 372 ? 1.795 0.162 -21.203 1 95.94 372 ALA A N 1
ATOM 2819 C CA . ALA A 1 372 ? 1.312 -0.434 -22.453 1 95.94 372 ALA A CA 1
ATOM 2820 C C . ALA A 1 372 ? 2.234 -0.095 -23.609 1 95.94 372 ALA A C 1
ATOM 2822 O O . ALA A 1 372 ? 2.092 -0.646 -24.703 1 95.94 372 ALA A O 1
ATOM 2823 N N . ASP A 1 373 ? 3.299 0.744 -23.344 1 95.25 373 ASP A N 1
ATOM 2824 C CA . ASP A 1 373 ? 4.223 1.186 -24.375 1 95.25 373 ASP A CA 1
ATOM 2825 C C . ASP A 1 373 ? 5.668 0.879 -24 1 95.25 373 ASP A C 1
ATOM 2827 O O . ASP A 1 373 ? 5.98 0.707 -22.812 1 95.25 373 ASP A O 1
ATOM 2831 N N . HIS A 1 374 ? 6.406 0.786 -25.109 1 96.19 374 HIS A N 1
ATOM 2832 C CA . HIS A 1 374 ? 7.844 0.722 -24.891 1 96.19 374 HIS A CA 1
ATOM 2833 C C . HIS A 1 374 ? 8.383 2.061 -24.391 1 96.19 374 HIS A C 1
ATOM 2835 O O . HIS A 1 374 ? 8.25 3.078 -25.078 1 96.19 374 HIS A O 1
ATOM 2841 N N . LEU A 1 375 ? 8.906 2.02 -23.219 1 97.25 375 LEU A N 1
ATOM 2842 C CA . LEU A 1 375 ? 9.539 3.219 -22.672 1 97.25 375 LEU A CA 1
ATOM 2843 C C . LEU A 1 375 ? 11.055 3.104 -22.734 1 97.25 375 LEU A C 1
ATOM 2845 O O . LEU A 1 375 ? 11.664 2.449 -21.875 1 97.25 375 LEU A O 1
ATOM 2849 N N . TRP A 1 376 ? 11.602 3.686 -23.734 1 97.06 376 TRP A N 1
ATOM 2850 C CA . TRP A 1 376 ? 13.055 3.777 -23.797 1 97.06 376 TRP A CA 1
ATOM 2851 C C . TRP A 1 376 ? 13.555 4.965 -22.984 1 97.06 376 TRP A C 1
ATOM 2853 O O . TRP A 1 376 ? 13.742 6.062 -23.516 1 97.06 376 TRP A O 1
ATOM 2863 N N . LEU A 1 377 ? 13.906 4.762 -21.719 1 97 377 LEU A N 1
ATOM 2864 C CA . LEU A 1 377 ? 14.07 5.801 -20.703 1 97 377 LEU A CA 1
ATOM 2865 C C . LEU A 1 377 ? 15.234 6.719 -21.062 1 97 377 LEU A C 1
ATOM 2867 O O . LEU A 1 377 ? 15.156 7.934 -20.859 1 97 377 LEU A O 1
ATOM 2871 N N . GLU A 1 378 ? 16.328 6.199 -21.562 1 94.94 378 GLU A N 1
ATOM 2872 C CA . GLU A 1 378 ? 17.469 7.035 -21.906 1 94.94 378 GLU A CA 1
ATOM 2873 C C . GLU A 1 378 ? 17.141 8.008 -23.031 1 94.94 378 GLU A C 1
ATOM 2875 O O . GLU A 1 378 ? 17.594 9.148 -23.031 1 94.94 378 GLU A O 1
ATOM 2880 N N . GLU A 1 379 ? 16.266 7.547 -23.891 1 94.5 379 GLU A N 1
ATOM 2881 C CA . GLU A 1 379 ? 15.852 8.406 -25 1 94.5 379 GLU A CA 1
ATOM 2882 C C . GLU A 1 379 ? 14.773 9.391 -24.562 1 94.5 379 GLU A C 1
ATOM 2884 O O . GLU A 1 379 ? 14.781 10.547 -24.969 1 94.5 379 GLU A O 1
ATOM 2889 N N . LEU A 1 380 ? 13.898 8.891 -23.797 1 94.31 380 LEU A N 1
ATOM 2890 C CA . LEU A 1 380 ? 12.773 9.703 -23.344 1 94.31 380 LEU A CA 1
ATOM 2891 C C . LEU A 1 380 ? 13.25 10.82 -22.422 1 94.31 380 LEU A C 1
ATOM 2893 O O . LEU A 1 380 ? 12.656 11.898 -22.375 1 94.31 380 LEU A O 1
ATOM 2897 N N . LEU A 1 381 ? 14.352 10.516 -21.609 1 94.44 381 LEU A N 1
ATOM 2898 C CA . LEU A 1 381 ? 14.883 11.453 -20.641 1 94.44 381 LEU A CA 1
ATOM 2899 C C . LEU A 1 381 ? 16.312 11.836 -20.984 1 94.44 381 LEU A C 1
ATOM 2901 O O . LEU A 1 381 ? 17.219 11.688 -20.156 1 94.44 381 LEU A O 1
ATOM 2905 N N . SER A 1 382 ? 16.562 12.383 -22.094 1 90.69 382 SER A N 1
ATOM 2906 C CA . SER A 1 382 ? 17.906 12.656 -22.609 1 90.69 382 SER A CA 1
ATOM 2907 C C . SER A 1 382 ? 18.516 13.891 -21.953 1 90.69 382 SER A C 1
ATOM 2909 O O . SER A 1 382 ? 19.719 13.93 -21.703 1 90.69 382 SER A O 1
ATOM 2911 N N . ASP A 1 383 ? 17.672 14.875 -21.594 1 87.88 383 ASP A N 1
ATOM 2912 C CA . ASP A 1 383 ? 18.172 16.125 -21.031 1 87.88 383 ASP A CA 1
ATOM 2913 C C . ASP A 1 383 ? 18.281 16.047 -19.516 1 87.88 383 ASP A C 1
ATOM 2915 O O . ASP A 1 383 ? 17.562 15.281 -18.875 1 87.88 383 ASP A O 1
ATOM 2919 N N . GLU A 1 384 ? 19.25 16.781 -19.031 1 86.69 384 GLU A N 1
ATOM 2920 C CA . GLU A 1 384 ? 19.375 16.859 -17.578 1 86.69 384 GLU A CA 1
ATOM 2921 C C . GLU A 1 384 ? 18.125 17.469 -16.938 1 86.69 384 GLU A C 1
ATOM 2923 O O . GLU A 1 384 ? 17.625 18.484 -17.406 1 86.69 384 GLU A O 1
ATOM 2928 N N . GLY A 1 385 ? 17.641 16.812 -15.977 1 85.44 385 GLY A N 1
ATOM 2929 C CA . GLY A 1 385 ? 16.453 17.312 -15.281 1 85.44 385 GLY A CA 1
ATOM 2930 C C . GLY A 1 385 ? 15.164 17.031 -16.016 1 85.44 385 GLY A C 1
ATOM 2931 O O . GLY A 1 385 ? 14.109 17.562 -15.656 1 85.44 385 GLY A O 1
ATOM 2932 N N . ALA A 1 386 ? 15.25 16.141 -17 1 89.81 386 ALA A N 1
ATOM 2933 C CA . ALA A 1 386 ? 14.055 15.812 -17.781 1 89.81 386 ALA A CA 1
ATOM 2934 C C . ALA A 1 386 ? 13.039 15.062 -16.922 1 89.81 386 ALA A C 1
ATOM 2936 O O . ALA A 1 386 ? 13.414 14.359 -15.984 1 89.81 386 ALA A O 1
ATOM 2937 N N . HIS A 1 387 ? 11.789 15.312 -17.219 1 91.44 387 HIS A N 1
ATOM 2938 C CA . HIS A 1 387 ? 10.688 14.633 -16.547 1 91.44 387 HIS A CA 1
ATOM 2939 C C . HIS A 1 387 ? 9.555 14.305 -17.516 1 91.44 387 HIS A C 1
ATOM 2941 O O . HIS A 1 387 ? 9.344 15.023 -18.5 1 91.44 387 HIS A O 1
ATOM 2947 N N . ARG A 1 388 ? 8.93 13.195 -17.266 1 92.94 388 ARG A N 1
ATOM 2948 C CA . ARG A 1 388 ? 7.793 12.766 -18.078 1 92.94 388 ARG A CA 1
ATOM 2949 C C . ARG A 1 388 ? 6.773 12.008 -17.234 1 92.94 388 ARG A C 1
ATOM 2951 O O . ARG A 1 388 ? 7.145 11.258 -16.328 1 92.94 388 ARG A O 1
ATOM 2958 N N . LEU A 1 389 ? 5.512 12.297 -17.578 1 94.25 389 LEU A N 1
ATOM 2959 C CA . LEU A 1 389 ? 4.43 11.508 -17 1 94.25 389 LEU A CA 1
ATOM 2960 C C . LEU A 1 389 ? 3.93 10.469 -17.984 1 94.25 389 LEU A C 1
ATOM 2962 O O . LEU A 1 389 ? 3.82 10.742 -19.188 1 94.25 389 LEU A O 1
ATOM 2966 N N . HIS A 1 390 ? 3.721 9.266 -17.484 1 95.69 390 HIS A N 1
ATOM 2967 C CA . HIS A 1 390 ? 3.207 8.203 -18.344 1 95.69 390 HIS A CA 1
ATOM 2968 C C . HIS A 1 390 ? 2.129 7.395 -17.625 1 95.69 390 HIS A C 1
ATOM 2970 O O . HIS A 1 390 ? 2.219 7.16 -16.422 1 95.69 390 HIS A O 1
ATOM 2976 N N . ASP A 1 391 ? 1.176 6.926 -18.375 1 95.75 391 ASP A N 1
ATOM 2977 C CA . ASP A 1 391 ? 0.13 6.074 -17.812 1 95.75 391 ASP A CA 1
ATOM 2978 C C . ASP A 1 391 ? 0.67 4.684 -17.5 1 95.75 391 ASP A C 1
ATOM 2980 O O . ASP A 1 391 ? 1.467 4.129 -18.266 1 95.75 391 ASP A O 1
ATOM 2984 N N . SER A 1 392 ? 0.343 4.172 -16.312 1 96.88 392 SER A N 1
ATOM 2985 C CA . SER A 1 392 ? 0.538 2.752 -16.047 1 96.88 392 SER A CA 1
ATOM 2986 C C . SER A 1 392 ? -0.642 1.926 -16.547 1 96.88 392 SER A C 1
ATOM 2988 O O . SER A 1 392 ? -1.579 2.467 -17.125 1 96.88 392 SER A O 1
ATOM 2990 N N . MET A 1 393 ? -0.573 0.638 -16.328 1 96.06 393 MET A N 1
ATOM 2991 C CA . MET A 1 393 ? -1.678 -0.228 -16.734 1 96.06 393 MET A CA 1
ATOM 2992 C C . MET A 1 393 ? -2.688 -0.381 -15.594 1 96.06 393 MET A C 1
ATOM 2994 O O . MET A 1 393 ? -3.688 -1.085 -15.742 1 96.06 393 MET A O 1
ATOM 2998 N N . PHE A 1 394 ? -2.453 0.267 -14.516 1 95.31 394 PHE A N 1
ATOM 2999 C CA . PHE A 1 394 ? -3.426 0.295 -13.43 1 95.31 394 PHE A CA 1
ATOM 3000 C C . PHE A 1 394 ? -4.449 1.403 -13.641 1 95.31 394 PHE A C 1
ATOM 3002 O O . PHE A 1 394 ? -4.18 2.568 -13.344 1 95.31 394 PHE A O 1
ATOM 3009 N N . CYS A 1 395 ? -5.648 1.027 -14.031 1 90.94 395 CYS A N 1
ATOM 3010 C CA . CYS A 1 395 ? -6.758 1.941 -14.281 1 90.94 395 CYS A CA 1
ATOM 3011 C C . CYS A 1 395 ? -7.938 1.633 -13.367 1 90.94 395 CYS A C 1
ATOM 3013 O O . CYS A 1 395 ? -8.773 0.782 -13.688 1 90.94 395 CYS A O 1
ATOM 3015 N N . PRO A 1 396 ? -8.039 2.299 -12.211 1 82.19 396 PRO A N 1
ATOM 3016 C CA . PRO A 1 396 ? -9.094 1.992 -11.242 1 82.19 396 PRO A CA 1
ATOM 3017 C C . PRO A 1 396 ? -10.484 2.379 -11.734 1 82.19 396 PRO A C 1
ATOM 3019 O O . PRO A 1 396 ? -11.445 2.363 -10.969 1 82.19 396 PRO A O 1
ATOM 3022 N N . GLY A 1 397 ? -10.719 2.572 -12.914 1 76.12 397 GLY A N 1
ATOM 3023 C CA . GLY A 1 397 ? -12.023 2.859 -13.492 1 76.12 397 GLY A CA 1
ATOM 3024 C C . GLY A 1 397 ? -12.578 4.215 -13.086 1 76.12 397 GLY A C 1
ATOM 3025 O O . GLY A 1 397 ? -11.969 5.246 -13.375 1 76.12 397 GLY A O 1
ATOM 3026 N N . ASP A 1 398 ? -13.523 4.094 -12.148 1 71.31 398 ASP A N 1
ATOM 3027 C CA . ASP A 1 398 ? -14.227 5.324 -11.805 1 71.31 398 ASP A CA 1
ATOM 3028 C C . ASP A 1 398 ? -13.508 6.086 -10.695 1 71.31 398 ASP A C 1
ATOM 3030 O O . ASP A 1 398 ? -13.828 7.246 -10.422 1 71.31 398 ASP A O 1
ATOM 3034 N N . GLY A 1 399 ? -12.531 5.598 -10.242 1 78 399 GLY A N 1
ATOM 3035 C CA . GLY A 1 399 ? -11.844 6.281 -9.156 1 78 399 GLY A CA 1
ATOM 3036 C C . GLY A 1 399 ? -11.016 7.457 -9.625 1 78 399 GLY A C 1
ATOM 3037 O O . GLY A 1 399 ? -10.75 8.383 -8.859 1 78 399 GLY A O 1
ATOM 3038 N N . LEU A 1 400 ? -10.516 7.414 -10.875 1 87.94 400 LEU A N 1
ATOM 3039 C CA . LEU A 1 400 ? -9.703 8.477 -11.453 1 87.94 400 LEU A CA 1
ATOM 3040 C C . LEU A 1 400 ? -10.312 8.984 -12.75 1 87.94 400 LEU A C 1
ATOM 3042 O O . LEU A 1 400 ? -9.594 9.281 -13.711 1 87.94 400 LEU A O 1
ATOM 3046 N N . GLY A 1 401 ? -11.664 9.016 -12.797 1 85.56 401 GLY A N 1
ATOM 3047 C CA . GLY A 1 401 ? -12.344 9.547 -13.969 1 85.56 401 GLY A CA 1
ATOM 3048 C C . GLY A 1 401 ? -12.078 8.734 -15.227 1 85.56 401 GLY A C 1
ATOM 3049 O O . GLY A 1 401 ? -12.008 9.281 -16.328 1 85.56 401 GLY A O 1
ATOM 3050 N N . GLY A 1 402 ? -11.781 7.543 -15.133 1 87.44 402 GLY A N 1
ATOM 3051 C CA . GLY A 1 402 ? -11.516 6.676 -16.266 1 87.44 402 GLY A CA 1
ATOM 3052 C C . GLY A 1 402 ? -10.055 6.68 -16.688 1 87.44 402 GLY A C 1
ATOM 3053 O O . GLY A 1 402 ? -9.664 5.941 -17.594 1 87.44 402 GLY A O 1
ATOM 3054 N N . ARG A 1 403 ? -9.242 7.441 -16.062 1 91.38 403 ARG A N 1
ATOM 3055 C CA . ARG A 1 403 ? -7.828 7.512 -16.391 1 91.38 403 ARG A CA 1
ATOM 3056 C C . ARG A 1 403 ? -7.012 6.531 -15.562 1 91.38 403 ARG A C 1
ATOM 3058 O O . ARG A 1 403 ? -7.461 6.09 -14.5 1 91.38 403 ARG A O 1
ATOM 3065 N N . CYS A 1 404 ? -5.871 6.227 -16.062 1 94.06 404 CYS A N 1
ATOM 3066 C CA . CYS A 1 404 ? -4.984 5.305 -15.359 1 94.06 404 CYS A CA 1
ATOM 3067 C C . CYS A 1 404 ? -4.062 6.055 -14.398 1 94.06 404 CYS A C 1
ATOM 3069 O O . CYS A 1 404 ? -3.857 7.258 -14.547 1 94.06 404 CYS A O 1
ATOM 3071 N N . GLN A 1 405 ? -3.646 5.324 -13.359 1 94.12 405 GLN A N 1
ATOM 3072 C CA . GLN A 1 405 ? -2.654 5.914 -12.469 1 94.12 405 GLN A CA 1
ATOM 3073 C C . GLN A 1 405 ? -1.351 6.199 -13.203 1 94.12 405 GLN A C 1
ATOM 3075 O O . GLN A 1 405 ? -0.938 5.422 -14.07 1 94.12 405 GLN A O 1
ATOM 3080 N N . ARG A 1 406 ? -0.708 7.289 -12.883 1 95.06 406 ARG A N 1
ATOM 3081 C CA . ARG A 1 406 ? 0.426 7.773 -13.656 1 95.06 406 ARG A CA 1
ATOM 3082 C C . ARG A 1 406 ? 1.746 7.426 -12.984 1 95.06 406 ARG A C 1
ATOM 3084 O O . ARG A 1 406 ? 1.807 7.301 -11.758 1 95.06 406 ARG A O 1
ATOM 3091 N N . LEU A 1 407 ? 2.791 7.242 -13.82 1 96.19 407 LEU A N 1
ATOM 3092 C CA . LEU A 1 407 ? 4.184 7.121 -13.398 1 96.19 407 LEU A CA 1
ATOM 3093 C C . LEU A 1 407 ? 4.961 8.398 -13.711 1 96.19 407 LEU A C 1
ATOM 3095 O O . LEU A 1 407 ? 4.801 8.969 -14.789 1 96.19 407 LEU A O 1
ATOM 3099 N N . LYS A 1 408 ? 5.668 8.781 -12.75 1 94.75 408 LYS A N 1
ATOM 3100 C CA . LYS A 1 408 ? 6.555 9.922 -12.961 1 94.75 408 LYS A CA 1
ATOM 3101 C C . LYS A 1 408 ? 7.984 9.461 -13.234 1 94.75 408 LYS A C 1
ATOM 3103 O O . LYS A 1 408 ? 8.594 8.773 -12.414 1 94.75 408 LYS A O 1
ATOM 3108 N N . LEU A 1 409 ? 8.477 9.844 -14.398 1 95.62 409 LEU A N 1
ATOM 3109 C CA . LEU A 1 409 ? 9.836 9.508 -14.805 1 95.62 409 LEU A CA 1
ATOM 3110 C C . LEU A 1 409 ? 10.719 10.75 -14.812 1 95.62 409 LEU A C 1
ATOM 3112 O O . LEU A 1 409 ? 10.312 11.805 -15.305 1 95.62 409 LEU A O 1
ATOM 3116 N N . SER A 1 410 ? 11.859 10.609 -14.148 1 93.75 410 SER A N 1
ATOM 3117 C CA . SER A 1 410 ? 12.727 11.773 -14.094 1 93.75 410 SER A CA 1
ATOM 3118 C C . SER A 1 410 ? 14.203 11.375 -14.125 1 93.75 410 SER A C 1
ATOM 3120 O O . SER A 1 410 ? 14.547 10.234 -13.812 1 93.75 410 SER A O 1
ATOM 3122 N N . ARG A 1 411 ? 15.008 12.305 -14.57 1 93.31 411 ARG A N 1
ATOM 3123 C CA . ARG A 1 411 ? 16.453 12.109 -14.602 1 93.31 411 ARG A CA 1
ATOM 3124 C C . ARG A 1 411 ? 17.156 13.102 -13.672 1 93.31 411 ARG A C 1
ATOM 3126 O O . ARG A 1 411 ? 16.797 14.273 -13.625 1 93.31 411 ARG A O 1
ATOM 3133 N N . ALA A 1 412 ? 18 12.672 -12.836 1 88.75 412 ALA A N 1
ATOM 3134 C CA . ALA A 1 412 ? 18.875 13.484 -11.992 1 88.75 412 ALA A CA 1
ATOM 3135 C C . ALA A 1 412 ? 20.328 13.047 -12.141 1 88.75 412 ALA A C 1
ATOM 3137 O O . ALA A 1 412 ? 20.75 12.031 -11.578 1 88.75 412 ALA A O 1
ATOM 3138 N N . GLY A 1 413 ? 21.094 13.82 -12.844 1 89.31 413 GLY A N 1
ATOM 3139 C CA . GLY A 1 413 ? 22.438 13.375 -13.164 1 89.31 413 GLY A CA 1
ATOM 3140 C C . GLY A 1 413 ? 22.469 12.203 -14.117 1 89.31 413 GLY A C 1
ATOM 3141 O O . GLY A 1 413 ? 21.875 12.25 -15.195 1 89.31 413 GLY A O 1
ATOM 3142 N N . ALA A 1 414 ? 23.125 11.195 -13.656 1 90.25 414 ALA A N 1
ATOM 3143 C CA . ALA A 1 414 ? 23.25 10 -14.484 1 90.25 414 ALA A CA 1
ATOM 3144 C C . ALA A 1 414 ? 22.156 8.992 -14.172 1 90.25 414 ALA A C 1
ATOM 3146 O O . ALA A 1 414 ? 21.922 8.055 -14.938 1 90.25 414 ALA A O 1
ATOM 3147 N N . ASP A 1 415 ? 21.422 9.312 -13.172 1 93.25 415 ASP A N 1
ATOM 3148 C CA . ASP A 1 415 ? 20.453 8.328 -12.695 1 93.25 415 ASP A CA 1
ATOM 3149 C C . ASP A 1 415 ? 19.047 8.68 -13.148 1 93.25 415 ASP A C 1
ATOM 3151 O O . ASP A 1 415 ? 18.734 9.852 -13.383 1 93.25 415 ASP A O 1
ATOM 3155 N N . ILE A 1 416 ? 18.297 7.676 -13.375 1 95.62 416 ILE A N 1
ATOM 3156 C CA . ILE A 1 416 ? 16.875 7.809 -13.711 1 95.62 416 ILE A CA 1
ATOM 3157 C C . ILE A 1 416 ? 16.031 7.309 -12.547 1 95.62 416 ILE A C 1
ATOM 3159 O O . ILE A 1 416 ? 16.359 6.305 -11.906 1 95.62 416 ILE A O 1
ATOM 3163 N N . TYR A 1 417 ? 14.977 8.055 -12.305 1 93.81 417 TYR A N 1
ATOM 3164 C CA . TYR A 1 417 ? 14.133 7.711 -11.164 1 93.81 417 TYR A CA 1
ATOM 3165 C C . TYR A 1 417 ? 12.68 7.531 -11.609 1 93.81 417 TYR A C 1
ATOM 3167 O O . TYR A 1 417 ? 12.227 8.195 -12.539 1 93.81 417 TYR A O 1
ATOM 3175 N N . VAL A 1 418 ? 11.992 6.57 -10.961 1 94.88 418 VAL A N 1
ATOM 3176 C CA . VAL A 1 418 ? 10.555 6.398 -11.102 1 94.88 418 VAL A CA 1
ATOM 3177 C C . VAL A 1 418 ? 9.844 6.914 -9.852 1 94.88 418 VAL A C 1
ATOM 3179 O O . VAL A 1 418 ? 10.227 6.578 -8.734 1 94.88 418 VAL A O 1
ATOM 3182 N N . ASN A 1 419 ? 8.844 7.73 -10.047 1 92.38 419 ASN A N 1
ATOM 3183 C CA . ASN A 1 419 ? 8.047 8.32 -8.977 1 92.38 419 ASN A CA 1
ATOM 3184 C C . ASN A 1 419 ? 8.922 9.07 -7.973 1 92.38 419 ASN A C 1
ATOM 3186 O O . ASN A 1 419 ? 8.672 9.016 -6.766 1 92.38 419 ASN A O 1
ATOM 3190 N N . GLY A 1 420 ? 10.023 9.609 -8.469 1 83.31 420 GLY A N 1
ATOM 3191 C CA . GLY A 1 420 ? 10.867 10.516 -7.703 1 83.31 420 GLY A CA 1
ATOM 3192 C C . GLY A 1 420 ? 11.773 9.805 -6.719 1 83.31 420 GLY A C 1
ATOM 3193 O O . GLY A 1 420 ? 12.766 10.367 -6.262 1 83.31 420 GLY A O 1
ATOM 3194 N N . GLY A 1 421 ? 11.461 8.578 -6.312 1 81.62 421 GLY A N 1
ATOM 3195 C CA . GLY A 1 421 ? 12.227 7.977 -5.234 1 81.62 421 GLY A CA 1
ATOM 3196 C C . GLY A 1 421 ? 12.789 6.613 -5.594 1 81.62 421 GLY A C 1
ATOM 3197 O O . GLY A 1 421 ? 13.594 6.051 -4.848 1 81.62 421 GLY A O 1
ATOM 3198 N N . LEU A 1 422 ? 12.523 6.086 -6.746 1 90.25 422 LEU A N 1
ATOM 3199 C CA . LEU A 1 422 ? 12.961 4.742 -7.109 1 90.25 422 LEU A CA 1
ATOM 3200 C C . LEU A 1 422 ? 13.977 4.793 -8.242 1 90.25 422 LEU A C 1
ATOM 3202 O O . LEU A 1 422 ? 13.625 5.07 -9.391 1 90.25 422 LEU A O 1
ATOM 3206 N N . ARG A 1 423 ? 15.164 4.465 -7.926 1 92.06 423 ARG A N 1
ATOM 3207 C CA . ARG A 1 423 ? 16.234 4.512 -8.914 1 92.06 423 ARG A CA 1
ATOM 3208 C C . ARG A 1 423 ? 16.172 3.311 -9.852 1 92.06 423 ARG A C 1
ATOM 3210 O O . ARG A 1 423 ? 15.914 2.188 -9.414 1 92.06 423 ARG A O 1
ATOM 3217 N N . VAL A 1 424 ? 16.359 3.559 -11.125 1 96.44 424 VAL A N 1
ATOM 3218 C CA . VAL A 1 424 ? 16.453 2.502 -12.125 1 96.44 424 VAL A CA 1
ATOM 3219 C C . VAL A 1 424 ? 17.891 1.953 -12.156 1 96.44 424 VAL A C 1
ATOM 3221 O O . VAL A 1 424 ? 18.844 2.705 -12.359 1 96.44 424 VAL A O 1
ATOM 3224 N N . LEU A 1 425 ? 18.047 0.699 -11.977 1 94.75 425 LEU A N 1
ATOM 3225 C CA . LEU A 1 425 ? 19.375 0.082 -11.82 1 94.75 425 LEU A CA 1
ATOM 3226 C C . LEU A 1 425 ? 19.984 -0.234 -13.188 1 94.75 425 LEU A C 1
ATOM 3228 O O . LEU A 1 425 ? 21.203 -0.3 -13.32 1 94.75 425 LEU A O 1
ATOM 3232 N N . ASN A 1 426 ? 19.125 -0.48 -14.227 1 95.38 426 ASN A N 1
ATOM 3233 C CA . ASN A 1 426 ? 19.578 -0.776 -15.578 1 95.38 426 ASN A CA 1
ATOM 3234 C C . ASN A 1 426 ? 18.984 0.187 -16.609 1 95.38 426 ASN A C 1
ATOM 3236 O O . ASN A 1 426 ? 18 -0.146 -17.281 1 95.38 426 ASN A O 1
ATOM 3240 N N . PRO A 1 427 ? 19.594 1.3 -16.75 1 92.88 427 PRO A N 1
ATOM 3241 C CA . PRO A 1 427 ? 19.047 2.281 -17.688 1 92.88 427 PRO A CA 1
ATOM 3242 C C . PRO A 1 427 ? 18.859 1.721 -19.094 1 92.88 427 PRO A C 1
ATOM 3244 O O . PRO A 1 427 ? 18.047 2.234 -19.875 1 92.88 427 PRO A O 1
ATOM 3247 N N . HIS A 1 428 ? 19.656 0.695 -19.453 1 94.5 428 HIS A N 1
ATOM 3248 C CA . HIS A 1 428 ? 19.422 -0.085 -20.656 1 94.5 428 HIS A CA 1
ATOM 3249 C C . HIS A 1 428 ? 18.594 -1.329 -20.344 1 94.5 428 HIS A C 1
ATOM 3251 O O . HIS A 1 428 ? 19.094 -2.289 -19.766 1 94.5 428 HIS A O 1
ATOM 3257 N N . PRO A 1 429 ? 17.328 -1.34 -20.766 1 96.88 429 PRO A N 1
ATOM 3258 C CA . PRO A 1 429 ? 16.438 -2.412 -20.344 1 96.88 429 PRO A CA 1
ATOM 3259 C C . PRO A 1 429 ? 16.766 -3.756 -20.984 1 96.88 429 PRO A C 1
ATOM 3261 O O . PRO A 1 429 ? 17.391 -3.795 -22.047 1 96.88 429 PRO A O 1
ATOM 3264 N N . TYR A 1 430 ? 16.391 -4.82 -20.25 1 96.25 430 TYR A N 1
ATOM 3265 C CA . TYR A 1 430 ? 16.344 -6.129 -20.891 1 96.25 430 TYR A CA 1
ATOM 3266 C C . TYR A 1 430 ? 15.203 -6.188 -21.922 1 96.25 430 TYR A C 1
ATOM 3268 O O . TYR A 1 430 ? 14.148 -5.586 -21.719 1 96.25 430 TYR A O 1
ATOM 3276 N N . ARG A 1 431 ? 15.5 -6.773 -22.984 1 94.5 431 ARG A N 1
ATOM 3277 C CA . ARG A 1 431 ? 14.484 -6.961 -24.016 1 94.5 431 ARG A CA 1
ATOM 3278 C C . ARG A 1 431 ? 14.211 -8.445 -24.25 1 94.5 431 ARG A C 1
ATOM 3280 O O . ARG A 1 431 ? 15.117 -9.203 -24.578 1 94.5 431 ARG A O 1
ATOM 3287 N N . VAL A 1 432 ? 13.055 -8.82 -23.984 1 94 432 VAL A N 1
ATOM 3288 C CA . VAL A 1 432 ? 12.617 -10.188 -24.234 1 94 432 VAL A CA 1
ATOM 3289 C C . VAL A 1 432 ? 11.344 -10.172 -25.094 1 94 432 VAL A C 1
ATOM 3291 O O . VAL A 1 432 ? 10.312 -9.641 -24.672 1 94 432 VAL A O 1
ATOM 3294 N N . ARG A 1 433 ? 11.477 -10.711 -26.25 1 91.44 433 ARG A N 1
ATOM 3295 C CA . ARG A 1 433 ? 10.398 -10.562 -27.219 1 91.44 433 ARG A CA 1
ATOM 3296 C C . ARG A 1 433 ? 10.039 -9.094 -27.406 1 91.44 433 ARG A C 1
ATOM 3298 O O . ARG A 1 433 ? 10.898 -8.273 -27.734 1 91.44 433 ARG A O 1
ATOM 3305 N N . ASN A 1 434 ? 8.812 -8.766 -27.141 1 93 434 ASN A N 1
ATOM 3306 C CA . ASN A 1 434 ? 8.422 -7.375 -27.297 1 93 434 ASN A CA 1
ATOM 3307 C C . ASN A 1 434 ? 8.141 -6.707 -25.953 1 93 434 ASN A C 1
ATOM 3309 O O . ASN A 1 434 ? 7.258 -5.855 -25.844 1 93 434 ASN A O 1
ATOM 3313 N N . THR A 1 435 ? 8.836 -7.109 -24.984 1 95.88 435 THR A N 1
ATOM 3314 C CA . THR A 1 435 ? 8.672 -6.562 -23.641 1 95.88 435 THR A CA 1
ATOM 3315 C C . THR A 1 435 ? 9.992 -6.012 -23.109 1 95.88 435 THR A C 1
ATOM 3317 O O . THR A 1 435 ? 11.039 -6.633 -23.281 1 95.88 435 THR A O 1
ATOM 3320 N N . LEU A 1 436 ? 9.938 -4.859 -22.609 1 97.38 436 LEU A N 1
ATOM 3321 C CA . LEU A 1 436 ? 11.094 -4.266 -21.953 1 97.38 436 LEU A CA 1
ATOM 3322 C C . LEU A 1 436 ? 11.008 -4.457 -20.438 1 97.38 436 LEU A C 1
ATOM 3324 O O . LEU A 1 436 ? 9.922 -4.391 -19.859 1 97.38 436 LEU A O 1
ATOM 3328 N N . ILE A 1 437 ? 12.203 -4.699 -19.781 1 97.88 437 ILE A N 1
ATOM 3329 C CA . ILE A 1 437 ? 12.219 -4.902 -18.344 1 97.88 437 ILE A CA 1
ATOM 3330 C C . ILE A 1 437 ? 13.258 -3.984 -17.703 1 97.88 437 ILE A C 1
ATOM 3332 O O . ILE A 1 437 ? 14.43 -4.023 -18.062 1 97.88 437 ILE A O 1
ATOM 3336 N N . TYR A 1 438 ? 12.797 -3.139 -16.844 1 98.12 438 TYR A N 1
ATOM 3337 C CA . TYR A 1 438 ? 13.664 -2.311 -16.016 1 98.12 438 TYR A CA 1
ATOM 3338 C C . TYR A 1 438 ? 13.688 -2.82 -14.57 1 98.12 438 TYR A C 1
ATOM 3340 O O . TYR A 1 438 ? 12.656 -3.25 -14.039 1 98.12 438 TYR A O 1
ATOM 3348 N N . LEU A 1 439 ? 14.859 -2.768 -13.969 1 97 439 LEU A N 1
ATOM 3349 C CA . LEU A 1 439 ? 15.023 -3.168 -12.578 1 97 439 LEU A CA 1
ATOM 3350 C C . LEU A 1 439 ? 15.07 -1.948 -11.664 1 97 439 LEU A C 1
ATOM 3352 O O . LEU A 1 439 ? 15.766 -0.974 -11.953 1 97 439 LEU A O 1
ATOM 3356 N N . LEU A 1 440 ? 14.25 -2.051 -10.609 1 94.69 440 LEU A N 1
ATOM 3357 C CA . LEU A 1 440 ? 14.203 -0.991 -9.609 1 94.69 440 LEU A CA 1
ATOM 3358 C C . LEU A 1 440 ? 14.844 -1.452 -8.305 1 94.69 440 LEU A C 1
ATOM 3360 O O . LEU A 1 440 ? 14.992 -2.654 -8.062 1 94.69 440 LEU A O 1
ATOM 3364 N N . GLU A 1 441 ? 15.172 -0.493 -7.52 1 86.5 441 GLU A N 1
ATOM 3365 C CA . GLU A 1 441 ? 15.789 -0.767 -6.223 1 86.5 441 GLU A CA 1
ATOM 3366 C C . GLU A 1 441 ? 14.781 -1.363 -5.246 1 86.5 441 GLU A C 1
ATOM 3368 O O . GLU A 1 441 ? 15.156 -2.094 -4.328 1 86.5 441 GLU A O 1
ATOM 3373 N N . ARG A 1 442 ? 13.547 -1.039 -5.473 1 87.31 442 ARG A N 1
ATOM 3374 C CA . ARG A 1 442 ? 12.438 -1.584 -4.699 1 87.31 442 ARG A CA 1
ATOM 3375 C C . ARG A 1 442 ? 11.172 -1.695 -5.551 1 87.31 442 ARG A C 1
ATOM 3377 O O . ARG A 1 442 ? 11.102 -1.111 -6.637 1 87.31 442 ARG A O 1
ATOM 3384 N N . SER A 1 443 ? 10.281 -2.449 -4.957 1 89.69 443 SER A N 1
ATOM 3385 C CA . SER A 1 443 ? 9.047 -2.676 -5.715 1 89.69 443 SER A CA 1
ATOM 3386 C C . SER A 1 443 ? 8.227 -1.396 -5.828 1 89.69 443 SER A C 1
ATOM 3388 O O . SER A 1 443 ? 8.188 -0.592 -4.895 1 89.69 443 SER A O 1
ATOM 3390 N N . LEU A 1 444 ? 7.621 -1.268 -6.934 1 91.62 444 LEU A N 1
ATOM 3391 C CA . LEU A 1 444 ? 6.711 -0.154 -7.176 1 91.62 444 LEU A CA 1
ATOM 3392 C C . LEU A 1 444 ? 5.406 -0.34 -6.406 1 91.62 444 LEU A C 1
ATOM 3394 O O . LEU A 1 444 ? 4.844 -1.438 -6.383 1 91.62 444 LEU A O 1
ATOM 3398 N N . GLU A 1 445 ? 5.027 0.672 -5.672 1 87.62 445 GLU A N 1
ATOM 3399 C CA . GLU A 1 445 ? 3.748 0.677 -4.965 1 87.62 445 GLU A CA 1
ATOM 3400 C C . GLU A 1 445 ? 2.816 1.748 -5.523 1 87.62 445 GLU A C 1
ATOM 3402 O O . GLU A 1 445 ? 3.256 2.85 -5.859 1 87.62 445 GLU A O 1
ATOM 3407 N N . PRO A 1 446 ? 1.562 1.336 -5.641 1 90 446 PRO A N 1
ATOM 3408 C CA . PRO A 1 446 ? 0.634 2.391 -6.051 1 90 446 PRO A CA 1
ATOM 3409 C C . PRO A 1 446 ? 0.6 3.562 -5.07 1 90 446 PRO A C 1
ATOM 3411 O O . PRO A 1 446 ? 0.906 3.393 -3.889 1 90 446 PRO A O 1
ATOM 3414 N N . PRO A 1 447 ? 0.26 4.727 -5.629 1 90.62 447 PRO A N 1
ATOM 3415 C CA . PRO A 1 447 ? 0.233 5.902 -4.758 1 90.62 447 PRO A CA 1
ATOM 3416 C C . PRO A 1 447 ? -0.705 5.727 -3.562 1 90.62 447 PRO A C 1
ATOM 3418 O O . PRO A 1 447 ? -1.771 5.121 -3.693 1 90.62 447 PRO A O 1
ATOM 3421 N N . SER A 1 448 ? -0.274 6.289 -2.438 1 88.25 448 SER A N 1
ATOM 3422 C CA . SER A 1 448 ? -1.022 6.207 -1.188 1 88.25 448 SER A CA 1
ATOM 3423 C C . SER A 1 448 ? -1.899 7.438 -0.984 1 88.25 448 SER A C 1
ATOM 3425 O O . SER A 1 448 ? -2.154 8.188 -1.929 1 88.25 448 SER A O 1
ATOM 3427 N N . ALA A 1 449 ? -2.389 7.602 0.259 1 87.69 449 ALA A N 1
ATOM 3428 C CA . ALA A 1 449 ? -3.246 8.734 0.61 1 87.69 449 ALA A CA 1
ATOM 3429 C C . ALA A 1 449 ? -2.492 10.055 0.481 1 87.69 449 ALA A C 1
ATOM 3431 O O . ALA A 1 449 ? -1.261 10.07 0.404 1 87.69 449 ALA A O 1
ATOM 3432 N N . LEU A 1 450 ? -3.207 11.125 0.406 1 92.81 450 LEU A N 1
ATOM 3433 C CA . LEU A 1 450 ? -2.684 12.461 0.149 1 92.81 450 LEU A CA 1
ATOM 3434 C C . LEU A 1 450 ? -1.558 12.797 1.119 1 92.81 450 LEU A C 1
ATOM 3436 O O . LEU A 1 450 ? -0.468 13.195 0.699 1 92.81 450 LEU A O 1
ATOM 3440 N N . LEU A 1 451 ? -1.778 12.57 2.408 1 91.25 451 LEU A N 1
ATOM 3441 C CA . LEU A 1 451 ? -0.819 12.953 3.439 1 91.25 451 LEU A CA 1
ATOM 3442 C C . LEU A 1 451 ? 0.508 12.227 3.244 1 91.25 451 LEU A C 1
ATOM 3444 O O . LEU A 1 451 ? 1.574 12.844 3.336 1 91.25 451 LEU A O 1
ATOM 3448 N N . SER A 1 452 ? 0.454 10.984 2.889 1 88.56 452 SER A N 1
ATOM 3449 C CA . SER A 1 452 ? 1.652 10.156 2.779 1 88.56 452 SER A CA 1
ATOM 3450 C C . SER A 1 452 ? 2.35 10.367 1.438 1 88.56 452 SER A C 1
ATOM 3452 O O . SER A 1 452 ? 3.541 10.086 1.301 1 88.56 452 SER A O 1
ATOM 3454 N N . SER A 1 453 ? 1.619 10.852 0.451 1 91.62 453 SER A N 1
ATOM 3455 C CA . SER A 1 453 ? 2.176 10.992 -0.891 1 91.62 453 SER A CA 1
ATOM 3456 C C . SER A 1 453 ? 2.988 12.273 -1.02 1 91.62 453 SER A C 1
ATOM 3458 O O . SER A 1 453 ? 3.855 12.383 -1.891 1 91.62 453 SER A O 1
ATOM 3460 N N . VAL A 1 454 ? 2.725 13.25 -0.161 1 93.88 454 VAL A N 1
ATOM 3461 C CA . VAL A 1 454 ? 3.41 14.531 -0.25 1 93.88 454 VAL A CA 1
ATOM 3462 C C . VAL A 1 454 ? 4.789 14.43 0.396 1 93.88 454 VAL A C 1
ATOM 3464 O O . VAL A 1 454 ? 4.902 14.133 1.587 1 93.88 454 VAL A O 1
ATOM 3467 N N . ASN A 1 455 ? 5.742 14.672 -0.444 1 90.5 455 ASN A N 1
ATOM 3468 C CA . ASN A 1 455 ? 7.125 14.648 0.01 1 90.5 455 ASN A CA 1
ATOM 3469 C C . ASN A 1 455 ? 7.395 15.711 1.066 1 90.5 455 ASN A C 1
ATOM 3471 O O . ASN A 1 455 ? 7.09 16.891 0.857 1 90.5 455 ASN A O 1
ATOM 3475 N N . PRO A 1 456 ? 7.949 15.305 2.205 1 91.12 456 PRO A N 1
ATOM 3476 C CA . PRO A 1 456 ? 8.18 16.266 3.281 1 91.12 456 PRO A CA 1
ATOM 3477 C C . PRO A 1 456 ? 9.164 17.375 2.891 1 91.12 456 PRO A C 1
ATOM 3479 O O . PRO A 1 456 ? 9.195 18.438 3.512 1 91.12 456 PRO A O 1
ATOM 3482 N N . PHE A 1 457 ? 9.969 17.203 1.896 1 91.38 457 PHE A N 1
ATOM 3483 C CA . PHE A 1 457 ? 10.992 18.172 1.517 1 91.38 457 PHE A CA 1
ATOM 3484 C C . PHE A 1 457 ? 10.383 19.344 0.756 1 91.38 457 PHE A C 1
ATOM 3486 O O . PHE A 1 457 ? 11.055 20.344 0.517 1 91.38 457 PHE A O 1
ATOM 3493 N N . LEU A 1 458 ? 9.109 19.219 0.427 1 93.56 458 LEU A N 1
ATOM 3494 C CA . LEU A 1 458 ? 8.43 20.281 -0.303 1 93.56 458 LEU A CA 1
ATOM 3495 C C . LEU A 1 458 ? 7.926 21.359 0.65 1 93.56 458 LEU A C 1
ATOM 3497 O O . LEU A 1 458 ? 7.496 22.438 0.212 1 93.56 458 LEU A O 1
ATOM 3501 N N . HIS A 1 459 ? 8.008 21.141 1.926 1 92.81 459 HIS A N 1
ATOM 3502 C CA . HIS A 1 459 ? 7.613 22.094 2.947 1 92.81 459 HIS A CA 1
ATOM 3503 C C . HIS A 1 459 ? 6.148 22.484 2.801 1 92.81 459 HIS A C 1
ATOM 3505 O O . HIS A 1 459 ? 5.824 23.672 2.725 1 92.81 459 HIS A O 1
ATOM 3511 N N . CYS A 1 460 ? 5.289 21.453 2.779 1 95.88 460 CYS A N 1
ATOM 3512 C CA . CYS A 1 460 ? 3.854 21.672 2.645 1 95.88 460 CYS A CA 1
ATOM 3513 C C . CYS A 1 460 ? 3.152 21.516 3.988 1 95.88 460 CYS A C 1
ATOM 3515 O O . CYS A 1 460 ? 1.923 21.438 4.047 1 95.88 460 CYS A O 1
ATOM 3517 N N . THR A 1 461 ? 3.85 21.469 5.094 1 93.25 461 THR A N 1
ATOM 3518 C CA . THR A 1 461 ? 3.305 21.094 6.395 1 93.25 461 THR A CA 1
ATOM 3519 C C . THR A 1 461 ? 2.191 22.047 6.812 1 93.25 461 THR A C 1
ATOM 3521 O O . THR A 1 461 ? 1.169 21.609 7.355 1 93.25 461 THR A O 1
ATOM 3524 N N . LEU A 1 462 ? 2.389 23.297 6.609 1 94.44 462 LEU A N 1
ATOM 3525 C CA . LEU A 1 462 ? 1.375 24.266 7.004 1 94.44 462 LEU A CA 1
ATOM 3526 C C . LEU A 1 462 ? 0.07 24.031 6.254 1 94.44 462 LEU A C 1
ATOM 3528 O O . LEU A 1 462 ? -1.002 23.984 6.859 1 94.44 462 LEU A O 1
ATOM 3532 N N . SER A 1 463 ? 0.177 23.875 4.93 1 97.31 463 SER A N 1
ATOM 3533 C CA . SER A 1 463 ? -1.012 23.625 4.125 1 97.31 463 SER A CA 1
ATOM 3534 C C . SER A 1 463 ? -1.683 22.312 4.523 1 97.31 463 SER A C 1
ATOM 3536 O O . SER A 1 463 ? -2.912 22.219 4.562 1 97.31 463 SER A O 1
ATOM 3538 N N . LEU A 1 464 ? -0.913 21.328 4.824 1 96.06 464 LEU A N 1
ATOM 3539 C CA . LEU A 1 464 ? -1.451 20.031 5.25 1 96.06 464 LEU A CA 1
ATOM 3540 C C . LEU A 1 464 ? -2.168 20.156 6.59 1 96.06 464 LEU A C 1
ATOM 3542 O O . LEU A 1 464 ? -3.197 19.516 6.809 1 96.06 464 LEU A O 1
ATOM 3546 N N . SER A 1 465 ? -1.61 21 7.441 1 94.62 465 SER A N 1
ATOM 3547 C CA . SER A 1 465 ? -2.254 21.234 8.727 1 94.62 465 SER A CA 1
ATOM 3548 C C . SER A 1 465 ? -3.605 21.922 8.555 1 94.62 465 SER A C 1
ATOM 3550 O O . SER A 1 465 ? -4.559 21.609 9.281 1 94.62 465 SER A O 1
ATOM 3552 N N . LEU A 1 466 ? -3.654 22.844 7.668 1 96.44 466 LEU A N 1
ATOM 3553 C CA . LEU A 1 466 ? -4.914 23.531 7.398 1 96.44 466 LEU A CA 1
ATOM 3554 C C . LEU A 1 466 ? -5.945 22.562 6.82 1 96.44 466 LEU A C 1
ATOM 3556 O O . LEU A 1 466 ? -7.125 22.625 7.172 1 96.44 466 LEU A O 1
ATOM 3560 N N . LEU A 1 467 ? -5.52 21.656 5.941 1 96.38 467 LEU A N 1
ATOM 3561 C CA . LEU A 1 467 ? -6.41 20.641 5.398 1 96.38 467 LEU A CA 1
ATOM 3562 C C . LEU A 1 467 ? -6.914 19.719 6.504 1 96.38 467 LEU A C 1
ATOM 3564 O O . LEU A 1 467 ? -8.086 19.328 6.508 1 96.38 467 LEU A O 1
ATOM 3568 N N . ARG A 1 468 ? -6.023 19.375 7.367 1 91.88 468 ARG A N 1
ATOM 3569 C CA . ARG A 1 468 ? -6.391 18.516 8.492 1 91.88 468 ARG A CA 1
ATOM 3570 C C . ARG A 1 468 ? -7.484 19.156 9.336 1 91.88 468 ARG A C 1
ATOM 3572 O O . ARG A 1 468 ? -8.422 18.484 9.758 1 91.88 468 ARG A O 1
ATOM 3579 N N . GLU A 1 469 ? -7.359 20.469 9.586 1 92 469 GLU A N 1
ATOM 3580 C CA . GLU A 1 469 ? -8.328 21.219 10.391 1 92 469 GLU A CA 1
ATOM 3581 C C . GLU A 1 469 ? -9.719 21.156 9.766 1 92 469 GLU A C 1
ATOM 3583 O O . GLU A 1 469 ? -10.727 21.141 10.484 1 92 469 GLU A O 1
ATOM 3588 N N . LEU A 1 470 ? -9.758 21.062 8.438 1 94.19 470 LEU A N 1
ATOM 3589 C CA . LEU A 1 470 ? -11.031 21.031 7.727 1 94.19 470 LEU A CA 1
ATOM 3590 C C . LEU A 1 470 ? -11.477 19.594 7.473 1 94.19 470 LEU A C 1
ATOM 3592 O O . LEU A 1 470 ? -12.539 19.375 6.887 1 94.19 470 LEU A O 1
ATOM 3596 N N . GLY A 1 471 ? -10.625 18.641 7.824 1 89.38 471 GLY A N 1
ATOM 3597 C CA . GLY A 1 471 ? -10.953 17.25 7.535 1 89.38 471 GLY A CA 1
ATOM 3598 C C . GLY A 1 471 ? -10.852 16.906 6.062 1 89.38 471 GLY A C 1
ATOM 3599 O O . GLY A 1 471 ? -11.586 16.062 5.566 1 89.38 471 GLY A O 1
ATOM 3600 N N . LEU A 1 472 ? -9.984 17.578 5.352 1 93.62 472 LEU A N 1
ATOM 3601 C CA . LEU A 1 472 ? -9.906 17.438 3.9 1 93.62 472 LEU A CA 1
ATOM 3602 C C . LEU A 1 472 ? -8.688 16.609 3.504 1 93.62 472 LEU A C 1
ATOM 3604 O O . LEU A 1 472 ? -8.375 16.484 2.318 1 93.62 472 LEU A O 1
ATOM 3608 N N . LEU A 1 473 ? -8 15.992 4.469 1 90.75 473 LEU A N 1
ATOM 3609 C CA . LEU A 1 473 ? -6.883 15.117 4.141 1 90.75 473 LEU A CA 1
ATOM 3610 C C . LEU A 1 473 ? -7.383 13.812 3.535 1 90.75 473 LEU A C 1
ATOM 3612 O O . LEU A 1 473 ? -6.691 13.195 2.717 1 90.75 473 LEU A O 1
ATOM 3616 N N . ASP A 1 474 ? -8.523 13.383 3.969 1 86.31 474 ASP A N 1
ATOM 3617 C CA . ASP A 1 474 ? -9.156 12.188 3.418 1 86.31 474 ASP A CA 1
ATOM 3618 C C . ASP A 1 474 ? -10.375 12.555 2.566 1 86.31 474 ASP A C 1
ATOM 3620 O O . ASP A 1 474 ? -11.508 12.5 3.043 1 86.31 474 ASP A O 1
ATOM 3624 N N . LEU A 1 475 ? -10.102 12.727 1.312 1 88.5 475 LEU A N 1
ATOM 3625 C CA . LEU A 1 475 ? -11.164 13.117 0.386 1 88.5 475 LEU A CA 1
ATOM 3626 C C . LEU A 1 475 ? -12.039 11.922 0.028 1 88.5 475 LEU A C 1
ATOM 3628 O O . LEU A 1 475 ? -11.531 10.828 -0.23 1 88.5 475 LEU A O 1
ATOM 3632 N N . PRO A 1 476 ? -13.305 12.078 0.095 1 83.81 476 PRO A N 1
ATOM 3633 C CA . PRO A 1 476 ? -14.195 10.977 -0.285 1 83.81 476 PRO A CA 1
ATOM 3634 C C . PRO A 1 476 ? -14.125 10.648 -1.774 1 83.81 476 PRO A C 1
ATOM 3636 O O . PRO A 1 476 ? -13.75 11.5 -2.582 1 83.81 476 PRO A O 1
ATOM 3639 N N . SER A 1 477 ? -14.461 9.438 -2.082 1 78.5 477 SER A N 1
ATOM 3640 C CA . SER A 1 477 ? -14.461 9.047 -3.488 1 78.5 477 SER A CA 1
ATOM 3641 C C . SER A 1 477 ? -15.57 9.758 -4.258 1 78.5 477 SER A C 1
ATOM 3643 O O . SER A 1 477 ? -16.688 9.875 -3.77 1 78.5 477 SER A O 1
ATOM 3645 N N . ASP A 1 478 ? -15.203 10.398 -5.355 1 74.88 478 ASP A N 1
ATOM 3646 C CA . ASP A 1 478 ? -16.188 11.102 -6.168 1 74.88 478 ASP A CA 1
ATOM 3647 C C . ASP A 1 478 ? -16.234 10.531 -7.586 1 74.88 478 ASP A C 1
ATOM 3649 O O . ASP A 1 478 ? -16.969 11.039 -8.445 1 74.88 478 ASP A O 1
ATOM 3653 N N . HIS A 1 479 ? -15.477 9.57 -7.902 1 79.69 479 HIS A N 1
ATOM 3654 C CA . HIS A 1 479 ? -15.445 8.836 -9.164 1 79.69 479 HIS A CA 1
ATOM 3655 C C . HIS A 1 479 ? -14.758 9.648 -10.258 1 79.69 479 HIS A C 1
ATOM 3657 O O . HIS A 1 479 ? -14.633 9.188 -11.391 1 79.69 479 HIS A O 1
ATOM 3663 N N . HIS A 1 480 ? -14.359 10.93 -10.031 1 86.75 480 HIS A N 1
ATOM 3664 C CA . HIS A 1 480 ? -13.711 11.773 -11.031 1 86.75 480 HIS A CA 1
ATOM 3665 C C . HIS A 1 480 ? -12.234 11.977 -10.711 1 86.75 480 HIS A C 1
ATOM 3667 O O . HIS A 1 480 ? -11.461 12.398 -11.57 1 86.75 480 HIS A O 1
ATOM 3673 N N . GLY A 1 481 ? -11.859 11.695 -9.531 1 92.5 481 GLY A N 1
ATOM 3674 C CA . GLY A 1 481 ? -10.523 12.055 -9.07 1 92.5 481 GLY A CA 1
ATOM 3675 C C . GLY A 1 481 ? -10.406 13.508 -8.648 1 92.5 481 GLY A C 1
ATOM 3676 O O . GLY A 1 481 ? -11.289 14.312 -8.93 1 92.5 481 GLY A O 1
ATOM 3677 N N . TYR A 1 482 ? -9.32 13.852 -7.941 1 96.12 482 TYR A N 1
ATOM 3678 C CA . TYR A 1 482 ? -9.148 15.203 -7.406 1 96.12 482 TYR A CA 1
ATOM 3679 C C . TYR A 1 482 ? -7.867 15.836 -7.93 1 96.12 482 TYR A C 1
ATOM 3681 O O . TYR A 1 482 ? -6.883 15.141 -8.195 1 96.12 482 TYR A O 1
ATOM 3689 N N . THR A 1 483 ? -7.902 17.062 -8.18 1 97.69 483 THR A N 1
ATOM 3690 C CA . THR A 1 483 ? -6.719 17.906 -8.32 1 97.69 483 THR A CA 1
ATOM 3691 C C . THR A 1 483 ? -6.59 18.875 -7.145 1 97.69 483 THR A C 1
ATOM 3693 O O . THR A 1 483 ? -7.508 19.641 -6.867 1 97.69 483 THR A O 1
ATOM 3696 N N . VAL A 1 484 ? -5.531 18.797 -6.465 1 98.25 484 VAL A N 1
ATOM 3697 C CA . VAL A 1 484 ? -5.309 19.625 -5.289 1 98.25 484 VAL A CA 1
ATOM 3698 C C . VAL A 1 484 ? -4.172 20.609 -5.562 1 98.25 484 VAL A C 1
ATOM 3700 O O . VAL A 1 484 ? -3.033 20.203 -5.801 1 98.25 484 VAL A O 1
ATOM 3703 N N . LEU A 1 485 ? -4.477 21.875 -5.66 1 98.44 485 LEU A N 1
ATOM 3704 C CA . LEU A 1 485 ? -3.453 22.922 -5.652 1 98.44 485 LEU A CA 1
ATOM 3705 C C . LEU A 1 485 ? -2.99 23.219 -4.23 1 98.44 485 LEU A C 1
ATOM 3707 O O . LEU A 1 485 ? -3.729 23.828 -3.445 1 98.44 485 LEU A O 1
ATOM 3711 N N . LEU A 1 486 ? -1.785 22.812 -3.885 1 98.25 486 LEU A N 1
ATOM 3712 C CA . LEU A 1 486 ? -1.314 22.844 -2.504 1 98.25 486 LEU A CA 1
ATOM 3713 C C . LEU A 1 486 ? -0.179 23.844 -2.338 1 98.25 486 LEU A C 1
ATOM 3715 O O . LEU A 1 486 ? 0.95 23.594 -2.762 1 98.25 486 LEU A O 1
ATOM 3719 N N . PRO A 1 487 ? -0.438 24.984 -1.69 1 97.5 487 PRO A N 1
ATOM 3720 C CA . PRO A 1 487 ? 0.659 25.922 -1.413 1 97.5 487 PRO A CA 1
ATOM 3721 C C . PRO A 1 487 ? 1.748 25.312 -0.538 1 97.5 487 PRO A C 1
ATOM 3723 O O . PRO A 1 487 ? 1.46 24.812 0.555 1 97.5 487 PRO A O 1
ATOM 3726 N N . CYS A 1 488 ? 2.924 25.234 -1.019 1 96.69 488 CYS A N 1
ATOM 3727 C CA . CYS A 1 488 ? 4.082 24.656 -0.354 1 96.69 488 CYS A CA 1
ATOM 3728 C C . CYS A 1 488 ? 5.246 25.625 -0.323 1 96.69 488 CYS A C 1
ATOM 3730 O O . CYS A 1 488 ? 5.062 26.828 -0.552 1 96.69 488 CYS A O 1
ATOM 3732 N N . PHE A 1 489 ? 6.383 25.188 0.045 1 94.19 489 PHE A N 1
ATOM 3733 C CA . PHE A 1 489 ? 7.598 25.984 0.069 1 94.19 489 PHE A CA 1
ATOM 3734 C C . PHE A 1 489 ? 7.398 27.25 0.911 1 94.19 489 PHE A C 1
ATOM 3736 O O . PHE A 1 489 ? 7.07 27.156 2.096 1 94.19 489 PHE A O 1
ATOM 3743 N N . ASP A 1 490 ? 7.645 28.438 0.304 1 91.81 490 ASP A N 1
ATOM 3744 C CA . ASP A 1 490 ? 7.492 29.719 1.005 1 91.81 490 ASP A CA 1
ATOM 3745 C C . ASP A 1 490 ? 6.211 30.422 0.581 1 91.81 490 ASP A C 1
ATOM 3747 O O . ASP A 1 490 ? 6.113 31.656 0.679 1 91.81 490 ASP A O 1
ATOM 3751 N N . ALA A 1 491 ? 5.281 29.578 0.136 1 94.38 491 ALA A N 1
ATOM 3752 C CA . ALA A 1 491 ? 4.059 30.156 -0.413 1 94.38 491 ALA A CA 1
ATOM 3753 C C . ALA A 1 491 ? 3.359 31.031 0.617 1 94.38 491 ALA A C 1
ATOM 3755 O O . ALA A 1 491 ? 2.715 32.031 0.261 1 94.38 491 ALA A O 1
ATOM 3756 N N . TRP A 1 492 ? 3.496 30.734 1.868 1 93.12 492 TRP A N 1
ATOM 3757 C CA . TRP A 1 492 ? 2.773 31.453 2.918 1 93.12 492 TRP A CA 1
ATOM 3758 C C . TRP A 1 492 ? 3.623 32.562 3.494 1 93.12 492 TRP A C 1
ATOM 3760 O O . TRP A 1 492 ? 3.238 33.219 4.48 1 93.12 492 TRP A O 1
ATOM 3770 N N . ARG A 1 493 ? 4.754 32.781 2.795 1 86.62 493 ARG A N 1
ATOM 3771 C CA . ARG A 1 493 ? 5.625 33.844 3.254 1 86.62 493 ARG A CA 1
ATOM 3772 C C . ARG A 1 493 ? 4.895 35.188 3.229 1 86.62 493 ARG A C 1
ATOM 3774 O O . ARG A 1 493 ? 4.191 35.5 2.266 1 86.62 493 ARG A O 1
ATOM 3781 N N . ASP A 1 494 ? 4.953 36.031 4.234 1 85.69 494 ASP A N 1
ATOM 3782 C CA . ASP A 1 494 ? 4.371 37.344 4.402 1 85.69 494 ASP A CA 1
ATOM 3783 C C . ASP A 1 494 ? 2.85 37.281 4.48 1 85.69 494 ASP A C 1
ATOM 3785 O O . ASP A 1 494 ? 2.156 38.219 4.113 1 85.69 494 ASP A O 1
ATOM 3789 N N . LEU A 1 495 ? 2.355 36.094 4.73 1 93.19 495 LEU A N 1
ATOM 3790 C CA . LEU A 1 495 ? 0.919 35.906 4.902 1 93.19 495 LEU A CA 1
ATOM 3791 C C . LEU A 1 495 ? 0.6 35.406 6.305 1 93.19 495 LEU A C 1
ATOM 3793 O O . LEU A 1 495 ? -0.352 34.656 6.492 1 93.19 495 LEU A O 1
ATOM 3797 N N . GLU A 1 496 ? 1.369 35.781 7.227 1 91.69 496 GLU A N 1
ATOM 3798 C CA . GLU A 1 496 ? 1.218 35.312 8.594 1 91.69 496 GLU A CA 1
ATOM 3799 C C . GLU A 1 496 ? -0.097 35.781 9.203 1 91.69 496 GLU A C 1
ATOM 3801 O O . GLU A 1 496 ? -0.792 35 9.867 1 91.69 496 GLU A O 1
ATOM 3806 N N . LEU A 1 497 ? -0.417 37.094 9 1 94.31 497 LEU A N 1
ATOM 3807 C CA . LEU A 1 497 ? -1.663 37.625 9.539 1 94.31 497 LEU A CA 1
ATOM 3808 C C . LEU A 1 497 ? -2.867 37 8.836 1 94.31 497 LEU A C 1
ATOM 3810 O O . LEU A 1 497 ? -3.924 36.812 9.445 1 94.31 497 LEU A O 1
ATOM 3814 N N . ASN A 1 498 ? -2.727 36.75 7.531 1 94.69 498 ASN A N 1
ATOM 3815 C CA . ASN A 1 498 ? -3.766 36.031 6.809 1 94.69 498 ASN A CA 1
ATOM 3816 C C . ASN A 1 498 ? -4.031 34.656 7.434 1 94.69 498 ASN A C 1
ATOM 3818 O O . ASN A 1 498 ? -5.184 34.281 7.59 1 94.69 498 ASN A O 1
ATOM 3822 N N . LEU A 1 499 ? -2.973 34 7.77 1 94.69 499 LEU A N 1
ATOM 3823 C CA . LEU A 1 499 ? -3.076 32.688 8.391 1 94.69 499 LEU A CA 1
ATOM 3824 C C . LEU A 1 499 ? -3.777 32.781 9.742 1 94.69 499 LEU A C 1
ATOM 3826 O O . LEU A 1 499 ? -4.598 31.922 10.07 1 94.69 499 LEU A O 1
ATOM 3830 N N . ASP A 1 500 ? -3.424 33.812 10.453 1 93.5 500 ASP A N 1
ATOM 3831 C CA . ASP A 1 500 ? -4.086 34 11.742 1 93.5 500 ASP A CA 1
ATOM 3832 C C . ASP A 1 500 ? -5.59 34.188 11.555 1 93.5 500 ASP A C 1
ATOM 3834 O O . ASP A 1 500 ? -6.391 33.625 12.305 1 93.5 500 ASP A O 1
ATOM 3838 N N . TYR A 1 501 ? -5.918 35.031 10.609 1 94.12 501 TYR A N 1
ATOM 3839 C CA . TYR A 1 501 ? -7.324 35.281 10.289 1 94.12 501 TYR A CA 1
ATOM 3840 C C . TYR A 1 501 ? -8.016 33.969 9.883 1 94.12 501 TYR A C 1
ATOM 3842 O O . TYR A 1 501 ? -9.102 33.656 10.367 1 94.12 501 TYR A O 1
ATOM 3850 N N . LEU A 1 502 ? -7.41 33.188 9.023 1 94.81 502 LEU A N 1
ATOM 3851 C CA . LEU A 1 502 ? -7.984 31.953 8.469 1 94.81 502 LEU A CA 1
ATOM 3852 C C . LEU A 1 502 ? -8.148 30.906 9.562 1 94.81 502 LEU A C 1
ATOM 3854 O O . LEU A 1 502 ? -9.141 30.172 9.562 1 94.81 502 LEU A O 1
ATOM 3858 N N . ARG A 1 503 ? -7.219 30.797 10.461 1 92.69 503 ARG A N 1
ATOM 3859 C CA . ARG A 1 503 ? -7.273 29.812 11.531 1 92.69 503 ARG A CA 1
ATOM 3860 C C . ARG A 1 503 ? -8.414 30.109 12.5 1 92.69 503 ARG A C 1
ATOM 3862 O O . ARG A 1 503 ? -8.984 29.188 13.102 1 92.69 503 ARG A O 1
ATOM 3869 N N . GLN A 1 504 ? -8.766 31.375 12.578 1 92.31 504 GLN A N 1
ATOM 3870 C CA . GLN A 1 504 ? -9.836 31.781 13.484 1 92.31 504 GLN A CA 1
ATOM 3871 C C . GLN A 1 504 ? -11.188 31.766 12.781 1 92.31 504 GLN A C 1
ATOM 3873 O O . GLN A 1 504 ? -12.234 31.828 13.438 1 92.31 504 GLN A O 1
ATOM 3878 N N . ASN A 1 505 ? -11.148 31.672 11.508 1 94.62 505 ASN A N 1
ATOM 3879 C CA . ASN A 1 505 ? -12.367 31.672 10.703 1 94.62 505 ASN A CA 1
ATOM 3880 C C . ASN A 1 505 ? -12.453 30.438 9.82 1 94.62 505 ASN A C 1
ATOM 3882 O O . ASN A 1 505 ? -12.125 30.5 8.633 1 94.62 505 ASN A O 1
ATOM 3886 N N . THR A 1 506 ? -13.148 29.438 10.266 1 94.69 506 THR A N 1
ATOM 3887 C CA . THR A 1 506 ? -13.203 28.156 9.586 1 94.69 506 THR A CA 1
ATOM 3888 C C . THR A 1 506 ? -13.938 28.281 8.25 1 94.69 506 THR A C 1
ATOM 3890 O O . THR A 1 506 ? -13.594 27.594 7.281 1 94.69 506 THR A O 1
ATOM 3893 N N . SER A 1 507 ? -14.953 29.078 8.227 1 94.56 507 SER A N 1
ATOM 3894 C CA . SER A 1 507 ? -15.703 29.266 6.988 1 94.56 507 SER A CA 1
ATOM 3895 C C . SER A 1 507 ? -14.828 29.891 5.906 1 94.56 507 SER A C 1
ATOM 3897 O O . SER A 1 507 ? -14.898 29.5 4.738 1 94.56 507 SER A O 1
ATOM 3899 N N . ALA A 1 508 ? -14 30.922 6.316 1 94.06 508 ALA A N 1
ATOM 3900 C CA . ALA A 1 508 ? -13.086 31.547 5.371 1 94.06 508 ALA A CA 1
ATOM 3901 C C . ALA A 1 508 ? -12.031 30.562 4.887 1 94.06 508 ALA A C 1
ATOM 3903 O O . ALA A 1 508 ? -11.68 30.547 3.703 1 94.06 508 ALA A O 1
ATOM 3904 N N . LEU A 1 509 ? -11.539 29.75 5.84 1 96.06 509 LEU A N 1
ATOM 3905 C CA . LEU A 1 509 ? -10.555 28.734 5.496 1 96.06 509 LEU A CA 1
ATOM 3906 C C . LEU A 1 509 ? -11.133 27.734 4.5 1 96.06 509 LEU A C 1
ATOM 3908 O O . LEU A 1 509 ? -10.477 27.375 3.521 1 96.06 509 LEU A O 1
ATOM 3912 N N . ASP A 1 510 ? -12.336 27.312 4.73 1 96.25 510 ASP A N 1
ATOM 3913 C CA . ASP A 1 510 ? -13.023 26.375 3.854 1 96.25 510 ASP A CA 1
ATOM 3914 C C . ASP A 1 510 ? -13.242 26.969 2.467 1 96.25 510 ASP A C 1
ATOM 3916 O O . ASP A 1 510 ? -13.125 26.266 1.456 1 96.25 510 ASP A O 1
ATOM 3920 N N . MET A 1 511 ? -13.586 28.172 2.441 1 95.19 511 MET A N 1
ATOM 3921 C CA . MET A 1 511 ? -13.789 28.844 1.161 1 95.19 511 MET A CA 1
ATOM 3922 C C . MET A 1 511 ? -12.492 28.906 0.363 1 95.19 511 MET A C 1
ATOM 3924 O O . MET A 1 511 ? -12.484 28.656 -0.842 1 95.19 511 MET A O 1
ATOM 3928 N N . LEU A 1 512 ? -11.406 29.297 1.002 1 95.5 512 LEU A N 1
ATOM 3929 C CA . LEU A 1 512 ? -10.125 29.375 0.313 1 95.5 512 LEU A CA 1
ATOM 3930 C C . LEU A 1 512 ? -9.688 28.016 -0.205 1 95.5 512 LEU A C 1
ATOM 3932 O O . LEU A 1 512 ? -9.5 27.828 -1.41 1 95.5 512 LEU A O 1
ATOM 3936 N N . LEU A 1 513 ? -9.625 27.031 0.689 1 96.94 513 LEU A N 1
ATOM 3937 C CA . LEU A 1 513 ? -9.078 25.734 0.325 1 96.94 513 LEU A CA 1
ATOM 3938 C C . LEU A 1 513 ? -10.055 24.953 -0.553 1 96.94 513 LEU A C 1
ATOM 3940 O O . LEU A 1 513 ? -9.641 24.188 -1.429 1 96.94 513 LEU A O 1
ATOM 3944 N N . GLY A 1 514 ? -11.32 25.141 -0.318 1 96.5 514 GLY A N 1
ATOM 3945 C CA . GLY A 1 514 ? -12.32 24.5 -1.165 1 96.5 514 GLY A CA 1
ATOM 3946 C C . GLY A 1 514 ? -12.234 24.938 -2.617 1 96.5 514 GLY A C 1
ATOM 3947 O O . GLY A 1 514 ? -12.656 24.203 -3.514 1 96.5 514 GLY A O 1
ATOM 3948 N N . ASN A 1 515 ? -11.719 26.125 -2.828 1 97.12 515 ASN A N 1
ATOM 3949 C CA . ASN A 1 515 ? -11.57 26.641 -4.188 1 97.12 515 ASN A CA 1
ATOM 3950 C C . ASN A 1 515 ? -10.219 26.266 -4.781 1 97.12 515 ASN A C 1
ATOM 3952 O O . ASN A 1 515 ? -9.922 26.609 -5.93 1 97.12 515 ASN A O 1
ATOM 3956 N N . LEU A 1 516 ? -9.438 25.516 -4.027 1 98.06 516 LEU A N 1
ATOM 3957 C CA . LEU A 1 516 ? -8.141 25.062 -4.512 1 98.06 516 LEU A CA 1
ATOM 3958 C C . LEU A 1 516 ? -8.125 23.562 -4.711 1 98.06 516 LEU A C 1
ATOM 3960 O O . LEU A 1 516 ? -7.102 22.984 -5.094 1 98.06 516 LEU A O 1
ATOM 3964 N N . ILE A 1 517 ? -9.234 22.938 -4.387 1 98.06 517 ILE A N 1
ATOM 3965 C CA . ILE A 1 517 ? -9.422 21.5 -4.613 1 98.06 517 ILE A CA 1
ATOM 3966 C C . ILE A 1 517 ? -10.5 21.281 -5.668 1 98.06 517 ILE A C 1
ATOM 3968 O O . ILE A 1 517 ? -11.609 21.828 -5.555 1 98.06 517 ILE A O 1
ATOM 3972 N N . PHE A 1 518 ? -10.141 20.484 -6.668 1 97.56 518 PHE A N 1
ATOM 3973 C CA . PHE A 1 518 ? -11.047 20.328 -7.805 1 97.56 518 PHE A CA 1
ATOM 3974 C C . PHE A 1 518 ? -11.43 18.859 -7.988 1 97.56 518 PHE A C 1
ATOM 3976 O O . PHE A 1 518 ? -10.602 17.969 -7.824 1 97.56 518 PHE A O 1
ATOM 3983 N N . LYS A 1 519 ? -12.719 18.672 -8.297 1 95.56 519 LYS A N 1
ATOM 3984 C CA . LYS A 1 519 ? -13.18 17.375 -8.766 1 95.56 519 LYS A CA 1
ATOM 3985 C C . LYS A 1 519 ? -12.914 17.203 -10.258 1 95.56 519 LYS A C 1
ATOM 3987 O O . LYS A 1 519 ? -13.586 17.828 -11.086 1 95.56 519 LYS A O 1
ATOM 3992 N N . GLY A 1 520 ? -12 16.391 -10.547 1 95.38 520 GLY A N 1
ATOM 3993 C CA . GLY A 1 520 ? -11.453 16.203 -11.875 1 95.38 520 GLY A CA 1
ATOM 3994 C C . GLY A 1 520 ? -9.938 16.266 -11.906 1 95.38 520 GLY A C 1
ATOM 3995 O O . GLY A 1 520 ? -9.312 16.844 -11.016 1 95.38 520 GLY A O 1
ATOM 3996 N N . LEU A 1 521 ? -9.328 15.703 -12.945 1 95.5 521 LEU A N 1
ATOM 3997 C CA . LEU A 1 521 ? -7.871 15.57 -12.969 1 95.5 521 LEU A CA 1
ATOM 3998 C C . LEU A 1 521 ? -7.258 16.562 -13.961 1 95.5 521 LEU A C 1
ATOM 4000 O O . LEU A 1 521 ? -7.707 16.656 -15.109 1 95.5 521 LEU A O 1
ATOM 4004 N N . VAL A 1 522 ? -6.309 17.281 -13.5 1 95.88 522 VAL A N 1
ATOM 4005 C CA . VAL A 1 522 ? -5.5 18.188 -14.32 1 95.88 522 VAL A CA 1
ATOM 4006 C C . VAL A 1 522 ? -4.016 17.906 -14.078 1 95.88 522 VAL A C 1
ATOM 4008 O O . VAL A 1 522 ? -3.5 18.156 -12.992 1 95.88 522 VAL A O 1
ATOM 4011 N N . TYR A 1 523 ? -3.348 17.375 -15.078 1 94.62 523 TYR A N 1
ATOM 4012 C CA . TYR A 1 523 ? -1.911 17.141 -15.008 1 94.62 523 TYR A CA 1
ATOM 4013 C C . TYR A 1 523 ? -1.139 18.219 -15.758 1 94.62 523 TYR A C 1
ATOM 4015 O O . TYR A 1 523 ? -1.705 18.922 -16.594 1 94.62 523 TYR A O 1
ATOM 4023 N N . THR A 1 524 ? 0.105 18.328 -15.414 1 92.75 524 THR A N 1
ATOM 4024 C CA . THR A 1 524 ? 0.93 19.375 -16.016 1 92.75 524 THR A CA 1
ATOM 4025 C C . THR A 1 524 ? 1.092 19.141 -17.516 1 92.75 524 THR A C 1
ATOM 4027 O O . THR A 1 524 ? 1.382 20.062 -18.266 1 92.75 524 THR A O 1
ATOM 4030 N N . ASP A 1 525 ? 0.91 17.906 -17.984 1 90 525 ASP A N 1
ATOM 4031 C CA . ASP A 1 525 ? 1.116 17.609 -19.406 1 90 525 ASP A CA 1
ATOM 4032 C C . ASP A 1 525 ? -0.204 17.656 -20.172 1 90 525 ASP A C 1
ATOM 4034 O O . ASP A 1 525 ? -0.254 17.297 -21.344 1 90 525 ASP A O 1
ATOM 4038 N N . ASP A 1 526 ? -1.27 18.078 -19.484 1 90.75 526 ASP A N 1
ATOM 4039 C CA . ASP A 1 526 ? -2.531 18.266 -20.203 1 90.75 526 ASP A CA 1
ATOM 4040 C C . ASP A 1 526 ? -2.439 19.422 -21.203 1 90.75 526 ASP A C 1
ATOM 4042 O O . ASP A 1 526 ? -1.976 20.5 -20.859 1 90.75 526 ASP A O 1
ATOM 4046 N N . SER A 1 527 ? -2.848 19.141 -22.422 1 87.75 527 SER A N 1
ATOM 4047 C CA . SER A 1 527 ? -2.723 20.156 -23.469 1 87.75 527 SER A CA 1
ATOM 4048 C C . SER A 1 527 ? -4.09 20.703 -23.875 1 87.75 527 SER A C 1
ATOM 4050 O O . SER A 1 527 ? -4.176 21.734 -24.547 1 87.75 527 SER A O 1
ATOM 4052 N N . GLN A 1 528 ? -5.094 20.109 -23.391 1 89.5 528 GLN A N 1
ATOM 4053 C CA . GLN A 1 528 ? -6.434 20.547 -23.766 1 89.5 528 GLN A CA 1
ATOM 4054 C C . GLN A 1 528 ? -7.18 21.141 -22.578 1 89.5 528 GLN A C 1
ATOM 4056 O O . GLN A 1 528 ? -6.805 20.906 -21.422 1 89.5 528 GLN A O 1
ATOM 4061 N N . GLU A 1 529 ? -8.117 21.922 -22.969 1 92.88 529 GLU A N 1
ATOM 4062 C CA . GLU A 1 529 ? -8.977 22.484 -21.938 1 92.88 529 GLU A CA 1
ATOM 4063 C C . GLU A 1 529 ? -9.766 21.406 -21.203 1 92.88 529 GLU A C 1
ATOM 4065 O O . GLU A 1 529 ? -10.203 20.438 -21.828 1 92.88 529 GLU A O 1
ATOM 4070 N N . ARG A 1 530 ? -9.914 21.594 -19.906 1 93.62 530 ARG A N 1
ATOM 4071 C CA . ARG A 1 530 ? -10.656 20.656 -19.078 1 93.62 530 ARG A CA 1
ATOM 4072 C C . ARG A 1 530 ? -11.703 21.375 -18.234 1 93.62 530 ARG A C 1
ATOM 4074 O O . ARG A 1 530 ? -11.5 22.516 -17.828 1 93.62 530 ARG A O 1
ATOM 4081 N N . ASN A 1 531 ? -12.797 20.672 -18.047 1 95.56 531 ASN A N 1
ATOM 4082 C CA . ASN A 1 531 ? -13.836 21.156 -17.141 1 95.56 531 ASN A CA 1
ATOM 4083 C C . ASN A 1 531 ? -13.859 20.359 -15.828 1 95.56 531 ASN A C 1
ATOM 4085 O O . ASN A 1 531 ? -14.008 19.141 -15.844 1 95.56 531 ASN A O 1
ATOM 4089 N N . VAL A 1 532 ? -13.68 21.031 -14.773 1 96.12 532 VAL A N 1
ATOM 4090 C CA . VAL A 1 532 ? -13.695 20.438 -13.445 1 96.12 532 VAL A CA 1
ATOM 4091 C C . VAL A 1 532 ? -14.656 21.219 -12.547 1 96.12 532 VAL A C 1
ATOM 4093 O O . VAL A 1 532 ? -15.344 22.125 -13.008 1 96.12 532 VAL A O 1
ATOM 4096 N N . SER A 1 533 ? -14.844 20.75 -11.305 1 96.56 533 SER A N 1
ATOM 4097 C CA . SER A 1 533 ? -15.648 21.453 -10.32 1 96.56 533 SER A CA 1
ATOM 4098 C C . SER A 1 533 ? -14.875 21.641 -9.016 1 96.56 533 SER A C 1
ATOM 4100 O O . SER A 1 533 ? -14.016 20.828 -8.672 1 96.56 533 SER A O 1
ATOM 4102 N N . THR A 1 534 ? -15.094 22.766 -8.367 1 96.62 534 THR A N 1
ATOM 4103 C CA . THR A 1 534 ? -14.484 22.953 -7.059 1 96.62 534 THR A CA 1
ATOM 4104 C C . THR A 1 534 ? -15 21.922 -6.062 1 96.62 534 THR A C 1
ATOM 4106 O O . THR A 1 534 ? -15.883 21.125 -6.387 1 96.62 534 THR A O 1
ATOM 4109 N N . LEU A 1 535 ? -14.461 21.891 -4.895 1 95.19 535 LEU A N 1
ATOM 4110 C CA . LEU A 1 535 ? -14.867 20.938 -3.861 1 95.19 535 LEU A CA 1
ATOM 4111 C C . LEU A 1 535 ? -16.359 21.047 -3.57 1 95.19 535 LEU A C 1
ATOM 4113 O O . LEU A 1 535 ? -17.031 20.047 -3.32 1 95.19 535 LEU A O 1
ATOM 4117 N N . HIS A 1 536 ? -16.859 22.297 -3.697 1 93.12 536 HIS A N 1
ATOM 4118 C CA . HIS A 1 536 ? -18.25 22.531 -3.346 1 93.12 536 HIS A CA 1
ATOM 4119 C C . HIS A 1 536 ? -19.141 22.531 -4.582 1 93.12 536 HIS A C 1
ATOM 4121 O O . HIS A 1 536 ? -20.312 22.906 -4.512 1 93.12 536 HIS A O 1
ATOM 4127 N N . GLY A 1 537 ? -18.609 22.234 -5.77 1 93.44 537 GLY A N 1
ATOM 4128 C CA . GLY A 1 537 ? -19.453 21.906 -6.906 1 93.44 537 GLY A CA 1
ATOM 4129 C C . GLY A 1 537 ? -19.516 23 -7.945 1 93.44 537 GLY A C 1
ATOM 4130 O O . GLY A 1 537 ? -20.203 22.875 -8.961 1 93.44 537 GLY A O 1
ATOM 4131 N N . GLU A 1 538 ? -18.812 24.062 -7.789 1 94.94 538 GLU A N 1
ATOM 4132 C CA . GLU A 1 538 ? -18.797 25.141 -8.781 1 94.94 538 GLU A CA 1
ATOM 4133 C C . GLU A 1 538 ? -18 24.75 -10.008 1 94.94 538 GLU A C 1
ATOM 4135 O O . GLU A 1 538 ? -16.844 24.312 -9.898 1 94.94 538 GLU A O 1
ATOM 4140 N N . PRO A 1 539 ? -18.594 24.953 -11.211 1 96.81 539 PRO A N 1
ATOM 4141 C CA . PRO A 1 539 ? -17.875 24.594 -12.43 1 96.81 539 PRO A CA 1
ATOM 4142 C C . PRO A 1 539 ? -16.688 25.5 -12.719 1 96.81 539 PRO A C 1
ATOM 4144 O O . PRO A 1 539 ? -16.781 26.719 -12.508 1 96.81 539 PRO A O 1
ATOM 4147 N N . VAL A 1 540 ? -15.547 24.938 -13.117 1 97.69 540 VAL A N 1
ATOM 4148 C CA . VAL A 1 540 ? -14.32 25.672 -13.406 1 97.69 540 VAL A CA 1
ATOM 4149 C C . VAL A 1 540 ? -13.719 25.172 -14.719 1 97.69 540 VAL A C 1
ATOM 4151 O O . VAL A 1 540 ? -13.562 23.969 -14.922 1 97.69 540 VAL A O 1
ATOM 4154 N N . SER A 1 541 ? -13.422 26.047 -15.57 1 97.25 541 SER A N 1
ATOM 4155 C CA . SER A 1 541 ? -12.672 25.719 -16.781 1 97.25 541 SER A CA 1
ATOM 4156 C C . SER A 1 541 ? -11.18 25.906 -16.578 1 97.25 541 SER A C 1
ATOM 4158 O O . SER A 1 541 ? -10.742 26.922 -16.031 1 97.25 541 SER A O 1
ATOM 4160 N N . VAL A 1 542 ? -10.383 24.922 -16.938 1 96.88 542 VAL A N 1
ATOM 4161 C CA . VAL A 1 542 ? -8.93 24.969 -16.797 1 96.88 542 VAL A CA 1
ATOM 4162 C C . VAL A 1 542 ? -8.289 24.953 -18.188 1 96.88 542 VAL A C 1
ATOM 4164 O O . VAL A 1 542 ? -8.516 24.031 -18.969 1 96.88 542 VAL A O 1
ATOM 4167 N N . ARG A 1 543 ? -7.57 25.984 -18.594 1 94.25 543 ARG A N 1
ATOM 4168 C CA . ARG A 1 543 ? -6.926 26.094 -19.891 1 94.25 543 ARG A CA 1
ATOM 4169 C C . ARG A 1 543 ? -5.422 26.297 -19.75 1 94.25 543 ARG A C 1
ATOM 4171 O O . ARG A 1 543 ? -4.977 27.156 -18.984 1 94.25 543 ARG A O 1
ATOM 4178 N N . PRO A 1 544 ? -4.633 25.344 -20.344 1 91.56 544 PRO A N 1
ATOM 4179 C CA . PRO A 1 544 ? -3.189 25.594 -20.375 1 91.56 544 PRO A CA 1
ATOM 4180 C C . PRO A 1 544 ? -2.828 26.891 -21.109 1 91.56 544 PRO A C 1
ATOM 4182 O O . PRO A 1 544 ? -3.424 27.203 -22.141 1 91.56 544 PRO A O 1
ATOM 4185 N N . LEU A 1 545 ? -1.988 27.625 -20.438 1 84.81 545 LEU A N 1
ATOM 4186 C CA . LEU A 1 545 ? -1.534 28.875 -21.062 1 84.81 545 LEU A CA 1
ATOM 4187 C C . LEU A 1 545 ? -0.226 28.656 -21.812 1 84.81 545 LEU A C 1
ATOM 4189 O O . LEU A 1 545 ? 0.496 27.688 -21.547 1 84.81 545 LEU A O 1
ATOM 4193 N N . ALA A 1 546 ? -0.083 28.953 -23.141 1 65.38 546 ALA A N 1
ATOM 4194 C CA . ALA A 1 546 ? 0.991 28.719 -24.094 1 65.38 546 ALA A CA 1
ATOM 4195 C C . ALA A 1 546 ? 2.359 28.844 -23.438 1 65.38 546 ALA A C 1
ATOM 4197 O O . ALA A 1 546 ? 3.297 28.125 -23.797 1 65.38 546 ALA A O 1
ATOM 4198 N N . ALA A 1 547 ? 2.641 29.75 -22.484 1 58.5 547 ALA A N 1
ATOM 4199 C CA . ALA A 1 547 ? 4.02 30.109 -22.172 1 58.5 547 ALA A CA 1
ATOM 4200 C C . ALA A 1 547 ? 4.605 29.172 -21.109 1 58.5 547 ALA A C 1
ATOM 4202 O O . ALA A 1 547 ? 4.035 29.016 -20.031 1 58.5 547 ALA A O 1
ATOM 4203 N N . HIS A 1 548 ? 5.383 27.922 -21.578 1 62.16 548 HIS A N 1
ATOM 4204 C CA . HIS A 1 548 ? 6.266 27.203 -20.656 1 62.16 548 HIS A CA 1
ATOM 4205 C C . HIS A 1 548 ? 7.543 28 -20.391 1 62.16 548 HIS A C 1
ATOM 4207 O O . HIS A 1 548 ? 8.258 28.359 -21.328 1 62.16 548 HIS A O 1
ATOM 4213 N N . ALA A 1 549 ? 7.625 28.781 -19.25 1 63.59 549 ALA A N 1
ATOM 4214 C CA . ALA A 1 549 ? 8.898 29.422 -18.938 1 63.59 549 ALA A CA 1
ATOM 4215 C C . ALA A 1 549 ? 9.523 28.812 -17.688 1 63.59 549 ALA A C 1
ATOM 4217 O O . ALA A 1 549 ? 8.828 28.5 -16.719 1 63.59 549 ALA A O 1
ATOM 4218 N N . ASN A 1 550 ? 10.828 28.453 -17.688 1 65.31 550 ASN A N 1
ATOM 4219 C CA . ASN A 1 550 ? 11.695 28.109 -16.562 1 65.31 550 ASN A CA 1
ATOM 4220 C C . ASN A 1 550 ? 11.219 26.844 -15.852 1 65.31 550 ASN A C 1
ATOM 4222 O O . ASN A 1 550 ? 11.133 26.828 -14.625 1 65.31 550 ASN A O 1
ATOM 4226 N N . GLY A 1 551 ? 10.664 25.797 -16.719 1 78.62 551 GLY A N 1
ATOM 4227 C CA . GLY A 1 551 ? 10.344 24.516 -16.109 1 78.62 551 GLY A CA 1
ATOM 4228 C C . GLY A 1 551 ? 8.953 24.469 -15.516 1 78.62 551 GLY A C 1
ATOM 4229 O O . GLY A 1 551 ? 8.633 23.562 -14.75 1 78.62 551 GLY A O 1
ATOM 4230 N N . SER A 1 552 ? 8.148 25.484 -15.797 1 85.88 552 SER A N 1
ATOM 4231 C CA . SER A 1 552 ? 6.777 25.5 -15.297 1 85.88 552 SER A CA 1
ATOM 4232 C C . SER A 1 552 ? 5.777 25.719 -16.422 1 85.88 552 SER A C 1
ATOM 4234 O O . SER A 1 552 ? 6.121 26.266 -17.469 1 85.88 552 SER A O 1
ATOM 4236 N N . ALA A 1 553 ? 4.652 25.156 -16.266 1 87.81 553 ALA A N 1
ATOM 4237 C CA . ALA A 1 553 ? 3.512 25.391 -17.141 1 87.81 553 ALA A CA 1
ATOM 4238 C C . ALA A 1 553 ? 2.441 26.234 -16.453 1 87.81 553 ALA A C 1
ATOM 4240 O O . ALA A 1 553 ? 2.141 26 -15.273 1 87.81 553 ALA A O 1
ATOM 4241 N N . SER A 1 554 ? 2.002 27.25 -17.141 1 91.31 554 SER A N 1
ATOM 4242 C CA . SER A 1 554 ? 0.976 28.109 -16.562 1 91.31 554 SER A CA 1
ATOM 4243 C C . SER A 1 554 ? -0.421 27.656 -16.969 1 91.31 554 SER A C 1
ATOM 4245 O O . SER A 1 554 ? -0.652 27.312 -18.141 1 91.31 554 SER A O 1
ATOM 4247 N N . PHE A 1 555 ? -1.29 27.578 -16.047 1 94.44 555 PHE A N 1
ATOM 4248 C CA . PHE A 1 555 ? -2.682 27.203 -16.266 1 94.44 555 PHE A CA 1
ATOM 4249 C C . PHE A 1 555 ? -3.621 28.297 -15.773 1 94.44 555 PHE A C 1
ATOM 4251 O O . PHE A 1 555 ? -3.371 28.922 -14.742 1 94.44 555 PHE A O 1
ATOM 4258 N N . ALA A 1 556 ? -4.637 28.547 -16.547 1 95 556 ALA A N 1
ATOM 4259 C CA . ALA A 1 556 ? -5.695 29.453 -16.125 1 95 556 ALA A CA 1
ATOM 4260 C C . ALA A 1 556 ? -6.895 28.688 -15.578 1 95 556 ALA A C 1
ATOM 4262 O O . ALA A 1 556 ? -7.457 27.828 -16.266 1 95 556 ALA A O 1
ATOM 4263 N N . PHE A 1 557 ? -7.18 28.906 -14.383 1 96.38 557 PHE A N 1
ATOM 4264 C CA . PHE A 1 557 ? -8.414 28.438 -13.766 1 96.38 557 PHE A CA 1
ATOM 4265 C C . PHE A 1 557 ? -9.453 29.547 -13.719 1 96.38 557 PHE A C 1
ATOM 4267 O O . PHE A 1 557 ? -9.172 30.656 -13.234 1 96.38 557 PHE A O 1
ATOM 4274 N N . SER A 1 558 ? -10.641 29.281 -14.117 1 96.19 558 SER A N 1
ATOM 4275 C CA . SER A 1 558 ? -11.633 30.344 -14.25 1 96.19 558 SER A CA 1
ATOM 4276 C C . SER A 1 558 ? -12.023 30.906 -12.891 1 96.19 558 SER A C 1
ATOM 4278 O O . SER A 1 558 ? -12.461 32.062 -12.789 1 96.19 558 SER A O 1
ATOM 4280 N N . ASN A 1 559 ? -11.906 30.125 -11.828 1 96.12 559 ASN A N 1
ATOM 4281 C CA . ASN A 1 559 ? -12.312 30.594 -10.5 1 96.12 559 ASN A CA 1
ATOM 4282 C C . ASN A 1 559 ? -11.188 31.359 -9.812 1 96.12 559 ASN A C 1
ATOM 4284 O O . ASN A 1 559 ? -11.391 31.922 -8.727 1 96.12 559 ASN A O 1
ATOM 4288 N N . LEU A 1 560 ? -10.016 31.375 -10.375 1 95.56 560 LEU A N 1
ATOM 4289 C CA . LEU A 1 560 ? -8.875 32.062 -9.773 1 95.56 560 LEU A CA 1
ATOM 4290 C C . LEU A 1 560 ? -8.586 33.375 -10.5 1 95.56 560 LEU A C 1
ATOM 4292 O O . LEU A 1 560 ? -8.859 33.5 -11.695 1 95.56 560 LEU A O 1
ATOM 4296 N N . ALA A 1 561 ? -8.016 34.312 -9.805 1 89.19 561 ALA A N 1
ATOM 4297 C CA . ALA A 1 561 ? -7.785 35.656 -10.305 1 89.19 561 ALA A CA 1
ATOM 4298 C C . ALA A 1 561 ? -6.645 35.688 -11.32 1 89.19 561 ALA A C 1
ATOM 4300 O O . ALA A 1 561 ? -6.664 36.469 -12.273 1 89.19 561 ALA A O 1
ATOM 4301 N N . ALA A 1 562 ? -5.691 34.875 -11.07 1 88.62 562 ALA A N 1
ATOM 4302 C CA . ALA A 1 562 ? -4.508 34.844 -11.93 1 88.62 562 ALA A CA 1
ATOM 4303 C C . ALA A 1 562 ? -4.152 33.406 -12.312 1 88.62 562 ALA A C 1
ATOM 4305 O O . ALA A 1 562 ? -4.652 32.469 -11.703 1 88.62 562 ALA A O 1
ATOM 4306 N N . GLY A 1 563 ? -3.348 33.406 -13.289 1 91.5 563 GLY A N 1
ATOM 4307 C CA . GLY A 1 563 ? -2.85 32.094 -13.688 1 91.5 563 GLY A CA 1
ATOM 4308 C C . GLY A 1 563 ? -1.982 31.438 -12.633 1 91.5 563 GLY A C 1
ATOM 4309 O O . GLY A 1 563 ? -1.399 32.125 -11.789 1 91.5 563 GLY A O 1
ATOM 4310 N N . VAL A 1 564 ? -1.996 30.141 -12.656 1 93.56 564 VAL A N 1
ATOM 4311 C CA . VAL A 1 564 ? -1.212 29.375 -11.703 1 93.56 564 VAL A CA 1
ATOM 4312 C C . VAL A 1 564 ? -0.063 28.672 -12.43 1 93.56 564 VAL A C 1
ATOM 4314 O O . VAL A 1 564 ? -0.273 28 -13.445 1 93.56 564 VAL A O 1
ATOM 4317 N N . ALA A 1 565 ? 1.101 28.891 -11.914 1 92.12 565 ALA A N 1
ATOM 4318 C CA . ALA A 1 565 ? 2.271 28.219 -12.469 1 92.12 565 ALA A CA 1
ATOM 4319 C C . ALA A 1 565 ? 2.453 26.828 -11.844 1 92.12 565 ALA A C 1
ATOM 4321 O O . ALA A 1 565 ? 2.645 26.719 -10.633 1 92.12 565 ALA A O 1
ATOM 4322 N N . LEU A 1 566 ? 2.328 25.812 -12.617 1 92.12 566 LEU A N 1
ATOM 4323 C CA . LEU A 1 566 ? 2.576 24.453 -12.164 1 92.12 566 LEU A CA 1
ATOM 4324 C C . LEU A 1 566 ? 3.963 23.984 -12.594 1 92.12 566 LEU A C 1
ATOM 4326 O O . LEU A 1 566 ? 4.309 24.062 -13.781 1 92.12 566 LEU A O 1
ATOM 4330 N N . GLU A 1 567 ? 4.738 23.547 -11.656 1 89.25 567 GLU A N 1
ATOM 4331 C CA . GLU A 1 567 ? 6.082 23.078 -11.969 1 89.25 567 GLU A CA 1
ATOM 4332 C C . GLU A 1 567 ? 6.047 21.75 -12.711 1 89.25 567 GLU A C 1
ATOM 4334 O O . GLU A 1 567 ? 5.383 20.812 -12.273 1 89.25 567 GLU A O 1
ATOM 4339 N N . LEU A 1 568 ? 6.77 21.75 -13.852 1 85.19 568 LEU A N 1
ATOM 4340 C CA . LEU A 1 568 ? 6.816 20.516 -14.633 1 85.19 568 LEU A CA 1
ATOM 4341 C C . LEU A 1 568 ? 7.539 19.422 -13.875 1 85.19 568 LEU A C 1
ATOM 4343 O O . LEU A 1 568 ? 8.602 19.656 -13.289 1 85.19 568 LEU A O 1
ATOM 4347 N N . GLY A 1 569 ? 6.934 18.312 -13.852 1 86.25 569 GLY A N 1
ATOM 4348 C CA . GLY A 1 569 ? 7.535 17.188 -13.164 1 86.25 569 GLY A CA 1
ATOM 4349 C C . GLY A 1 569 ? 7.25 17.172 -11.672 1 86.25 569 GLY A C 1
ATOM 4350 O O . GLY A 1 569 ? 7.723 16.297 -10.953 1 86.25 569 GLY A O 1
ATOM 4351 N N . ALA A 1 570 ? 6.496 18.062 -11.211 1 91.06 570 ALA A N 1
ATOM 4352 C CA . ALA A 1 570 ? 6.242 18.172 -9.773 1 91.06 570 ALA A CA 1
ATOM 4353 C C . ALA A 1 570 ? 4.891 17.562 -9.414 1 91.06 570 ALA A C 1
ATOM 4355 O O . ALA A 1 570 ? 4.488 17.562 -8.25 1 91.06 570 ALA A O 1
ATOM 4356 N N . ASP A 1 571 ? 4.188 16.922 -10.438 1 95.56 571 ASP A N 1
ATOM 4357 C CA . ASP A 1 571 ? 2.926 16.25 -10.164 1 95.56 571 ASP A CA 1
ATOM 4358 C C . ASP A 1 571 ? 3.104 15.172 -9.086 1 95.56 571 ASP A C 1
ATOM 4360 O O . ASP A 1 571 ? 4.035 14.367 -9.156 1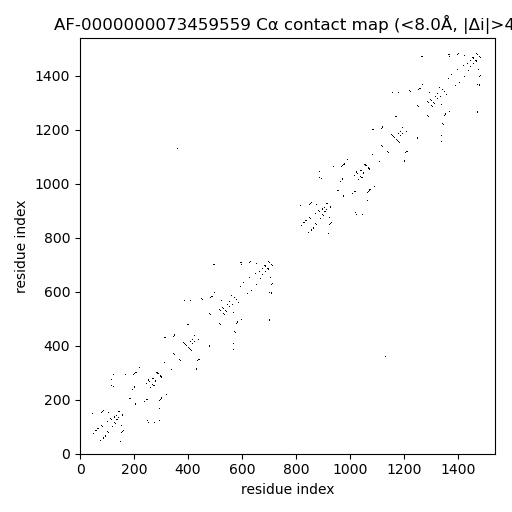 95.56 571 ASP A O 1
ATOM 4364 N N . ILE A 1 572 ? 2.271 15.164 -8.125 1 95.62 572 ILE A N 1
ATOM 4365 C CA . ILE A 1 572 ? 2.32 14.148 -7.082 1 95.62 572 ILE A CA 1
ATOM 4366 C C . ILE A 1 572 ? 1.064 13.281 -7.141 1 95.62 572 ILE A C 1
ATOM 4368 O O . ILE A 1 572 ? 0.048 13.609 -6.523 1 95.62 572 ILE A O 1
ATOM 4372 N N . PRO A 1 573 ? 1.159 12.156 -7.809 1 94.75 573 PRO A N 1
ATOM 4373 C CA . PRO A 1 573 ? 0.011 11.25 -7.793 1 94.75 573 PRO A CA 1
ATOM 4374 C C . PRO A 1 573 ? -0.304 10.719 -6.395 1 94.75 573 PRO A C 1
ATOM 4376 O O . PRO A 1 573 ? 0.61 10.422 -5.625 1 94.75 573 PRO A O 1
ATOM 4379 N N . PHE A 1 574 ? -1.521 10.711 -6.012 1 92.5 574 PHE A N 1
ATOM 4380 C CA . PHE A 1 574 ? -2.012 10.039 -4.812 1 92.5 574 PHE A CA 1
ATOM 4381 C C . PHE A 1 574 ? -3.217 9.164 -5.137 1 92.5 574 PHE A C 1
ATOM 4383 O O . PHE A 1 574 ? -3.629 9.07 -6.293 1 92.5 574 PHE A O 1
ATOM 4390 N N . ASP A 1 575 ? -3.725 8.43 -4.281 1 88.56 575 ASP A N 1
ATOM 4391 C CA . ASP A 1 575 ? -4.668 7.348 -4.559 1 88.56 575 ASP A CA 1
ATOM 4392 C C . ASP A 1 575 ? -5.949 7.887 -5.188 1 88.56 575 ASP A C 1
ATOM 4394 O O . ASP A 1 575 ? -6.629 7.176 -5.934 1 88.56 575 ASP A O 1
ATOM 4398 N N . ARG A 1 576 ? -6.246 9.211 -4.918 1 91.31 576 ARG A N 1
ATOM 4399 C CA . ARG A 1 576 ? -7.508 9.75 -5.414 1 91.31 576 ARG A CA 1
ATOM 4400 C C . ARG A 1 576 ? -7.262 10.891 -6.406 1 91.31 576 ARG A C 1
ATOM 4402 O O . ARG A 1 576 ? -8.164 11.68 -6.684 1 91.31 576 ARG A O 1
ATOM 4409 N N . GLY A 1 577 ? -6.02 11.008 -6.855 1 94.44 577 GLY A N 1
ATOM 4410 C CA . GLY A 1 577 ? -5.801 12.047 -7.848 1 94.44 577 GLY A CA 1
ATOM 4411 C C . GLY A 1 577 ? -4.371 12.555 -7.871 1 94.44 577 GLY A C 1
ATOM 4412 O O . GLY A 1 577 ? -3.424 11.766 -7.812 1 94.44 577 GLY A O 1
ATOM 4413 N N . VAL A 1 578 ? -4.246 13.961 -8.055 1 96.94 578 VAL A N 1
ATOM 4414 C CA . VAL A 1 578 ? -2.918 14.539 -8.234 1 96.94 578 VAL A CA 1
ATOM 4415 C C . VAL A 1 578 ? -2.807 15.82 -7.414 1 96.94 578 VAL A C 1
ATOM 4417 O O . VAL A 1 578 ? -3.77 16.578 -7.305 1 96.94 578 VAL A O 1
ATOM 4420 N N . VAL A 1 579 ? -1.698 16.016 -6.75 1 97.88 579 VAL A N 1
ATOM 4421 C CA . VAL A 1 579 ? -1.386 17.219 -5.996 1 97.88 579 VAL A CA 1
ATOM 4422 C C . VAL A 1 579 ? -0.367 18.062 -6.762 1 97.88 579 VAL A C 1
ATOM 4424 O O . VAL A 1 579 ? 0.598 17.531 -7.312 1 97.88 579 VAL A O 1
ATOM 4427 N N . HIS A 1 580 ? -0.582 19.359 -6.855 1 97.81 580 HIS A N 1
ATOM 4428 C CA . HIS A 1 580 ? 0.375 20.297 -7.418 1 97.81 580 HIS A CA 1
ATOM 4429 C C . HIS A 1 580 ? 0.911 21.25 -6.348 1 97.81 580 HIS A C 1
ATOM 4431 O O . HIS A 1 580 ? 0.192 22.125 -5.879 1 97.81 580 HIS A O 1
ATOM 4437 N N . PRO A 1 581 ? 2.158 21.094 -5.953 1 97.25 581 PRO A N 1
ATOM 4438 C CA . PRO A 1 581 ? 2.746 22.062 -5.027 1 97.25 581 PRO A CA 1
ATOM 4439 C C . PRO A 1 581 ? 2.938 23.438 -5.66 1 97.25 581 PRO A C 1
ATOM 4441 O O . PRO A 1 581 ? 3.391 23.531 -6.805 1 97.25 581 PRO A O 1
ATOM 4444 N N . LEU A 1 582 ? 2.584 24.438 -4.93 1 96.69 582 LEU A N 1
ATOM 4445 C CA . LEU A 1 582 ? 2.664 25.812 -5.438 1 96.69 582 LEU A CA 1
ATOM 4446 C C . LEU A 1 582 ? 3.613 26.656 -4.59 1 96.69 582 LEU A C 1
ATOM 4448 O O . LEU A 1 582 ? 3.715 26.453 -3.379 1 96.69 582 LEU A O 1
ATOM 4452 N N . ARG A 1 583 ? 4.207 27.625 -5.188 1 94.31 583 ARG A N 1
ATOM 4453 C CA . ARG A 1 583 ? 5.117 28.531 -4.496 1 94.31 583 ARG A CA 1
ATOM 4454 C C . ARG A 1 583 ? 4.387 29.797 -4.027 1 94.31 583 ARG A C 1
ATOM 4456 O O . ARG A 1 583 ? 4.93 30.578 -3.252 1 94.31 583 ARG A O 1
ATOM 4463 N N . GLU A 1 584 ? 3.143 29.953 -4.52 1 92.25 584 GLU A N 1
ATOM 4464 C CA . GLU A 1 584 ? 2.285 31.062 -4.121 1 92.25 584 GLU A CA 1
ATOM 4465 C C . GLU A 1 584 ? 0.871 30.594 -3.807 1 92.25 584 GLU A C 1
ATOM 4467 O O . GLU A 1 584 ? 0.427 29.562 -4.328 1 92.25 584 GLU A O 1
ATOM 4472 N N . VAL A 1 585 ? 0.243 31.312 -2.926 1 94.06 585 VAL A N 1
ATOM 4473 C CA . VAL A 1 585 ? -1.154 31 -2.641 1 94.06 585 VAL A CA 1
ATOM 4474 C C . VAL A 1 585 ? -2.053 31.656 -3.684 1 94.06 585 VAL A C 1
ATOM 4476 O O . VAL A 1 585 ? -2.086 32.875 -3.795 1 94.06 585 VAL A O 1
ATOM 4479 N N . PRO A 1 586 ? -2.738 30.797 -4.434 1 93.94 586 PRO A N 1
ATOM 4480 C CA . PRO A 1 586 ? -3.656 31.391 -5.402 1 93.94 586 PRO A CA 1
ATOM 4481 C C . PRO A 1 586 ? -4.82 32.125 -4.738 1 93.94 586 PRO A C 1
ATOM 4483 O O . PRO A 1 586 ? -5.258 31.734 -3.65 1 93.94 586 PRO A O 1
ATOM 4486 N N . GLY A 1 587 ? -5.277 33.219 -5.43 1 91.31 587 GLY A N 1
ATOM 4487 C CA . GLY A 1 587 ? -6.414 33.969 -4.926 1 91.31 587 GLY A CA 1
ATOM 4488 C C . GLY A 1 587 ? -7.707 33.656 -5.648 1 91.31 587 GLY A C 1
ATOM 4489 O O . GLY A 1 587 ? -7.914 34.094 -6.781 1 91.31 587 GLY A O 1
ATOM 4490 N N . PRO A 1 588 ? -8.547 32.906 -4.977 1 93.5 588 PRO A N 1
ATOM 4491 C CA . PRO A 1 588 ? -9.852 32.688 -5.605 1 93.5 588 PRO A CA 1
ATOM 4492 C C . PRO A 1 588 ? -10.672 33.969 -5.762 1 93.5 588 PRO A C 1
ATOM 4494 O O . PRO A 1 588 ? -10.641 34.844 -4.883 1 93.5 588 PRO A O 1
ATOM 4497 N N . ARG A 1 589 ? -11.422 34 -6.824 1 91.19 589 ARG A N 1
ATOM 4498 C CA . ARG A 1 589 ? -12.258 35.156 -7.082 1 91.19 589 ARG A CA 1
ATOM 4499 C C . ARG A 1 589 ? -13.336 35.312 -6.012 1 91.19 589 ARG A C 1
ATOM 4501 O O . ARG A 1 589 ? -13.711 36.438 -5.656 1 91.19 589 ARG A O 1
ATOM 4508 N N . ALA A 1 590 ? -13.727 34.25 -5.461 1 87.56 590 ALA A N 1
ATOM 4509 C CA . ALA A 1 590 ? -14.82 34.219 -4.492 1 87.56 590 ALA A CA 1
ATOM 4510 C C . ALA A 1 590 ? -14.305 34.531 -3.086 1 87.56 590 ALA A C 1
ATOM 4512 O O . ALA A 1 590 ? -15.102 34.688 -2.15 1 87.56 590 ALA A O 1
ATOM 4513 N N . PHE A 1 591 ? -13.031 34.719 -2.92 1 88.44 591 PHE A N 1
ATOM 4514 C CA . PHE A 1 591 ? -12.445 34.844 -1.589 1 88.44 591 PHE A CA 1
ATOM 4515 C C . PHE A 1 591 ? -11.578 36.094 -1.477 1 88.44 591 PHE A C 1
ATOM 4517 O O . PHE A 1 591 ? -10.844 36.406 -2.408 1 88.44 591 PHE A O 1
ATOM 4524 N N . HIS A 1 592 ? -11.891 36.844 -0.417 1 86.12 592 HIS A N 1
ATOM 4525 C CA . HIS A 1 592 ? -11.133 38.062 -0.146 1 86.12 592 HIS A CA 1
ATOM 4526 C C . HIS A 1 592 ? -11 38.312 1.353 1 86.12 592 HIS A C 1
ATOM 4528 O O . HIS A 1 592 ? -11.961 38.125 2.102 1 86.12 592 HIS A O 1
ATOM 4534 N N . VAL A 1 593 ? -9.719 38.562 1.749 1 90.19 593 VAL A N 1
ATOM 4535 C CA . VAL A 1 593 ? -9.516 38.969 3.139 1 90.19 593 VAL A CA 1
ATOM 4536 C C . VAL A 1 593 ? -9.461 40.5 3.234 1 90.19 593 VAL A C 1
ATOM 4538 O O . VAL A 1 593 ? -8.508 41.094 2.752 1 90.19 593 VAL A O 1
ATOM 4541 N N . PRO A 1 594 ? -10.344 41.094 3.865 1 89.5 594 PRO A N 1
ATOM 4542 C CA . PRO A 1 594 ? -10.32 42.562 3.988 1 89.5 594 PRO A CA 1
ATOM 4543 C C . PRO A 1 594 ? -9.156 43.062 4.844 1 89.5 594 PRO A C 1
ATOM 4545 O O . PRO A 1 594 ? -8.734 42.375 5.781 1 89.5 594 PRO A O 1
ATOM 4548 N N . LEU A 1 595 ? -8.672 44.219 4.52 1 91 595 LEU A N 1
ATOM 4549 C CA . LEU A 1 595 ? -7.559 44.812 5.254 1 91 595 LEU A CA 1
ATOM 4550 C C . LEU A 1 595 ? -7.898 44.969 6.73 1 91 595 LEU A C 1
ATOM 4552 O O . LEU A 1 595 ? -7.039 44.75 7.594 1 91 595 LEU A O 1
ATOM 4556 N N . ARG A 1 596 ? -9.109 45.344 7.047 1 90.25 596 ARG A N 1
ATOM 4557 C CA . ARG A 1 596 ? -9.555 45.469 8.43 1 90.25 596 ARG A CA 1
ATOM 4558 C C . ARG A 1 596 ? -9.398 44.188 9.195 1 90.25 596 ARG A C 1
ATOM 4560 O O . ARG A 1 596 ? -9.039 44.188 10.375 1 90.25 596 ARG A O 1
ATOM 4567 N N . ALA A 1 597 ? -9.727 43.094 8.5 1 92.25 597 ALA A N 1
ATOM 4568 C CA . ALA A 1 597 ? -9.609 41.75 9.125 1 92.25 597 ALA A CA 1
ATOM 4569 C C . ALA A 1 597 ? -8.164 41.469 9.5 1 92.25 597 ALA A C 1
ATOM 4571 O O . ALA A 1 597 ? -7.902 40.812 10.523 1 92.25 597 ALA A O 1
ATOM 4572 N N . LEU A 1 598 ? -7.246 41.938 8.703 1 93.94 598 LEU A N 1
ATOM 4573 C CA . LEU A 1 598 ? -5.832 41.719 8.984 1 93.94 598 LEU A CA 1
ATOM 4574 C C . LEU A 1 598 ? -5.387 42.531 10.188 1 93.94 598 LEU A C 1
ATOM 4576 O O . LEU A 1 598 ? -4.598 42.062 11.008 1 93.94 598 LEU A O 1
ATOM 4580 N N . VAL A 1 599 ? -5.883 43.75 10.266 1 93.06 599 VAL A N 1
ATOM 4581 C CA . VAL A 1 599 ? -5.559 44.625 11.398 1 93.06 599 VAL A CA 1
ATOM 4582 C C . VAL A 1 599 ? -6.105 44 12.68 1 93.06 599 VAL A C 1
ATOM 4584 O O . VAL A 1 599 ? -5.441 44 13.719 1 93.06 599 VAL A O 1
ATOM 4587 N N . ASP A 1 600 ? -7.277 43.469 12.57 1 92.31 600 ASP A N 1
ATOM 4588 C CA . ASP A 1 600 ? -7.887 42.812 13.719 1 92.31 600 ASP A CA 1
ATOM 4589 C C . ASP A 1 600 ? -7.102 41.562 14.109 1 92.31 600 ASP A C 1
ATOM 4591 O O . ASP A 1 600 ? -6.918 41.281 15.297 1 92.31 600 ASP A O 1
ATOM 4595 N N . ALA A 1 601 ? -6.699 40.781 13.109 1 92.81 601 ALA A N 1
ATOM 4596 C CA . ALA A 1 601 ? -5.914 39.594 13.359 1 92.81 601 ALA A CA 1
ATOM 4597 C C . ALA A 1 601 ? -4.594 39.906 14.047 1 92.81 601 ALA A C 1
ATOM 4599 O O . ALA A 1 601 ? -4.07 39.125 14.82 1 92.81 601 ALA A O 1
ATOM 4600 N N . ALA A 1 602 ? -4.098 41.125 13.781 1 92.25 602 ALA A N 1
ATOM 4601 C CA . ALA A 1 602 ? -2.848 41.594 14.383 1 92.25 602 ALA A CA 1
ATOM 4602 C C . ALA A 1 602 ? -3.062 42.031 15.828 1 92.25 602 ALA A C 1
ATOM 4604 O O . ALA A 1 602 ? -2.1 42.281 16.547 1 92.25 602 ALA A O 1
ATOM 4605 N N . GLY A 1 603 ? -4.266 42.062 16.25 1 90.25 603 GLY A N 1
ATOM 4606 C CA . GLY A 1 603 ? -4.562 42.562 17.578 1 90.25 603 GLY A CA 1
ATOM 4607 C C . GLY A 1 603 ? -4.418 44.062 17.703 1 90.25 603 GLY A C 1
ATOM 4608 O O . GLY A 1 603 ? -4.141 44.562 18.797 1 90.25 603 GLY A O 1
ATOM 4609 N N . ALA A 1 604 ? -4.531 44.781 16.625 1 90.81 604 ALA A N 1
ATOM 4610 C CA . ALA A 1 604 ? -4.316 46.219 16.609 1 90.81 604 ALA A CA 1
ATOM 4611 C C . ALA A 1 604 ? -5.641 46.969 16.469 1 90.81 604 ALA A C 1
ATOM 4613 O O . ALA A 1 604 ? -5.738 47.938 15.703 1 90.81 604 ALA A O 1
ATOM 4614 N N . ALA A 1 605 ? -6.594 46.531 17.141 1 88.06 605 ALA A N 1
ATOM 4615 C CA . ALA A 1 605 ? -7.918 47.125 17.078 1 88.06 605 ALA A CA 1
ATOM 4616 C C . ALA A 1 605 ? -7.855 48.625 17.453 1 88.06 605 ALA A C 1
ATOM 4618 O O . ALA A 1 605 ? -8.508 49.438 16.828 1 88.06 605 ALA A O 1
ATOM 4619 N N . PRO A 1 606 ? -7.023 48.969 18.422 1 87.81 606 PRO A N 1
ATOM 4620 C CA . PRO A 1 606 ? -6.938 50.406 18.766 1 87.81 606 PRO A CA 1
ATOM 4621 C C . PRO A 1 606 ? -6.426 51.25 17.594 1 87.81 606 PRO A C 1
ATOM 4623 O O . PRO A 1 606 ? -6.855 52.406 17.438 1 87.81 606 PRO A O 1
ATOM 4626 N N . PHE A 1 607 ? -5.5 50.688 16.891 1 91.12 607 PHE A N 1
ATOM 4627 C CA . PHE A 1 607 ? -4.996 51.438 15.727 1 91.12 607 PHE A CA 1
ATOM 4628 C C . PHE A 1 607 ? -6.098 51.625 14.695 1 91.12 607 PHE A C 1
ATOM 4630 O O . PHE A 1 607 ? -6.203 52.719 14.102 1 91.12 607 PHE A O 1
ATOM 4637 N N . ALA A 1 608 ? -6.914 50.656 14.484 1 90.25 608 ALA A N 1
ATOM 4638 C CA . ALA A 1 608 ? -8.031 50.75 13.547 1 90.25 608 ALA A CA 1
ATOM 4639 C C . ALA A 1 608 ? -9.023 51.844 13.992 1 90.25 608 ALA A C 1
ATOM 4641 O O . ALA A 1 608 ? -9.578 52.562 13.164 1 90.25 608 ALA A O 1
ATOM 4642 N N . ASP A 1 609 ? -9.203 51.906 15.242 1 87.75 609 ASP A N 1
ATOM 4643 C CA . ASP A 1 609 ? -10.117 52.906 15.781 1 87.75 609 ASP A CA 1
ATOM 4644 C C . ASP A 1 609 ? -9.57 54.312 15.562 1 87.75 609 ASP A C 1
ATOM 4646 O O . ASP A 1 609 ? -10.328 55.25 15.281 1 87.75 609 ASP A O 1
ATOM 4650 N N . LEU A 1 610 ? -8.273 54.406 15.734 1 88.69 610 LEU A N 1
ATOM 4651 C CA . LEU A 1 610 ? -7.629 55.688 15.492 1 88.69 610 LEU A CA 1
ATOM 4652 C C . LEU A 1 610 ? -7.777 56.094 14.031 1 88.69 610 LEU A C 1
ATOM 4654 O O . LEU A 1 610 ? -8 57.281 13.742 1 88.69 610 LEU A O 1
ATOM 4658 N N . LEU A 1 611 ? -7.652 55.188 13.188 1 89.62 611 LEU A N 1
ATOM 4659 C CA . LEU A 1 611 ? -7.781 55.469 11.758 1 89.62 611 LEU A CA 1
ATOM 4660 C C . LEU A 1 611 ? -9.203 55.906 11.414 1 89.62 611 LEU A C 1
ATOM 4662 O O . LEU A 1 611 ? -9.391 56.781 10.578 1 89.62 611 LEU A O 1
ATOM 4666 N N . ARG A 1 612 ? -10.148 55.375 12.016 1 84.62 612 ARG A N 1
ATOM 4667 C CA . ARG A 1 612 ? -11.547 55.688 11.75 1 84.62 612 ARG A CA 1
ATOM 4668 C C . ARG A 1 612 ? -11.891 57.094 12.234 1 84.62 612 ARG A C 1
ATOM 4670 O O . ARG A 1 612 ? -12.742 57.75 11.656 1 84.62 612 ARG A O 1
ATOM 4677 N N . ARG A 1 613 ? -11.172 57.531 13.242 1 84 613 ARG A N 1
ATOM 4678 C CA . ARG A 1 613 ? -11.469 58.812 13.859 1 84 613 ARG A CA 1
ATOM 4679 C C . ARG A 1 613 ? -10.758 59.938 13.117 1 84 613 ARG A C 1
ATOM 4681 O O . ARG A 1 613 ? -11.117 61.125 13.273 1 84 613 ARG A O 1
ATOM 4688 N N . ALA A 1 614 ? -9.812 59.531 12.32 1 86.31 614 ALA A N 1
ATOM 4689 C CA . ALA A 1 614 ? -9.078 60.531 11.57 1 86.31 614 ALA A CA 1
ATOM 4690 C C . ALA A 1 614 ? -9.648 60.719 10.164 1 86.31 614 ALA A C 1
ATOM 4692 O O . ALA A 1 614 ? -9.406 59.875 9.289 1 86.31 614 ALA A O 1
ATOM 4693 N N . PRO A 1 615 ? -10.328 61.781 9.898 1 84.25 615 PRO A N 1
ATOM 4694 C CA . PRO A 1 615 ? -11.008 61.969 8.609 1 84.25 615 PRO A CA 1
ATOM 4695 C C . PRO A 1 615 ? -10.047 61.906 7.426 1 84.25 615 PRO A C 1
ATOM 4697 O O . PRO A 1 615 ? -10.414 61.438 6.352 1 84.25 615 PRO A O 1
ATOM 4700 N N . ALA A 1 616 ? -8.828 62.344 7.57 1 83.25 616 ALA A N 1
ATOM 4701 C CA . ALA A 1 616 ? -7.859 62.375 6.477 1 83.25 616 ALA A CA 1
ATOM 4702 C C . ALA A 1 616 ? -7.512 60.969 6.02 1 83.25 616 ALA A C 1
ATOM 4704 O O . ALA A 1 616 ? -7.066 60.75 4.887 1 83.25 616 ALA A O 1
ATOM 4705 N N . PHE A 1 617 ? -7.828 60 6.895 1 87.5 617 PHE A N 1
ATOM 4706 C CA . PHE A 1 617 ? -7.41 58.656 6.594 1 87.5 617 PHE A CA 1
ATOM 4707 C C . PHE A 1 617 ? -8.586 57.688 6.703 1 87.5 617 PHE A C 1
ATOM 4709 O O . PHE A 1 617 ? -8.391 56.5 6.949 1 87.5 617 PHE A O 1
ATOM 4716 N N . ALA A 1 618 ? -9.766 58.125 6.547 1 79.69 618 ALA A N 1
ATOM 4717 C CA . ALA A 1 618 ? -10.977 57.344 6.73 1 79.69 618 ALA A CA 1
ATOM 4718 C C . ALA A 1 618 ? -11.039 56.188 5.73 1 79.69 618 ALA A C 1
ATOM 4720 O O . ALA A 1 618 ? -11.602 55.125 6.023 1 79.69 618 ALA A O 1
ATOM 4721 N N . ASP A 1 619 ? -10.391 56.312 4.625 1 82.81 619 ASP A N 1
ATOM 4722 C CA . ASP A 1 619 ? -10.461 55.312 3.574 1 82.81 619 ASP A CA 1
ATOM 4723 C C . ASP A 1 619 ? -9.297 54.312 3.68 1 82.81 619 ASP A C 1
ATOM 4725 O O . ASP A 1 619 ? -9.133 53.469 2.82 1 82.81 619 ASP A O 1
ATOM 4729 N N . ALA A 1 620 ? -8.617 54.406 4.773 1 87.31 620 ALA A N 1
ATOM 4730 C CA . ALA A 1 620 ? -7.383 53.625 4.887 1 87.31 620 ALA A CA 1
ATOM 4731 C C . ALA A 1 620 ? -7.684 52.125 5.074 1 87.31 620 ALA A C 1
ATOM 4733 O O . ALA A 1 620 ? -6.84 51.281 4.785 1 87.31 620 ALA A O 1
ATOM 4734 N N . LEU A 1 621 ? -8.898 51.781 5.469 1 87.62 621 LEU A N 1
ATOM 4735 C CA . LEU A 1 621 ? -9.227 50.375 5.719 1 87.62 621 LEU A CA 1
ATOM 4736 C C . LEU A 1 621 ? -10.258 49.875 4.719 1 87.62 621 LEU A C 1
ATOM 4738 O O . LEU A 1 621 ? -10.773 48.781 4.859 1 87.62 621 LEU A O 1
ATOM 4742 N N . GLY A 1 622 ? -10.547 50.625 3.742 1 81 622 GLY A N 1
ATOM 4743 C CA . GLY A 1 622 ? -11.516 50.25 2.732 1 81 622 GLY A CA 1
ATOM 4744 C C . GLY A 1 622 ? -10.953 49.312 1.693 1 81 622 GLY A C 1
ATOM 4745 O O . GLY A 1 622 ? -9.766 48.969 1.733 1 81 622 GLY A O 1
ATOM 4746 N N . PRO A 1 623 ? -11.734 48.75 0.73 1 77.06 623 PRO A N 1
ATOM 4747 C CA . PRO A 1 623 ? -11.328 47.812 -0.305 1 77.06 623 PRO A CA 1
ATOM 4748 C C . PRO A 1 623 ? -10.281 48.375 -1.258 1 77.06 623 PRO A C 1
ATOM 4750 O O . PRO A 1 623 ? -9.422 47.656 -1.753 1 77.06 623 PRO A O 1
ATOM 4753 N N . ASP A 1 624 ? -10.305 49.656 -1.495 1 79.69 624 ASP A N 1
ATOM 4754 C CA . ASP A 1 624 ? -9.336 50.312 -2.363 1 79.69 624 ASP A CA 1
ATOM 4755 C C . ASP A 1 624 ? -8.398 51.188 -1.559 1 79.69 624 ASP A C 1
ATOM 4757 O O . ASP A 1 624 ? -8.047 52.312 -1.999 1 79.69 624 ASP A O 1
ATOM 4761 N N . ALA A 1 625 ? -7.973 50.562 -0.518 1 81.75 625 ALA A N 1
ATOM 4762 C CA . ALA A 1 625 ? -7.129 51.375 0.377 1 81.75 625 ALA A CA 1
ATOM 4763 C C . ALA A 1 625 ? -5.836 51.781 -0.314 1 81.75 625 ALA A C 1
ATOM 4765 O O . ALA A 1 625 ? -5.145 50.938 -0.907 1 81.75 625 ALA A O 1
ATOM 4766 N N . PRO A 1 626 ? -5.484 53 -0.278 1 87.31 626 PRO A N 1
ATOM 4767 C CA . PRO A 1 626 ? -4.281 53.469 -0.963 1 87.31 626 PRO A CA 1
ATOM 4768 C C . PRO A 1 626 ? -3.016 53.312 -0.132 1 87.31 626 PRO A C 1
ATOM 4770 O O . PRO A 1 626 ? -1.924 53.656 -0.574 1 87.31 626 PRO A O 1
ATOM 4773 N N . TYR A 1 627 ? -3.227 52.625 1.113 1 91.19 627 TYR A N 1
ATOM 4774 C CA . TYR A 1 627 ? -2.066 52.562 1.993 1 91.19 627 TYR A CA 1
ATOM 4775 C C . TYR A 1 627 ? -1.865 51.125 2.504 1 91.19 627 TYR A C 1
ATOM 4777 O O . TYR A 1 627 ? -2.812 50.344 2.549 1 91.19 627 TYR A O 1
ATOM 4785 N N . SER A 1 628 ? -0.619 50.781 2.762 1 94.06 628 SER A N 1
ATOM 4786 C CA . SER A 1 628 ? -0.279 49.719 3.674 1 94.06 628 SER A CA 1
ATOM 4787 C C . SER A 1 628 ? -0.111 50.219 5.102 1 94.06 628 SER A C 1
ATOM 4789 O O . SER A 1 628 ? 0.169 51.406 5.316 1 94.06 628 SER A O 1
ATOM 4791 N N . ILE A 1 629 ? -0.329 49.406 5.992 1 93.81 629 ILE A N 1
ATOM 4792 C CA . ILE A 1 629 ? -0.456 49.875 7.371 1 93.81 629 ILE A CA 1
ATOM 4793 C C . ILE A 1 629 ? 0.686 49.281 8.211 1 93.81 629 ILE A C 1
ATOM 4795 O O . ILE A 1 629 ? 1.015 48.125 8.102 1 93.81 629 ILE A O 1
ATOM 4799 N N . LEU A 1 630 ? 1.328 50.125 8.914 1 94.62 630 LEU A N 1
ATOM 4800 C CA . LEU A 1 630 ? 2.281 49.75 9.953 1 94.62 630 LEU A CA 1
ATOM 4801 C C . LEU A 1 630 ? 1.648 49.812 11.336 1 94.62 630 LEU A C 1
ATOM 4803 O O . LEU A 1 630 ? 1.679 50.875 11.969 1 94.62 630 LEU A O 1
ATOM 4807 N N . ALA A 1 631 ? 1.177 48.719 11.797 1 93.31 631 ALA A N 1
ATOM 4808 C CA . ALA A 1 631 ? 0.422 48.719 13.047 1 93.31 631 ALA A CA 1
ATOM 4809 C C . ALA A 1 631 ? 1.318 48.344 14.227 1 93.31 631 ALA A C 1
ATOM 4811 O O . ALA A 1 631 ? 1.914 47.25 14.25 1 93.31 631 ALA A O 1
ATOM 4812 N N . PRO A 1 632 ? 1.47 49.25 15.172 1 91.12 632 PRO A N 1
ATOM 4813 C CA . PRO A 1 632 ? 2.271 48.906 16.344 1 91.12 632 PRO A CA 1
ATOM 4814 C C . PRO A 1 632 ? 1.527 48 17.328 1 91.12 632 PRO A C 1
ATOM 4816 O O . PRO A 1 632 ? 0.328 48.156 17.547 1 91.12 632 PRO A O 1
ATOM 4819 N N . ALA A 1 633 ? 2.264 47.094 17.812 1 87.56 633 ALA A N 1
ATOM 4820 C CA . ALA A 1 633 ? 1.695 46.219 18.828 1 87.56 633 ALA A CA 1
ATOM 4821 C C . ALA A 1 633 ? 1.486 46.969 20.141 1 87.56 633 ALA A C 1
ATOM 4823 O O . ALA A 1 633 ? 2.312 47.781 20.531 1 87.56 633 ALA A O 1
ATOM 4824 N N . GLY A 1 634 ? 0.439 46.781 20.828 1 80.56 634 GLY A N 1
ATOM 4825 C CA . GLY A 1 634 ? 0.205 47.281 22.172 1 80.56 634 GLY A CA 1
ATOM 4826 C C . GLY A 1 634 ? -0.074 48.781 22.203 1 80.56 634 GLY A C 1
ATOM 4827 O O . GLY A 1 634 ? 0.189 49.438 23.203 1 80.56 634 GLY A O 1
ATOM 4828 N N . LEU A 1 635 ? -0.452 49.375 21.188 1 80.88 635 LEU A N 1
ATOM 4829 C CA . LEU A 1 635 ? -0.747 50.812 21.125 1 80.88 635 LEU A CA 1
ATOM 4830 C C . LEU A 1 635 ? -1.886 51.156 22.078 1 80.88 635 LEU A C 1
ATOM 4832 O O . LEU A 1 635 ? -2.93 50.5 22.078 1 80.88 635 LEU A O 1
ATOM 4836 N N . LEU A 1 636 ? -1.502 52.062 23.094 1 75.06 636 LEU A N 1
ATOM 4837 C CA . LEU A 1 636 ? -2.545 52.656 23.938 1 75.06 636 LEU A CA 1
ATOM 4838 C C . LEU A 1 636 ? -2.961 54.031 23.422 1 75.06 636 LEU A C 1
ATOM 4840 O O . LEU A 1 636 ? -2.109 54.875 23.156 1 75.06 636 LEU A O 1
ATOM 4844 N N . GLN A 1 637 ? -4.145 54.25 23.016 1 66.75 637 GLN A N 1
ATOM 4845 C CA . GLN A 1 637 ? -4.691 55.469 22.391 1 66.75 637 GLN A CA 1
ATOM 4846 C C . GLN A 1 637 ? -4.27 56.719 23.156 1 66.75 637 GLN A C 1
ATOM 4848 O O . GLN A 1 637 ? -3.98 57.75 22.547 1 66.75 637 GLN A O 1
ATOM 4853 N N . ARG A 1 638 ? -4.172 56.656 24.438 1 63.28 638 ARG A N 1
ATOM 4854 C CA . ARG A 1 638 ? -3.91 57.812 25.281 1 63.28 638 ARG A CA 1
ATOM 4855 C C . ARG A 1 638 ? -2.492 58.344 25.062 1 63.28 638 ARG A C 1
ATOM 4857 O O . ARG A 1 638 ? -2.201 59.5 25.375 1 63.28 638 ARG A O 1
ATOM 4864 N N . HIS A 1 639 ? -1.726 57.625 24.359 1 65.25 639 HIS A N 1
ATOM 4865 C CA . HIS A 1 639 ? -0.314 58 24.297 1 65.25 639 HIS A CA 1
ATOM 4866 C C . HIS A 1 639 ? 0.032 58.688 22.984 1 65.25 639 HIS A C 1
ATOM 4868 O O . HIS A 1 639 ? 1.208 58.875 22.672 1 65.25 639 HIS A O 1
ATOM 4874 N N . VAL A 1 640 ? -1.042 58.938 22.25 1 76.25 640 VAL A N 1
ATOM 4875 C CA . VAL A 1 640 ? -0.738 59.594 20.969 1 76.25 640 VAL A CA 1
ATOM 4876 C C . VAL A 1 640 ? -1.091 61.062 21.047 1 76.25 640 VAL A C 1
ATOM 4878 O O . VAL A 1 640 ? -2.268 61.438 21.109 1 76.25 640 VAL A O 1
ATOM 4881 N N . ALA A 1 641 ? -0.128 61.969 21.188 1 73.38 641 ALA A N 1
ATOM 4882 C CA . ALA A 1 641 ? -0.318 63.406 21.328 1 73.38 641 ALA A CA 1
ATOM 4883 C C . ALA A 1 641 ? -0.927 64 20.062 1 73.38 641 ALA A C 1
ATOM 4885 O O . ALA A 1 641 ? -1.887 64.75 20.125 1 73.38 641 ALA A O 1
ATOM 4886 N N . ASP A 1 642 ? -0.382 63.688 18.891 1 80.12 642 ASP A N 1
ATOM 4887 C CA . ASP A 1 642 ? -0.864 64.125 17.594 1 80.12 642 ASP A CA 1
ATOM 4888 C C . ASP A 1 642 ? -1.233 62.969 16.703 1 80.12 642 ASP A C 1
ATOM 4890 O O . ASP A 1 642 ? -0.397 62.469 15.945 1 80.12 642 ASP A O 1
ATOM 4894 N N . PRO A 1 643 ? -2.549 62.656 16.672 1 83.69 643 PRO A N 1
ATOM 4895 C CA . PRO A 1 643 ? -2.98 61.469 15.945 1 83.69 643 PRO A CA 1
ATOM 4896 C C . PRO A 1 643 ? -2.695 61.562 14.445 1 83.69 643 PRO A C 1
ATOM 4898 O O . PRO A 1 643 ? -2.334 60.562 13.82 1 83.69 643 PRO A O 1
ATOM 4901 N N . ALA A 1 644 ? -2.869 62.688 13.875 1 82.94 644 ALA A N 1
ATOM 4902 C CA . ALA A 1 644 ? -2.67 62.844 12.438 1 82.94 644 ALA A CA 1
ATOM 4903 C C . ALA A 1 644 ? -1.213 62.594 12.055 1 82.94 644 ALA A C 1
ATOM 4905 O O . ALA A 1 644 ? -0.929 61.906 11.078 1 82.94 644 ALA A O 1
ATOM 4906 N N . LYS A 1 645 ? -0.327 63.188 12.781 1 83.19 645 LYS A N 1
ATOM 4907 C CA . LYS A 1 645 ? 1.097 63 12.523 1 83.19 645 LYS A CA 1
ATOM 4908 C C . LYS A 1 645 ? 1.523 61.562 12.797 1 83.19 645 LYS A C 1
ATOM 4910 O O . LYS A 1 645 ? 2.371 61.031 12.094 1 83.19 645 LYS A O 1
ATOM 4915 N N . PHE A 1 646 ? 0.952 61.062 13.812 1 88.25 646 PHE A N 1
ATOM 4916 C CA . PHE A 1 646 ? 1.24 59.688 14.172 1 88.25 646 PHE A CA 1
ATOM 4917 C C . PHE A 1 646 ? 0.823 58.719 13.055 1 88.25 646 PHE A C 1
ATOM 4919 O O . PHE A 1 646 ? 1.599 57.875 12.648 1 88.25 646 PHE A O 1
ATOM 4926 N N . LEU A 1 647 ? -0.374 58.906 12.555 1 89.62 647 LEU A N 1
ATOM 4927 C CA . LEU A 1 647 ? -0.915 58.062 11.508 1 89.62 647 LEU A CA 1
ATOM 4928 C C . LEU A 1 647 ? -0.152 58.219 10.203 1 89.62 647 LEU A C 1
ATOM 4930 O O . LEU A 1 647 ? 0.057 57.281 9.461 1 89.62 647 LEU A O 1
ATOM 4934 N N . ALA A 1 648 ? 0.279 59.406 9.969 1 87.75 648 ALA A N 1
ATOM 4935 C CA . ALA A 1 648 ? 1.029 59.688 8.75 1 87.75 648 ALA A CA 1
ATOM 4936 C C . ALA A 1 648 ? 2.357 58.938 8.727 1 87.75 648 ALA A C 1
ATOM 4938 O O . ALA A 1 648 ? 2.828 58.531 7.664 1 87.75 648 ALA A O 1
ATOM 4939 N N . ALA A 1 649 ? 2.824 58.719 9.867 1 87.69 649 ALA A N 1
ATOM 4940 C CA . ALA A 1 649 ? 4.105 58.031 9.977 1 87.69 649 ALA A CA 1
ATOM 4941 C C . ALA A 1 649 ? 3.918 56.531 9.891 1 87.69 649 ALA A C 1
ATOM 4943 O O . ALA A 1 649 ? 4.879 55.781 9.641 1 87.69 649 ALA A O 1
ATOM 4944 N N . HIS A 1 650 ? 2.689 56.062 10.07 1 92.75 650 HIS A N 1
ATOM 4945 C CA . HIS A 1 650 ? 2.428 54.625 10.133 1 92.75 650 HIS A CA 1
ATOM 4946 C C . HIS A 1 650 ? 1.661 54.156 8.906 1 92.75 650 HIS A C 1
ATOM 4948 O O . HIS A 1 650 ? 1.134 53.031 8.891 1 92.75 650 HIS A O 1
ATOM 4954 N N . LEU A 1 651 ? 1.539 54.938 7.926 1 93.25 651 LEU A N 1
ATOM 4955 C CA . LEU A 1 651 ? 0.905 54.594 6.664 1 93.25 651 LEU A CA 1
ATOM 4956 C C . LEU A 1 651 ? 1.895 54.719 5.508 1 93.25 651 LEU A C 1
ATOM 4958 O O . LEU A 1 651 ? 2.613 55.719 5.395 1 93.25 651 LEU A O 1
ATOM 4962 N N . VAL A 1 652 ? 1.938 53.656 4.766 1 93.19 652 VAL A N 1
ATOM 4963 C CA . VAL A 1 652 ? 2.809 53.594 3.594 1 93.19 652 VAL A CA 1
ATOM 4964 C C . VAL A 1 652 ? 1.963 53.531 2.324 1 93.19 652 VAL A C 1
ATOM 4966 O O . VAL A 1 652 ? 1.057 52.719 2.209 1 93.19 652 VAL A O 1
ATOM 4969 N N . PRO A 1 653 ? 2.305 54.438 1.375 1 91.25 653 PRO A N 1
ATOM 4970 C CA . PRO A 1 653 ? 1.554 54.375 0.12 1 91.25 653 PRO A CA 1
ATOM 4971 C C . PRO A 1 653 ? 1.621 52.969 -0.526 1 91.25 653 PRO A C 1
ATOM 4973 O O . PRO A 1 653 ? 2.67 52.344 -0.498 1 91.25 653 PRO A O 1
ATOM 4976 N N . ARG A 1 654 ? 0.563 52.531 -1.149 1 89.94 654 ARG A N 1
ATOM 4977 C CA . ARG A 1 654 ? 0.425 51.219 -1.775 1 89.94 654 ARG A CA 1
ATOM 4978 C C . ARG A 1 654 ? 1.551 50.969 -2.771 1 89.94 654 ARG A C 1
ATOM 4980 O O . ARG A 1 654 ? 2.041 49.844 -2.891 1 89.94 654 ARG A O 1
ATOM 4987 N N . ALA A 1 655 ? 1.997 51.969 -3.451 1 87.69 655 ALA A N 1
ATOM 4988 C CA . ALA A 1 655 ? 3.043 51.844 -4.465 1 87.69 655 ALA A CA 1
ATOM 4989 C C . ALA A 1 655 ? 4.387 51.5 -3.832 1 87.69 655 ALA A C 1
ATOM 4991 O O . ALA A 1 655 ? 5.262 50.938 -4.488 1 87.69 655 ALA A O 1
ATOM 4992 N N . ALA A 1 656 ? 4.496 51.812 -2.52 1 89.75 656 ALA A N 1
ATOM 4993 C CA . ALA A 1 656 ? 5.77 51.594 -1.839 1 89.75 656 ALA A CA 1
ATOM 4994 C C . ALA A 1 656 ? 5.746 50.312 -1.023 1 89.75 656 ALA A C 1
ATOM 4996 O O . ALA A 1 656 ? 6.715 50 -0.332 1 89.75 656 ALA A O 1
ATOM 4997 N N . THR A 1 657 ? 4.691 49.625 -1.158 1 90.5 657 THR A N 1
ATOM 4998 C CA . THR A 1 657 ? 4.543 48.406 -0.358 1 90.5 657 THR A CA 1
ATOM 4999 C C . THR A 1 657 ? 5.641 47.406 -0.69 1 90.5 657 THR A C 1
ATOM 5001 O O . THR A 1 657 ? 6.191 46.75 0.205 1 90.5 657 THR A O 1
ATOM 5004 N N . ASP A 1 658 ? 5.973 47.281 -1.941 1 88.38 658 ASP A N 1
ATOM 5005 C CA . ASP A 1 658 ? 6.977 46.312 -2.371 1 88.38 658 ASP A CA 1
ATOM 5006 C C . ASP A 1 658 ? 8.359 46.656 -1.831 1 88.38 658 ASP A C 1
ATOM 5008 O O . ASP A 1 658 ? 9.164 45.781 -1.527 1 88.38 658 ASP A O 1
ATOM 5012 N N . ALA A 1 659 ? 8.594 47.906 -1.725 1 87.94 659 ALA A N 1
ATOM 5013 C CA . ALA A 1 659 ? 9.867 48.375 -1.181 1 87.94 659 ALA A CA 1
ATOM 5014 C C . ALA A 1 659 ? 10.023 47.938 0.278 1 87.94 659 ALA A C 1
ATOM 5016 O O . ALA A 1 659 ? 11.125 47.625 0.722 1 87.94 659 ALA A O 1
ATOM 5017 N N . LEU A 1 660 ? 8.945 48 0.918 1 88.94 660 LEU A N 1
ATOM 5018 C CA . LEU A 1 660 ? 8.961 47.594 2.316 1 88.94 660 LEU A CA 1
ATOM 5019 C C . LEU A 1 660 ? 9.07 46.062 2.436 1 88.94 660 LEU A C 1
ATOM 5021 O O . LEU A 1 660 ? 9.773 45.562 3.309 1 88.94 660 LEU A O 1
ATOM 5025 N N . ARG A 1 661 ? 8.406 45.344 1.578 1 88.94 661 ARG A N 1
ATOM 5026 C CA . ARG A 1 661 ? 8.422 43.906 1.595 1 88.94 661 ARG A CA 1
ATOM 5027 C C . ARG A 1 661 ? 9.805 43.344 1.279 1 88.94 661 ARG A C 1
ATOM 5029 O O . ARG A 1 661 ? 10.258 42.375 1.901 1 88.94 661 ARG A O 1
ATOM 5036 N N . LEU A 1 662 ? 10.484 43.969 0.414 1 86.75 662 LEU A N 1
ATOM 5037 C CA . LEU A 1 662 ? 11.797 43.5 -0.02 1 86.75 662 LEU A CA 1
ATOM 5038 C C . LEU A 1 662 ? 12.906 44.156 0.773 1 86.75 662 LEU A C 1
ATOM 5040 O O . LEU A 1 662 ? 14.055 43.75 0.736 1 86.75 662 LEU A O 1
ATOM 5044 N N . CYS A 1 663 ? 12.43 45.156 1.562 1 86.94 663 CYS A N 1
ATOM 5045 C CA . CYS A 1 663 ? 13.367 45.938 2.359 1 86.94 663 CYS A CA 1
ATOM 5046 C C . CYS A 1 663 ? 14.508 46.469 1.496 1 86.94 663 CYS A C 1
ATOM 5048 O O . CYS A 1 663 ? 15.68 46.25 1.806 1 86.94 663 CYS A O 1
ATOM 5050 N N . ASN A 1 664 ? 14.117 47.156 0.414 1 79.75 664 ASN A N 1
ATOM 5051 C CA . ASN A 1 664 ? 15.078 47.719 -0.529 1 79.75 664 ASN A CA 1
ATOM 5052 C C . ASN A 1 664 ? 15.359 49.188 -0.238 1 79.75 664 ASN A C 1
ATOM 5054 O O . ASN A 1 664 ? 14.883 50.062 -0.954 1 79.75 664 ASN A O 1
ATOM 5058 N N . GLY A 1 665 ? 16.031 49.469 0.965 1 78.38 665 GLY A N 1
ATOM 5059 C CA . GLY A 1 665 ? 16.5 50.844 1.194 1 78.38 665 GLY A CA 1
ATOM 5060 C C . GLY A 1 665 ? 15.461 51.719 1.864 1 78.38 665 GLY A C 1
ATOM 5061 O O . GLY A 1 665 ? 14.859 51.344 2.863 1 78.38 665 GLY A O 1
ATOM 5062 N N . LEU A 1 666 ? 15.258 53 1.247 1 86.06 666 LEU A N 1
ATOM 5063 C CA . LEU A 1 666 ? 14.375 54 1.816 1 86.06 666 LEU A CA 1
ATOM 5064 C C . LEU A 1 666 ? 12.938 53.781 1.365 1 86.06 666 LEU A C 1
ATOM 5066 O O . LEU A 1 666 ? 12.672 53.625 0.174 1 86.06 666 LEU A O 1
ATOM 5070 N N . VAL A 1 667 ? 12.016 53.719 2.305 1 90.75 667 VAL A N 1
ATOM 5071 C CA . VAL A 1 667 ? 10.594 53.531 2.043 1 90.75 667 VAL A CA 1
ATOM 5072 C C . VAL A 1 667 ? 9.836 54.812 2.369 1 90.75 667 VAL A C 1
ATOM 5074 O O . VAL A 1 667 ? 9.852 55.281 3.514 1 90.75 667 VAL A O 1
ATOM 5077 N N . PRO A 1 668 ? 9.219 55.312 1.445 1 88.75 668 PRO A N 1
ATOM 5078 C CA . PRO A 1 668 ? 8.461 56.531 1.729 1 88.75 668 PRO A CA 1
ATOM 5079 C C . PRO A 1 668 ? 7.227 56.281 2.59 1 88.75 668 PRO A C 1
ATOM 5081 O O . PRO A 1 668 ? 6.66 55.188 2.553 1 88.75 668 PRO A O 1
ATOM 5084 N N . THR A 1 669 ? 6.848 57.219 3.408 1 88.88 669 THR A N 1
ATOM 5085 C CA . THR A 1 669 ? 5.594 57.219 4.152 1 88.88 669 THR A CA 1
ATOM 5086 C C . THR A 1 669 ? 4.594 58.188 3.553 1 88.88 669 THR A C 1
ATOM 5088 O O . THR A 1 669 ? 4.93 58.938 2.641 1 88.88 669 THR A O 1
ATOM 5091 N N . ALA A 1 670 ? 3.395 58.062 3.854 1 81.75 670 ALA A N 1
ATOM 5092 C CA . ALA A 1 670 ? 2.357 58.906 3.268 1 81.75 670 ALA A CA 1
ATOM 5093 C C . ALA A 1 670 ? 2.625 60.406 3.549 1 81.75 670 ALA A C 1
ATOM 5095 O O . ALA A 1 670 ? 2.545 61.219 2.646 1 81.75 670 ALA A O 1
ATOM 5096 N N . HIS A 1 671 ? 2.92 60.844 4.789 1 75.12 671 HIS A N 1
ATOM 5097 C CA . HIS A 1 671 ? 3.125 62.25 5.078 1 75.12 671 HIS A CA 1
ATOM 5098 C C . HIS A 1 671 ? 4.215 62.469 6.125 1 75.12 671 HIS A C 1
ATOM 5100 O O . HIS A 1 671 ? 4.238 63.469 6.816 1 75.12 671 HIS A O 1
ATOM 5106 N N . GLY A 1 672 ? 5 61.438 6.215 1 75.38 672 GLY A N 1
ATOM 5107 C CA . GLY A 1 672 ? 6.066 61.531 7.199 1 75.38 672 GLY A CA 1
ATOM 5108 C C . GLY A 1 672 ? 7.441 61.281 6.613 1 75.38 672 GLY A C 1
ATOM 5109 O O . GLY A 1 672 ? 7.609 61.25 5.395 1 75.38 672 GLY A O 1
ATOM 5110 N N . PRO A 1 673 ? 8.367 61.312 7.457 1 84.81 673 PRO A N 1
ATOM 5111 C CA . PRO A 1 673 ? 9.727 61 7.008 1 84.81 673 PRO A CA 1
ATOM 5112 C C . PRO A 1 673 ? 9.852 59.562 6.461 1 84.81 673 PRO A C 1
ATOM 5114 O O . PRO A 1 673 ? 9.102 58.688 6.863 1 84.81 673 PRO A O 1
ATOM 5117 N N . PRO A 1 674 ? 10.719 59.469 5.547 1 90.38 674 PRO A N 1
ATOM 5118 C CA . PRO A 1 674 ? 10.93 58.125 4.984 1 90.38 674 PRO A CA 1
ATOM 5119 C C . PRO A 1 674 ? 11.531 57.156 5.992 1 90.38 674 PRO A C 1
ATOM 5121 O O . PRO A 1 674 ? 12.133 57.594 6.988 1 90.38 674 PRO A O 1
ATOM 5124 N N . LEU A 1 675 ? 11.258 55.906 5.707 1 91.12 675 LEU A N 1
ATOM 5125 C CA . LEU A 1 675 ? 11.742 54.844 6.59 1 91.12 675 LEU A CA 1
ATOM 5126 C C . LEU A 1 675 ? 12.922 54.125 5.965 1 91.12 675 LEU A C 1
ATOM 5128 O O . LEU A 1 675 ? 12.969 53.938 4.742 1 91.12 675 LEU A O 1
ATOM 5132 N N . HIS A 1 676 ? 13.859 53.844 6.812 1 89.88 676 HIS A N 1
ATOM 5133 C CA . HIS A 1 676 ? 14.945 52.938 6.406 1 89.88 676 HIS A CA 1
ATOM 5134 C C . HIS A 1 676 ? 14.648 51.5 6.801 1 89.88 676 HIS A C 1
ATOM 5136 O O . HIS A 1 676 ? 14.297 51.219 7.949 1 89.88 676 HIS A O 1
ATOM 5142 N N . CYS A 1 677 ? 14.695 50.625 5.805 1 89.69 677 CYS A N 1
ATOM 5143 C CA . CYS A 1 677 ? 14.461 49.188 6.051 1 89.69 677 CYS A CA 1
ATOM 5144 C C . CYS A 1 677 ? 15.75 48.406 5.887 1 89.69 677 CYS A C 1
ATOM 5146 O O . CYS A 1 677 ? 16.438 48.531 4.871 1 89.69 677 CYS A O 1
ATOM 5148 N N . ARG A 1 678 ? 16.078 47.625 6.926 1 83.06 678 ARG A N 1
ATOM 5149 C CA . ARG A 1 678 ? 17.25 46.75 6.879 1 83.06 678 ARG A CA 1
ATOM 5150 C C . ARG A 1 678 ? 16.859 45.312 7.215 1 83.06 678 ARG A C 1
ATOM 5152 O O . ARG A 1 678 ? 16.016 45.062 8.086 1 83.06 678 ARG A O 1
ATOM 5159 N N . ALA A 1 679 ? 17.438 44.344 6.387 1 81.25 679 ALA A N 1
ATOM 5160 C CA . ALA A 1 679 ? 17.203 42.938 6.613 1 81.25 679 ALA A CA 1
ATOM 5161 C C . ALA A 1 679 ? 18.5 42.219 6.961 1 81.25 679 ALA A C 1
ATOM 5163 O O . ALA A 1 679 ? 19.141 41.625 6.09 1 81.25 679 ALA A O 1
ATOM 5164 N N . PRO A 1 680 ? 18.844 42.156 8.18 1 65.06 680 PRO A N 1
ATOM 5165 C CA . PRO A 1 680 ? 20.109 41.531 8.586 1 65.06 680 PRO A CA 1
ATOM 5166 C C . PRO A 1 680 ? 20.094 40.031 8.367 1 65.06 680 PRO A C 1
ATOM 5168 O O . PRO A 1 680 ? 21.156 39.406 8.266 1 65.06 680 PRO A O 1
ATOM 5171 N N . ALA A 1 681 ? 18.953 39.375 8.539 1 64.5 681 ALA A N 1
ATOM 5172 C CA . ALA A 1 681 ? 18.75 37.969 8.312 1 64.5 681 ALA A CA 1
ATOM 5173 C C . ALA A 1 681 ? 17.484 37.688 7.508 1 64.5 681 ALA A C 1
ATOM 5175 O O . ALA A 1 681 ? 16.609 38.562 7.426 1 64.5 681 ALA A O 1
ATOM 5176 N N . PRO A 1 682 ? 17.578 36.531 6.934 1 70.06 682 PRO A N 1
ATOM 5177 C CA . PRO A 1 682 ? 16.344 36.219 6.203 1 70.06 682 PRO A CA 1
ATOM 5178 C C . PRO A 1 682 ? 15.117 36.156 7.105 1 70.06 682 PRO A C 1
ATOM 5180 O O . PRO A 1 682 ? 15.141 35.531 8.156 1 70.06 682 PRO A O 1
ATOM 5183 N N . GLY A 1 683 ? 14.148 36.969 6.723 1 71.44 683 GLY A N 1
ATOM 5184 C CA . GLY A 1 683 ? 12.891 36.938 7.445 1 71.44 683 GLY A CA 1
ATOM 5185 C C . GLY A 1 683 ? 12.789 38.031 8.5 1 71.44 683 GLY A C 1
ATOM 5186 O O . GLY A 1 683 ? 11.734 38.219 9.102 1 71.44 683 GLY A O 1
ATOM 5187 N N . VAL A 1 684 ? 13.953 38.688 8.695 1 73.12 684 VAL A N 1
ATOM 5188 C CA . VAL A 1 684 ? 13.953 39.781 9.688 1 73.12 684 VAL A CA 1
ATOM 5189 C C . VAL A 1 684 ? 13.984 41.125 8.984 1 73.12 684 VAL A C 1
ATOM 5191 O O . VAL A 1 684 ? 14.82 41.344 8.102 1 73.12 684 VAL A O 1
ATOM 5194 N N . ARG A 1 685 ? 13.031 41.938 9.391 1 87.75 685 ARG A N 1
ATOM 5195 C CA . ARG A 1 685 ? 12.961 43.312 8.852 1 87.75 685 ARG A CA 1
ATOM 5196 C C . ARG A 1 685 ? 12.961 44.344 9.977 1 87.75 685 ARG A C 1
ATOM 5198 O O . ARG A 1 685 ? 12.141 44.25 10.891 1 87.75 685 ARG A O 1
ATOM 5205 N N . LEU A 1 686 ? 13.914 45.219 9.891 1 85.06 686 LEU A N 1
ATOM 5206 C CA . LEU A 1 686 ? 14.023 46.312 10.852 1 85.06 686 LEU A CA 1
ATOM 5207 C C . LEU A 1 686 ? 13.781 47.656 10.164 1 85.06 686 LEU A C 1
ATOM 5209 O O . LEU A 1 686 ? 14.305 47.906 9.078 1 85.06 686 LEU A O 1
ATOM 5213 N N . LEU A 1 687 ? 12.914 48.375 10.789 1 89.81 687 LEU A N 1
ATOM 5214 C CA . LEU A 1 687 ? 12.562 49.688 10.234 1 89.81 687 LEU A CA 1
ATOM 5215 C C . LEU A 1 687 ? 13.031 50.781 11.164 1 89.81 687 LEU A C 1
ATOM 5217 O O . LEU A 1 687 ? 13.016 50.656 12.383 1 89.81 687 LEU A O 1
ATOM 5221 N N . SER A 1 688 ? 13.531 51.875 10.602 1 88 688 SER A N 1
ATOM 5222 C CA . SER A 1 688 ? 13.883 53.094 11.344 1 88 688 SER A CA 1
ATOM 5223 C C . SER A 1 688 ? 13.523 54.344 10.562 1 88 688 SER A C 1
ATOM 5225 O O . SER A 1 688 ? 13.539 54.344 9.328 1 88 688 SER A O 1
ATOM 5227 N N . VAL A 1 689 ? 13.086 55.375 11.375 1 86.75 689 VAL A N 1
ATOM 5228 C CA . VAL A 1 689 ? 12.805 56.656 10.734 1 86.75 689 VAL A CA 1
ATOM 5229 C C . VAL A 1 689 ? 14.117 57.312 10.305 1 86.75 689 VAL A C 1
ATOM 5231 O O . VAL A 1 689 ? 15.109 57.281 11.031 1 86.75 689 VAL A O 1
ATOM 5234 N N . ALA A 1 690 ? 14.086 57.781 9.148 1 81.12 690 ALA A N 1
ATOM 5235 C CA . ALA A 1 690 ? 15.297 58.406 8.648 1 81.12 690 ALA A CA 1
ATOM 5236 C C . ALA A 1 690 ? 15.82 59.469 9.633 1 81.12 690 ALA A C 1
ATOM 5238 O O . ALA A 1 690 ? 15.07 60.344 10.047 1 81.12 690 ALA A O 1
ATOM 5239 N N . GLY A 1 691 ? 17.031 59.406 10.078 1 69.81 691 GLY A N 1
ATOM 5240 C CA . GLY A 1 691 ? 17.656 60.344 10.984 1 69.81 691 GLY A CA 1
ATOM 5241 C C . GLY A 1 691 ? 17.609 59.906 12.438 1 69.81 691 GLY A C 1
ATOM 5242 O O . GLY A 1 691 ? 18.188 60.562 13.305 1 69.81 691 GLY A O 1
ATOM 5243 N N . HIS A 1 692 ? 16.812 58.844 12.641 1 72.81 692 HIS A N 1
ATOM 5244 C CA . HIS A 1 692 ? 16.703 58.312 14 1 72.81 692 HIS A CA 1
ATOM 5245 C C . HIS A 1 692 ? 17.328 56.938 14.109 1 72.81 692 HIS A C 1
ATOM 5247 O O . HIS A 1 692 ? 17.281 56.156 13.156 1 72.81 692 HIS A O 1
ATOM 5253 N N . SER A 1 693 ? 17.969 56.75 15.125 1 69 693 SER A N 1
ATOM 5254 C CA . SER A 1 693 ? 18.75 55.531 15.289 1 69 693 SER A CA 1
ATOM 5255 C C . SER A 1 693 ? 17.891 54.406 15.852 1 69 693 SER A C 1
ATOM 5257 O O . SER A 1 693 ? 18.266 53.219 15.773 1 69 693 SER A O 1
ATOM 5259 N N . GLN A 1 694 ? 16.672 54.719 16.281 1 74.81 694 GLN A N 1
ATOM 5260 C CA . GLN A 1 694 ? 15.898 53.656 16.906 1 74.81 694 GLN A CA 1
ATOM 5261 C C . GLN A 1 694 ? 15.258 52.75 15.867 1 74.81 694 GLN A C 1
ATOM 5263 O O . GLN A 1 694 ? 14.508 53.219 15.008 1 74.81 694 GLN A O 1
ATOM 5268 N N . GLU A 1 695 ? 15.586 51.469 15.953 1 82.25 695 GLU A N 1
ATOM 5269 C CA . GLU A 1 695 ? 15.055 50.5 14.992 1 82.25 695 GLU A CA 1
ATOM 5270 C C . GLU A 1 695 ? 13.859 49.75 15.57 1 82.25 695 GLU A C 1
ATOM 5272 O O . GLU A 1 695 ? 13.836 49.438 16.766 1 82.25 695 GLU A O 1
ATOM 5277 N N . VAL A 1 696 ? 12.758 49.625 14.75 1 86 696 VAL A N 1
ATOM 5278 C CA . VAL A 1 696 ? 11.547 48.875 15.078 1 86 696 VAL A CA 1
ATOM 5279 C C . VAL A 1 696 ? 11.484 47.594 14.227 1 86 696 VAL A C 1
ATOM 5281 O O . VAL A 1 696 ? 11.82 47.625 13.047 1 86 696 VAL A O 1
ATOM 5284 N N . ARG A 1 697 ? 11.047 46.5 14.836 1 84.12 697 ARG A N 1
ATOM 5285 C CA . ARG A 1 697 ? 11.031 45.219 14.148 1 84.12 697 ARG A CA 1
ATOM 5286 C C . ARG A 1 697 ? 9.625 44.875 13.641 1 84.12 697 ARG A C 1
ATOM 5288 O O . ARG A 1 697 ? 8.641 45.125 14.328 1 84.12 697 ARG A O 1
ATOM 5295 N N . VAL A 1 698 ? 9.625 44.312 12.508 1 89.81 698 VAL A N 1
ATOM 5296 C CA . VAL A 1 698 ? 8.383 43.781 11.961 1 89.81 698 VAL A CA 1
ATOM 5297 C C . VAL A 1 698 ? 8.141 42.375 12.484 1 89.81 698 VAL A C 1
ATOM 5299 O O . VAL A 1 698 ? 8.977 41.5 12.297 1 89.81 698 VAL A O 1
ATOM 5302 N N . LEU A 1 699 ? 7.02 42.156 13.133 1 84.81 699 LEU A N 1
ATOM 5303 C CA . LEU A 1 699 ? 6.723 40.875 13.758 1 84.81 699 LEU A CA 1
ATOM 5304 C C . LEU A 1 699 ? 6.016 39.969 12.773 1 84.81 699 LEU A C 1
ATOM 5306 O O . LEU A 1 699 ? 6.402 38.781 12.625 1 84.81 699 LEU A O 1
ATOM 5310 N N . LYS A 1 700 ? 4.957 40.375 12.211 1 91.81 700 LYS A N 1
ATOM 5311 C CA . LYS A 1 700 ? 4.16 39.625 11.258 1 91.81 700 LYS A CA 1
ATOM 5312 C C . LYS A 1 700 ? 3.736 40.5 10.078 1 91.81 700 LYS A C 1
ATOM 5314 O O . LYS A 1 700 ? 3.688 41.719 10.188 1 91.81 700 LYS A O 1
ATOM 5319 N N . VAL A 1 701 ? 3.51 39.875 9.039 1 93.88 701 VAL A N 1
ATOM 5320 C CA . VAL A 1 701 ? 3.066 40.562 7.836 1 93.88 701 VAL A CA 1
ATOM 5321 C C . VAL A 1 701 ? 1.832 39.875 7.262 1 93.88 701 VAL A C 1
ATOM 5323 O O . VAL A 1 701 ? 1.67 38.656 7.41 1 93.88 701 VAL A O 1
ATOM 5326 N N . GLY A 1 702 ? 0.908 40.562 6.785 1 94.75 702 GLY A N 1
ATOM 5327 C CA . GLY A 1 702 ? -0.232 40.094 6.016 1 94.75 702 GLY A CA 1
ATOM 5328 C C . GLY A 1 702 ? -0.558 40.969 4.824 1 94.75 702 GLY A C 1
ATOM 5329 O O . GLY A 1 702 ? -0.455 42.219 4.91 1 94.75 702 GLY A O 1
ATOM 5330 N N . CYS A 1 703 ? -0.943 40.406 3.754 1 91.25 703 CYS A N 1
ATOM 5331 C CA . CYS A 1 703 ? -1.191 41.188 2.551 1 91.25 703 CYS A CA 1
ATOM 5332 C C . CYS A 1 703 ? -2.502 40.781 1.892 1 91.25 703 CYS A C 1
ATOM 5334 O O . CYS A 1 703 ? -2.955 39.656 2.055 1 91.25 703 CYS A O 1
ATOM 5336 N N . THR A 1 704 ? -3.131 41.688 1.302 1 88.56 704 THR A N 1
ATOM 5337 C CA . THR A 1 704 ? -4.348 41.469 0.524 1 88.56 704 THR A CA 1
ATOM 5338 C C . THR A 1 704 ? -4.453 42.5 -0.603 1 88.56 704 THR A C 1
ATOM 5340 O O . THR A 1 704 ? -4.281 43.688 -0.377 1 88.56 704 THR A O 1
ATOM 5343 N N . ASP A 1 705 ? -4.715 42.156 -1.805 1 80.12 705 ASP A N 1
ATOM 5344 C CA . ASP A 1 705 ? -4.961 43 -2.967 1 80.12 705 ASP A CA 1
ATOM 5345 C C . ASP A 1 705 ? -3.891 44.094 -3.096 1 80.12 705 ASP A C 1
ATOM 5347 O O . ASP A 1 705 ? -4.207 45.281 -3.207 1 80.12 705 ASP A O 1
ATOM 5351 N N . GLY A 1 706 ? -2.672 43.719 -2.809 1 81.69 706 GLY A N 1
ATOM 5352 C CA . GLY A 1 706 ? -1.563 44.656 -3.021 1 81.69 706 GLY A CA 1
ATOM 5353 C C . GLY A 1 706 ? -1.232 45.469 -1.795 1 81.69 706 GLY A C 1
ATOM 5354 O O . GLY A 1 706 ? -0.202 46.156 -1.756 1 81.69 706 GLY A O 1
ATOM 5355 N N . ALA A 1 707 ? -2.127 45.562 -0.818 1 89.5 707 ALA A N 1
ATOM 5356 C CA . ALA A 1 707 ? -1.86 46.25 0.444 1 89.5 707 ALA A CA 1
ATOM 5357 C C . ALA A 1 707 ? -1.471 45.25 1.536 1 89.5 707 ALA A C 1
ATOM 5359 O O . ALA A 1 707 ? -1.863 44.094 1.49 1 89.5 707 ALA A O 1
ATOM 5360 N N . CYS A 1 708 ? -0.665 45.75 2.471 1 93.94 708 CYS A N 1
ATOM 5361 C CA . CYS A 1 708 ? -0.197 44.875 3.521 1 93.94 708 CYS A CA 1
ATOM 5362 C C . CYS A 1 708 ? -0.343 45.5 4.895 1 93.94 708 CYS A C 1
ATOM 5364 O O . CYS A 1 708 ? -0.505 46.719 4.996 1 93.94 708 CYS A O 1
ATOM 5366 N N . VAL A 1 709 ? -0.44 44.75 5.855 1 94.75 709 VAL A N 1
ATOM 5367 C CA . VAL A 1 709 ? -0.359 45.156 7.254 1 94.75 709 VAL A CA 1
ATOM 5368 C C . VAL A 1 709 ? 0.914 44.594 7.883 1 94.75 709 VAL A C 1
ATOM 5370 O O . VAL A 1 709 ? 1.165 43.375 7.816 1 94.75 709 VAL A O 1
ATOM 5373 N N . PHE A 1 710 ? 1.716 45.5 8.344 1 94.69 710 PHE A N 1
ATOM 5374 C CA . PHE A 1 710 ? 2.932 45.094 9.055 1 94.69 710 PHE A CA 1
ATOM 5375 C C . PHE A 1 710 ? 2.777 45.344 10.555 1 94.69 710 PHE A C 1
ATOM 5377 O O . PHE A 1 710 ? 2.596 46.469 11 1 94.69 710 PHE A O 1
ATOM 5384 N N . LEU A 1 711 ? 2.844 44.281 11.281 1 93.81 711 LEU A N 1
ATOM 5385 C CA . LEU A 1 711 ? 2.785 44.406 12.734 1 93.81 711 LEU A CA 1
ATOM 5386 C C . LEU A 1 711 ? 4.164 44.75 13.312 1 93.81 711 LEU A C 1
ATOM 5388 O O . LEU A 1 711 ? 5.109 43.969 13.125 1 93.81 711 LEU A O 1
ATOM 5392 N N . LEU A 1 712 ? 4.176 45.875 13.945 1 90.94 712 LEU A N 1
ATOM 5393 C CA . LEU A 1 712 ? 5.438 46.312 14.523 1 90.94 712 LEU A CA 1
ATOM 5394 C C . LEU A 1 712 ? 5.492 45.969 16.016 1 90.94 712 LEU A C 1
ATOM 5396 O O . LEU A 1 712 ? 4.453 45.906 16.672 1 90.94 712 LEU A O 1
ATOM 5400 N N . ASP A 1 713 ? 6.672 45.781 16.469 1 84.75 713 ASP A N 1
ATOM 5401 C CA . ASP A 1 713 ? 6.82 45.469 17.891 1 84.75 713 ASP A CA 1
ATOM 5402 C C . ASP A 1 713 ? 6.535 46.688 18.766 1 84.75 713 ASP A C 1
ATOM 5404 O O . ASP A 1 713 ? 6.219 46.562 19.953 1 84.75 713 ASP A O 1
ATOM 5408 N N . ARG A 1 714 ? 6.797 47.906 18.188 1 83.62 714 ARG A N 1
ATOM 5409 C CA . ARG A 1 714 ? 6.504 49.156 18.859 1 83.62 714 ARG A CA 1
ATOM 5410 C C . ARG A 1 714 ? 6.207 50.25 17.844 1 83.62 714 ARG A C 1
ATOM 5412 O O . ARG A 1 714 ? 6.375 50.062 16.641 1 83.62 714 ARG A O 1
ATOM 5419 N N . ALA A 1 715 ? 5.68 51.375 18.344 1 88.12 715 ALA A N 1
ATOM 5420 C CA . ALA A 1 715 ? 5.316 52.469 17.469 1 88.12 715 ALA A CA 1
ATOM 5421 C C . ALA A 1 715 ? 6.555 53.188 16.938 1 88.12 715 ALA A C 1
ATOM 5423 O O . ALA A 1 715 ? 7.594 53.219 17.609 1 88.12 715 ALA A O 1
ATOM 5424 N N . LEU A 1 716 ? 6.496 53.656 15.758 1 86.12 716 LEU A N 1
ATOM 5425 C CA . LEU A 1 716 ? 7.551 54.5 15.188 1 86.12 716 LEU A CA 1
ATOM 5426 C C . LEU A 1 716 ? 7.555 55.875 15.82 1 86.12 716 LEU A C 1
ATOM 5428 O O . LEU A 1 716 ? 6.492 56.469 16 1 86.12 716 LEU A O 1
ATOM 5432 N N . ASP A 1 717 ? 8.688 56.25 16.578 1 70.5 717 ASP A N 1
ATOM 5433 C CA . ASP A 1 717 ? 8.789 57.531 17.266 1 70.5 717 ASP A CA 1
ATOM 5434 C C . ASP A 1 717 ? 8.852 58.719 16.266 1 70.5 717 ASP A C 1
ATOM 5436 O O . ASP A 1 717 ? 9.641 58.688 15.328 1 70.5 717 ASP A O 1
ATOM 5440 N N . ALA A 1 718 ? 7.855 59.438 16.109 1 57 718 ALA A N 1
ATOM 5441 C CA . ALA A 1 718 ? 7.922 60.656 15.297 1 57 718 ALA A CA 1
ATOM 5442 C C . ALA A 1 718 ? 8.906 61.656 15.891 1 57 718 ALA A C 1
ATOM 5444 O O . ALA A 1 718 ? 9.078 61.719 17.109 1 57 718 ALA A O 1
ATOM 5445 N N . PRO A 1 719 ? 9.867 62.125 15.148 1 48.97 719 PRO A N 1
ATOM 5446 C CA . PRO A 1 719 ? 10.805 63.094 15.68 1 48.97 719 PRO A CA 1
ATOM 5447 C C . PRO A 1 719 ? 10.141 64.125 16.594 1 48.97 719 PRO A C 1
ATOM 5449 O O . PRO A 1 719 ? 9.055 64.625 16.281 1 48.97 719 PRO A O 1
ATOM 5452 N N . GLN A 1 720 ? 10.227 63.969 17.828 1 41.81 720 GLN A N 1
ATOM 5453 C CA . GLN A 1 720 ? 9.875 65.125 18.609 1 41.81 720 GLN A CA 1
ATOM 5454 C C . GLN A 1 720 ? 10.578 66.375 18.062 1 41.81 720 GLN A C 1
ATOM 5456 O O . GLN A 1 720 ? 11.789 66.375 17.828 1 41.81 720 GLN A O 1
ATOM 5461 N N . ALA A 1 721 ? 9.961 67.125 17.266 1 38.69 721 ALA A N 1
ATOM 5462 C CA . ALA A 1 721 ? 10.555 68.438 17 1 38.69 721 ALA A CA 1
ATOM 5463 C C . ALA A 1 721 ? 11.273 69 18.234 1 38.69 721 ALA A C 1
ATOM 5465 O O . ALA A 1 721 ? 10.664 69.125 19.297 1 38.69 721 ALA A O 1
ATOM 5466 N N . ARG A 1 722 ? 12.469 68.625 18.422 1 42.09 722 ARG A N 1
ATOM 5467 C CA . ARG A 1 722 ? 13.219 69.375 19.406 1 42.09 722 ARG A CA 1
ATOM 5468 C C . ARG A 1 722 ? 12.883 70.875 19.328 1 42.09 722 ARG A C 1
ATOM 5470 O O . ARG A 1 722 ? 13.242 71.562 18.375 1 42.09 722 ARG A O 1
ATOM 5477 N N . ALA A 1 723 ? 11.742 71.125 19.812 1 36.66 723 ALA A N 1
ATOM 5478 C CA . ALA A 1 723 ? 11.57 72.562 20.109 1 36.66 723 ALA A CA 1
ATOM 5479 C C . ALA A 1 723 ? 12.719 73.062 20.969 1 36.66 723 ALA A C 1
ATOM 5481 O O . ALA A 1 723 ? 12.711 74.25 21.391 1 36.66 723 ALA A O 1
ATOM 5482 N N . ARG A 1 724 ? 13.531 72.062 21.406 1 36.97 724 ARG A N 1
ATOM 5483 C CA . ARG A 1 724 ? 14.359 72.688 22.438 1 36.97 724 ARG A CA 1
ATOM 5484 C C . ARG A 1 724 ? 15.344 73.688 21.828 1 36.97 724 ARG A C 1
ATOM 5486 O O . ARG A 1 724 ? 15.961 74.5 22.547 1 36.97 724 ARG A O 1
ATOM 5493 N N . LEU A 1 725 ? 15.727 73.375 20.547 1 34.47 725 LEU A N 1
ATOM 5494 C CA . LEU A 1 725 ? 16.844 74.25 20.25 1 34.47 725 LEU A CA 1
ATOM 5495 C C . LEU A 1 725 ? 16.359 75.688 20.094 1 34.47 725 LEU A C 1
ATOM 5497 O O . LEU A 1 725 ? 17.156 76.625 20.094 1 34.47 725 LEU A O 1
ATOM 5501 N N . ARG A 1 726 ? 15.102 75.875 19.781 1 36.91 726 ARG A N 1
ATOM 5502 C CA . ARG A 1 726 ? 14.766 77.25 19.594 1 36.91 726 ARG A CA 1
ATOM 5503 C C . ARG A 1 726 ? 14.711 78 20.938 1 36.91 726 ARG A C 1
ATOM 5505 O O . ARG A 1 726 ? 14.898 79.188 20.984 1 36.91 726 ARG A O 1
ATOM 5512 N N . LEU A 1 727 ? 14.398 77.188 21.969 1 35.62 727 LEU A N 1
ATOM 5513 C CA . LEU A 1 727 ? 14.297 78 23.188 1 35.62 727 LEU A CA 1
ATOM 5514 C C . LEU A 1 727 ? 15.68 78.312 23.734 1 35.62 727 LEU A C 1
ATOM 5516 O O . LEU A 1 727 ? 15.828 79.312 24.453 1 35.62 727 LEU A O 1
ATOM 5520 N N . ALA A 1 728 ? 16.688 77.5 23.406 1 37.91 728 ALA A N 1
ATOM 5521 C CA . ALA A 1 728 ? 17.984 77.875 23.969 1 37.91 728 ALA A CA 1
ATOM 5522 C C . ALA A 1 728 ? 18.594 79.062 23.234 1 37.91 728 ALA A C 1
ATOM 5524 O O . ALA A 1 728 ? 19.234 79.875 23.844 1 37.91 728 ALA A O 1
ATOM 5525 N N . ALA A 1 729 ? 18.328 79.125 21.906 1 37.41 729 ALA A N 1
ATOM 5526 C CA . ALA A 1 729 ? 18.859 80.312 21.219 1 37.41 729 ALA A CA 1
ATOM 5527 C C . ALA A 1 729 ? 18.141 81.562 21.625 1 37.41 729 ALA A C 1
ATOM 5529 O O . ALA A 1 729 ? 18.734 82.625 21.719 1 37.41 729 ALA A O 1
ATOM 5530 N N . ALA A 1 730 ? 16.828 81.438 21.969 1 39.47 730 ALA A N 1
ATOM 5531 C CA . ALA A 1 730 ? 16.141 82.625 22.391 1 39.47 730 ALA A CA 1
ATOM 5532 C C . ALA A 1 730 ? 16.594 83.125 23.781 1 39.47 730 ALA A C 1
ATOM 5534 O O . ALA A 1 730 ? 16.609 84.312 24.078 1 39.47 730 ALA A O 1
ATOM 5535 N N . GLY A 1 731 ? 16.984 82.125 24.562 1 38.38 731 GLY A N 1
ATOM 5536 C CA . GLY A 1 731 ? 17.5 82.5 25.875 1 38.38 731 GLY A CA 1
ATOM 5537 C C . GLY A 1 731 ? 18.859 83.188 25.797 1 38.38 731 GLY A C 1
ATOM 5538 O O . GLY A 1 731 ? 19.109 84.125 26.531 1 38.38 731 GLY A O 1
ATOM 5539 N N . PHE A 1 732 ? 19.75 82.688 24.844 1 41.84 732 PHE A N 1
ATOM 5540 C CA . PHE A 1 732 ? 21.078 83.312 24.719 1 41.84 732 PHE A CA 1
ATOM 5541 C C . PHE A 1 732 ? 20.953 84.75 24.172 1 41.84 732 PHE A C 1
ATOM 5543 O O . PHE A 1 732 ? 21.625 85.688 24.672 1 41.84 732 PHE A O 1
ATOM 5550 N N . LEU A 1 733 ? 20.016 84.938 23.203 1 41.72 733 LEU A N 1
ATOM 5551 C CA . LEU A 1 733 ? 19.875 86.312 22.672 1 41.72 733 LEU A CA 1
ATOM 5552 C C . LEU A 1 733 ? 19.266 87.25 23.719 1 41.72 733 LEU A C 1
ATOM 5554 O O . LEU A 1 733 ? 19.641 88.438 23.797 1 41.72 733 LEU A O 1
ATOM 5558 N N . ALA A 1 734 ? 18.422 86.625 24.562 1 43.19 734 ALA A N 1
ATOM 5559 C CA . ALA A 1 734 ? 17.859 87.5 25.609 1 43.19 734 ALA A CA 1
ATOM 5560 C C . ALA A 1 734 ? 18.906 87.875 26.656 1 43.19 734 ALA A C 1
ATOM 5562 O O . ALA A 1 734 ? 18.938 89 27.172 1 43.19 734 ALA A O 1
ATOM 5563 N N . GLY A 1 735 ? 19.859 86.938 26.844 1 42.12 735 GLY A N 1
ATOM 5564 C CA . GLY A 1 735 ? 20.953 87.25 27.766 1 42.12 735 GLY A CA 1
ATOM 5565 C C . GLY A 1 735 ? 21.938 88.25 27.234 1 42.12 735 GLY A C 1
ATOM 5566 O O . GLY A 1 735 ? 22.406 89.125 27.969 1 42.12 735 GLY A O 1
ATOM 5567 N N . VAL A 1 736 ? 22.234 88.188 25.906 1 46.47 736 VAL A N 1
ATOM 5568 C CA . VAL A 1 736 ? 23.156 89.125 25.312 1 46.47 736 VAL A CA 1
ATOM 5569 C C . VAL A 1 736 ? 22.516 90.562 25.328 1 46.47 736 VAL A C 1
ATOM 5571 O O . VAL A 1 736 ? 23.172 91.5 25.656 1 46.47 736 VAL A O 1
ATOM 5574 N N . CYS A 1 737 ? 21.109 90.562 25.078 1 41.75 737 CYS A N 1
ATOM 5575 C CA . CYS A 1 737 ? 20.5 91.875 25.078 1 41.75 737 CYS A CA 1
ATOM 5576 C C . CYS A 1 737 ? 20.422 92.438 26.5 1 41.75 737 CYS A C 1
ATOM 5578 O O . CYS A 1 737 ? 20.531 93.625 26.703 1 41.75 737 CYS A O 1
ATOM 5580 N N . ALA A 1 738 ? 20.219 91.5 27.453 1 43.22 738 ALA A N 1
ATOM 5581 C CA . ALA A 1 738 ? 20.188 92 28.828 1 43.22 738 ALA A CA 1
ATOM 5582 C C . ALA A 1 738 ? 21.562 92.5 29.266 1 43.22 738 ALA A C 1
ATOM 5584 O O . ALA A 1 738 ? 21.688 93.5 30 1 43.22 738 ALA A O 1
ATOM 5585 N N . GLY A 1 739 ? 22.641 91.812 28.734 1 42.34 739 GLY A N 1
ATOM 5586 C CA . GLY A 1 739 ? 23.984 92.25 29.062 1 42.34 739 GLY A CA 1
ATOM 5587 C C . GLY A 1 739 ? 24.344 93.625 28.406 1 42.34 739 GLY A C 1
ATOM 5588 O O . GLY A 1 739 ? 25.031 94.438 29.016 1 42.34 739 GLY A O 1
ATOM 5589 N N . LEU A 1 740 ? 23.859 93.812 27.172 1 42.47 740 LEU A N 1
ATOM 5590 C CA . LEU A 1 740 ? 24.125 95.125 26.5 1 42.47 740 LEU A CA 1
ATOM 5591 C C . LEU A 1 740 ? 23.344 96.25 27.172 1 42.47 740 LEU A C 1
ATOM 5593 O O . LEU A 1 740 ? 23.828 97.375 27.25 1 42.47 740 LEU A O 1
ATOM 5597 N N . TYR A 1 741 ? 22.047 95.875 27.656 1 39.12 741 TYR A N 1
ATOM 5598 C CA . TYR A 1 741 ? 21.266 96.938 28.312 1 39.12 741 TYR A CA 1
ATOM 5599 C C . TYR A 1 741 ? 21.891 97.312 29.656 1 39.12 741 TYR A C 1
ATOM 5601 O O . TYR A 1 741 ? 21.906 98.5 30.031 1 39.12 741 TYR A O 1
ATOM 5609 N N . MET A 1 742 ? 22.453 96.312 30.328 1 38.16 742 MET A N 1
ATOM 5610 C CA . MET A 1 742 ? 23.062 96.625 31.609 1 38.16 742 MET A CA 1
ATOM 5611 C C . MET A 1 742 ? 24.328 97.5 31.406 1 38.16 742 MET A C 1
ATOM 5613 O O . MET A 1 742 ? 24.75 98.188 32.312 1 38.16 742 MET A O 1
ATOM 5617 N N . GLY A 1 743 ? 24.984 97.25 30.266 1 36.72 743 GLY A N 1
ATOM 5618 C CA . GLY A 1 743 ? 26.141 98.125 29.984 1 36.72 743 GLY A CA 1
ATOM 5619 C C . GLY A 1 743 ? 25.781 99.562 29.734 1 36.72 743 GLY A C 1
ATOM 5620 O O . GLY A 1 743 ? 26.531 100.5 30.094 1 36.72 743 GLY A O 1
ATOM 5621 N N . TYR A 1 744 ? 24.594 99.688 29.047 1 36.09 744 TYR A N 1
ATOM 5622 C CA . TYR A 1 744 ? 24.172 101.062 28.703 1 36.09 744 TYR A CA 1
ATOM 5623 C C . TYR A 1 744 ? 23.781 101.812 29.953 1 36.09 744 TYR A C 1
ATOM 5625 O O . TYR A 1 744 ? 24.062 103.062 30.062 1 36.09 744 TYR A O 1
ATOM 5633 N N . VAL A 1 745 ? 23.109 101.062 30.875 1 35.34 745 VAL A N 1
ATOM 5634 C CA . VAL A 1 745 ? 22.625 101.812 32.062 1 35.34 745 VAL A CA 1
ATOM 5635 C C . VAL A 1 745 ? 23.812 102.375 32.844 1 35.34 745 VAL A C 1
ATOM 5637 O O . VAL A 1 745 ? 23.734 103.438 33.406 1 35.34 745 VAL A O 1
ATOM 5640 N N . 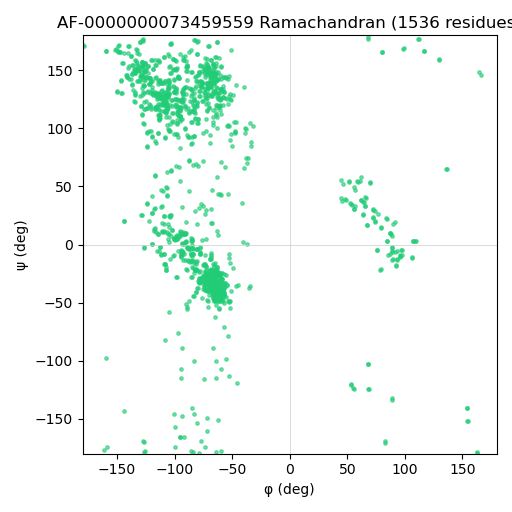LEU A 1 746 ? 24.875 101.562 32.844 1 33.03 746 LEU A N 1
ATOM 5641 C CA . LEU A 1 746 ? 25.938 102 33.719 1 33.03 746 LEU A CA 1
ATOM 5642 C C . LEU A 1 746 ? 26.625 103.25 33.188 1 33.03 746 LEU A C 1
ATOM 5644 O O . LEU A 1 746 ? 27.25 104 33.938 1 33.03 746 LEU A O 1
ATOM 5648 N N . PHE A 1 747 ? 26.562 103.375 31.844 1 32.75 747 PHE A N 1
ATOM 5649 C CA . PHE A 1 747 ? 27.297 104.562 31.344 1 32.75 747 PHE A CA 1
ATOM 5650 C C . PHE A 1 747 ? 26.578 105.875 31.688 1 32.75 747 PHE A C 1
ATOM 5652 O O . PHE A 1 747 ? 27.203 106.875 31.781 1 32.75 747 PHE A O 1
ATOM 5659 N N . CYS A 1 748 ? 25.203 105.75 31.734 1 28.06 748 CYS A N 1
ATOM 5660 C CA . CYS A 1 748 ? 24.5 107.062 31.75 1 28.06 748 CYS A CA 1
ATOM 5661 C C . CYS A 1 748 ? 24.719 107.812 33.062 1 28.06 748 CYS A C 1
ATOM 5663 O O . CYS A 1 748 ? 24.234 108.875 33.25 1 28.06 748 CYS A O 1
ATOM 5665 N N . LYS A 1 749 ? 24.984 107.125 34.125 1 25.95 749 LYS A N 1
ATOM 5666 C CA . LYS A 1 749 ? 24.781 107.812 35.406 1 25.95 749 LYS A CA 1
ATOM 5667 C C . LYS A 1 749 ? 25.781 109 35.531 1 25.95 749 LYS A C 1
ATOM 5669 O O . LYS A 1 749 ? 25.828 109.625 36.594 1 25.95 749 LYS A O 1
ATOM 5674 N N . ARG A 1 750 ? 26.766 109.062 34.781 1 24.91 750 ARG A N 1
ATOM 5675 C CA . ARG A 1 750 ? 27.719 109.938 35.375 1 24.91 750 ARG A CA 1
ATOM 5676 C C . ARG A 1 750 ? 27.141 111.375 35.469 1 24.91 750 ARG A C 1
ATOM 5678 O O . ARG A 1 750 ? 27.156 112 36.531 1 24.91 750 ARG A O 1
ATOM 5685 N N . THR A 1 751 ? 27.516 112.5 34.875 1 23.86 751 THR A N 1
ATOM 5686 C CA . THR A 1 751 ? 27.859 113.812 35.312 1 23.86 751 THR A CA 1
ATOM 5687 C C . THR A 1 751 ? 26.672 114.812 35.156 1 23.86 751 THR A C 1
ATOM 5689 O O . THR A 1 751 ? 26.812 116 35.375 1 23.86 751 THR A O 1
ATOM 5692 N N . VAL A 1 752 ? 25.438 114.562 34.75 1 22.2 752 VAL A N 1
ATOM 5693 C CA . VAL A 1 752 ? 24.766 115.875 34.719 1 22.2 752 VAL A CA 1
ATOM 5694 C C . VAL A 1 752 ? 24.438 116.312 36.156 1 22.2 752 VAL A C 1
ATOM 5696 O O . VAL A 1 752 ? 23.594 115.688 36.812 1 22.2 752 VAL A O 1
ATOM 5699 N N . TRP A 1 753 ? 25.312 116.75 37.156 1 22.94 753 TRP A N 1
ATOM 5700 C CA . TRP A 1 753 ? 24.953 117.312 38.438 1 22.94 753 TRP A CA 1
ATOM 5701 C C . TRP A 1 753 ? 24.172 118.625 38.219 1 22.94 753 TRP A C 1
ATOM 5703 O O . TRP A 1 753 ? 23.953 119.375 39.156 1 22.94 753 TRP A O 1
ATOM 5713 N N . PHE A 1 754 ? 23.766 119 36.906 1 18.47 754 PHE A N 1
ATOM 5714 C CA . PHE A 1 754 ? 23.531 120.375 36.594 1 18.47 754 PHE A CA 1
ATOM 5715 C C . PHE A 1 754 ? 22.344 120.938 37.406 1 18.47 754 PHE A C 1
ATOM 5717 O O . PHE A 1 754 ? 22.422 121.938 38.031 1 18.47 754 PHE A O 1
ATOM 5724 N N . ARG A 1 755 ? 21.125 121.062 36.875 1 18.69 755 ARG A N 1
ATOM 5725 C CA . ARG A 1 755 ? 20.406 122.312 36.75 1 18.69 755 ARG A CA 1
ATOM 5726 C C . ARG A 1 755 ? 19.469 122.5 37.938 1 18.69 755 ARG A C 1
ATOM 5728 O O . ARG A 1 755 ? 18.469 121.812 38.062 1 18.69 755 ARG A O 1
ATOM 5735 N N . ARG A 1 756 ? 19.906 123 39.094 1 19.73 756 ARG A N 1
ATOM 5736 C CA . ARG A 1 756 ? 19.156 123.062 40.344 1 19.73 756 ARG A CA 1
ATOM 5737 C C . ARG A 1 756 ? 18.094 124.125 40.312 1 19.73 756 ARG A C 1
ATOM 5739 O O . ARG A 1 756 ? 17.484 124.438 41.344 1 19.73 756 ARG A O 1
ATOM 5746 N N . SER A 1 757 ? 17.5 124.562 39.125 1 19.05 757 SER A N 1
ATOM 5747 C CA . SER A 1 757 ? 16.938 125.875 39.344 1 19.05 757 SER A CA 1
ATOM 5748 C C . SER A 1 757 ? 15.805 125.812 40.375 1 19.05 757 SER A C 1
ATOM 5750 O O . SER A 1 757 ? 15.164 124.75 40.562 1 19.05 757 SER A O 1
ATOM 5752 N N . PRO A 1 758 ? 15.484 127 41.188 1 20.75 758 PRO A N 1
ATOM 5753 C CA . PRO A 1 758 ? 14.852 127.312 42.469 1 20.75 758 PRO A CA 1
ATOM 5754 C C . PRO A 1 758 ? 13.328 127.312 42.375 1 20.75 758 PRO A C 1
ATOM 5756 O O . PRO A 1 758 ? 12.648 127.438 43.406 1 20.75 758 PRO A O 1
ATOM 5759 N N . GLU A 1 759 ? 12.672 126.75 41.406 1 18.25 759 GLU A N 1
ATOM 5760 C CA . GLU A 1 759 ? 11.438 127.5 41.188 1 18.25 759 GLU A CA 1
ATOM 5761 C C . GLU A 1 759 ? 10.586 127.5 42.438 1 18.25 759 GLU A C 1
ATOM 5763 O O . GLU A 1 759 ? 10.484 126.5 43.156 1 18.25 759 GLU A O 1
ATOM 5768 N N . SER A 1 760 ? 9.922 128.625 42.719 1 17.7 760 SER A N 1
ATOM 5769 C CA . SER A 1 760 ? 9.352 129.5 43.781 1 17.7 760 SER A CA 1
ATOM 5770 C C . SER A 1 760 ? 8.078 128.875 44.344 1 17.7 760 SER A C 1
ATOM 5772 O O . SER A 1 760 ? 7.805 127.688 44.125 1 17.7 760 SER A O 1
ATOM 5774 N N . ALA A 1 761 ? 6.84 129.5 44.188 1 18.73 761 ALA A N 1
ATOM 5775 C CA . ALA A 1 761 ? 6.098 130.25 45.219 1 18.73 761 ALA A CA 1
ATOM 5776 C C . ALA A 1 761 ? 5.012 129.375 45.812 1 18.73 761 ALA A C 1
ATOM 5778 O O . ALA A 1 761 ? 4.648 128.375 45.25 1 18.73 761 ALA A O 1
ATOM 5779 N N . PRO A 1 762 ? 3.756 130.125 46.5 1 20.08 762 PRO A N 1
ATOM 5780 C CA . PRO A 1 762 ? 3.025 130.25 47.781 1 20.08 762 PRO A CA 1
ATOM 5781 C C . PRO A 1 762 ? 1.861 129.25 47.875 1 20.08 762 PRO A C 1
ATOM 5783 O O . PRO A 1 762 ? 1.504 128.625 46.844 1 20.08 762 PRO A O 1
ATOM 5786 N N . LEU A 1 763 ? 0.869 129.5 48.938 1 18.41 763 LEU A N 1
ATOM 5787 C CA . LEU A 1 763 ? -0.053 129 49.938 1 18.41 763 LEU A CA 1
ATOM 5788 C C . LEU A 1 763 ? -1.44 128.75 49.344 1 18.41 763 LEU A C 1
ATOM 5790 O O . LEU A 1 763 ? -2.312 128.125 49.969 1 18.41 763 LEU A O 1
ATOM 5794 N N . LEU A 1 764 ? -1.736 129.25 48.125 1 18.23 764 LEU A N 1
ATOM 5795 C CA . LEU A 1 764 ? -3.021 129.875 48.188 1 18.23 764 LEU A CA 1
ATOM 5796 C C . LEU A 1 764 ? -4.129 129 48.625 1 18.23 764 LEU A C 1
ATOM 5798 O O . LEU A 1 764 ? -4.152 127.812 48.219 1 18.23 764 LEU A O 1
ATOM 5802 N N . GLN A 1 765 ? -5 129.5 49.5 1 19.09 765 GLN A N 1
ATOM 5803 C CA . GLN A 1 765 ? -6.043 129.375 50.5 1 19.09 765 GLN A CA 1
ATOM 5804 C C . GLN A 1 765 ? -7.238 128.625 49.938 1 19.09 765 GLN A C 1
ATOM 5806 O O . GLN A 1 765 ? -7.781 127.75 50.562 1 19.09 765 GLN A O 1
ATOM 5811 N N . GLU A 1 766 ? -7.887 129.375 49.031 1 18.64 766 GLU A N 1
ATOM 5812 C CA . GLU A 1 766 ? -9.258 129.75 49.344 1 18.64 766 GLU A CA 1
ATOM 5813 C C . GLU A 1 766 ? -10.195 128.625 49.25 1 18.64 766 GLU A C 1
ATOM 5815 O O . GLU A 1 766 ? -9.859 127.562 48.656 1 18.64 766 GLU A O 1
ATOM 5820 N N . SER A 1 767 ? -11.414 128.875 49.125 1 19.94 767 SER A N 1
ATOM 5821 C CA . SER A 1 767 ? -12.727 129 49.781 1 19.94 767 SER A CA 1
ATOM 5822 C C . SER A 1 767 ? -13.578 127.75 49.406 1 19.94 767 SER A C 1
ATOM 5824 O O . SER A 1 767 ? -14.266 127.188 50.25 1 19.94 767 SER A O 1
ATOM 5826 N N . PRO A 1 768 ? -13.773 127.562 48.094 1 20.73 768 PRO A N 1
ATOM 5827 C CA . PRO A 1 768 ? -15.203 127.688 47.812 1 20.73 768 PRO A CA 1
ATOM 5828 C C . PRO A 1 768 ? -15.992 126.438 48.031 1 20.73 768 PRO A C 1
ATOM 5830 O O . PRO A 1 768 ? -15.406 125.312 48.125 1 20.73 768 PRO A O 1
ATOM 5833 N N . PRO A 1 769 ? -17.016 126.062 47.188 1 25.62 769 PRO A N 1
ATOM 5834 C CA . PRO A 1 769 ? -18.375 125.875 47.719 1 25.62 769 PRO A CA 1
ATOM 5835 C C . PRO A 1 769 ? -18.609 124.562 48.438 1 25.62 769 PRO A C 1
ATOM 5837 O O . PRO A 1 769 ? -17.844 123.625 48.25 1 25.62 769 PRO A O 1
ATOM 5840 N N . ALA A 1 770 ? -19.922 124.188 49.031 1 21.39 770 ALA A N 1
ATOM 5841 C CA . ALA A 1 770 ? -20.516 123.125 49.812 1 21.39 770 ALA A CA 1
ATOM 5842 C C . ALA A 1 770 ? -20.281 121.812 49.125 1 21.39 770 ALA A C 1
ATOM 5844 O O . ALA A 1 770 ? -20.5 121.625 47.938 1 21.39 770 ALA A O 1
ATOM 5845 N N . MET B 1 1 ? -12.812 -32.5 -8.789 1 15.55 1 MET B N 1
ATOM 5846 C CA . MET B 1 1 ? -12.781 -33.875 -8.227 1 15.55 1 MET B CA 1
ATOM 5847 C C . MET B 1 1 ? -14.188 -34.438 -8.125 1 15.55 1 MET B C 1
ATOM 5849 O O . MET B 1 1 ? -15.133 -33.75 -7.766 1 15.55 1 MET B O 1
ATOM 5853 N N . ILE B 1 2 ? -14.281 -35.812 -8.508 1 17.48 2 ILE B N 1
ATOM 5854 C CA . ILE B 1 2 ? -15.102 -36.906 -8.984 1 17.48 2 ILE B CA 1
ATOM 5855 C C . ILE B 1 2 ? -15.898 -37.5 -7.824 1 17.48 2 ILE B C 1
ATOM 5857 O O . ILE B 1 2 ? -16.938 -38.125 -8.031 1 17.48 2 ILE B O 1
ATOM 5861 N N . SER B 1 3 ? -15.32 -37.438 -6.68 1 14.53 3 SER B N 1
ATOM 5862 C CA . SER B 1 3 ? -15.5 -38.719 -6.02 1 14.53 3 SER B CA 1
ATOM 5863 C C . SER B 1 3 ? -16.953 -38.938 -5.574 1 14.53 3 SER B C 1
ATOM 5865 O O . SER B 1 3 ? -17.391 -40.062 -5.363 1 14.53 3 SER B O 1
ATOM 5867 N N . ALA B 1 4 ? -17.375 -38 -4.879 1 15.47 4 ALA B N 1
ATOM 5868 C CA . ALA B 1 4 ? -18.047 -38.312 -3.623 1 15.47 4 ALA B CA 1
ATOM 5869 C C . ALA B 1 4 ? -19.406 -38.969 -3.875 1 15.47 4 ALA B C 1
ATOM 5871 O O . ALA B 1 4 ? -20.344 -38.281 -4.324 1 15.47 4 ALA B O 1
A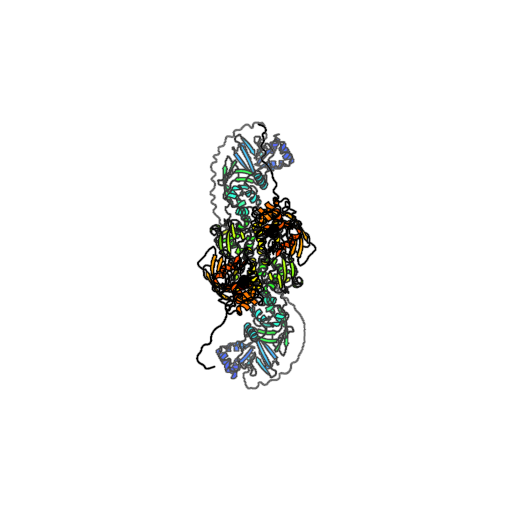TOM 5872 N N . MET B 1 5 ? -19.516 -40.312 -4.039 1 15.66 5 MET B N 1
ATOM 5873 C CA . MET B 1 5 ? -20.438 -41.375 -4.461 1 15.66 5 MET B CA 1
ATOM 5874 C C . MET B 1 5 ? -21.469 -41.656 -3.377 1 15.66 5 MET B C 1
ATOM 5876 O O . MET B 1 5 ? -22.219 -42.656 -3.461 1 15.66 5 MET B O 1
ATOM 5880 N N . ARG B 1 6 ? -21.516 -40.938 -2.275 1 15.52 6 ARG B N 1
ATOM 5881 C CA . ARG B 1 6 ? -21.984 -41.781 -1.201 1 15.52 6 ARG B CA 1
ATOM 5882 C C . ARG B 1 6 ? -23.359 -42.375 -1.53 1 15.52 6 ARG B C 1
ATOM 5884 O O . ARG B 1 6 ? -24.25 -41.688 -2.016 1 15.52 6 ARG B O 1
ATOM 5891 N N . TRP B 1 7 ? -23.656 -43.719 -1.338 1 16.16 7 TRP B N 1
ATOM 5892 C CA . TRP B 1 7 ? -24.469 -44.875 -1.672 1 16.16 7 TRP B CA 1
ATOM 5893 C C . TRP B 1 7 ? -25.781 -44.875 -0.9 1 16.16 7 TRP B C 1
ATOM 5895 O O . TRP B 1 7 ? -26.766 -45.5 -1.306 1 16.16 7 TRP B O 1
ATOM 5905 N N . GLY B 1 8 ? -25.891 -44.219 0.29 1 15.95 8 GLY B N 1
ATOM 5906 C CA . GLY B 1 8 ? -26.469 -45.125 1.275 1 15.95 8 GLY B CA 1
ATOM 5907 C C . GLY B 1 8 ? -27.906 -45.5 0.956 1 15.95 8 GLY B C 1
ATOM 5908 O O . GLY B 1 8 ? -28.25 -46.688 0.962 1 15.95 8 GLY B O 1
ATOM 5909 N N . GLY B 1 9 ? -28.953 -44.75 1.401 1 16.08 9 GLY B N 1
ATOM 5910 C CA . GLY B 1 9 ? -29.922 -45.156 2.406 1 16.08 9 GLY B CA 1
ATOM 5911 C C . GLY B 1 9 ? -31.188 -45.75 1.812 1 16.08 9 GLY B C 1
ATOM 5912 O O . GLY B 1 9 ? -32.125 -45.031 1.499 1 16.08 9 GLY B O 1
ATOM 5913 N N . LEU B 1 10 ? -31.188 -46.781 0.947 1 16.14 10 LEU B N 1
ATOM 5914 C CA . LEU B 1 10 ? -32.375 -47.125 0.198 1 16.14 10 LEU B CA 1
ATOM 5915 C C . LEU B 1 10 ? -33.438 -47.75 1.111 1 16.14 10 LEU B C 1
ATOM 5917 O O . LEU B 1 10 ? -34.625 -47.469 0.972 1 16.14 10 LEU B O 1
ATOM 5921 N N . THR B 1 11 ? -33.188 -48.781 2.01 1 15.8 11 THR B N 1
ATOM 5922 C CA . THR B 1 11 ? -34 -49.938 1.701 1 15.8 11 THR B CA 1
ATOM 5923 C C . THR B 1 11 ? -35.312 -49.875 2.424 1 15.8 11 THR B C 1
ATOM 5925 O O . THR B 1 11 ? -36.375 -50.219 1.85 1 15.8 11 THR B O 1
ATOM 5928 N N . TRP B 1 12 ? -35.406 -49.656 3.762 1 16.3 12 TRP B N 1
ATOM 5929 C CA . TRP B 1 12 ? -36.156 -50.688 4.496 1 16.3 12 TRP B CA 1
ATOM 5930 C C . TRP B 1 12 ? -37.656 -50.594 4.227 1 16.3 12 TRP B C 1
ATOM 5932 O O . TRP B 1 12 ? -38.188 -49.5 4.051 1 16.3 12 TRP B O 1
ATOM 5942 N N . ALA B 1 13 ? -38.375 -51.812 4.305 1 16.73 13 ALA B N 1
ATOM 5943 C CA . ALA B 1 13 ? -39.531 -52.594 3.883 1 16.73 13 ALA B CA 1
ATOM 5944 C C . ALA B 1 13 ? -40.688 -52.438 4.863 1 16.73 13 ALA B C 1
ATOM 5946 O O . ALA B 1 13 ? -41.719 -53.094 4.73 1 16.73 13 ALA B O 1
ATOM 5947 N N . CYS B 1 14 ? -40.625 -51.5 5.852 1 16.62 14 CYS B N 1
ATOM 5948 C CA . CYS B 1 14 ? -41.5 -51.938 6.941 1 16.62 14 CYS B CA 1
ATOM 5949 C C . CYS B 1 14 ? -42.875 -52.281 6.426 1 16.62 14 CYS B C 1
ATOM 5951 O O . CYS B 1 14 ? -43.312 -51.781 5.383 1 16.62 14 CYS B O 1
ATOM 5953 N N . MET B 1 15 ? -43.625 -52.969 7.398 1 16.12 15 MET B N 1
ATOM 5954 C CA . MET B 1 15 ? -44.656 -53.969 7.676 1 16.12 15 MET B CA 1
ATOM 5955 C C . MET B 1 15 ? -46.062 -53.406 7.441 1 16.12 15 MET B C 1
ATOM 5957 O O . MET B 1 15 ? -46.344 -52.25 7.793 1 16.12 15 MET B O 1
ATOM 5961 N N . ALA B 1 16 ? -46.969 -54.156 6.887 1 15.91 16 ALA B N 1
ATOM 5962 C CA . ALA B 1 16 ? -48.188 -54.219 6.07 1 15.91 16 ALA B CA 1
ATOM 5963 C C . ALA B 1 16 ? -49.438 -54.188 6.945 1 15.91 16 ALA B C 1
ATOM 5965 O O . ALA B 1 16 ? -50.531 -54.031 6.438 1 15.91 16 ALA B O 1
ATOM 5966 N N . LEU B 1 17 ? -49.344 -54.281 8.359 1 17.05 17 LEU B N 1
ATOM 5967 C CA . LEU B 1 17 ? -50.5 -55.094 8.781 1 17.05 17 LEU B CA 1
ATOM 5968 C C . LEU B 1 17 ? -51.781 -54.281 8.648 1 17.05 17 LEU B C 1
ATOM 5970 O O . LEU B 1 17 ? -51.938 -53.219 9.266 1 17.05 17 LEU B O 1
ATOM 5974 N N . LEU B 1 18 ? -52.625 -54.594 7.664 1 15.57 18 LEU B N 1
ATOM 5975 C CA . LEU B 1 18 ? -53.875 -54.125 7.125 1 15.57 18 LEU B CA 1
ATOM 5976 C C . LEU B 1 18 ? -55.062 -54.562 8.016 1 15.57 18 LEU B C 1
ATOM 5978 O O . LEU B 1 18 ? -55.625 -55.625 7.805 1 15.57 18 LEU B O 1
ATOM 5982 N N . TRP B 1 19 ? -54.906 -54.625 9.383 1 18.19 19 TRP B N 1
ATOM 5983 C CA . TRP B 1 19 ? -56.156 -55.219 9.875 1 18.19 19 TRP B CA 1
ATOM 5984 C C . TRP B 1 19 ? -57.375 -54.375 9.508 1 18.19 19 TRP B C 1
ATOM 5986 O O . TRP B 1 19 ? -57.406 -53.188 9.773 1 18.19 19 TRP B O 1
ATOM 5996 N N . ALA B 1 20 ? -58.156 -54.938 8.664 1 15.91 20 ALA B N 1
ATOM 5997 C CA . ALA B 1 20 ? -59.375 -54.656 7.898 1 15.91 20 ALA B CA 1
ATOM 5998 C C . ALA B 1 20 ? -60.531 -54.344 8.828 1 15.91 20 ALA B C 1
ATOM 6000 O O . ALA B 1 20 ? -60.5 -54.656 10.016 1 15.91 20 ALA B O 1
ATOM 6001 N N . ARG B 1 21 ? -61.812 -54.094 8.266 1 16.17 21 ARG B N 1
ATOM 6002 C CA . ARG B 1 21 ? -62.969 -53.281 7.918 1 16.17 21 ARG B CA 1
ATOM 6003 C C . ARG B 1 21 ? -64.25 -53.875 8.516 1 16.17 21 ARG B C 1
ATOM 6005 O O . ARG B 1 21 ? -65.375 -53.375 8.258 1 16.17 21 ARG B O 1
ATOM 6012 N N . GLY B 1 22 ? -64.438 -54.781 9.586 1 17.47 22 GLY B N 1
ATOM 6013 C CA . GLY B 1 22 ? -65.812 -55.188 9.336 1 17.47 22 GLY B CA 1
ATOM 6014 C C . GLY B 1 22 ? -66.812 -54.062 9.453 1 17.47 22 GLY B C 1
ATOM 6015 O O . GLY B 1 22 ? -66.688 -53.219 10.359 1 17.47 22 GLY B O 1
ATOM 6016 N N . VAL B 1 23 ? -67.25 -53.5 8.305 1 16.97 23 VAL B N 1
ATOM 6017 C CA . VAL B 1 23 ? -68.375 -52.75 7.875 1 16.97 23 VAL B CA 1
ATOM 6018 C C . VAL B 1 23 ? -69.688 -53.469 8.32 1 16.97 23 VAL B C 1
ATOM 6020 O O . VAL B 1 23 ? -69.938 -54.594 7.902 1 16.97 23 VAL B O 1
ATOM 6023 N N . PRO B 1 24 ? -70.062 -53.188 9.539 1 17.28 24 PRO B N 1
ATOM 6024 C CA . PRO B 1 24 ? -71.188 -53.656 10.281 1 17.28 24 PRO B CA 1
ATOM 6025 C C . PRO B 1 24 ? -72.5 -53.625 9.445 1 17.28 24 PRO B C 1
ATOM 6027 O O . PRO B 1 24 ? -72.5 -53.125 8.312 1 17.28 24 PRO B O 1
ATOM 6030 N N . GLY B 1 25 ? -73.562 -52.812 9.914 1 16.41 25 GLY B N 1
ATOM 6031 C CA . GLY B 1 25 ? -74.938 -52.844 10.391 1 16.41 25 GLY B CA 1
ATOM 6032 C C . GLY B 1 25 ? -75.875 -52.312 9.359 1 16.41 25 GLY B C 1
ATOM 6033 O O . GLY B 1 25 ? -76 -51.125 9.141 1 16.41 25 GLY B O 1
ATOM 6034 N N . ALA B 1 26 ? -76.062 -52.875 8.148 1 16.08 26 ALA B N 1
ATOM 6035 C CA . ALA B 1 26 ? -77.375 -52.688 7.496 1 16.08 26 ALA B CA 1
ATOM 6036 C C . ALA B 1 26 ? -78.5 -53.312 8.297 1 16.08 26 ALA B C 1
ATOM 6038 O O . ALA B 1 26 ? -78.438 -54.531 8.578 1 16.08 26 ALA B O 1
ATOM 6039 N N . VAL B 1 27 ? -79 -53.25 9.414 1 17.39 27 VAL B N 1
ATOM 6040 C CA . VAL B 1 27 ? -80.375 -53.719 9.234 1 17.39 27 VAL B CA 1
ATOM 6041 C C . VAL B 1 27 ? -81.062 -52.906 8.125 1 17.39 27 VAL B C 1
ATOM 6043 O O . VAL B 1 27 ? -80.625 -51.781 7.82 1 17.39 27 VAL B O 1
ATOM 6046 N N . ALA B 1 28 ? -82 -53.594 7.199 1 17.05 28 ALA B N 1
ATOM 6047 C CA . ALA B 1 28 ? -82.812 -53.375 5.984 1 17.05 28 ALA B CA 1
ATOM 6048 C C . ALA B 1 28 ? -83.875 -52.344 6.207 1 17.05 28 ALA B C 1
ATOM 6050 O O . ALA B 1 28 ? -84.375 -51.75 5.25 1 17.05 28 ALA B O 1
ATOM 6051 N N . ARG B 1 29 ? -84 -51.531 7.207 1 16.66 29 ARG B N 1
ATOM 6052 C CA . ARG B 1 29 ? -85.438 -51.375 7.227 1 16.66 29 ARG B CA 1
ATOM 6053 C C . ARG B 1 29 ? -85.938 -50.781 5.91 1 16.66 29 ARG B C 1
ATOM 6055 O O . ARG B 1 29 ? -85.25 -49.906 5.324 1 16.66 29 ARG B O 1
ATOM 6062 N N . GLU B 1 30 ? -86.75 -51.594 5.172 1 17.33 30 GLU B N 1
ATOM 6063 C CA . GLU B 1 30 ? -87.75 -51.438 4.121 1 17.33 30 GLU B CA 1
ATOM 6064 C C . GLU B 1 30 ? -88.625 -50.219 4.375 1 17.33 30 GLU B C 1
ATOM 6066 O O . GLU B 1 30 ? -89.375 -50.156 5.371 1 17.33 30 GLU B O 1
ATOM 6071 N N . GLN B 1 31 ? -88 -49 4.312 1 16.31 31 GLN B N 1
ATOM 6072 C CA . GLN B 1 31 ? -89.062 -48 4.23 1 16.31 31 GLN B CA 1
ATOM 6073 C C . GLN B 1 31 ? -90.125 -48.375 3.189 1 16.31 31 GLN B C 1
ATOM 6075 O O . GLN B 1 31 ? -89.812 -49.125 2.252 1 16.31 31 GLN B O 1
ATOM 6080 N N . ALA B 1 32 ? -91.5 -48.188 3.508 1 18.33 32 ALA B N 1
ATOM 6081 C CA . ALA B 1 32 ? -92.875 -48.094 2.984 1 18.33 32 ALA B CA 1
ATOM 6082 C C . ALA B 1 32 ? -92.938 -47.125 1.791 1 18.33 32 ALA B C 1
ATOM 6084 O O . ALA B 1 32 ? -92.312 -46.094 1.798 1 18.33 32 ALA B O 1
ATOM 6085 N N . GLY B 1 33 ? -93.062 -47.688 0.52 1 18.06 33 GLY B N 1
ATOM 6086 C CA . GLY B 1 33 ? -93.25 -47.125 -0.803 1 18.06 33 GLY B CA 1
ATOM 6087 C C . GLY B 1 33 ? -94.25 -45.969 -0.823 1 18.06 33 GLY B C 1
ATOM 6088 O O . GLY B 1 33 ? -95 -45.781 -1.813 1 18.06 33 GLY B O 1
ATOM 6089 N N . GLY B 1 34 ? -94.312 -45.125 0.213 1 18.69 34 GLY B N 1
ATOM 6090 C CA . GLY B 1 34 ? -95.5 -44.312 -0.061 1 18.69 34 GLY B CA 1
ATOM 6091 C C . GLY B 1 34 ? -95.375 -43.562 -1.374 1 18.69 34 GLY B C 1
ATOM 6092 O O . GLY B 1 34 ? -94.312 -43.219 -1.835 1 18.69 34 GLY B O 1
ATOM 6093 N N . ALA B 1 35 ? -96.438 -43.781 -2.285 1 19.94 35 ALA B N 1
ATOM 6094 C CA . ALA B 1 35 ? -96.875 -43.344 -3.617 1 19.94 35 ALA B CA 1
ATOM 6095 C C . ALA B 1 35 ? -96.938 -41.812 -3.695 1 19.94 35 ALA B C 1
ATOM 6097 O O . ALA B 1 35 ? -97.875 -41.219 -3.217 1 19.94 35 ALA B O 1
ATOM 6098 N N . ALA B 1 36 ? -96 -41.062 -3.193 1 19.61 36 ALA B N 1
ATOM 6099 C CA . ALA B 1 36 ? -96.375 -39.688 -3.307 1 19.61 36 ALA B CA 1
ATOM 6100 C C . ALA B 1 36 ? -96.75 -39.312 -4.75 1 19.61 36 ALA B C 1
ATOM 6102 O O . ALA B 1 36 ? -96.125 -39.812 -5.688 1 19.61 36 ALA B O 1
ATOM 6103 N N . ALA B 1 37 ? -98 -38.844 -4.902 1 22.28 37 ALA B N 1
ATOM 6104 C CA . ALA B 1 37 ? -98.688 -38.281 -6.051 1 22.28 37 ALA B CA 1
ATOM 6105 C C . ALA B 1 37 ? -97.812 -37.219 -6.746 1 22.28 37 ALA B C 1
ATOM 6107 O O . ALA B 1 37 ? -97.312 -36.281 -6.105 1 22.28 37 ALA B O 1
ATOM 6108 N N . LEU B 1 38 ? -97.062 -37.594 -7.887 1 23.17 38 LEU B N 1
ATOM 6109 C CA . LEU B 1 38 ? -96.438 -36.719 -8.883 1 23.17 38 LEU B CA 1
ATOM 6110 C C . LEU B 1 38 ? -97.25 -35.5 -9.164 1 23.17 38 LEU B C 1
ATOM 6112 O O . LEU B 1 38 ? -98.438 -35.594 -9.617 1 23.17 38 LEU B O 1
ATOM 6116 N N . ASP B 1 39 ? -97.25 -34.562 -8.242 1 26.62 39 ASP B N 1
ATOM 6117 C CA . ASP B 1 39 ? -98.062 -33.375 -8.609 1 26.62 39 ASP B CA 1
ATOM 6118 C C . ASP B 1 39 ? -97.625 -32.875 -9.992 1 26.62 39 ASP B C 1
ATOM 6120 O O . ASP B 1 39 ? -96.5 -33.031 -10.398 1 26.62 39 ASP B O 1
ATOM 6124 N N . ASP B 1 40 ? -98.438 -32.656 -10.992 1 29.25 40 ASP B N 1
ATOM 6125 C CA . ASP B 1 40 ? -98.625 -32.438 -12.422 1 29.25 40 ASP B CA 1
ATOM 6126 C C . ASP B 1 40 ? -97.688 -31.328 -12.914 1 29.25 40 ASP B C 1
ATOM 6128 O O . ASP B 1 40 ? -97.562 -31.094 -14.125 1 29.25 40 ASP B O 1
ATOM 6132 N N . ASP B 1 41 ? -97.438 -30.188 -12.188 1 33.66 41 ASP B N 1
ATOM 6133 C CA . ASP B 1 41 ? -96.875 -29.094 -12.961 1 33.66 41 ASP B CA 1
ATOM 6134 C C . ASP B 1 41 ? -95.438 -29.391 -13.406 1 33.66 41 ASP B C 1
ATOM 6136 O O . ASP B 1 41 ? -94.625 -29.797 -12.594 1 33.66 41 ASP B O 1
ATOM 6140 N N . GLY B 1 42 ? -95.125 -29.922 -14.594 1 36.22 42 GLY B N 1
ATOM 6141 C CA . GLY B 1 42 ? -94.062 -30.5 -15.383 1 36.22 42 GLY B CA 1
ATOM 6142 C C . GLY B 1 42 ? -92.75 -29.781 -15.203 1 36.22 42 GLY B C 1
ATOM 6143 O O . GLY B 1 42 ? -91.875 -29.812 -16.094 1 36.22 42 GLY B O 1
ATOM 6144 N N . GLY B 1 43 ? -92.5 -28.781 -14.43 1 39.69 43 GLY B N 1
ATOM 6145 C CA . GLY B 1 43 ? -91.188 -28.188 -14.539 1 39.69 43 GLY B CA 1
ATOM 6146 C C . GLY B 1 43 ? -90.062 -29.203 -14.445 1 39.69 43 GLY B C 1
ATOM 6147 O O . GLY B 1 43 ? -90.125 -30.109 -13.602 1 39.69 43 GLY B O 1
ATOM 6148 N N . PHE B 1 44 ? -89.562 -29.688 -15.703 1 44.38 44 PHE B N 1
ATOM 6149 C CA . PHE B 1 44 ? -88.5 -30.656 -15.914 1 44.38 44 PHE B CA 1
ATOM 6150 C C . PHE B 1 44 ? -87.438 -30.516 -14.844 1 44.38 44 PHE B C 1
ATOM 6152 O O . PHE B 1 44 ? -86.875 -29.422 -14.609 1 44.38 44 PHE B O 1
ATOM 6159 N N . PRO B 1 45 ? -87.312 -31.297 -13.898 1 56.47 45 PRO B N 1
ATOM 6160 C CA . PRO B 1 45 ? -86.438 -31.391 -12.742 1 56.47 45 PRO B CA 1
ATOM 6161 C C . PRO B 1 45 ? -84.938 -31.297 -13.125 1 56.47 45 PRO B C 1
ATOM 6163 O O . PRO B 1 45 ? -84.062 -31.109 -12.258 1 56.47 45 PRO B O 1
ATOM 6166 N N . PHE B 1 46 ? -84.5 -31.469 -14.406 1 72.5 46 PHE B N 1
ATOM 6167 C CA . PHE B 1 46 ? -83.125 -31.5 -14.758 1 72.5 46 PHE B CA 1
ATOM 6168 C C . PHE B 1 46 ? -82.625 -30.141 -15.258 1 72.5 46 PHE B C 1
ATOM 6170 O O . PHE B 1 46 ? -83 -29.703 -16.344 1 72.5 46 PHE B O 1
ATOM 6177 N N . THR B 1 47 ? -82.062 -29.203 -14.484 1 87.62 47 THR B N 1
ATOM 6178 C CA . THR B 1 47 ? -81.625 -27.859 -14.844 1 87.62 47 THR B CA 1
ATOM 6179 C C . THR B 1 47 ? -80.125 -27.734 -14.859 1 87.62 47 THR B C 1
ATOM 6181 O O . THR B 1 47 ? -79.438 -28.25 -13.969 1 87.62 47 THR B O 1
ATOM 6184 N N . THR B 1 48 ? -79.5 -27.281 -15.977 1 92.38 48 THR B N 1
ATOM 6185 C CA . THR B 1 48 ? -78.125 -26.922 -16.062 1 92.38 48 THR B CA 1
ATOM 6186 C C . THR B 1 48 ? -77.875 -25.453 -15.68 1 92.38 48 THR B C 1
ATOM 6188 O O . THR B 1 48 ? -78.875 -24.703 -15.516 1 92.38 48 THR B O 1
ATOM 6191 N N . VAL B 1 49 ? -76.625 -25.047 -15.43 1 94.94 49 VAL B N 1
ATOM 6192 C CA . VAL B 1 49 ? -76.25 -23.672 -15.062 1 94.94 49 VAL B CA 1
ATOM 6193 C C . VAL B 1 49 ? -76.75 -22.719 -16.172 1 94.94 49 VAL B C 1
ATOM 6195 O O . VAL B 1 49 ? -77.25 -21.656 -15.891 1 94.94 49 VAL B O 1
ATOM 6198 N N . VAL B 1 50 ? -76.562 -23.078 -17.406 1 94.81 50 VAL B N 1
ATOM 6199 C CA . VAL B 1 50 ? -76.938 -22.234 -18.531 1 94.81 50 VAL B CA 1
ATOM 6200 C C . VAL B 1 50 ? -78.5 -22.078 -18.578 1 94.81 50 VAL B C 1
ATOM 6202 O O . VAL B 1 50 ? -79 -21.016 -18.922 1 94.81 50 VAL B O 1
ATOM 6205 N N . ASP B 1 51 ? -79.188 -23.141 -18.172 1 93.19 51 ASP B N 1
ATOM 6206 C CA . ASP B 1 51 ? -80.688 -23.078 -18.078 1 93.19 51 ASP B CA 1
ATOM 6207 C C . ASP B 1 51 ? -81.125 -22.031 -17.047 1 93.19 51 ASP B C 1
ATOM 6209 O O . ASP B 1 51 ? -82 -21.25 -17.297 1 93.19 51 ASP B O 1
ATOM 6213 N N . ILE B 1 52 ? -80.438 -22.094 -15.969 1 94.75 52 ILE B N 1
ATOM 6214 C CA . ILE B 1 52 ? -80.688 -21.156 -14.891 1 94.75 52 ILE B CA 1
ATOM 6215 C C . ILE B 1 52 ? -80.438 -19.734 -15.367 1 94.75 52 ILE B C 1
ATOM 6217 O O . ILE B 1 52 ? -81.25 -18.844 -15.141 1 94.75 52 ILE B O 1
ATOM 6221 N N . LEU B 1 53 ? -79.312 -19.5 -16.031 1 94.94 53 LEU B N 1
ATOM 6222 C CA . LEU B 1 53 ? -78.938 -18.172 -16.531 1 94.94 53 LEU B CA 1
ATOM 6223 C C . LEU B 1 53 ? -80 -17.703 -17.562 1 94.94 53 LEU B C 1
ATOM 6225 O O . LEU B 1 53 ? -80.312 -16.516 -17.609 1 94.94 53 LEU B O 1
ATOM 6229 N N . SER B 1 54 ? -80.5 -18.609 -18.359 1 93.06 54 SER B N 1
ATOM 6230 C CA . SER B 1 54 ? -81.438 -18.266 -19.438 1 93.06 54 SER B CA 1
ATOM 6231 C C . SER B 1 54 ? -82.875 -17.984 -18.891 1 93.06 54 SER B C 1
ATOM 6233 O O . SER B 1 54 ? -83.562 -17.172 -19.453 1 93.06 54 SER B O 1
ATOM 6235 N N . GLN B 1 55 ? -83.188 -18.641 -17.75 1 92.81 55 GLN B N 1
ATOM 6236 C CA . GLN B 1 55 ? -84.562 -18.531 -17.188 1 92.81 55 GLN B CA 1
ATOM 6237 C C . GLN B 1 55 ? -84.688 -17.281 -16.328 1 92.81 55 GLN B C 1
ATOM 6239 O O . GLN B 1 55 ? -85.812 -16.891 -15.977 1 92.81 55 GLN B O 1
ATOM 6244 N N . ASN B 1 56 ? -83.625 -16.656 -15.984 1 92.69 56 ASN B N 1
ATOM 6245 C CA . ASN B 1 56 ? -83.625 -15.477 -15.125 1 92.69 56 ASN B CA 1
ATOM 6246 C C . ASN B 1 56 ? -83.125 -14.242 -15.859 1 92.69 56 ASN B C 1
ATOM 6248 O O . ASN B 1 56 ? -81.938 -14.18 -16.266 1 92.69 56 ASN B O 1
ATOM 6252 N N . ALA B 1 57 ? -83.938 -13.258 -15.961 1 92.06 57 ALA B N 1
ATOM 6253 C CA . ALA B 1 57 ? -83.625 -12.062 -16.734 1 92.06 57 ALA B CA 1
ATOM 6254 C C . ALA B 1 57 ? -82.5 -11.281 -16.141 1 92.06 57 ALA B C 1
ATOM 6256 O O . ALA B 1 57 ? -81.75 -10.562 -16.859 1 92.06 57 ALA B O 1
ATOM 6257 N N . GLU B 1 58 ? -82.25 -11.422 -14.859 1 92.62 58 GLU B N 1
ATOM 6258 C CA . GLU B 1 58 ? -81.188 -10.68 -14.172 1 92.62 58 GLU B CA 1
ATOM 6259 C C . GLU B 1 58 ? -79.812 -11.117 -14.641 1 92.62 58 GLU B C 1
ATOM 6261 O O . GLU B 1 58 ? -78.875 -10.359 -14.547 1 92.62 58 GLU B O 1
ATOM 6266 N N . PHE B 1 59 ? -79.75 -12.344 -15.195 1 94.38 59 PHE B N 1
ATOM 6267 C CA . PHE B 1 59 ? -78.438 -12.883 -15.625 1 94.38 59 PHE B CA 1
ATOM 6268 C C . PHE B 1 59 ? -78.25 -12.68 -17.125 1 94.38 59 PHE B C 1
ATOM 6270 O O . PHE B 1 59 ? -77.25 -13.156 -17.703 1 94.38 59 PHE B O 1
ATOM 6277 N N . ALA B 1 60 ? -79.125 -11.953 -17.797 1 92.69 60 ALA B N 1
ATOM 6278 C CA . ALA B 1 60 ? -79.125 -11.844 -19.25 1 92.69 60 ALA B CA 1
ATOM 6279 C C . ALA B 1 60 ? -77.875 -11.227 -19.75 1 92.69 60 ALA B C 1
ATOM 6281 O O . ALA B 1 60 ? -77.25 -11.688 -20.75 1 92.69 60 ALA B O 1
ATOM 6282 N N . GLY B 1 61 ? -77.375 -10.164 -19.078 1 91.81 61 GLY B N 1
ATOM 6283 C CA . GLY B 1 61 ? -76.125 -9.539 -19.469 1 91.81 61 GLY B CA 1
ATOM 6284 C C . GLY B 1 61 ? -74.938 -10.477 -19.359 1 91.81 61 GLY B C 1
ATOM 6285 O O . GLY B 1 61 ? -74.125 -10.516 -20.25 1 91.81 61 GLY B O 1
ATOM 6286 N N . PHE B 1 62 ? -74.812 -11.242 -18.281 1 94.19 62 PHE B N 1
ATOM 6287 C CA . PHE B 1 62 ? -73.75 -12.195 -18.047 1 94.19 62 PHE B CA 1
ATOM 6288 C C . PHE B 1 62 ? -73.812 -13.328 -19.062 1 94.19 62 PHE B C 1
ATOM 6290 O O . PHE B 1 62 ? -72.812 -13.727 -19.609 1 94.19 62 PHE B O 1
ATOM 6297 N N . LEU B 1 63 ? -75.062 -13.836 -19.359 1 93.88 63 LEU B N 1
ATOM 6298 C CA . LEU B 1 63 ? -75.188 -14.922 -20.328 1 93.88 63 LEU B CA 1
ATOM 6299 C C . LEU B 1 63 ? -74.812 -14.469 -21.734 1 93.88 63 LEU B C 1
ATOM 6301 O O . LEU B 1 63 ? -74.188 -15.219 -22.469 1 93.88 63 LEU B O 1
ATOM 6305 N N . ARG B 1 64 ? -75.188 -13.258 -22.078 1 93.12 64 ARG B N 1
ATOM 6306 C CA . ARG B 1 64 ? -74.812 -12.734 -23.375 1 93.12 64 ARG B CA 1
ATOM 6307 C C . ARG B 1 64 ? -73.25 -12.641 -23.516 1 93.12 64 ARG B C 1
ATOM 6309 O O . ARG B 1 64 ? -72.688 -12.977 -24.562 1 93.12 64 ARG B O 1
ATOM 6316 N N . ALA B 1 65 ? -72.688 -12.188 -22.453 1 93.62 65 ALA B N 1
ATOM 6317 C CA . ALA B 1 65 ? -71.25 -12.102 -22.453 1 93.62 65 ALA B CA 1
ATOM 6318 C C . ALA B 1 65 ? -70.625 -13.484 -22.562 1 93.62 65 ALA B C 1
ATOM 6320 O O . ALA B 1 65 ? -69.625 -13.664 -23.266 1 93.62 65 ALA B O 1
ATOM 6321 N N . ALA B 1 66 ? -71.125 -14.492 -21.859 1 94.12 66 ALA B N 1
ATOM 6322 C CA . ALA B 1 66 ? -70.625 -15.867 -21.906 1 94.12 66 ALA B CA 1
ATOM 6323 C C . ALA B 1 66 ? -70.812 -16.453 -23.297 1 94.12 66 ALA B C 1
ATOM 6325 O O . ALA B 1 66 ? -69.875 -17.156 -23.781 1 94.12 66 ALA B O 1
ATOM 6326 N N . GLN B 1 67 ? -71.875 -16.109 -23.938 1 92.75 67 GLN B N 1
ATOM 6327 C CA . GLN B 1 67 ? -72.125 -16.578 -25.297 1 92.75 67 GLN B CA 1
ATOM 6328 C C . GLN B 1 67 ? -71.188 -15.953 -26.297 1 92.75 67 GLN B C 1
ATOM 6330 O O . GLN B 1 67 ? -70.562 -16.641 -27.125 1 92.75 67 GLN B O 1
ATOM 6335 N N . ARG B 1 68 ? -71 -14.695 -26.156 1 92.38 68 ARG B N 1
ATOM 6336 C CA . ARG B 1 68 ? -70.062 -13.977 -27.047 1 92.38 68 ARG B CA 1
ATOM 6337 C C . ARG B 1 68 ? -68.688 -14.484 -26.891 1 92.38 68 ARG B C 1
ATOM 6339 O O . ARG B 1 68 ? -67.938 -14.531 -27.875 1 92.38 68 ARG B O 1
ATOM 6346 N N . GLY B 1 69 ? -68.312 -14.781 -25.672 1 92.12 69 GLY B N 1
ATOM 6347 C CA . GLY B 1 69 ? -66.938 -15.25 -25.391 1 92.12 69 GLY B CA 1
ATOM 6348 C C . GLY B 1 69 ? -66.75 -16.734 -25.672 1 92.12 69 GLY B C 1
ATOM 6349 O O . GLY B 1 69 ? -65.688 -17.25 -25.562 1 92.12 69 GLY B O 1
ATOM 6350 N N . GLY B 1 70 ? -67.812 -17.469 -26.047 1 92.88 70 GLY B N 1
ATOM 6351 C CA . GLY B 1 70 ? -67.688 -18.891 -26.359 1 92.88 70 GLY B CA 1
ATOM 6352 C C . GLY B 1 70 ? -67.562 -19.75 -25.125 1 92.88 70 GLY B C 1
ATOM 6353 O O . GLY B 1 70 ? -66.875 -20.797 -25.188 1 92.88 70 GLY B O 1
ATOM 6354 N N . TRP B 1 71 ? -68.062 -19.328 -23.984 1 94.81 71 TRP B N 1
ATOM 6355 C CA . TRP B 1 71 ? -67.875 -20.016 -22.719 1 94.81 71 TRP B CA 1
ATOM 6356 C C . TRP B 1 71 ? -69 -21 -22.422 1 94.81 71 TRP B C 1
ATOM 6358 O O . TRP B 1 71 ? -68.875 -21.766 -21.469 1 94.81 71 TRP B O 1
ATOM 6368 N N . VAL B 1 72 ? -70.062 -21.094 -23.172 1 94.62 72 VAL B N 1
ATOM 6369 C CA . VAL B 1 72 ? -71.25 -21.906 -22.875 1 94.62 72 VAL B CA 1
ATOM 6370 C C . VAL B 1 72 ? -70.875 -23.375 -22.938 1 94.62 72 VAL B C 1
ATOM 6372 O O . VAL B 1 72 ? -71.188 -24.141 -22.016 1 94.62 72 VAL B O 1
ATOM 6375 N N . PRO B 1 73 ? -70.062 -23.844 -24 1 94.06 73 PRO B N 1
ATOM 6376 C CA . PRO B 1 73 ? -69.688 -25.25 -23.969 1 94.06 73 PRO B CA 1
ATOM 6377 C C . PRO B 1 73 ? -68.812 -25.578 -22.734 1 94.06 73 PRO B C 1
ATOM 6379 O O . PRO B 1 73 ? -68.938 -26.672 -22.156 1 94.06 73 PRO B O 1
ATOM 6382 N N . TYR B 1 74 ? -68.062 -24.656 -22.359 1 94.19 74 TYR B N 1
ATOM 6383 C CA . TYR B 1 74 ? -67.188 -24.844 -21.172 1 94.19 74 TYR B CA 1
ATOM 6384 C C . TYR B 1 74 ? -68.062 -25 -19.922 1 94.19 74 TYR B C 1
ATOM 6386 O O . TYR B 1 74 ? -67.875 -25.922 -19.125 1 94.19 74 TYR B O 1
ATOM 6394 N N . LEU B 1 75 ? -69 -24.141 -19.75 1 94.44 75 LEU B N 1
ATOM 6395 C CA . LEU B 1 75 ? -69.938 -24.203 -18.594 1 94.44 75 LEU B CA 1
ATOM 6396 C C . LEU B 1 75 ? -70.688 -25.5 -18.594 1 94.44 75 LEU B C 1
ATOM 6398 O O . LEU B 1 75 ? -70.938 -26.078 -17.547 1 94.44 75 LEU B O 1
ATOM 6402 N N . ASN B 1 76 ? -71.062 -25.969 -19.75 1 92.94 76 ASN B N 1
ATOM 6403 C CA . ASN B 1 76 ? -71.875 -27.172 -19.875 1 92.94 76 ASN B CA 1
ATOM 6404 C C . ASN B 1 76 ? -71.062 -28.438 -19.562 1 92.94 76 ASN B C 1
ATOM 6406 O O . ASN B 1 76 ? -71.625 -29.469 -19.203 1 92.94 76 ASN B O 1
ATOM 6410 N N . GLU B 1 77 ? -69.875 -28.344 -19.719 1 93.31 77 GLU B N 1
ATOM 6411 C CA . GLU B 1 77 ? -69 -29.516 -19.516 1 93.31 77 GLU B CA 1
ATOM 6412 C C . GLU B 1 77 ? -68.562 -29.625 -18.062 1 93.31 77 GLU B C 1
ATOM 6414 O O . GLU B 1 77 ? -68.062 -30.656 -17.625 1 93.31 77 GLU B O 1
ATOM 6419 N N . LEU B 1 78 ? -68.75 -28.578 -17.297 1 92.38 78 LEU B N 1
ATOM 6420 C CA . LEU B 1 78 ? -68.25 -28.578 -15.914 1 92.38 78 LEU B CA 1
ATOM 6421 C C . LEU B 1 78 ? -69.25 -29.297 -15.016 1 92.38 78 LEU B C 1
ATOM 6423 O O . LEU B 1 78 ? -70.5 -29.297 -15.281 1 92.38 78 LEU B O 1
ATOM 6427 N N . ASP B 1 79 ? -68.688 -30.047 -13.992 1 91.75 79 ASP B N 1
ATOM 6428 C CA . ASP B 1 79 ? -69.438 -30.656 -12.914 1 91.75 79 ASP B CA 1
ATOM 6429 C C . ASP B 1 79 ? -68.938 -30.266 -11.547 1 91.75 79 ASP B C 1
ATOM 6431 O O . ASP B 1 79 ? -67.75 -29.922 -11.43 1 91.75 79 ASP B O 1
ATOM 6435 N N . ASP B 1 80 ? -69.812 -30.203 -10.539 1 91.06 80 ASP B N 1
ATOM 6436 C CA . ASP B 1 80 ? -69.375 -29.938 -9.164 1 91.06 80 ASP B CA 1
ATOM 6437 C C . ASP B 1 80 ? -68.688 -28.594 -9.047 1 91.06 80 ASP B C 1
ATOM 6439 O O . ASP B 1 80 ? -67.5 -28.531 -8.656 1 91.06 80 ASP B O 1
ATOM 6443 N N . PHE B 1 81 ? -69.438 -27.516 -9.508 1 93.19 81 PHE B N 1
ATOM 6444 C CA . PHE B 1 81 ? -68.812 -26.203 -9.5 1 93.19 81 PHE B CA 1
ATOM 6445 C C . PHE B 1 81 ? -69.812 -25.141 -9.078 1 93.19 81 PHE B C 1
ATOM 6447 O O . PHE B 1 81 ? -71 -25.406 -8.969 1 93.19 81 PHE B O 1
ATOM 6454 N N . SER B 1 82 ? -69.375 -23.953 -8.719 1 95.06 82 SER B N 1
ATOM 6455 C CA . SER B 1 82 ? -70.125 -22.766 -8.406 1 95.06 82 SER B CA 1
ATOM 6456 C C . SER B 1 82 ? -69.875 -21.641 -9.398 1 95.06 82 SER B C 1
ATOM 6458 O O . SER B 1 82 ? -68.75 -21.391 -9.75 1 95.06 82 SER B O 1
ATOM 6460 N N . LEU B 1 83 ? -70.875 -21.094 -9.906 1 95.31 83 LEU B N 1
ATOM 6461 C CA . LEU B 1 83 ? -70.75 -19.969 -10.82 1 95.31 83 LEU B CA 1
ATOM 6462 C C . LEU B 1 83 ? -71.188 -18.672 -10.141 1 95.31 83 LEU B C 1
ATOM 6464 O O . LEU B 1 83 ? -72.312 -18.562 -9.648 1 95.31 83 LEU B O 1
ATOM 6468 N N . LEU B 1 84 ? -70.25 -17.781 -10.016 1 94.44 84 LEU B N 1
ATOM 6469 C CA . LEU B 1 84 ? -70.5 -16.438 -9.555 1 94.44 84 LEU B CA 1
ATOM 6470 C C . LEU B 1 84 ? -71.062 -15.57 -10.695 1 94.44 84 LEU B C 1
ATOM 6472 O O . LEU B 1 84 ? -70.25 -15.117 -11.547 1 94.44 84 LEU B O 1
ATOM 6476 N N . ALA B 1 85 ? -72.312 -15.297 -10.672 1 95.06 85 ALA B N 1
ATOM 6477 C CA . ALA B 1 85 ? -72.938 -14.617 -11.812 1 95.06 85 ALA B CA 1
ATOM 6478 C C . ALA B 1 85 ? -73.375 -13.195 -11.438 1 95.06 85 ALA B C 1
ATOM 6480 O O . ALA B 1 85 ? -74.25 -13.008 -10.562 1 95.06 85 ALA B O 1
ATOM 6481 N N . PRO B 1 86 ? -72.75 -12.273 -12.07 1 94.62 86 PRO B N 1
ATOM 6482 C CA . PRO B 1 86 ? -73.125 -10.891 -11.758 1 94.62 86 PRO B CA 1
ATOM 6483 C C . PRO B 1 86 ? -74.5 -10.508 -12.305 1 94.62 86 PRO B C 1
ATOM 6485 O O . PRO B 1 86 ? -74.875 -10.883 -13.43 1 94.62 86 PRO B O 1
ATOM 6488 N N . PHE B 1 87 ? -75.125 -9.781 -11.336 1 90.31 87 PHE B N 1
ATOM 6489 C CA . PHE B 1 87 ? -76.375 -9.156 -11.789 1 90.31 87 PHE B CA 1
ATOM 6490 C C . PHE B 1 87 ? -76.062 -8.008 -12.75 1 90.31 87 PHE B C 1
ATOM 6492 O O . PHE B 1 87 ? -75.188 -7.215 -12.516 1 90.31 87 PHE B O 1
ATOM 6499 N N . GLY B 1 88 ? -76.75 -7.816 -13.898 1 80.62 88 GLY B N 1
ATOM 6500 C CA . GLY B 1 88 ? -76.625 -6.672 -14.789 1 80.62 88 GLY B CA 1
ATOM 6501 C C . GLY B 1 88 ? -75.5 -6.82 -15.805 1 80.62 88 GLY B C 1
ATOM 6502 O O . GLY B 1 88 ? -75.312 -5.934 -16.625 1 80.62 88 GLY B O 1
ATOM 6503 N N . GLY B 1 89 ? -74.625 -7.895 -15.648 1 81.25 89 GLY B N 1
ATOM 6504 C CA . GLY B 1 89 ? -73.625 -8.133 -16.672 1 81.25 89 GLY B CA 1
ATOM 6505 C C . GLY B 1 89 ? -72.25 -7.891 -16.188 1 81.25 89 GLY B C 1
ATOM 6506 O O . GLY B 1 89 ? -72 -7.719 -14.992 1 81.25 89 GLY B O 1
ATOM 6507 N N . VAL B 1 90 ? -71.125 -8.156 -17.078 1 82.56 90 VAL B N 1
ATOM 6508 C CA . VAL B 1 90 ? -69.75 -8.117 -16.703 1 82.56 90 VAL B CA 1
ATOM 6509 C C . VAL B 1 90 ? -69.062 -6.852 -17.266 1 82.56 90 VAL B C 1
ATOM 6511 O O . VAL B 1 90 ? -67.875 -6.691 -17.203 1 82.56 90 VAL B O 1
ATOM 6514 N N . GLY B 1 91 ? -69.875 -5.766 -17.703 1 72.19 91 GLY B N 1
ATOM 6515 C CA . GLY B 1 91 ? -69.312 -4.559 -18.297 1 72.19 91 GLY B CA 1
ATOM 6516 C C . GLY B 1 91 ? -68.688 -4.801 -19.656 1 72.19 91 GLY B C 1
ATOM 6517 O O . GLY B 1 91 ? -68.75 -5.902 -20.203 1 72.19 91 GLY B O 1
ATOM 6518 N N . GLY B 1 92 ? -68.062 -3.812 -20.531 1 67.38 92 GLY B N 1
ATOM 6519 C CA . GLY B 1 92 ? -67.625 -3.725 -21.906 1 67.38 92 GLY B CA 1
ATOM 6520 C C . GLY B 1 92 ? -66.312 -4.402 -22.141 1 67.38 92 GLY B C 1
ATOM 6521 O O . GLY B 1 92 ? -65.688 -4.262 -23.203 1 67.38 92 GLY B O 1
ATOM 6522 N N . GLY B 1 93 ? -65.812 -5.5 -21.5 1 72.75 93 GLY B N 1
ATOM 6523 C CA . GLY B 1 93 ? -64.562 -6.172 -21.781 1 72.75 93 GLY B CA 1
ATOM 6524 C C . GLY B 1 93 ? -64.688 -7.66 -22.016 1 72.75 93 GLY B C 1
ATOM 6525 O O . GLY B 1 93 ? -65.812 -8.18 -22.016 1 72.75 93 GLY B O 1
ATOM 6526 N N . ARG B 1 94 ? -63.406 -8.391 -22.422 1 78.5 94 ARG B N 1
ATOM 6527 C CA . ARG B 1 94 ? -63.406 -9.836 -22.641 1 78.5 94 ARG B CA 1
ATOM 6528 C C . ARG B 1 94 ? -63.656 -10.586 -21.344 1 78.5 94 ARG B C 1
ATOM 6530 O O . ARG B 1 94 ? -62.969 -10.352 -20.344 1 78.5 94 ARG B O 1
ATOM 6537 N N . LEU B 1 95 ? -64.75 -11.234 -21.406 1 88.88 95 LEU B N 1
ATOM 6538 C CA . LEU B 1 95 ? -65.125 -12.039 -20.25 1 88.88 95 LEU B CA 1
ATOM 6539 C C . LEU B 1 95 ? -64.125 -13.141 -20 1 88.88 95 LEU B C 1
ATOM 6541 O O . LEU B 1 95 ? -63.781 -13.898 -20.922 1 88.88 95 LEU B O 1
ATOM 6545 N N . ASP B 1 96 ? -63.531 -13.109 -18.844 1 89.69 96 ASP B N 1
ATOM 6546 C CA . ASP B 1 96 ? -62.75 -14.25 -18.375 1 89.69 96 ASP B CA 1
ATOM 6547 C C . ASP B 1 96 ? -63.562 -15.117 -17.422 1 89.69 96 ASP B C 1
ATOM 6549 O O . ASP B 1 96 ? -63.688 -14.812 -16.234 1 89.69 96 ASP B O 1
ATOM 6553 N N . MET B 1 97 ? -63.969 -16.156 -17.938 1 91.81 97 MET B N 1
ATOM 6554 C CA . MET B 1 97 ? -64.938 -17 -17.219 1 91.81 97 MET B CA 1
ATOM 6555 C C . MET B 1 97 ? -64.25 -17.625 -16 1 91.81 97 MET B C 1
ATOM 6557 O O . MET B 1 97 ? -64.938 -17.938 -15.016 1 91.81 97 MET B O 1
ATOM 6561 N N . GLN B 1 98 ? -63 -17.797 -16 1 89.19 98 GLN B N 1
ATOM 6562 C CA . GLN B 1 98 ? -62.312 -18.438 -14.891 1 89.19 98 GLN B CA 1
ATOM 6563 C C . GLN B 1 98 ? -62.438 -17.609 -13.617 1 89.19 98 GLN B C 1
ATOM 6565 O O . GLN B 1 98 ? -62.375 -18.156 -12.508 1 89.19 98 GLN B O 1
ATOM 6570 N N . ARG B 1 99 ? -62.719 -16.391 -13.758 1 90.62 99 ARG B N 1
ATOM 6571 C CA . ARG B 1 99 ? -62.875 -15.5 -12.617 1 90.62 99 ARG B CA 1
ATOM 6572 C C . ARG B 1 99 ? -64.188 -15.742 -11.914 1 90.62 99 ARG B C 1
ATOM 6574 O O . ARG B 1 99 ? -64.375 -15.328 -10.766 1 90.62 99 ARG B O 1
ATOM 6581 N N . TYR B 1 100 ? -65.062 -16.375 -12.586 1 93.12 100 TYR B N 1
ATOM 6582 C CA . TYR B 1 100 ? -66.438 -16.469 -12.07 1 93.12 100 TYR B CA 1
ATOM 6583 C C . TYR B 1 100 ? -66.75 -17.906 -11.719 1 93.12 100 TYR B C 1
ATOM 6585 O O . TYR B 1 100 ? -67.812 -18.172 -11.141 1 93.12 100 TYR B O 1
ATOM 6593 N N . VAL B 1 101 ? -65.812 -18.781 -12.039 1 93.5 101 VAL B N 1
ATOM 6594 C CA . VAL B 1 101 ? -66.062 -20.188 -11.805 1 93.5 101 VAL B CA 1
ATOM 6595 C C . VAL B 1 101 ? -65.25 -20.703 -10.648 1 93.5 101 VAL B C 1
ATOM 6597 O O . VAL B 1 101 ? -64 -20.438 -10.594 1 93.5 101 VAL B O 1
ATOM 6600 N N . ILE B 1 102 ? -65.812 -21.25 -9.672 1 92.12 102 ILE B N 1
ATOM 6601 C CA . ILE B 1 102 ? -65.125 -21.969 -8.602 1 92.12 102 ILE B CA 1
ATOM 6602 C C . ILE B 1 102 ? -65.312 -23.469 -8.773 1 92.12 102 ILE B C 1
ATOM 6604 O O . ILE B 1 102 ? -66.438 -23.984 -8.547 1 92.12 102 ILE B O 1
ATOM 6608 N N . GLN B 1 103 ? -64.25 -24.203 -9.141 1 86.44 103 GLN B N 1
ATOM 6609 C CA . GLN B 1 103 ? -64.375 -25.641 -9.391 1 86.44 103 GLN B CA 1
ATOM 6610 C C . GLN B 1 103 ? -64.125 -26.453 -8.125 1 86.44 103 GLN B C 1
ATOM 6612 O O . GLN B 1 103 ? -63.344 -26.016 -7.262 1 86.44 103 GLN B O 1
ATOM 6617 N N . GLY B 1 104 ? -64.562 -27.672 -7.93 1 73.69 104 GLY B N 1
ATOM 6618 C CA . GLY B 1 104 ? -64.25 -28.625 -6.879 1 73.69 104 GLY B CA 1
ATOM 6619 C C . GLY B 1 104 ? -65.188 -28.5 -5.676 1 73.69 104 GLY B C 1
ATOM 6620 O O . GLY B 1 104 ? -64.812 -28.922 -4.574 1 73.69 104 GLY B O 1
ATOM 6621 N N . GLY B 1 105 ? -66.312 -27.828 -5.961 1 73 105 GLY B N 1
ATOM 6622 C CA . GLY B 1 105 ? -67.25 -27.828 -4.852 1 73 105 GLY B CA 1
ATOM 6623 C C . GLY B 1 105 ? -68.375 -26.797 -5.004 1 73 105 GLY B C 1
ATOM 6624 O O . GLY B 1 105 ? -68.188 -25.781 -5.668 1 73 105 GLY B O 1
ATOM 6625 N N . VAL B 1 106 ? -69.5 -27.188 -4.504 1 82.62 106 VAL B N 1
ATOM 6626 C CA . VAL B 1 106 ? -70.688 -26.344 -4.504 1 82.62 106 VAL B CA 1
ATOM 6627 C C . VAL B 1 106 ? -70.688 -25.484 -3.244 1 82.62 106 VAL B C 1
ATOM 6629 O O . VAL B 1 106 ? -70.562 -26 -2.129 1 82.62 106 VAL B O 1
ATOM 6632 N N . ILE B 1 107 ? -70.625 -24.156 -3.453 1 86 107 ILE B N 1
ATOM 6633 C CA . ILE B 1 107 ? -70.688 -23.203 -2.344 1 86 107 ILE B CA 1
ATOM 6634 C C . ILE B 1 107 ? -72.188 -22.891 -2.055 1 86 107 ILE B C 1
ATOM 6636 O O . ILE B 1 107 ? -72.75 -22.062 -2.732 1 86 107 ILE B O 1
ATOM 6640 N N . ASP B 1 108 ? -72.688 -23.672 -1.147 1 85.69 108 ASP B N 1
ATOM 6641 C CA . ASP B 1 108 ? -74 -23.391 -0.68 1 85.69 108 ASP B CA 1
ATOM 6642 C C . ASP B 1 108 ? -74 -22.469 0.54 1 85.69 108 ASP B C 1
ATOM 6644 O O . ASP B 1 108 ? -73.812 -22.938 1.666 1 85.69 108 ASP B O 1
ATOM 6648 N N . LEU B 1 109 ? -74.25 -21.219 0.332 1 88.94 109 LEU B N 1
ATOM 6649 C CA . LEU B 1 109 ? -74.125 -20.172 1.354 1 88.94 109 LEU B CA 1
ATOM 6650 C C . LEU B 1 109 ? -75.125 -20.422 2.498 1 88.94 109 LEU B C 1
ATOM 6652 O O . LEU B 1 109 ? -74.875 -19.984 3.625 1 88.94 109 LEU B O 1
ATOM 6656 N N . ALA B 1 110 ? -76.188 -21.172 2.252 1 84.94 110 ALA B N 1
ATOM 6657 C CA . ALA B 1 110 ? -77.188 -21.453 3.271 1 84.94 110 ALA B CA 1
ATOM 6658 C C . ALA B 1 110 ? -76.688 -22.438 4.316 1 84.94 110 ALA B C 1
ATOM 6660 O O . ALA B 1 110 ? -77.188 -22.484 5.441 1 84.94 110 ALA B O 1
ATOM 6661 N N . GLN B 1 111 ? -75.625 -23.156 3.896 1 85.81 111 GLN B N 1
ATOM 6662 C CA . GLN B 1 111 ? -75.062 -24.156 4.789 1 85.81 111 GLN B CA 1
ATOM 6663 C C . GLN B 1 111 ? -73.938 -23.594 5.586 1 85.81 111 GLN B C 1
ATOM 6665 O O . GLN B 1 111 ? -73.375 -24.266 6.473 1 85.81 111 GLN B O 1
ATOM 6670 N N . TYR B 1 112 ? -73.5 -22.359 5.281 1 89.56 112 TYR B N 1
ATOM 6671 C CA . TYR B 1 112 ? -72.375 -21.75 5.957 1 89.56 112 TYR B CA 1
ATOM 6672 C C . TYR B 1 112 ? -72.812 -21.047 7.234 1 89.56 112 TYR B C 1
ATOM 6674 O O . TYR B 1 112 ? -73.875 -20.406 7.27 1 89.56 112 TYR B O 1
ATOM 6682 N N . GLU B 1 113 ? -72.125 -21.234 8.344 1 91.75 113 GLU B N 1
ATOM 6683 C CA . GLU B 1 113 ? -72.25 -20.375 9.516 1 91.75 113 GLU B CA 1
ATOM 6684 C C . GLU B 1 113 ? -71.625 -19.016 9.289 1 91.75 113 GLU B C 1
ATOM 6686 O O . GLU B 1 113 ? -70.875 -18.844 8.352 1 91.75 113 GLU B O 1
ATOM 6691 N N . ALA B 1 114 ? -72.062 -18.047 10.117 1 94.69 114 ALA B N 1
ATOM 6692 C CA . ALA B 1 114 ? -71.438 -16.719 10.016 1 94.69 114 ALA B CA 1
ATOM 6693 C C . ALA B 1 114 ? -69.938 -16.812 10.203 1 94.69 114 ALA B C 1
ATOM 6695 O O . ALA B 1 114 ? -69.438 -17.469 11.125 1 94.69 114 ALA B O 1
ATOM 6696 N N . GLY B 1 115 ? -69.125 -16.281 9.25 1 96.12 115 GLY B N 1
ATOM 6697 C CA . GLY B 1 115 ? -67.688 -16.297 9.289 1 96.12 115 GLY B CA 1
ATOM 6698 C C . GLY B 1 115 ? -67.062 -16.031 7.945 1 96.12 115 GLY B C 1
ATOM 6699 O O . GLY B 1 115 ? -67.688 -15.625 7 1 96.12 115 GLY B O 1
ATOM 6700 N N . VAL B 1 116 ? -65.75 -16.062 7.93 1 97.31 116 VAL B N 1
ATOM 6701 C CA . VAL B 1 116 ? -65 -15.859 6.707 1 97.31 116 VAL B CA 1
ATOM 6702 C C . VAL B 1 116 ? -64.375 -17.188 6.246 1 97.31 116 VAL B C 1
ATOM 6704 O O . VAL B 1 116 ? -63.75 -17.906 7.027 1 97.31 116 VAL B O 1
ATOM 6707 N N . TYR B 1 117 ? -64.625 -17.531 5.039 1 94.75 117 TYR B N 1
ATOM 6708 C CA . TYR B 1 117 ? -64.125 -18.797 4.461 1 94.75 117 TYR B CA 1
ATOM 6709 C C . TYR B 1 117 ? -63.312 -18.531 3.217 1 94.75 117 TYR B C 1
ATOM 6711 O O . TYR B 1 117 ? -63.5 -17.547 2.516 1 94.75 117 TYR B O 1
ATOM 6719 N N . VAL B 1 118 ? -62.344 -19.375 3.045 1 95.19 118 VAL B N 1
ATOM 6720 C CA . VAL B 1 118 ? -61.469 -19.281 1.863 1 95.19 118 VAL B CA 1
ATOM 6721 C C . VAL B 1 118 ? -61.656 -20.531 1 1 95.19 118 VAL B C 1
ATOM 6723 O O . VAL B 1 118 ? -61.562 -21.656 1.497 1 95.19 118 VAL B O 1
ATOM 6726 N N . VAL B 1 119 ? -61.969 -20.312 -0.228 1 91.19 119 VAL B N 1
ATOM 6727 C CA . VAL B 1 119 ? -62.156 -21.406 -1.171 1 91.19 119 VAL B CA 1
ATOM 6728 C C . VAL B 1 119 ? -61.125 -21.281 -2.316 1 91.19 119 VAL B C 1
ATOM 6730 O O . VAL B 1 119 ? -60.969 -20.203 -2.887 1 91.19 119 VAL B O 1
ATOM 6733 N N . ASP B 1 120 ? -60.5 -22.359 -2.533 1 87.88 120 ASP B N 1
ATOM 6734 C CA . ASP B 1 120 ? -59.531 -22.359 -3.617 1 87.88 120 ASP B CA 1
ATOM 6735 C C . ASP B 1 120 ? -60.219 -22.484 -4.977 1 87.88 120 ASP B C 1
ATOM 6737 O O . ASP B 1 120 ? -61.281 -23.047 -5.074 1 87.88 120 ASP B O 1
ATOM 6741 N N . SER B 1 121 ? -59.625 -21.891 -5.957 1 85.44 121 SER B N 1
ATOM 6742 C CA . SER B 1 121 ? -60.094 -21.984 -7.332 1 85.44 121 SER B CA 1
ATOM 6743 C C . SER B 1 121 ? -58.969 -21.938 -8.328 1 85.44 121 SER B C 1
ATOM 6745 O O . SER B 1 121 ? -57.812 -21.594 -7.957 1 85.44 121 SER B O 1
ATOM 6747 N N . ARG B 1 122 ? -59.156 -22.281 -9.594 1 82.31 122 ARG B N 1
ATOM 6748 C CA . ARG B 1 122 ? -58.125 -22.281 -10.633 1 82.31 122 ARG B CA 1
ATOM 6749 C C . ARG B 1 122 ? -57.625 -20.859 -10.891 1 82.31 122 ARG B C 1
ATOM 6751 O O . ARG B 1 122 ? -56.438 -20.672 -11.211 1 82.31 122 ARG B O 1
ATOM 6758 N N . ALA B 1 123 ? -58.5 -19.906 -10.711 1 84.62 123 ALA B N 1
ATOM 6759 C CA . ALA B 1 123 ? -58.125 -18.516 -10.969 1 84.62 123 ALA B CA 1
ATOM 6760 C C . ALA B 1 123 ? -57.625 -17.844 -9.703 1 84.62 123 ALA B C 1
ATOM 6762 O O . ALA B 1 123 ? -57.406 -16.625 -9.688 1 84.62 123 ALA B O 1
ATOM 6763 N N . GLY B 1 124 ? -57.438 -18.656 -8.672 1 89.44 124 GLY B N 1
ATOM 6764 C CA . GLY B 1 124 ? -57 -18.094 -7.402 1 89.44 124 GLY B CA 1
ATOM 6765 C C . GLY B 1 124 ? -58.031 -18.281 -6.293 1 89.44 124 GLY B C 1
ATOM 6766 O O . GLY B 1 124 ? -59.188 -18.578 -6.555 1 89.44 124 GLY B O 1
ATOM 6767 N N . PRO B 1 125 ? -57.594 -18.047 -5.125 1 93 125 PRO B N 1
ATOM 6768 C CA . PRO B 1 125 ? -58.5 -18.219 -4 1 93 125 PRO B CA 1
ATOM 6769 C C . PRO B 1 125 ? -59.531 -17.094 -3.893 1 93 125 PRO B C 1
ATOM 6771 O O . PRO B 1 125 ? -59.281 -15.984 -4.379 1 93 125 PRO B O 1
ATOM 6774 N N . ARG B 1 126 ? -60.688 -17.484 -3.289 1 93.69 126 ARG B N 1
ATOM 6775 C CA . ARG B 1 126 ? -61.75 -16.516 -3.031 1 93.69 126 ARG B CA 1
ATOM 6776 C C . ARG B 1 126 ? -62.094 -16.453 -1.543 1 93.69 126 ARG B C 1
ATOM 6778 O O . ARG B 1 126 ? -62.094 -17.484 -0.858 1 93.69 126 ARG B O 1
ATOM 6785 N N . VAL B 1 127 ? -62.375 -15.305 -1.137 1 95.56 127 VAL B N 1
ATOM 6786 C CA . VAL B 1 127 ? -62.781 -15.102 0.246 1 95.56 127 VAL B CA 1
ATOM 6787 C C . VAL B 1 127 ? -64.312 -14.922 0.307 1 95.56 127 VAL B C 1
ATOM 6789 O O . VAL B 1 127 ? -64.875 -14.008 -0.313 1 95.56 127 VAL B O 1
ATOM 6792 N N . VAL B 1 128 ? -64.938 -15.836 1.025 1 94.94 128 VAL B N 1
ATOM 6793 C CA . VAL B 1 128 ? -66.375 -15.789 1.21 1 94.94 128 VAL B CA 1
ATOM 6794 C C . VAL B 1 128 ? -66.688 -15.336 2.631 1 94.94 128 VAL B C 1
ATOM 6796 O O . VAL B 1 128 ? -66.312 -16 3.602 1 94.94 128 VAL B O 1
ATOM 6799 N N . GLU B 1 129 ? -67.312 -14.297 2.693 1 96 129 GLU B N 1
ATOM 6800 C CA . GLU B 1 129 ? -67.688 -13.766 3.99 1 96 129 GLU B CA 1
ATOM 6801 C C . GLU B 1 129 ? -69.25 -13.906 4.195 1 96 129 GLU B C 1
ATOM 6803 O O . GLU B 1 129 ? -70 -13.414 3.385 1 96 129 GLU B O 1
ATOM 6808 N N . VAL B 1 130 ? -69.5 -14.609 5.199 1 95.44 130 VAL B N 1
ATOM 6809 C CA . VAL B 1 130 ? -70.938 -14.797 5.543 1 95.44 130 VAL B CA 1
ATOM 6810 C C . VAL B 1 130 ? -71.25 -14.055 6.836 1 95.44 130 VAL B C 1
ATOM 6812 O O . VAL B 1 130 ? -70.625 -14.273 7.859 1 95.44 130 VAL B O 1
ATOM 6815 N N . ARG B 1 131 ? -72.25 -13.234 6.754 1 88.19 131 ARG B N 1
ATOM 6816 C CA . ARG B 1 131 ? -72.625 -12.422 7.906 1 88.19 131 ARG B CA 1
ATOM 6817 C C . ARG B 1 131 ? -73.75 -13.094 8.695 1 88.19 131 ARG B C 1
ATOM 6819 O O . ARG B 1 131 ? -74.375 -14.008 8.195 1 88.19 131 ARG B O 1
ATOM 6826 N N . GLY B 1 132 ? -74 -12.68 9.93 1 86.94 132 GLY B N 1
ATOM 6827 C CA . GLY B 1 132 ? -75 -13.203 10.812 1 86.94 132 GLY B CA 1
ATOM 6828 C C . GLY B 1 132 ? -76.438 -12.969 10.297 1 86.94 132 GLY B C 1
ATOM 6829 O O . GLY B 1 132 ? -77.312 -13.75 10.57 1 86.94 132 GLY B O 1
ATOM 6830 N N . ASP B 1 133 ? -76.625 -11.914 9.477 1 85.88 133 ASP B N 1
ATOM 6831 C CA . ASP B 1 133 ? -77.938 -11.57 8.961 1 85.88 133 ASP B CA 1
ATOM 6832 C C . ASP B 1 133 ? -78.25 -12.375 7.703 1 85.88 133 ASP B C 1
ATOM 6834 O O . ASP B 1 133 ? -79.312 -12.188 7.09 1 85.88 133 ASP B O 1
ATOM 6838 N N . GLY B 1 134 ? -77.312 -13.242 7.383 1 82.75 134 GLY B N 1
ATOM 6839 C CA . GLY B 1 134 ? -77.5 -14.055 6.199 1 82.75 134 GLY B CA 1
ATOM 6840 C C . GLY B 1 134 ? -76.875 -13.477 4.949 1 82.75 134 GLY B C 1
ATOM 6841 O O . GLY B 1 134 ? -76.812 -14.133 3.91 1 82.75 134 GLY B O 1
ATOM 6842 N N . GLY B 1 135 ? -76.5 -12.219 5.039 1 92.31 135 GLY B N 1
ATOM 6843 C CA . GLY B 1 135 ? -75.75 -11.625 3.918 1 92.31 135 GLY B CA 1
ATOM 6844 C C . GLY B 1 135 ? -74.375 -12.211 3.699 1 92.31 135 GLY B C 1
ATOM 6845 O O . GLY B 1 135 ? -73.75 -12.719 4.637 1 92.31 135 GLY B O 1
ATOM 6846 N N . ALA B 1 136 ? -74 -12.219 2.381 1 95.06 136 ALA B N 1
ATOM 6847 C CA . ALA B 1 136 ? -72.688 -12.789 2.068 1 95.06 136 ALA B CA 1
ATOM 6848 C C . ALA B 1 136 ? -71.938 -11.969 0.991 1 95.06 136 ALA B C 1
ATOM 6850 O O . ALA B 1 136 ? -72.562 -11.18 0.289 1 95.06 136 ALA B O 1
ATOM 6851 N N . SER B 1 137 ? -70.688 -11.977 0.955 1 95.75 137 SER B N 1
ATOM 6852 C CA . SER B 1 137 ? -69.875 -11.367 -0.083 1 95.75 137 SER B CA 1
ATOM 6853 C C . SER B 1 137 ? -68.75 -12.312 -0.522 1 95.75 137 SER B C 1
ATOM 6855 O O . SER B 1 137 ? -68.375 -13.195 0.234 1 95.75 137 SER B O 1
ATOM 6857 N N . VAL B 1 138 ? -68.312 -12.219 -1.745 1 94.44 138 VAL B N 1
ATOM 6858 C CA . VAL B 1 138 ? -67.188 -12.938 -2.291 1 94.44 138 VAL B CA 1
ATOM 6859 C C . VAL B 1 138 ? -66.125 -11.945 -2.809 1 94.44 138 VAL B C 1
ATOM 6861 O O . VAL B 1 138 ? -66.438 -11.203 -3.758 1 94.44 138 VAL B O 1
ATOM 6864 N N . ASN B 1 139 ? -65 -12 -2.207 1 94.25 139 ASN B N 1
ATOM 6865 C CA . ASN B 1 139 ? -63.969 -11.055 -2.516 1 94.25 139 ASN B CA 1
ATOM 6866 C C . ASN B 1 139 ? -64.438 -9.609 -2.41 1 94.25 139 ASN B C 1
ATOM 6868 O O . ASN B 1 139 ? -64.188 -8.789 -3.281 1 94.25 139 ASN B O 1
ATOM 6872 N N . GLY B 1 140 ? -65.312 -9.375 -1.473 1 92.56 140 GLY B N 1
ATOM 6873 C CA . GLY B 1 140 ? -65.812 -8.031 -1.232 1 92.56 140 GLY B CA 1
ATOM 6874 C C . GLY B 1 140 ? -67.062 -7.695 -2.055 1 92.56 140 GLY B C 1
ATOM 6875 O O . GLY B 1 140 ? -67.688 -6.676 -1.823 1 92.56 140 GLY B O 1
ATOM 6876 N N . VAL B 1 141 ? -67.375 -8.523 -3.045 1 94.81 141 VAL B N 1
ATOM 6877 C CA . VAL B 1 141 ? -68.562 -8.297 -3.861 1 94.81 141 VAL B CA 1
ATOM 6878 C C . VAL B 1 141 ? -69.812 -8.906 -3.172 1 94.81 141 VAL B C 1
ATOM 6880 O O . VAL B 1 141 ? -69.812 -10.102 -2.877 1 94.81 141 VAL B O 1
ATOM 6883 N N . ARG B 1 142 ? -70.812 -8.18 -3.039 1 95.31 142 ARG B N 1
ATOM 6884 C CA . ARG B 1 142 ? -71.938 -8.586 -2.271 1 95.31 142 ARG B CA 1
ATOM 6885 C C . ARG B 1 142 ? -72.812 -9.602 -3.043 1 95.31 142 ARG B C 1
ATOM 6887 O O . ARG B 1 142 ? -73 -9.469 -4.254 1 95.31 142 ARG B O 1
ATOM 6894 N N . VAL B 1 143 ? -73.25 -10.656 -2.4 1 95.31 143 VAL B N 1
ATOM 6895 C CA . VAL B 1 143 ? -74.25 -11.578 -2.934 1 95.31 143 VAL B CA 1
ATOM 6896 C C . VAL B 1 143 ? -75.688 -10.961 -2.807 1 95.31 143 VAL B C 1
ATOM 6898 O O . VAL B 1 143 ? -76.062 -10.562 -1.715 1 95.31 143 VAL B O 1
ATOM 6901 N N . VAL B 1 144 ? -76.438 -10.914 -3.85 1 94 144 VAL B N 1
ATOM 6902 C CA . VAL B 1 144 ? -77.625 -10.047 -3.865 1 94 144 VAL B CA 1
ATOM 6903 C C . VAL B 1 144 ? -78.875 -10.898 -3.787 1 94 144 VAL B C 1
ATOM 6905 O O . VAL B 1 144 ? -80 -10.367 -3.578 1 94 144 VAL B O 1
ATOM 6908 N N . ALA B 1 145 ? -78.812 -12.18 -4.047 1 92.19 145 ALA B N 1
ATOM 6909 C CA . ALA B 1 145 ? -80 -13.055 -4.004 1 92.19 145 ALA B CA 1
ATOM 6910 C C . ALA B 1 145 ? -79.562 -14.469 -3.578 1 92.19 145 ALA B C 1
ATOM 6912 O O . ALA B 1 145 ? -78.375 -14.766 -3.43 1 92.19 145 ALA B O 1
ATOM 6913 N N . ASP B 1 146 ? -80.688 -15.281 -3.314 1 89.69 146 ASP B N 1
ATOM 6914 C CA . ASP B 1 146 ? -80.438 -16.672 -2.936 1 89.69 146 ASP B CA 1
ATOM 6915 C C . ASP B 1 146 ? -79.812 -17.453 -4.102 1 89.69 146 ASP B C 1
ATOM 6917 O O . ASP B 1 146 ? -80.125 -17.188 -5.262 1 89.69 146 ASP B O 1
ATOM 6921 N N . SER B 1 147 ? -78.938 -18.359 -3.793 1 92.5 147 SER B N 1
ATOM 6922 C CA . SER B 1 147 ? -78.25 -19.203 -4.793 1 92.5 147 SER B CA 1
ATOM 6923 C C . SER B 1 147 ? -79.25 -20.109 -5.496 1 92.5 147 SER B C 1
ATOM 6925 O O . SER B 1 147 ? -80.312 -20.484 -4.906 1 92.5 147 SER B O 1
ATOM 6927 N N . LEU B 1 148 ? -79 -20.391 -6.75 1 93.06 148 LEU B N 1
ATOM 6928 C CA . LEU B 1 148 ? -79.875 -21.281 -7.562 1 93.06 148 LEU B CA 1
ATOM 6929 C C . LEU B 1 148 ? -79.125 -22.562 -7.902 1 93.06 148 LEU B C 1
ATOM 6931 O O . LEU B 1 148 ? -78 -22.516 -8.391 1 93.06 148 LEU B O 1
ATOM 6935 N N . PHE B 1 149 ? -79.688 -23.719 -7.605 1 92.56 149 PHE B N 1
ATOM 6936 C CA . PHE B 1 149 ? -79.062 -25.016 -7.758 1 92.56 149 PHE B CA 1
ATOM 6937 C C . PHE B 1 149 ? -79.375 -25.625 -9.109 1 92.56 149 PHE B C 1
ATOM 6939 O O . PHE B 1 149 ? -80.562 -25.672 -9.516 1 92.56 149 PHE B O 1
ATOM 6946 N N . ALA B 1 150 ? -78.312 -25.969 -9.797 1 93.31 150 ALA B N 1
ATOM 6947 C CA . ALA B 1 150 ? -78.438 -26.719 -11.039 1 93.31 150 ALA B CA 1
ATOM 6948 C C . ALA B 1 150 ? -78.25 -28.219 -10.789 1 93.31 150 ALA B C 1
ATOM 6950 O O . ALA B 1 150 ? -77.125 -28.672 -10.625 1 93.31 150 ALA B O 1
ATOM 6951 N N . SER B 1 151 ? -79.25 -29.062 -10.891 1 90.06 151 SER B N 1
ATOM 6952 C CA . SER B 1 151 ? -79.25 -30.438 -10.438 1 90.06 151 SER B CA 1
ATOM 6953 C C . SER B 1 151 ? -78.438 -31.328 -11.367 1 90.06 151 SER B C 1
ATOM 6955 O O . SER B 1 151 ? -77.75 -32.25 -10.922 1 90.06 151 SER B O 1
ATOM 6957 N N . VAL B 1 152 ? -78.375 -31.047 -12.688 1 91.56 152 VAL B N 1
ATOM 6958 C CA . VAL B 1 152 ? -77.75 -31.922 -13.672 1 91.56 152 VAL B CA 1
ATOM 6959 C C . VAL B 1 152 ? -76.25 -31.891 -13.461 1 91.56 152 VAL B C 1
ATOM 6961 O O . VAL B 1 152 ? -75.562 -32.906 -13.602 1 91.56 152 VAL B O 1
ATOM 6964 N N . GLN B 1 153 ? -75.75 -30.797 -13.156 1 92.88 153 GLN B N 1
ATOM 6965 C CA . GLN B 1 153 ? -74.312 -30.578 -13.094 1 92.88 153 GLN B CA 1
ATOM 6966 C C . GLN B 1 153 ? -73.812 -30.516 -11.641 1 92.88 153 GLN B C 1
ATOM 6968 O O . GLN B 1 153 ? -72.625 -30.375 -11.391 1 92.88 153 GLN B O 1
ATOM 6973 N N . ASN B 1 154 ? -74.75 -30.719 -10.641 1 91.5 154 ASN B N 1
ATOM 6974 C CA . ASN B 1 154 ? -74.375 -30.469 -9.25 1 91.5 154 ASN B CA 1
ATOM 6975 C C . ASN B 1 154 ? -73.625 -29.141 -9.078 1 91.5 154 ASN B C 1
ATOM 6977 O O . ASN B 1 154 ? -72.5 -29.094 -8.555 1 91.5 154 ASN B O 1
ATOM 6981 N N . ALA B 1 155 ? -74.188 -28.125 -9.57 1 94.31 155 ALA B N 1
ATOM 6982 C CA . ALA B 1 155 ? -73.625 -26.797 -9.586 1 94.31 155 ALA B CA 1
ATOM 6983 C C . ALA B 1 155 ? -74.562 -25.766 -8.961 1 94.31 155 ALA B C 1
ATOM 6985 O O . ALA B 1 155 ? -75.75 -26.047 -8.789 1 94.31 155 ALA B O 1
ATOM 6986 N N . VAL B 1 156 ? -74.062 -24.703 -8.5 1 94.62 156 VAL B N 1
ATOM 6987 C CA . VAL B 1 156 ? -74.875 -23.625 -7.922 1 94.62 156 VAL B CA 1
ATOM 6988 C C . VAL B 1 156 ? -74.5 -22.297 -8.602 1 94.62 156 VAL B C 1
ATOM 6990 O O . VAL B 1 156 ? -73.312 -22.047 -8.922 1 94.62 156 VAL B O 1
ATOM 6993 N N . VAL B 1 157 ? -75.438 -21.484 -8.93 1 95.31 157 VAL B N 1
ATOM 6994 C CA . VAL B 1 157 ? -75.312 -20.125 -9.43 1 95.31 157 VAL B CA 1
ATOM 6995 C C . VAL B 1 157 ? -75.438 -19.141 -8.281 1 95.31 157 VAL B C 1
ATOM 6997 O O . VAL B 1 157 ? -76.562 -19.062 -7.68 1 95.31 157 VAL B O 1
ATOM 7000 N N . VAL B 1 158 ? -74.375 -18.469 -7.914 1 95.06 158 VAL B N 1
ATOM 7001 C CA . VAL B 1 158 ? -74.375 -17.469 -6.855 1 95.06 158 VAL B CA 1
ATOM 7002 C C . VAL B 1 158 ? -74.562 -16.078 -7.469 1 95.06 158 VAL B C 1
ATOM 7004 O O . VAL B 1 158 ? -73.625 -15.586 -8.133 1 95.06 158 VAL B O 1
ATOM 7007 N N . PRO B 1 159 ? -75.688 -15.406 -7.281 1 95 159 PRO B N 1
ATOM 7008 C CA . PRO B 1 159 ? -75.875 -14.07 -7.844 1 95 159 PRO B CA 1
ATOM 7009 C C . PRO B 1 159 ? -75.062 -12.992 -7.113 1 95 159 PRO B C 1
ATOM 7011 O O . PRO B 1 159 ? -75.188 -12.828 -5.898 1 95 159 PRO B O 1
ATOM 7014 N N . ILE B 1 160 ? -74.188 -12.297 -7.781 1 95.12 160 ILE B N 1
ATOM 7015 C CA . ILE B 1 160 ? -73.375 -11.258 -7.168 1 95.12 160 ILE B CA 1
ATOM 7016 C C . ILE B 1 160 ? -73.75 -9.898 -7.77 1 95.12 160 ILE B C 1
ATOM 7018 O O . ILE B 1 160 ? -74.312 -9.828 -8.852 1 95.12 160 ILE B O 1
ATOM 7022 N N . ALA B 1 161 ? -73.438 -8.789 -7.02 1 93.94 161 ALA B N 1
ATOM 7023 C CA . ALA B 1 161 ? -73.875 -7.43 -7.316 1 93.94 161 ALA B CA 1
ATOM 7024 C C . ALA B 1 161 ? -73.125 -6.871 -8.539 1 93.94 161 ALA B C 1
ATOM 7026 O O . ALA B 1 161 ? -73.688 -6.016 -9.25 1 93.94 161 ALA B O 1
ATOM 7027 N N . GLY B 1 162 ? -71.938 -7.328 -8.844 1 90.25 162 GLY B N 1
ATOM 7028 C CA . GLY B 1 162 ? -71.125 -6.789 -9.93 1 90.25 162 GLY B CA 1
ATOM 7029 C C . GLY B 1 162 ? -70 -7.746 -10.406 1 90.25 162 GLY B C 1
ATOM 7030 O O . GLY B 1 162 ? -70 -8.898 -9.969 1 90.25 162 GLY B O 1
ATOM 7031 N N . PRO B 1 163 ? -69.25 -7.129 -11.375 1 91.69 163 PRO B N 1
ATOM 7032 C CA . PRO B 1 163 ? -68.188 -7.98 -11.906 1 91.69 163 PRO B CA 1
ATOM 7033 C C . PRO B 1 163 ? -67.125 -8.305 -10.867 1 91.69 163 PRO B C 1
ATOM 7035 O O . PRO B 1 163 ? -66.812 -7.465 -10.016 1 91.69 163 PRO B O 1
ATOM 7038 N N . MET B 1 164 ? -66.562 -9.477 -10.906 1 90.94 164 MET B N 1
ATOM 7039 C CA . MET B 1 164 ? -65.5 -9.898 -10.008 1 90.94 164 MET B CA 1
ATOM 7040 C C . MET B 1 164 ? -64.188 -9.203 -10.367 1 90.94 164 MET B C 1
ATOM 7042 O O . MET B 1 164 ? -63.75 -9.242 -11.523 1 90.94 164 MET B O 1
ATOM 7046 N N . PRO B 1 165 ? -63.562 -8.531 -9.406 1 87.44 165 PRO B N 1
ATOM 7047 C CA . PRO B 1 165 ? -62.25 -7.898 -9.688 1 87.44 165 PRO B CA 1
ATOM 7048 C C . PRO B 1 165 ? -61.156 -8.914 -9.984 1 87.44 165 PRO B C 1
ATOM 7050 O O . PRO B 1 165 ? -61.188 -10.031 -9.461 1 87.44 165 PRO B O 1
ATOM 7053 N N . ALA B 1 166 ? -60.219 -8.484 -10.906 1 88.62 166 ALA B N 1
ATOM 7054 C CA . ALA B 1 166 ? -59.062 -9.328 -11.164 1 88.62 166 ALA B CA 1
ATOM 7055 C C . ALA B 1 166 ? -58.125 -9.359 -9.961 1 88.62 166 ALA B C 1
ATOM 7057 O O . ALA B 1 166 ? -57.906 -8.336 -9.305 1 88.62 166 ALA B O 1
ATOM 7058 N N . LEU B 1 167 ? -57.656 -10.484 -9.633 1 91.44 167 LEU B N 1
ATOM 7059 C CA . LEU B 1 167 ? -56.688 -10.617 -8.539 1 91.44 167 LEU B CA 1
ATOM 7060 C C . LEU B 1 167 ? -55.312 -10.164 -8.969 1 91.44 167 LEU B C 1
ATOM 7062 O O . LEU B 1 167 ? -54.875 -10.43 -10.094 1 91.44 167 LEU B O 1
ATOM 7066 N N . ALA B 1 168 ? -54.656 -9.453 -8.078 1 92.31 168 ALA B N 1
ATOM 7067 C CA . ALA B 1 168 ? -53.281 -9 -8.328 1 92.31 168 ALA B CA 1
ATOM 7068 C C . ALA B 1 168 ? -52.312 -10.164 -8.289 1 92.31 168 ALA B C 1
ATOM 7070 O O . ALA B 1 168 ? -52.594 -11.195 -7.68 1 92.31 168 ALA B O 1
ATOM 7071 N N . GLU B 1 169 ? -51.188 -9.984 -9.062 1 92.44 169 GLU B N 1
ATOM 7072 C CA . GLU B 1 169 ? -50.062 -10.898 -8.891 1 92.44 169 GLU B CA 1
ATOM 7073 C C . GLU B 1 169 ? -49.375 -10.68 -7.551 1 92.44 169 GLU B C 1
ATOM 7075 O O . GLU B 1 169 ? -49.688 -9.711 -6.844 1 92.44 169 GLU B O 1
ATOM 7080 N N . ARG B 1 170 ? -48.5 -11.555 -7.23 1 93.5 170 ARG B N 1
ATOM 7081 C CA . ARG B 1 170 ? -47.812 -11.484 -5.949 1 93.5 170 ARG B CA 1
ATOM 7082 C C . ARG B 1 170 ? -47.156 -10.109 -5.75 1 93.5 170 ARG B C 1
ATOM 7084 O O . ARG B 1 170 ? -47.375 -9.469 -4.719 1 93.5 170 ARG B O 1
ATOM 7091 N N . ASP B 1 171 ? -46.406 -9.633 -6.785 1 92.06 171 ASP B N 1
ATOM 7092 C CA . ASP B 1 171 ? -45.719 -8.367 -6.68 1 92.06 171 ASP B CA 1
ATOM 7093 C C . ASP B 1 171 ? -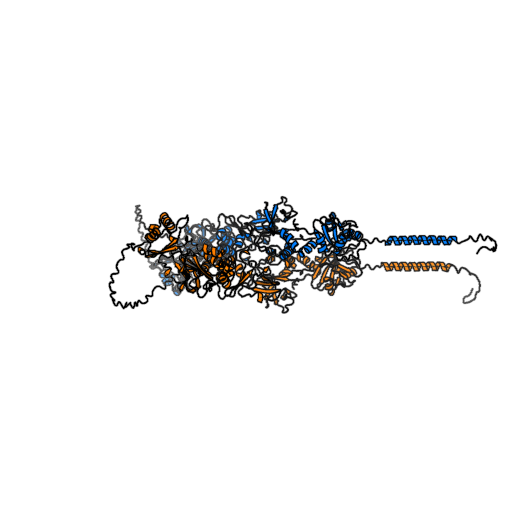46.688 -7.191 -6.637 1 92.06 171 ASP B C 1
ATOM 7095 O O . ASP B 1 171 ? -46.406 -6.176 -5.988 1 92.06 171 ASP B O 1
ATOM 7099 N N . GLY B 1 172 ? -47.75 -7.352 -7.32 1 93.56 172 GLY B N 1
ATOM 7100 C CA . GLY B 1 172 ? -48.781 -6.34 -7.258 1 93.56 172 GLY B CA 1
ATOM 7101 C C . GLY B 1 172 ? -49.406 -6.191 -5.879 1 93.56 172 GLY B C 1
ATOM 7102 O O . GLY B 1 172 ? -49.625 -5.074 -5.414 1 93.56 172 GLY B O 1
ATOM 7103 N N . LEU B 1 173 ? -49.656 -7.367 -5.262 1 94.69 173 LEU B N 1
ATOM 7104 C CA . LEU B 1 173 ? -50.188 -7.344 -3.9 1 94.69 173 LEU B CA 1
ATOM 7105 C C . LEU B 1 173 ? -49.219 -6.66 -2.955 1 94.69 173 LEU B C 1
ATOM 7107 O O . LEU B 1 173 ? -49.594 -5.812 -2.152 1 94.69 173 LEU B O 1
ATOM 7111 N N . LEU B 1 174 ? -47.938 -7.043 -3.066 1 95.06 174 LEU B N 1
ATOM 7112 C CA . LEU B 1 174 ? -46.906 -6.484 -2.188 1 95.06 174 LEU B CA 1
ATOM 7113 C C . LEU B 1 174 ? -46.781 -4.98 -2.398 1 95.06 174 LEU B C 1
ATOM 7115 O O . LEU B 1 174 ? -46.625 -4.227 -1.435 1 95.06 174 LEU B O 1
ATOM 7119 N N . GLN B 1 175 ? -46.875 -4.539 -3.586 1 94.94 175 GLN B N 1
ATOM 7120 C CA . GLN B 1 175 ? -46.844 -3.115 -3.9 1 94.94 175 GLN B CA 1
ATOM 7121 C C . GLN B 1 175 ? -48.031 -2.373 -3.312 1 94.94 175 GLN B C 1
ATOM 7123 O O . GLN B 1 175 ? -47.875 -1.291 -2.742 1 94.94 175 GLN B O 1
ATOM 7128 N N . ALA B 1 176 ? -49.188 -2.975 -3.418 1 95.06 176 ALA B N 1
ATOM 7129 C CA . ALA B 1 176 ? -50.406 -2.379 -2.883 1 95.06 176 ALA B CA 1
ATOM 7130 C C . ALA B 1 176 ? -50.312 -2.238 -1.365 1 95.06 176 ALA B C 1
ATOM 7132 O O . ALA B 1 176 ? -50.75 -1.225 -0.807 1 95.06 176 ALA B O 1
ATOM 7133 N N . LEU B 1 177 ? -49.781 -3.242 -0.779 1 96.06 177 LEU B N 1
ATOM 7134 C CA . LEU B 1 177 ? -49.656 -3.211 0.672 1 96.06 177 LEU B CA 1
ATOM 7135 C C . LEU B 1 177 ? -48.688 -2.1 1.1 1 96.06 177 LEU B C 1
ATOM 7137 O O . LEU B 1 177 ? -48.969 -1.382 2.066 1 96.06 177 LEU B O 1
ATOM 7141 N N . ARG B 1 178 ? -47.594 -1.926 0.395 1 94.75 178 ARG B N 1
ATOM 7142 C CA . ARG B 1 178 ? -46.625 -0.872 0.694 1 94.75 178 ARG B CA 1
ATOM 7143 C C . ARG B 1 178 ? -47.25 0.508 0.493 1 94.75 178 ARG B C 1
ATOM 7145 O O . ARG B 1 178 ? -47.062 1.407 1.312 1 94.75 178 ARG B O 1
ATOM 7152 N N . GLU B 1 179 ? -48 0.602 -0.515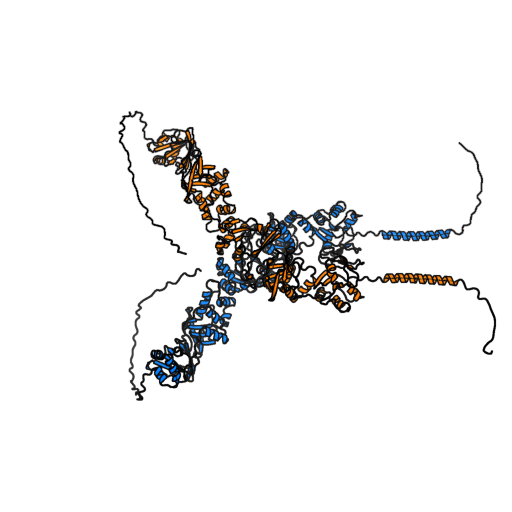 1 94.56 179 GLU B N 1
ATOM 7153 C CA . GLU B 1 179 ? -48.656 1.87 -0.81 1 94.56 179 GLU B CA 1
ATOM 7154 C C . GLU B 1 179 ? -49.688 2.201 0.242 1 94.56 179 GLU B C 1
ATOM 7156 O O . GLU B 1 179 ? -49.969 3.373 0.52 1 94.56 179 GLU B O 1
ATOM 7161 N N . ALA B 1 180 ? -50.281 1.134 0.801 1 94.81 180 ALA B N 1
ATOM 7162 C CA . ALA B 1 180 ? -51.281 1.308 1.853 1 94.81 180 ALA B CA 1
ATOM 7163 C C . ALA B 1 180 ? -50.625 1.607 3.193 1 94.81 180 ALA B C 1
ATOM 7165 O O . ALA B 1 180 ? -51.312 1.738 4.215 1 94.81 180 ALA B O 1
ATOM 7166 N N . GLY B 1 181 ? -49.281 1.616 3.221 1 93.69 181 GLY B N 1
ATOM 7167 C CA . GLY B 1 181 ? -48.531 1.979 4.422 1 93.69 181 GLY B CA 1
ATOM 7168 C C . GLY B 1 181 ? -48.281 0.798 5.336 1 93.69 181 GLY B C 1
ATOM 7169 O O . GLY B 1 181 ? -47.906 0.978 6.5 1 93.69 181 GLY B O 1
ATOM 7170 N N . ARG B 1 182 ? -48.594 -0.447 4.879 1 93.81 182 ARG B N 1
ATOM 7171 C CA . ARG B 1 182 ? -48.281 -1.619 5.684 1 93.81 182 ARG B CA 1
ATOM 7172 C C . ARG B 1 182 ? -46.781 -1.859 5.727 1 93.81 182 ARG B C 1
ATOM 7174 O O . ARG B 1 182 ? -46.062 -1.672 4.723 1 93.81 182 ARG B O 1
ATOM 7181 N N . PRO B 1 183 ? -46.188 -2.199 6.895 1 95.56 183 PRO B N 1
ATOM 7182 C CA . PRO B 1 183 ? -44.75 -2.344 7.066 1 95.56 183 PRO B CA 1
ATOM 7183 C C . PRO B 1 183 ? -44.219 -3.686 6.559 1 95.56 183 PRO B C 1
ATOM 7185 O O . PRO B 1 183 ? -43.75 -4.508 7.352 1 95.56 183 PRO B O 1
ATOM 7188 N N . VAL B 1 184 ? -44.281 -3.893 5.207 1 96.81 184 VAL B N 1
ATOM 7189 C CA . VAL B 1 184 ? -43.875 -5.176 4.648 1 96.81 184 VAL B CA 1
ATOM 7190 C C . VAL B 1 184 ? -42.719 -4.969 3.688 1 96.81 184 VAL B C 1
ATOM 7192 O O . VAL B 1 184 ? -42.531 -5.742 2.744 1 96.81 184 VAL B O 1
ATOM 7195 N N . ARG B 1 185 ? -41.969 -3.955 3.896 1 96.38 185 ARG B N 1
ATOM 7196 C CA . ARG B 1 185 ? -40.844 -3.625 3 1 96.38 185 ARG B CA 1
ATOM 7197 C C . ARG B 1 185 ? -39.844 -4.754 2.951 1 96.38 185 ARG B C 1
ATOM 7199 O O . ARG B 1 185 ? -39.406 -5.172 1.871 1 96.38 185 ARG B O 1
ATOM 7206 N N . CYS B 1 186 ? -39.406 -5.289 4.059 1 97.25 186 CYS B N 1
ATOM 7207 C CA . CYS B 1 186 ? -38.375 -6.324 4.145 1 97.25 186 CYS B CA 1
ATOM 7208 C C . CYS B 1 186 ? -38.844 -7.609 3.477 1 97.25 186 CYS B C 1
ATOM 7210 O O . CYS B 1 186 ? -38.125 -8.195 2.672 1 97.25 186 CYS B O 1
ATOM 7212 N N . ALA B 1 187 ? -40.062 -7.977 3.803 1 96.75 187 ALA B N 1
ATOM 7213 C CA . ALA B 1 187 ? -40.625 -9.195 3.217 1 96.75 187 ALA B CA 1
ATOM 7214 C C . ALA B 1 187 ? -40.719 -9.07 1.701 1 96.75 187 ALA B C 1
ATOM 7216 O O . ALA B 1 187 ? -40.375 -10 0.965 1 96.75 187 ALA B O 1
ATOM 7217 N N . ALA B 1 188 ? -41.219 -7.934 1.276 1 95.5 188 ALA B N 1
ATOM 7218 C CA . ALA B 1 188 ? -41.375 -7.695 -0.157 1 95.5 188 ALA B CA 1
ATOM 7219 C C . ALA B 1 188 ? -40.031 -7.766 -0.865 1 95.5 188 ALA B C 1
ATOM 7221 O O . ALA B 1 188 ? -39.906 -8.375 -1.929 1 95.5 188 ALA B O 1
ATOM 7222 N N . GLN B 1 189 ? -39.062 -7.191 -0.233 1 95.5 189 GLN B N 1
ATOM 7223 C CA . GLN B 1 189 ? -37.719 -7.191 -0.818 1 95.5 189 GLN B CA 1
ATOM 7224 C C . GLN B 1 189 ? -37.156 -8.602 -0.888 1 95.5 189 GLN B C 1
ATOM 7226 O O . GLN B 1 189 ? -36.562 -8.992 -1.902 1 95.5 189 GLN B O 1
ATOM 7231 N N . LEU B 1 190 ? -37.25 -9.32 0.162 1 95.62 190 LEU B N 1
ATOM 7232 C CA . LEU B 1 190 ? -36.781 -10.695 0.214 1 95.62 190 LEU B CA 1
ATOM 7233 C C . LEU B 1 190 ? -37.406 -11.547 -0.875 1 95.62 190 LEU B C 1
ATOM 7235 O O . LEU B 1 190 ? -36.719 -12.281 -1.583 1 95.62 190 LEU B O 1
ATOM 7239 N N . LEU B 1 191 ? -38.688 -11.414 -1.062 1 94.06 191 LEU B N 1
ATOM 7240 C CA . LEU B 1 191 ? -39.438 -12.227 -2.023 1 94.06 191 LEU B CA 1
ATOM 7241 C C . LEU B 1 191 ? -39.125 -11.805 -3.453 1 94.06 191 LEU B C 1
ATOM 7243 O O . LEU B 1 191 ? -39.188 -12.617 -4.375 1 94.06 191 LEU B O 1
ATOM 7247 N N . ARG B 1 192 ? -38.844 -10.57 -3.605 1 91.5 192 ARG B N 1
ATOM 7248 C CA . ARG B 1 192 ? -38.438 -10.094 -4.922 1 91.5 192 ARG B CA 1
ATOM 7249 C C . ARG B 1 192 ? -37.094 -10.664 -5.32 1 91.5 192 ARG B C 1
ATOM 7251 O O . ARG B 1 192 ? -36.844 -10.977 -6.488 1 91.5 192 ARG B O 1
ATOM 7258 N N . LEU B 1 193 ? -36.219 -10.805 -4.348 1 90 193 LEU B N 1
ATOM 7259 C CA . LEU B 1 193 ? -34.844 -11.258 -4.594 1 90 193 LEU B CA 1
ATOM 7260 C C . LEU B 1 193 ? -34.812 -12.758 -4.883 1 90 193 LEU B C 1
ATOM 7262 O O . LEU B 1 193 ? -33.844 -13.25 -5.488 1 90 193 LEU B O 1
ATOM 7266 N N . THR B 1 194 ? -35.75 -13.414 -4.359 1 86.69 194 THR B N 1
ATOM 7267 C CA . THR B 1 194 ? -35.688 -14.867 -4.445 1 86.69 194 THR B CA 1
ATOM 7268 C C . THR B 1 194 ? -36.719 -15.375 -5.473 1 86.69 194 THR B C 1
ATOM 7270 O O . THR B 1 194 ? -37.781 -14.781 -5.664 1 86.69 194 THR B O 1
ATOM 7273 N N . GLU B 1 195 ? -36.188 -16.297 -6.176 1 73.38 195 GLU B N 1
ATOM 7274 C CA . GLU B 1 195 ? -37.094 -16.953 -7.145 1 73.38 195 GLU B CA 1
ATOM 7275 C C . GLU B 1 195 ? -38.062 -17.891 -6.449 1 73.38 195 GLU B C 1
ATOM 7277 O O . GLU B 1 195 ? -37.875 -18.25 -5.285 1 73.38 195 GLU B O 1
ATOM 7282 N N . GLY B 1 196 ? -39.25 -18.125 -6.969 1 68.81 196 GLY B N 1
ATOM 7283 C CA . GLY B 1 196 ? -40.219 -19.109 -6.477 1 68.81 196 GLY B CA 1
ATOM 7284 C C . GLY B 1 196 ? -41.656 -18.562 -6.406 1 68.81 196 GLY B C 1
ATOM 7285 O O . GLY B 1 196 ? -42.094 -18.141 -5.34 1 68.81 196 GLY B O 1
ATOM 7286 N N . ARG B 1 197 ? -42.156 -18.266 -7.492 1 64.31 197 ARG B N 1
ATOM 7287 C CA . ARG B 1 197 ? -43.594 -17.938 -7.559 1 64.31 197 ARG B CA 1
ATOM 7288 C C . ARG B 1 197 ? -44.438 -19.203 -7.688 1 64.31 197 ARG B C 1
ATOM 7290 O O . ARG B 1 197 ? -44.312 -19.938 -8.672 1 64.31 197 ARG B O 1
ATOM 7297 N N . GLY B 1 198 ? -44.719 -19.703 -6.543 1 67.69 198 GLY B N 1
ATOM 7298 C CA . GLY B 1 198 ? -45.562 -20.875 -6.582 1 67.69 198 GLY B CA 1
ATOM 7299 C C . GLY B 1 198 ? -47.031 -20.547 -6.82 1 67.69 198 GLY B C 1
ATOM 7300 O O . GLY B 1 198 ? -47.438 -19.406 -6.695 1 67.69 198 GLY B O 1
ATOM 7301 N N . ALA B 1 199 ? -47.656 -21.578 -7.387 1 78.88 199 ALA B N 1
ATOM 7302 C CA . ALA B 1 199 ? -49.094 -21.547 -7.496 1 78.88 199 ALA B CA 1
ATOM 7303 C C . ALA B 1 199 ? -49.75 -22.188 -6.281 1 78.88 199 ALA B C 1
ATOM 7305 O O . ALA B 1 199 ? -49.219 -23.141 -5.707 1 78.88 199 ALA B O 1
ATOM 7306 N N . ASN B 1 200 ? -50.781 -21.562 -5.73 1 88.5 200 ASN B N 1
ATOM 7307 C CA . ASN B 1 200 ? -51.594 -22.094 -4.625 1 88.5 200 ASN B CA 1
ATOM 7308 C C . ASN B 1 200 ? -50.781 -22.125 -3.328 1 88.5 200 ASN B C 1
ATOM 7310 O O . ASN B 1 200 ? -50.625 -23.188 -2.723 1 88.5 200 ASN B O 1
ATOM 7314 N N . GLU B 1 201 ? -50.219 -21 -2.98 1 94.06 201 GLU B N 1
ATOM 7315 C CA . GLU B 1 201 ? -49.406 -20.922 -1.771 1 94.06 201 GLU B CA 1
ATOM 7316 C C . GLU B 1 201 ? -49.969 -19.891 -0.798 1 94.06 201 GLU B C 1
ATOM 7318 O O . GLU B 1 201 ? -50.781 -19.047 -1.18 1 94.06 201 GLU B O 1
ATOM 7323 N N . THR B 1 202 ? -49.625 -20.016 0.414 1 96.62 202 THR B N 1
ATOM 7324 C CA . THR B 1 202 ? -49.906 -19.031 1.454 1 96.62 202 THR B CA 1
ATOM 7325 C C . THR B 1 202 ? -48.656 -18.297 1.856 1 96.62 202 THR B C 1
ATOM 7327 O O . THR B 1 202 ? -47.625 -18.922 2.207 1 96.62 202 THR B O 1
ATOM 7330 N N . LEU B 1 203 ? -48.656 -17.062 1.731 1 96.19 203 LEU B N 1
ATOM 7331 C CA . LEU B 1 203 ? -47.531 -16.234 2.098 1 96.19 203 LEU B CA 1
ATOM 7332 C C . LEU B 1 203 ? -47.688 -15.695 3.516 1 96.19 203 LEU B C 1
ATOM 7334 O O . LEU B 1 203 ? -48.719 -15.094 3.848 1 96.19 203 LEU B O 1
ATOM 7338 N N . LEU B 1 204 ? -46.812 -16.047 4.309 1 97.12 204 LEU B N 1
ATOM 7339 C CA . LEU B 1 204 ? -46.688 -15.367 5.598 1 97.12 204 LEU B CA 1
ATOM 7340 C C . LEU B 1 204 ? -45.781 -14.133 5.48 1 97.12 204 LEU B C 1
ATOM 7342 O O . LEU B 1 204 ? -44.594 -14.242 5.25 1 97.12 204 LEU B O 1
ATOM 7346 N N . LEU B 1 205 ? -46.344 -12.977 5.648 1 97.62 205 LEU B N 1
ATOM 7347 C CA . LEU B 1 205 ? -45.594 -11.727 5.469 1 97.62 205 LEU B CA 1
ATOM 7348 C C . LEU B 1 205 ? -45.281 -11.094 6.816 1 97.62 205 LEU B C 1
ATOM 7350 O O . LEU B 1 205 ? -46.094 -10.398 7.406 1 97.62 205 LEU B O 1
ATOM 7354 N N . PRO B 1 206 ? -44.062 -11.344 7.207 1 97.56 206 PRO B N 1
ATOM 7355 C CA . PRO B 1 206 ? -43.656 -10.688 8.453 1 97.56 206 PRO B CA 1
ATOM 7356 C C . PRO B 1 206 ? -43.594 -9.172 8.32 1 97.56 206 PRO B C 1
ATOM 7358 O O . PRO B 1 206 ? -43.156 -8.656 7.285 1 97.56 206 PRO B O 1
ATOM 7361 N N . GLU B 1 207 ? -44.062 -8.477 9.328 1 97 207 GLU B N 1
ATOM 7362 C CA . GLU B 1 207 ? -43.938 -7.023 9.367 1 97 207 GLU B CA 1
ATOM 7363 C C . GLU B 1 207 ? -42.469 -6.605 9.547 1 97 207 GLU B C 1
ATOM 7365 O O . GLU B 1 207 ? -41.656 -7.387 10.023 1 97 207 GLU B O 1
ATOM 7370 N N . ASP B 1 208 ? -42.156 -5.379 9.18 1 97.31 208 ASP B N 1
ATOM 7371 C CA . ASP B 1 208 ? -40.781 -4.875 9.242 1 97.31 208 ASP B CA 1
ATOM 7372 C C . ASP B 1 208 ? -40.25 -4.953 10.656 1 97.31 208 ASP B C 1
ATOM 7374 O O . ASP B 1 208 ? -39.062 -5.227 10.852 1 97.31 208 ASP B O 1
ATOM 7378 N N . GLY B 1 209 ? -41.094 -4.691 11.57 1 96.44 209 GLY B N 1
ATOM 7379 C CA . GLY B 1 209 ? -40.656 -4.781 12.961 1 96.44 209 GLY B CA 1
ATOM 7380 C C . GLY B 1 209 ? -40.125 -6.152 13.328 1 96.44 209 GLY B C 1
ATOM 7381 O O . GLY B 1 209 ? -39.219 -6.266 14.141 1 96.44 209 GLY B O 1
ATOM 7382 N N . ALA B 1 210 ? -40.719 -7.25 12.742 1 96.56 210 ALA B N 1
ATOM 7383 C CA . ALA B 1 210 ? -40.25 -8.609 12.992 1 96.56 210 ALA B CA 1
ATOM 7384 C C . ALA B 1 210 ? -38.812 -8.805 12.492 1 96.56 210 ALA B C 1
ATOM 7386 O O . ALA B 1 210 ? -38 -9.438 13.164 1 96.56 210 ALA B O 1
ATOM 7387 N N . PHE B 1 211 ? -38.562 -8.25 11.359 1 97.44 211 PHE B N 1
ATOM 7388 C CA . PHE B 1 211 ? -37.188 -8.312 10.812 1 97.44 211 PHE B CA 1
ATOM 7389 C C . PHE B 1 211 ? -36.219 -7.516 11.68 1 97.44 211 PHE B C 1
ATOM 7391 O O . PHE B 1 211 ? -35.188 -8.023 12.062 1 97.44 211 PHE B O 1
ATOM 7398 N N . GLU B 1 212 ? -36.594 -6.32 12.062 1 96.75 212 GLU B N 1
ATOM 7399 C CA . GLU B 1 212 ? -35.719 -5.379 12.758 1 96.75 212 GLU B CA 1
ATOM 7400 C C . GLU B 1 212 ? -35.438 -5.836 14.188 1 96.75 212 GLU B C 1
ATOM 7402 O O . GLU B 1 212 ? -34.406 -5.5 14.766 1 96.75 212 GLU B O 1
ATOM 7407 N N . SER B 1 213 ? -36.375 -6.578 14.758 1 96.12 213 SER B N 1
ATOM 7408 C CA . SER B 1 213 ? -36.188 -7.066 16.125 1 96.12 213 SER B CA 1
ATOM 7409 C C . SER B 1 213 ? -35.312 -8.32 16.141 1 96.12 213 SER B C 1
ATOM 7411 O O . SER B 1 213 ? -34.688 -8.633 17.156 1 96.12 213 SER B O 1
ATOM 7413 N N . GLN B 1 214 ? -35.219 -9.016 15.031 1 96.25 214 GLN B N 1
ATOM 7414 C CA . GLN B 1 214 ? -34.531 -10.305 15.031 1 96.25 214 GLN B CA 1
ATOM 7415 C C . GLN B 1 214 ? -33.188 -10.211 14.312 1 96.25 214 GLN B C 1
ATOM 7417 O O . GLN B 1 214 ? -32.344 -11.086 14.477 1 96.25 214 GLN B O 1
ATOM 7422 N N . PHE B 1 215 ? -33.031 -9.266 13.477 1 96.94 215 PHE B N 1
ATOM 7423 C CA . PHE B 1 215 ? -31.797 -9.078 12.727 1 96.94 215 PHE B CA 1
ATOM 7424 C C . PHE B 1 215 ? -31.25 -7.664 12.914 1 96.94 215 PHE B C 1
ATOM 7426 O O . PHE B 1 215 ? -32.031 -6.703 12.977 1 96.94 215 PHE B O 1
ATOM 7433 N N . ASP B 1 216 ? -29.922 -7.539 13.023 1 95.12 216 ASP B N 1
ATOM 7434 C CA . ASP B 1 216 ? -29.344 -6.199 13.023 1 95.12 216 ASP B CA 1
ATOM 7435 C C . ASP B 1 216 ? -29.188 -5.668 11.602 1 95.12 216 ASP B C 1
ATOM 7437 O O . ASP B 1 216 ? -29.562 -6.336 10.633 1 95.12 216 ASP B O 1
ATOM 7441 N N . ALA B 1 217 ? -28.766 -4.469 11.5 1 95.19 217 ALA B N 1
ATOM 7442 C CA . ALA B 1 217 ? -28.719 -3.783 10.203 1 95.19 217 ALA B CA 1
ATOM 7443 C C . ALA B 1 217 ? -27.812 -4.52 9.227 1 95.19 217 ALA B C 1
ATOM 7445 O O . ALA B 1 217 ? -28.125 -4.633 8.039 1 95.19 217 ALA B O 1
ATOM 7446 N N . ALA B 1 218 ? -26.656 -4.988 9.703 1 95 218 ALA B N 1
ATOM 7447 C CA . ALA B 1 218 ? -25.719 -5.703 8.836 1 95 218 ALA B CA 1
ATOM 7448 C C . ALA B 1 218 ? -26.312 -7.016 8.344 1 95 218 ALA B C 1
ATOM 7450 O O . ALA B 1 218 ? -26.172 -7.367 7.172 1 95 218 ALA B O 1
ATOM 7451 N N . GLU B 1 219 ? -26.969 -7.695 9.195 1 95.88 219 GLU B N 1
ATOM 7452 C CA . GLU B 1 219 ? -27.609 -8.961 8.844 1 95.88 219 GLU B CA 1
ATOM 7453 C C . GLU B 1 219 ? -28.734 -8.742 7.828 1 95.88 219 GLU B C 1
ATOM 7455 O O . GLU B 1 219 ? -28.891 -9.531 6.895 1 95.88 219 GLU B O 1
ATOM 7460 N N . LEU B 1 220 ? -29.5 -7.691 8.102 1 96.88 220 LEU B N 1
ATOM 7461 C CA . LEU B 1 220 ? -30.578 -7.375 7.176 1 96.88 220 LEU B CA 1
ATOM 7462 C C . LEU B 1 220 ? -30.031 -7.016 5.801 1 96.88 220 LEU B C 1
ATOM 7464 O O . LEU B 1 220 ? -30.578 -7.441 4.777 1 96.88 220 LEU B O 1
ATOM 7468 N N . ASN B 1 221 ? -28.984 -6.273 5.773 1 95.44 221 ASN B N 1
ATOM 7469 C CA . ASN B 1 221 ? -28.359 -5.926 4.504 1 95.44 221 ASN B CA 1
ATOM 7470 C C . ASN B 1 221 ? -27.891 -7.168 3.756 1 95.44 221 ASN B C 1
ATOM 7472 O O . ASN B 1 221 ? -27.984 -7.234 2.529 1 95.44 221 ASN B O 1
ATOM 7476 N N . TYR B 1 222 ? -27.375 -8.086 4.492 1 94.69 222 TYR B N 1
ATOM 7477 C CA . TYR B 1 222 ? -26.922 -9.352 3.932 1 94.69 222 TYR B CA 1
ATOM 7478 C C . TYR B 1 222 ? -28.094 -10.133 3.346 1 94.69 222 TYR B C 1
ATOM 7480 O O . TYR B 1 222 ? -28 -10.695 2.25 1 94.69 222 TYR B O 1
ATOM 7488 N N . LEU B 1 223 ? -29.203 -10.078 3.996 1 95.31 223 LEU B N 1
ATOM 7489 C CA . LEU B 1 223 ? -30.328 -10.938 3.641 1 95.31 223 LEU B CA 1
ATOM 7490 C C . LEU B 1 223 ? -31.219 -10.266 2.596 1 95.31 223 LEU B C 1
ATOM 7492 O O . LEU B 1 223 ? -31.969 -10.938 1.888 1 95.31 223 LEU B O 1
ATOM 7496 N N . LEU B 1 224 ? -31.188 -8.906 2.469 1 95.62 224 LEU B N 1
ATOM 7497 C CA . LEU B 1 224 ? -32.188 -8.211 1.681 1 95.62 224 LEU B CA 1
ATOM 7498 C C . LEU B 1 224 ? -31.562 -7.504 0.488 1 95.62 224 LEU B C 1
ATOM 7500 O O . LEU B 1 224 ? -32.219 -6.672 -0.159 1 95.62 224 LEU B O 1
ATOM 7504 N N . GLN B 1 225 ? -30.297 -7.781 0.195 1 91.25 225 GLN B N 1
ATOM 7505 C CA . GLN B 1 225 ? -29.641 -7.199 -0.973 1 91.25 225 GLN B CA 1
ATOM 7506 C C . GLN B 1 225 ? -28.984 -8.273 -1.831 1 91.25 225 GLN B C 1
ATOM 7508 O O . GLN B 1 225 ? -28.688 -9.367 -1.342 1 91.25 225 GLN B O 1
ATOM 7513 N N . ALA B 1 226 ? -28.891 -7.902 -3.111 1 86.25 226 ALA B N 1
ATOM 7514 C CA . ALA B 1 226 ? -28.156 -8.781 -4.02 1 86.25 226 ALA B CA 1
ATOM 7515 C C . ALA B 1 226 ? -26.641 -8.547 -3.908 1 86.25 226 ALA B C 1
ATOM 7517 O O . ALA B 1 226 ? -26.203 -7.406 -3.76 1 86.25 226 ALA B O 1
ATOM 7518 N N . HIS B 1 227 ? -25.984 -9.664 -3.875 1 84.62 227 HIS B N 1
ATOM 7519 C CA . HIS B 1 227 ? -24.547 -9.547 -3.764 1 84.62 227 HIS B CA 1
ATOM 7520 C C . HIS B 1 227 ? -23.844 -10.211 -4.945 1 84.62 227 HIS B C 1
ATOM 7522 O O . HIS B 1 227 ? -24.359 -11.172 -5.516 1 84.62 227 HIS B O 1
ATOM 7528 N N . ARG B 1 228 ? -22.781 -9.594 -5.441 1 69.69 228 ARG B N 1
ATOM 7529 C CA . ARG B 1 228 ? -22.031 -10.094 -6.586 1 69.69 228 ARG B CA 1
ATOM 7530 C C . ARG B 1 228 ? -21.094 -11.219 -6.172 1 69.69 228 ARG B C 1
ATOM 7532 O O . ARG B 1 228 ? -20.75 -12.086 -6.984 1 69.69 228 ARG B O 1
ATOM 7539 N N . LEU B 1 229 ? -20.672 -11.062 -4.992 1 66.25 229 LEU B N 1
ATOM 7540 C CA . LEU B 1 229 ? -19.688 -12.023 -4.504 1 66.25 229 LEU B CA 1
ATOM 7541 C C . LEU B 1 229 ? -20.281 -13.43 -4.438 1 66.25 229 LEU B C 1
ATOM 7543 O O . LEU B 1 229 ? -21.406 -13.609 -3.971 1 66.25 229 LEU B O 1
ATOM 7547 N N . GLU B 1 230 ? -19.75 -14.266 -5.328 1 59.12 230 GLU B N 1
ATOM 7548 C CA . GLU B 1 230 ? -20.188 -15.641 -5.121 1 59.12 230 GLU B CA 1
ATOM 7549 C C . GLU B 1 230 ? -19.797 -16.141 -3.736 1 59.12 230 GLU B C 1
ATOM 7551 O O . GLU B 1 230 ? -18.844 -16.922 -3.596 1 59.12 230 GLU B O 1
ATOM 7556 N N . VAL B 1 231 ? -19.984 -15.281 -2.752 1 60.34 231 VAL B N 1
ATOM 7557 C CA . VAL B 1 231 ? -19.75 -15.836 -1.421 1 60.34 231 VAL B CA 1
ATOM 7558 C C . VAL B 1 231 ? -20.547 -17.125 -1.253 1 60.34 231 VAL B C 1
ATOM 7560 O O . VAL B 1 231 ? -21.703 -17.219 -1.679 1 60.34 231 VAL B O 1
ATOM 7563 N N . ASP B 1 232 ? -19.922 -18.047 -0.859 1 63.88 232 ASP B N 1
ATOM 7564 C CA . ASP B 1 232 ? -20.562 -19.359 -0.708 1 63.88 232 ASP B CA 1
ATOM 7565 C C . ASP B 1 232 ? -21.812 -19.25 0.156 1 63.88 232 ASP B C 1
ATOM 7567 O O . ASP B 1 232 ? -21.75 -18.859 1.321 1 63.88 232 ASP B O 1
ATOM 7571 N N . GLY B 1 233 ? -23.016 -19.266 -0.405 1 74.31 233 GLY B N 1
ATOM 7572 C CA . GLY B 1 233 ? -24.219 -19.688 0.31 1 74.31 233 GLY B CA 1
ATOM 7573 C C . GLY B 1 233 ? -25.156 -18.531 0.609 1 74.31 233 GLY B C 1
ATOM 7574 O O . GLY B 1 233 ? -26.156 -18.703 1.307 1 74.31 233 GLY B O 1
ATOM 7575 N N . TRP B 1 234 ? -24.781 -17.219 0.1 1 81.19 234 TRP B N 1
ATOM 7576 C CA . TRP B 1 234 ? -25.672 -16.125 0.489 1 81.19 234 TRP B CA 1
ATOM 7577 C C . TRP B 1 234 ? -27.047 -16.297 -0.132 1 81.19 234 TRP B C 1
ATOM 7579 O O . TRP B 1 234 ? -28.062 -16.047 0.523 1 81.19 234 TRP B O 1
ATOM 7589 N N . TYR B 1 235 ? -27.047 -16.734 -1.365 1 86.12 235 TYR B N 1
ATOM 7590 C CA . TYR B 1 235 ? -28.328 -16.938 -2.037 1 86.12 235 TYR B CA 1
ATOM 7591 C C . TYR B 1 235 ? -29.109 -18.062 -1.388 1 86.12 235 TYR B C 1
ATOM 7593 O O . TYR B 1 235 ? -30.344 -18 -1.296 1 86.12 235 TYR B O 1
ATOM 7601 N N . ASP B 1 236 ? -28.438 -19 -0.882 1 89.31 236 ASP B N 1
ATOM 7602 C CA . ASP B 1 236 ? -29.078 -20.094 -0.177 1 89.31 236 ASP B CA 1
ATOM 7603 C C . ASP B 1 236 ? -29.75 -19.609 1.105 1 89.31 236 ASP B C 1
ATOM 7605 O O . ASP B 1 236 ? -30.844 -20.078 1.465 1 89.31 236 ASP B O 1
ATOM 7609 N N . ASP B 1 237 ? -29.141 -18.75 1.791 1 92.38 237 ASP B N 1
ATOM 7610 C CA . ASP B 1 237 ? -29.719 -18.188 3.008 1 92.38 237 ASP B CA 1
ATOM 7611 C C . ASP B 1 237 ? -30.984 -17.391 2.697 1 92.38 237 ASP B C 1
ATOM 7613 O O . ASP B 1 237 ? -32 -17.516 3.404 1 92.38 237 ASP B O 1
ATOM 7617 N N . GLN B 1 238 ? -30.922 -16.625 1.668 1 93.38 238 GLN B N 1
ATOM 7618 C CA . GLN B 1 238 ? -32.094 -15.852 1.242 1 93.38 238 GLN B CA 1
ATOM 7619 C C . GLN B 1 238 ? -33.219 -16.781 0.833 1 93.38 238 GLN B C 1
ATOM 7621 O O . GLN B 1 238 ? -34.375 -16.562 1.229 1 93.38 238 GLN B O 1
ATOM 7626 N N . ARG B 1 239 ? -32.875 -17.781 0.119 1 92.25 239 ARG B N 1
ATOM 7627 C CA . ARG B 1 239 ? -33.906 -18.734 -0.335 1 92.25 239 ARG B CA 1
ATOM 7628 C C . ARG B 1 239 ? -34.5 -19.484 0.843 1 92.25 239 ARG B C 1
ATOM 7630 O O . ARG B 1 239 ? -35.719 -19.766 0.856 1 92.25 239 ARG B O 1
ATOM 7637 N N . ARG B 1 240 ? -33.719 -19.812 1.734 1 93 240 ARG B N 1
ATOM 7638 C CA . ARG B 1 240 ? -34.219 -20.516 2.914 1 93 240 ARG B CA 1
ATOM 7639 C C . ARG B 1 240 ? -35.188 -19.656 3.703 1 93 240 ARG B C 1
ATOM 7641 O O . ARG B 1 240 ? -36.219 -20.141 4.148 1 93 240 ARG B O 1
ATOM 7648 N N . LEU B 1 241 ? -34.812 -18.469 3.891 1 95.38 241 LEU B N 1
ATOM 7649 C CA . LEU B 1 241 ? -35.688 -17.562 4.613 1 95.38 241 LEU B CA 1
ATOM 7650 C C . LEU B 1 241 ? -37 -17.328 3.85 1 95.38 241 LEU B C 1
ATOM 7652 O O . LEU B 1 241 ? -38.094 -17.359 4.438 1 95.38 241 LEU B O 1
ATOM 7656 N N . ALA B 1 242 ? -36.906 -17.141 2.553 1 94.94 242 ALA B N 1
ATOM 7657 C CA . ALA B 1 242 ? -38.094 -16.969 1.72 1 94.94 242 ALA B CA 1
ATOM 7658 C C . ALA B 1 242 ? -39 -18.203 1.744 1 94.94 242 ALA B C 1
ATOM 7660 O O . ALA B 1 242 ? -40.219 -18.094 1.771 1 94.94 242 ALA B O 1
ATOM 7661 N N . ALA B 1 243 ? -38.375 -19.328 1.75 1 93.81 243 ALA B N 1
ATOM 7662 C CA . ALA B 1 243 ? -39.094 -20.594 1.765 1 93.81 243 ALA B CA 1
ATOM 7663 C C . ALA B 1 243 ? -39.875 -20.766 3.07 1 93.81 243 ALA B C 1
ATOM 7665 O O . ALA B 1 243 ? -40.906 -21.422 3.098 1 93.81 243 ALA B O 1
ATOM 7666 N N . ARG B 1 244 ? -39.406 -20.188 4.07 1 93.69 244 ARG B N 1
ATOM 7667 C CA . ARG B 1 244 ? -40.094 -20.25 5.367 1 93.69 244 ARG B CA 1
ATOM 7668 C C . ARG B 1 244 ? -41.344 -19.391 5.379 1 93.69 244 ARG B C 1
ATOM 7670 O O . ARG B 1 244 ? -42.25 -19.656 6.156 1 93.69 244 ARG B O 1
ATOM 7677 N N . LEU B 1 245 ? -41.344 -18.438 4.52 1 95.19 245 LEU B N 1
ATOM 7678 C CA . LEU B 1 245 ? -42.469 -17.516 4.48 1 95.19 245 LEU B CA 1
ATOM 7679 C C . LEU B 1 245 ? -43.562 -18.031 3.562 1 95.19 245 LEU B C 1
ATOM 7681 O O . LEU B 1 245 ? -44.656 -17.438 3.467 1 95.19 245 LEU B O 1
ATOM 7685 N N . ARG B 1 246 ? -43.281 -19.156 2.945 1 95.56 246 ARG B N 1
ATOM 7686 C CA . ARG B 1 246 ? -44.219 -19.703 1.974 1 95.56 246 ARG B CA 1
ATOM 7687 C C . ARG B 1 246 ? -44.781 -21.062 2.439 1 95.56 246 ARG B C 1
ATOM 7689 O O . ARG B 1 246 ? -44 -21.984 2.693 1 95.56 246 ARG B O 1
ATOM 7696 N N . LEU B 1 247 ? -46 -21.125 2.615 1 96.12 247 LEU B N 1
ATOM 7697 C CA . LEU B 1 247 ? -46.656 -22.391 2.951 1 96.12 247 LEU B CA 1
ATOM 7698 C C . LEU B 1 247 ? -47.219 -23.062 1.703 1 96.12 247 LEU B C 1
ATOM 7700 O O . LEU B 1 247 ? -47.75 -22.391 0.821 1 96.12 247 LEU B O 1
ATOM 7704 N N . ARG B 1 248 ? -47.125 -24.406 1.716 1 94.75 248 ARG B N 1
ATOM 7705 C CA . ARG B 1 248 ? -47.75 -25.156 0.632 1 94.75 248 ARG B CA 1
ATOM 7706 C C . ARG B 1 248 ? -49.25 -25.219 0.799 1 94.75 248 ARG B C 1
ATOM 7708 O O . ARG B 1 248 ? -49.75 -25.578 1.865 1 94.75 248 ARG B O 1
ATOM 7715 N N . GLY B 1 249 ? -49.938 -24.734 -0.247 1 93.75 249 GLY B N 1
ATOM 7716 C CA . GLY B 1 249 ? -51.375 -24.75 -0.205 1 93.75 249 GLY B CA 1
ATOM 7717 C C . GLY B 1 249 ? -51.969 -23.406 0.19 1 93.75 249 GLY B C 1
ATOM 7718 O O . GLY B 1 249 ? -51.25 -22.484 0.555 1 93.75 249 GLY B O 1
ATOM 7719 N N . VAL B 1 250 ? -53.25 -23.344 0.012 1 95.44 250 VAL B N 1
ATOM 7720 C CA . VAL B 1 250 ? -54 -22.141 0.377 1 95.44 250 VAL B CA 1
ATOM 7721 C C . VAL B 1 250 ? -54.625 -22.328 1.756 1 95.44 250 VAL B C 1
ATOM 7723 O O . VAL B 1 250 ? -55.469 -23.188 1.948 1 95.44 250 VAL B O 1
ATOM 7726 N N . HIS B 1 251 ? -54.156 -21.5 2.721 1 96.75 251 HIS B N 1
ATOM 7727 C CA . HIS B 1 251 ? -54.594 -21.641 4.102 1 96.75 251 HIS B CA 1
ATOM 7728 C C . HIS B 1 251 ? -55.188 -20.328 4.625 1 96.75 251 HIS B C 1
ATOM 7730 O O . HIS B 1 251 ? -54.469 -19.328 4.719 1 96.75 251 HIS B O 1
ATOM 7736 N N . GLY B 1 252 ? -56.438 -20.312 4.98 1 96.56 252 GLY B N 1
ATOM 7737 C CA . GLY B 1 252 ? -57.125 -19.156 5.543 1 96.56 252 GLY B CA 1
ATOM 7738 C C . GLY B 1 252 ? -58.562 -19.422 5.883 1 96.56 252 GLY B C 1
ATOM 7739 O O . GLY B 1 252 ? -59.094 -20.5 5.59 1 96.56 252 GLY B O 1
ATOM 7740 N N . GLY B 1 253 ? -59.156 -18.422 6.578 1 96.69 253 GLY B N 1
ATOM 7741 C CA . GLY B 1 253 ? -60.594 -18.516 6.871 1 96.69 253 GLY B CA 1
ATOM 7742 C C . GLY B 1 253 ? -60.875 -19.359 8.094 1 96.69 253 GLY B C 1
ATOM 7743 O O . GLY B 1 253 ? -59.969 -19.766 8.82 1 96.69 253 GLY B O 1
ATOM 7744 N N . ALA B 1 254 ? -62.125 -19.641 8.297 1 95.56 254 ALA B N 1
ATOM 7745 C CA . ALA B 1 254 ? -62.594 -20.344 9.477 1 95.56 254 ALA B CA 1
ATOM 7746 C C . ALA B 1 254 ? -62.344 -21.844 9.383 1 95.56 254 ALA B C 1
ATOM 7748 O O . ALA B 1 254 ? -62.188 -22.516 10.398 1 95.56 254 ALA B O 1
ATOM 7749 N N . ALA B 1 255 ? -62.188 -22.406 8.156 1 92.38 255 ALA B N 1
ATOM 7750 C CA . ALA B 1 255 ? -62.031 -23.844 7.938 1 92.38 255 ALA B CA 1
ATOM 7751 C C . ALA B 1 255 ? -60.562 -24.188 7.629 1 92.38 255 ALA B C 1
ATOM 7753 O O . ALA B 1 255 ? -60.281 -25.203 7 1 92.38 255 ALA B O 1
ATOM 7754 N N . VAL B 1 256 ? -59.688 -23.359 8.055 1 94.75 256 VAL B N 1
ATOM 7755 C CA . VAL B 1 256 ? -58.281 -23.547 7.766 1 94.75 256 VAL B CA 1
ATOM 7756 C C . VAL B 1 256 ? -57.75 -24.797 8.453 1 94.75 256 VAL B C 1
ATOM 7758 O O . VAL B 1 256 ? -58.156 -25.094 9.586 1 94.75 256 VAL B O 1
ATOM 7761 N N . ALA B 1 257 ? -56.906 -25.547 7.746 1 92.75 257 ALA B N 1
ATOM 7762 C CA . ALA B 1 257 ? -56.281 -26.719 8.328 1 92.75 257 ALA B CA 1
ATOM 7763 C C . ALA B 1 257 ? -55.344 -26.328 9.484 1 92.75 257 ALA B C 1
ATOM 7765 O O . ALA B 1 257 ? -54.688 -25.297 9.438 1 92.75 257 ALA B O 1
ATOM 7766 N N . ARG B 1 258 ? -55.344 -27.125 10.461 1 92.62 258 ARG B N 1
ATOM 7767 C CA . ARG B 1 258 ? -54.562 -26.844 11.656 1 92.62 258 ARG B CA 1
ATOM 7768 C C . ARG B 1 258 ? -53.062 -26.828 11.352 1 92.62 258 ARG B C 1
ATOM 7770 O O . ARG B 1 258 ? -52.312 -26.047 11.93 1 92.62 258 ARG B O 1
ATOM 7777 N N . ASN B 1 259 ? -52.625 -27.734 10.508 1 95.69 259 ASN B N 1
ATOM 7778 C CA . ASN B 1 259 ? -51.219 -27.844 10.188 1 95.69 259 ASN B CA 1
ATOM 7779 C C . ASN B 1 259 ? -50.938 -27.562 8.711 1 95.69 259 ASN B C 1
ATOM 7781 O O . ASN B 1 259 ? -51.688 -28.031 7.848 1 95.69 259 ASN B O 1
ATOM 7785 N N . ALA B 1 260 ? -50.031 -26.734 8.469 1 96.31 260 ALA B N 1
ATOM 7786 C CA . ALA B 1 260 ? -49.531 -26.453 7.121 1 96.31 260 ALA B CA 1
ATOM 7787 C C . ALA B 1 260 ? -48.031 -26.656 7.043 1 96.31 260 ALA B C 1
ATOM 7789 O O . ALA B 1 260 ? -47.312 -26.562 8.062 1 96.31 260 ALA B O 1
ATOM 7790 N N . THR B 1 261 ? -47.531 -27 5.898 1 95.94 261 THR B N 1
ATOM 7791 C CA . THR B 1 261 ? -46.094 -27.203 5.707 1 95.94 261 THR B CA 1
ATOM 7792 C C . THR B 1 261 ? -45.5 -26.062 4.895 1 95.94 261 THR B C 1
ATOM 7794 O O . THR B 1 261 ? -46 -25.734 3.82 1 95.94 261 THR B O 1
ATOM 7797 N N . ALA B 1 262 ? -44.5 -25.516 5.445 1 94.62 262 ALA B N 1
ATOM 7798 C CA . ALA B 1 262 ? -43.75 -24.484 4.711 1 94.62 262 ALA B CA 1
ATOM 7799 C C . ALA B 1 262 ? -42.938 -25.094 3.576 1 94.62 262 ALA B C 1
ATOM 7801 O O . ALA B 1 262 ? -42.656 -26.297 3.576 1 94.62 262 ALA B O 1
ATOM 7802 N N . VAL B 1 263 ? -42.656 -24.266 2.596 1 93.5 263 VAL B N 1
ATOM 7803 C CA . VAL B 1 263 ? -41.812 -24.703 1.479 1 93.5 263 VAL B CA 1
ATOM 7804 C C . VAL B 1 263 ? -40.438 -25.141 1.994 1 93.5 263 VAL B C 1
ATOM 7806 O O . VAL B 1 263 ? -39.812 -26.016 1.406 1 93.5 263 VAL B O 1
ATOM 7809 N N . SER B 1 264 ? -40.031 -24.625 3.152 1 90.81 264 SER B N 1
ATOM 7810 C CA . SER B 1 264 ? -38.781 -25 3.789 1 90.81 264 SER B CA 1
ATOM 7811 C C . SER B 1 264 ? -38.875 -26.375 4.426 1 90.81 264 SER B C 1
ATOM 7813 O O . SER B 1 264 ? -37.875 -26.984 4.766 1 90.81 264 SER B O 1
ATOM 7815 N N . GLY B 1 265 ? -40.062 -26.875 4.633 1 91.88 265 GLY B N 1
ATOM 7816 C CA . GLY B 1 265 ? -40.281 -28.188 5.23 1 91.88 265 GLY B CA 1
ATOM 7817 C C . GLY B 1 265 ? -40.781 -28.109 6.664 1 91.88 265 GLY B C 1
ATOM 7818 O O . GLY B 1 265 ? -41.188 -29.125 7.23 1 91.88 265 GLY B O 1
ATOM 7819 N N . GLU B 1 266 ? -40.75 -27 7.207 1 92.62 266 GLU B N 1
ATOM 7820 C CA . GLU B 1 266 ? -41.156 -26.844 8.602 1 92.62 266 GLU B CA 1
ATOM 7821 C C . GLU B 1 266 ? -42.688 -26.875 8.727 1 92.62 266 GLU B C 1
ATOM 7823 O O . GLU B 1 266 ? -43.375 -26.391 7.84 1 92.62 266 GLU B O 1
ATOM 7828 N N . LEU B 1 267 ? -43.156 -27.359 9.852 1 95.12 267 LEU B N 1
ATOM 7829 C CA . LEU B 1 267 ? -44.594 -27.406 10.133 1 95.12 267 LEU B CA 1
ATOM 7830 C C . LEU B 1 267 ? -45.031 -26.125 10.836 1 95.12 267 LEU B C 1
ATOM 7832 O O . LEU B 1 267 ? -44.344 -25.641 11.734 1 95.12 267 LEU B O 1
ATOM 7836 N N . VAL B 1 268 ? -46.125 -25.625 10.367 1 95.94 268 VAL B N 1
ATOM 7837 C CA . VAL B 1 268 ? -46.719 -24.406 10.914 1 95.94 268 VAL B CA 1
ATOM 7838 C C . VAL B 1 268 ? -48.125 -24.672 11.43 1 95.94 268 VAL B C 1
ATOM 7840 O O . VAL B 1 268 ? -48.938 -25.266 10.727 1 95.94 268 VAL B O 1
ATOM 7843 N N . GLU B 1 269 ? -48.344 -24.203 12.633 1 97.19 269 GLU B N 1
ATOM 7844 C CA . GLU B 1 269 ? -49.656 -24.375 13.219 1 97.19 269 GLU B CA 1
ATOM 7845 C C . GLU B 1 269 ? -50.562 -23.156 12.938 1 97.19 269 GLU B C 1
ATOM 7847 O O . GLU B 1 269 ? -50.156 -22.016 13.203 1 97.19 269 GLU B O 1
ATOM 7852 N N . LEU B 1 270 ? -51.719 -23.469 12.445 1 97.31 270 LEU B N 1
ATOM 7853 C CA . LEU B 1 270 ? -52.656 -22.422 12.133 1 97.31 270 LEU B CA 1
ATOM 7854 C C . LEU B 1 270 ? -53.938 -22.609 12.945 1 97.31 270 LEU B C 1
ATOM 7856 O O . LEU B 1 270 ? -54.406 -23.734 13.148 1 97.31 270 LEU B O 1
ATOM 7860 N N . GLN B 1 271 ? -54.438 -21.531 13.5 1 97.19 271 GLN B N 1
ATOM 7861 C CA . GLN B 1 271 ? -55.719 -21.531 14.234 1 97.19 271 GLN B CA 1
ATOM 7862 C C . GLN B 1 271 ? -56.562 -20.344 13.836 1 97.19 271 GLN B C 1
ATOM 7864 O O . GLN B 1 271 ? -56.125 -19.203 13.883 1 97.19 271 GLN B O 1
ATOM 7869 N N . PRO B 1 272 ? -57.812 -20.641 13.359 1 96.81 272 PRO B N 1
ATOM 7870 C CA . PRO B 1 272 ? -58.688 -19.531 13.016 1 96.81 272 PRO B CA 1
ATOM 7871 C C . PRO B 1 272 ? -59.125 -18.734 14.242 1 96.81 272 PRO B C 1
ATOM 7873 O O . PRO B 1 272 ? -59.25 -19.297 15.336 1 96.81 272 PRO B O 1
ATOM 7876 N N . ALA B 1 273 ? -59.188 -17.484 14.086 1 96.38 273 ALA B N 1
ATOM 7877 C CA . ALA B 1 273 ? -59.719 -16.578 15.102 1 96.38 273 ALA B CA 1
ATOM 7878 C C . ALA B 1 273 ? -60.75 -15.641 14.492 1 96.38 273 ALA B C 1
ATOM 7880 O O . ALA B 1 273 ? -60.75 -15.398 13.281 1 96.38 273 ALA B O 1
ATOM 7881 N N . ASP B 1 274 ? -61.75 -15.117 15.32 1 95.81 274 ASP B N 1
ATOM 7882 C CA . ASP B 1 274 ? -62.781 -14.188 14.891 1 95.81 274 ASP B CA 1
ATOM 7883 C C . ASP B 1 274 ? -63.594 -14.75 13.719 1 95.81 274 ASP B C 1
ATOM 7885 O O . ASP B 1 274 ? -63.75 -14.078 12.703 1 95.81 274 ASP B O 1
ATOM 7889 N N . HIS B 1 275 ? -64 -15.984 13.852 1 95.38 275 HIS B N 1
ATOM 7890 C CA . HIS B 1 275 ? -64.812 -16.688 12.852 1 95.38 275 HIS B CA 1
ATOM 7891 C C . HIS B 1 275 ? -64.125 -16.688 11.492 1 95.38 275 HIS B C 1
ATOM 7893 O O . HIS B 1 275 ? -64.75 -16.469 10.461 1 95.38 275 HIS B O 1
ATOM 7899 N N . GLY B 1 276 ? -62.688 -16.734 11.516 1 96.12 276 GLY B N 1
ATOM 7900 C CA . GLY B 1 276 ? -61.938 -16.875 10.281 1 96.12 276 GLY B CA 1
ATOM 7901 C C . GLY B 1 276 ? -61.438 -15.555 9.734 1 96.12 276 GLY B C 1
ATOM 7902 O O . GLY B 1 276 ? -60.688 -15.531 8.758 1 96.12 276 GLY B O 1
ATOM 7903 N N . ALA B 1 277 ? -61.812 -14.398 10.367 1 95.94 277 ALA B N 1
ATOM 7904 C CA . ALA B 1 277 ? -61.375 -13.094 9.898 1 95.94 277 ALA B CA 1
ATOM 7905 C C . ALA B 1 277 ? -59.875 -12.898 10.148 1 95.94 277 ALA B C 1
ATOM 7907 O O . ALA B 1 277 ? -59.219 -12.172 9.414 1 95.94 277 ALA B O 1
ATOM 7908 N N . THR B 1 278 ? -59.406 -13.516 11.156 1 96.75 278 THR B N 1
ATOM 7909 C CA . THR B 1 278 ? -57.969 -13.508 11.484 1 96.75 278 THR B CA 1
ATOM 7910 C C . THR B 1 278 ? -57.469 -14.922 11.789 1 96.75 278 THR B C 1
ATOM 7912 O O . THR B 1 278 ? -58.281 -15.867 11.805 1 96.75 278 THR B O 1
ATOM 7915 N N . LEU B 1 279 ? -56.188 -15.016 11.828 1 96.38 279 LEU B N 1
ATOM 7916 C CA . LEU B 1 279 ? -55.562 -16.312 12.07 1 96.38 279 LEU B CA 1
ATOM 7917 C C . LEU B 1 279 ? -54.438 -16.203 13.094 1 96.38 279 LEU B C 1
ATOM 7919 O O . LEU B 1 279 ? -53.875 -15.117 13.281 1 96.38 279 LEU B O 1
ATOM 7923 N N . TYR B 1 280 ? -54.25 -17.266 13.852 1 97.06 280 TYR B N 1
ATOM 7924 C CA . TYR B 1 280 ? -53.031 -17.438 14.609 1 97.06 280 TYR B CA 1
ATOM 7925 C C . TYR B 1 280 ? -52.031 -18.328 13.867 1 97.06 280 TYR B C 1
ATOM 7927 O O . TYR B 1 280 ? -52.406 -19.391 13.375 1 97.06 280 TYR B O 1
ATOM 7935 N N . VAL B 1 281 ? -50.906 -17.828 13.68 1 96.81 281 VAL B N 1
ATOM 7936 C CA . VAL B 1 281 ? -49.812 -18.594 13.102 1 96.81 281 VAL B CA 1
ATOM 7937 C C . VAL B 1 281 ? -48.781 -18.891 14.18 1 96.81 281 VAL B C 1
ATOM 7939 O O . VAL B 1 281 ? -48.062 -17.984 14.633 1 96.81 281 VAL B O 1
ATOM 7942 N N . ASN B 1 282 ? -48.594 -20.219 14.562 1 95 282 ASN B N 1
ATOM 7943 C CA . ASN B 1 282 ? -47.719 -20.609 15.656 1 95 282 ASN B CA 1
ATOM 7944 C C . ASN B 1 282 ? -47.938 -19.719 16.891 1 95 282 ASN B C 1
ATOM 7946 O O . ASN B 1 282 ? -46.969 -19.234 17.469 1 95 282 ASN B O 1
ATOM 7950 N N . GLY B 1 283 ? -49.094 -19.391 17.109 1 93.88 283 GLY B N 1
ATOM 7951 C CA . GLY B 1 283 ? -49.438 -18.656 18.312 1 93.88 283 GLY B CA 1
ATOM 7952 C C . GLY B 1 283 ? -49.438 -17.156 18.125 1 93.88 283 GLY B C 1
ATOM 7953 O O . GLY B 1 283 ? -49.844 -16.406 19.031 1 93.88 283 GLY B O 1
ATOM 7954 N N . THR B 1 284 ? -49.031 -16.672 16.953 1 95.62 284 THR B N 1
ATOM 7955 C CA . THR B 1 284 ? -49 -15.242 16.688 1 95.62 284 THR B CA 1
ATOM 7956 C C . THR B 1 284 ? -50.219 -14.828 15.867 1 95.62 284 THR B C 1
ATOM 7958 O O . THR B 1 284 ? -50.469 -15.414 14.812 1 95.62 284 THR B O 1
ATOM 7961 N N . ARG B 1 285 ? -50.844 -13.797 16.328 1 96.12 285 ARG B N 1
ATOM 7962 C CA . ARG B 1 285 ? -52.062 -13.344 15.633 1 96.12 285 ARG B CA 1
ATOM 7963 C C . ARG B 1 285 ? -51.688 -12.5 14.414 1 96.12 285 ARG B C 1
ATOM 7965 O O . ARG B 1 285 ? -50.781 -11.68 14.469 1 96.12 285 ARG B O 1
ATOM 7972 N N . THR B 1 286 ? -52.406 -12.695 13.398 1 96.88 286 THR B N 1
ATOM 7973 C CA . THR B 1 286 ? -52.219 -11.906 12.18 1 96.88 286 THR B CA 1
ATOM 7974 C C . THR B 1 286 ? -52.812 -10.516 12.336 1 96.88 286 THR B C 1
ATOM 7976 O O . THR B 1 286 ? -53.844 -10.344 13 1 96.88 286 THR B O 1
ATOM 7979 N N . SER B 1 287 ? -52.125 -9.539 11.852 1 95.81 287 SER B N 1
ATOM 7980 C CA . SER B 1 287 ? -52.656 -8.172 11.828 1 95.81 287 SER B CA 1
ATOM 7981 C C . SER B 1 287 ? -53.625 -7.969 10.664 1 95.81 287 SER B C 1
ATOM 7983 O O . SER B 1 287 ? -54.562 -7.188 10.766 1 95.81 287 SER B O 1
ATOM 7985 N N . SER B 1 288 ? -53.312 -8.57 9.539 1 95.62 288 SER B N 1
ATOM 7986 C CA . SER B 1 288 ? -54.156 -8.641 8.367 1 95.62 288 SER B CA 1
ATOM 7987 C C . SER B 1 288 ? -54.188 -10.055 7.781 1 95.62 288 SER B C 1
ATOM 7989 O O . SER B 1 288 ? -53.156 -10.688 7.645 1 95.62 288 SER B O 1
ATOM 7991 N N . SER B 1 289 ? -55.406 -10.5 7.535 1 96.81 289 SER B N 1
ATOM 7992 C CA . SER B 1 289 ? -55.531 -11.883 7.07 1 96.81 289 SER B CA 1
ATOM 7993 C C . SER B 1 289 ? -56.375 -11.961 5.789 1 96.81 289 SER B C 1
ATOM 7995 O O . SER B 1 289 ? -57.062 -11.016 5.434 1 96.81 289 SER B O 1
ATOM 7997 N N . ASN B 1 290 ? -56.094 -13.055 5.125 1 97.44 290 ASN B N 1
ATOM 7998 C CA . ASN B 1 290 ? -56.906 -13.445 3.986 1 97.44 290 ASN B CA 1
ATOM 7999 C C . ASN B 1 290 ? -56.781 -12.453 2.836 1 97.44 290 ASN B C 1
ATOM 8001 O O . ASN B 1 290 ? -57.812 -12.07 2.23 1 97.44 290 ASN B O 1
ATOM 8005 N N . LEU B 1 291 ? -55.594 -12.023 2.643 1 96.5 291 LEU B N 1
ATOM 8006 C CA . LEU B 1 291 ? -55.312 -11.203 1.474 1 96.5 291 LEU B CA 1
ATOM 8007 C C . LEU B 1 291 ? -55.062 -12.07 0.243 1 96.5 291 LEU B C 1
ATOM 8009 O O . LEU B 1 291 ? -54.094 -12.797 0.183 1 96.5 291 LEU B O 1
ATOM 8013 N N . VAL B 1 292 ? -55.906 -11.984 -0.693 1 95.44 292 VAL B N 1
ATOM 8014 C CA . VAL B 1 292 ? -55.844 -12.93 -1.804 1 95.44 292 VAL B CA 1
ATOM 8015 C C . VAL B 1 292 ? -55.094 -12.289 -2.979 1 95.44 292 VAL B C 1
ATOM 8017 O O . VAL B 1 292 ? -55.156 -11.07 -3.168 1 95.44 292 VAL B O 1
ATOM 8020 N N . TYR B 1 293 ? -54.375 -13.008 -3.674 1 93.88 293 TYR B N 1
ATOM 8021 C CA . TYR B 1 293 ? -53.719 -12.703 -4.941 1 93.88 293 TYR B CA 1
ATOM 8022 C C . TYR B 1 293 ? -53.781 -13.898 -5.883 1 93.88 293 TYR B C 1
ATOM 8024 O O . TYR B 1 293 ? -54.281 -14.969 -5.512 1 93.88 293 TYR B O 1
ATOM 8032 N N . ARG B 1 294 ? -53.406 -13.742 -7.094 1 90.88 294 ARG B N 1
ATOM 8033 C CA . ARG B 1 294 ? -53.625 -14.758 -8.117 1 90.88 294 ARG B CA 1
ATOM 8034 C C . ARG B 1 294 ? -52.969 -16.078 -7.73 1 90.88 294 ARG B C 1
ATOM 8036 O O . ARG B 1 294 ? -53.531 -17.156 -7.945 1 90.88 294 ARG B O 1
ATOM 8043 N N . GLY B 1 295 ? -51.812 -15.953 -7.047 1 90.94 295 GLY B N 1
ATOM 8044 C CA . GLY B 1 295 ? -51.031 -17.141 -6.738 1 90.94 295 GLY B CA 1
ATOM 8045 C C . GLY B 1 295 ? -51.344 -17.719 -5.371 1 90.94 295 GLY B C 1
ATOM 8046 O O . GLY B 1 295 ? -50.812 -18.781 -5.004 1 90.94 295 GLY B O 1
ATOM 8047 N N . GLY B 1 296 ? -52.281 -17.094 -4.625 1 94.88 296 GLY B N 1
ATOM 8048 C CA . GLY B 1 296 ? -52.562 -17.625 -3.301 1 94.88 296 GLY B CA 1
ATOM 8049 C C . GLY B 1 296 ? -53.125 -16.578 -2.354 1 94.88 296 GLY B C 1
ATOM 8050 O O . GLY B 1 296 ? -53.938 -15.75 -2.756 1 94.88 296 GLY B O 1
ATOM 8051 N N . ILE B 1 297 ? -52.844 -16.812 -1.095 1 96.38 297 ILE B N 1
ATOM 8052 C CA . ILE B 1 297 ? -53.344 -15.977 -0.026 1 96.38 297 ILE B CA 1
ATOM 8053 C C . ILE B 1 297 ? -52.188 -15.5 0.863 1 96.38 297 ILE B C 1
ATOM 8055 O O . ILE B 1 297 ? -51.156 -16.141 0.917 1 96.38 297 ILE B O 1
ATOM 8059 N N . ALA B 1 298 ? -52.281 -14.383 1.448 1 97.19 298 ALA B N 1
ATOM 8060 C CA . ALA B 1 298 ? -51.25 -13.82 2.285 1 97.19 298 ALA B CA 1
ATOM 8061 C C . ALA B 1 298 ? -51.781 -13.375 3.639 1 97.19 298 ALA B C 1
ATOM 8063 O O . ALA B 1 298 ? -52.969 -12.992 3.746 1 97.19 298 ALA B O 1
ATOM 8064 N N . HIS B 1 299 ? -51.062 -13.5 4.633 1 97.81 299 HIS B N 1
ATOM 8065 C CA . HIS B 1 299 ? -51.344 -13.031 5.984 1 97.81 299 HIS B CA 1
ATOM 8066 C C . HIS B 1 299 ? -50.219 -12.18 6.531 1 97.81 299 HIS B C 1
ATOM 8068 O O . HIS B 1 299 ? -49.031 -12.531 6.387 1 97.81 299 HIS B O 1
ATOM 8074 N N . LEU B 1 300 ? -50.5 -11.031 7.066 1 97.88 300 LEU B N 1
ATOM 8075 C CA . LEU B 1 300 ? -49.531 -10.156 7.699 1 97.88 300 LEU B CA 1
ATOM 8076 C C . LEU B 1 300 ? -49.469 -10.414 9.203 1 97.88 300 LEU B C 1
ATOM 8078 O O . LEU B 1 300 ? -50.5 -10.547 9.859 1 97.88 300 LEU B O 1
ATOM 8082 N N . LEU B 1 301 ? -48.25 -10.562 9.695 1 96.94 301 LEU B N 1
ATOM 8083 C CA . LEU B 1 301 ? -48.094 -10.828 11.125 1 96.94 301 LEU B CA 1
ATOM 8084 C C . LEU B 1 301 ? -46.688 -10.469 11.594 1 96.94 301 LEU B C 1
ATOM 8086 O O . LEU B 1 301 ? -45.812 -10.234 10.773 1 96.94 301 LEU B O 1
ATOM 8090 N N . ASP B 1 302 ? -46.5 -10.398 12.906 1 95.69 302 ASP B N 1
ATOM 8091 C CA . ASP B 1 302 ? -45.188 -10.258 13.531 1 95.69 302 ASP B CA 1
ATOM 8092 C C . ASP B 1 302 ? -44.562 -11.617 13.773 1 95.69 302 ASP B C 1
ATOM 8094 O O . ASP B 1 302 ? -44.438 -12.062 14.922 1 95.69 302 ASP B O 1
ATOM 8098 N N . LEU B 1 303 ? -44.156 -12.164 12.68 1 93.94 303 LEU B N 1
ATOM 8099 C CA . LEU B 1 303 ? -43.656 -13.539 12.68 1 93.94 303 LEU B CA 1
ATOM 8100 C C . LEU B 1 303 ? -42.375 -13.648 13.492 1 93.94 303 LEU B C 1
ATOM 8102 O O . LEU B 1 303 ? -41.438 -12.844 13.32 1 93.94 303 LEU B O 1
ATOM 8106 N N . GLN B 1 304 ? -42.312 -14.633 14.375 1 91.62 304 GLN B N 1
ATOM 8107 C CA . GLN B 1 304 ? -41.125 -14.898 15.18 1 91.62 304 GLN B CA 1
ATOM 8108 C C . GLN B 1 304 ? -40.312 -16.047 14.586 1 91.62 304 GLN B C 1
ATOM 8110 O O . GLN B 1 304 ? -40.812 -16.797 13.742 1 91.62 304 GLN B O 1
ATOM 8115 N N . GLY B 1 305 ? -39.062 -16.141 14.906 1 91.12 305 GLY B N 1
ATOM 8116 C CA . GLY B 1 305 ? -38.219 -17.266 14.523 1 91.12 305 GLY B CA 1
ATOM 8117 C C . GLY B 1 305 ? -37.625 -17.125 13.125 1 91.12 305 GLY B C 1
ATOM 8118 O O . GLY B 1 305 ? -37.312 -18.125 12.484 1 91.12 305 GLY B O 1
ATOM 8119 N N . LEU B 1 306 ? -37.562 -15.984 12.672 1 94.25 306 LEU B N 1
ATOM 8120 C CA . LEU B 1 306 ? -37.062 -15.75 11.328 1 94.25 306 LEU B CA 1
ATOM 8121 C C . LEU B 1 306 ? -35.594 -16.172 11.227 1 94.25 306 LEU B C 1
ATOM 8123 O O . LEU B 1 306 ? -35.125 -16.531 10.148 1 94.25 306 LEU B O 1
ATOM 8127 N N . ARG B 1 307 ? -34.844 -16.219 12.25 1 93.12 307 ARG B N 1
ATOM 8128 C CA . ARG B 1 307 ? -33.406 -16.469 12.281 1 93.12 307 ARG B CA 1
ATOM 8129 C C . ARG B 1 307 ? -33.125 -17.969 12.195 1 93.12 307 ARG B C 1
ATOM 8131 O O . ARG B 1 307 ? -31.984 -18.359 11.93 1 93.12 307 ARG B O 1
ATOM 8138 N N . SER B 1 308 ? -34.125 -18.688 12.406 1 90.12 308 SER B N 1
ATOM 8139 C CA . SER B 1 308 ? -33.906 -20.141 12.484 1 90.12 308 SER B CA 1
ATOM 8140 C C . SER B 1 308 ? -33.281 -20.672 11.203 1 90.12 308 SER B C 1
ATOM 8142 O O . SER B 1 308 ? -33.75 -20.391 10.102 1 90.12 308 SER B O 1
ATOM 8144 N N . GLY B 1 309 ? -32.156 -21.391 11.375 1 88.06 309 GLY B N 1
ATOM 8145 C CA . GLY B 1 309 ? -31.5 -22.047 10.25 1 88.06 309 GLY B CA 1
ATOM 8146 C C . GLY B 1 309 ? -30.484 -21.156 9.562 1 88.06 309 GLY B C 1
ATOM 8147 O O . GLY B 1 309 ? -29.812 -21.594 8.625 1 88.06 309 GLY B O 1
ATOM 8148 N N . ILE B 1 310 ? -30.422 -20 9.953 1 91.5 310 ILE B N 1
ATOM 8149 C CA . ILE B 1 310 ? -29.453 -19.094 9.336 1 91.5 310 ILE B CA 1
ATOM 8150 C C . ILE B 1 310 ? -28.312 -18.812 10.312 1 91.5 310 ILE B C 1
ATOM 8152 O O . ILE B 1 310 ? -28.531 -18.25 11.391 1 91.5 310 ILE B O 1
ATOM 8156 N N . GLU B 1 311 ? -27.125 -19.281 9.93 1 90.06 311 GLU B N 1
ATOM 8157 C CA . GLU B 1 311 ? -25.938 -19.016 10.727 1 90.06 311 GLU B CA 1
ATOM 8158 C C . GLU B 1 311 ? -25.094 -17.922 10.102 1 90.06 311 GLU B C 1
ATOM 8160 O O . GLU B 1 311 ? -24.703 -18.016 8.938 1 90.06 311 GLU B O 1
ATOM 8165 N N . PHE B 1 312 ? -24.859 -16.953 10.883 1 92.5 312 PHE B N 1
ATOM 8166 C CA . PHE B 1 312 ? -24.047 -15.852 10.383 1 92.5 312 PHE B CA 1
ATOM 8167 C C . PHE B 1 312 ? -22.578 -16.062 10.734 1 92.5 312 PHE B C 1
ATOM 8169 O O . PHE B 1 312 ? -22.234 -16.266 11.906 1 92.5 312 PHE B O 1
ATOM 8176 N N . THR B 1 313 ? -21.734 -16.078 9.688 1 92.94 313 THR B N 1
ATOM 8177 C CA . THR B 1 313 ? -20.281 -16.109 9.812 1 92.94 313 THR B CA 1
ATOM 8178 C C . THR B 1 313 ? -19.688 -14.727 9.523 1 92.94 313 THR B C 1
ATOM 8180 O O . THR B 1 313 ? -20.406 -13.812 9.109 1 92.94 313 THR B O 1
ATOM 8183 N N . ALA B 1 314 ? -18.375 -14.625 9.773 1 94.69 314 ALA B N 1
ATOM 8184 C CA . ALA B 1 314 ? -17.75 -13.32 9.586 1 94.69 314 ALA B CA 1
ATOM 8185 C C . ALA B 1 314 ? -17.828 -12.883 8.125 1 94.69 314 ALA B C 1
ATOM 8187 O O . ALA B 1 314 ? -18.016 -11.703 7.832 1 94.69 314 ALA B O 1
ATOM 8188 N N . ASP B 1 315 ? -17.641 -13.828 7.238 1 93.88 315 ASP B N 1
ATOM 8189 C CA . ASP B 1 315 ? -17.688 -13.453 5.828 1 93.88 315 ASP B CA 1
ATOM 8190 C C . ASP B 1 315 ? -19.078 -12.938 5.453 1 93.88 315 ASP B C 1
ATOM 8192 O O . ASP B 1 315 ? -19.203 -11.93 4.75 1 93.88 315 ASP B O 1
ATOM 8196 N N . LYS B 1 316 ? -20.172 -13.57 5.992 1 92.81 316 LYS B N 1
ATOM 8197 C CA . LYS B 1 316 ? -21.531 -13.117 5.723 1 92.81 316 LYS B CA 1
ATOM 8198 C C . LYS B 1 316 ? -21.766 -11.734 6.32 1 92.81 316 LYS B C 1
ATOM 8200 O O . LYS B 1 316 ? -22.391 -10.883 5.688 1 92.81 316 LYS B O 1
ATOM 8205 N N . TYR B 1 317 ? -21.297 -11.586 7.469 1 93.94 317 TYR B N 1
ATOM 8206 C CA . TYR B 1 317 ? -21.438 -10.297 8.133 1 93.94 317 TYR B CA 1
ATOM 8207 C C . TYR B 1 317 ? -20.719 -9.203 7.367 1 93.94 317 TYR B C 1
ATOM 8209 O O . TYR B 1 317 ? -21.234 -8.094 7.215 1 93.94 317 TYR B O 1
ATOM 8217 N N . LEU B 1 318 ? -19.516 -9.469 6.922 1 95.31 318 LEU B N 1
ATOM 8218 C CA . LEU B 1 318 ? -18.719 -8.5 6.184 1 95.31 318 LEU B CA 1
ATOM 8219 C C . LEU B 1 318 ? -19.391 -8.109 4.875 1 95.31 318 LEU B C 1
ATOM 8221 O O . LEU B 1 318 ? -19.328 -6.953 4.453 1 95.31 318 LEU B O 1
ATOM 8225 N N . VAL B 1 319 ? -20.062 -9.023 4.27 1 94 319 VAL B N 1
ATOM 8226 C CA . VAL B 1 319 ? -20.828 -8.727 3.062 1 94 319 VAL B CA 1
ATOM 8227 C C . VAL B 1 319 ? -21.969 -7.762 3.398 1 94 319 VAL B C 1
ATOM 8229 O O . VAL B 1 319 ? -22.219 -6.809 2.654 1 94 319 VAL B O 1
ATOM 8232 N N . GLY B 1 320 ? -22.594 -8.031 4.52 1 94.31 320 GLY B N 1
ATOM 8233 C CA . GLY B 1 320 ? -23.656 -7.145 4.977 1 94.31 320 GLY B CA 1
ATOM 8234 C C . GLY B 1 320 ? -23.156 -5.742 5.297 1 94.31 320 GLY B C 1
ATOM 8235 O O . GLY B 1 320 ? -23.922 -4.777 5.203 1 94.31 320 GLY B O 1
ATOM 8236 N N . LEU B 1 321 ? -21.891 -5.711 5.641 1 94.81 321 LEU B N 1
ATOM 8237 C CA . LEU B 1 321 ? -21.281 -4.43 5.969 1 94.81 321 LEU B CA 1
ATOM 8238 C C . LEU B 1 321 ? -20.672 -3.781 4.727 1 94.81 321 LEU B C 1
ATOM 8240 O O . LEU B 1 321 ? -19.922 -2.811 4.832 1 94.81 321 LEU B O 1
ATOM 8244 N N . ASN B 1 322 ? -20.938 -4.305 3.613 1 92.75 322 ASN B N 1
ATOM 8245 C CA . ASN B 1 322 ? -20.5 -3.818 2.309 1 92.75 322 ASN B CA 1
ATOM 8246 C C . ASN B 1 322 ? -18.984 -3.91 2.154 1 92.75 322 ASN B C 1
ATOM 8248 O O . ASN B 1 322 ? -18.359 -3.023 1.57 1 92.75 322 ASN B O 1
ATOM 8252 N N . ALA B 1 323 ? -18.406 -4.895 2.758 1 93.44 323 ALA B N 1
ATOM 8253 C CA . ALA B 1 323 ? -16.984 -5.184 2.598 1 93.44 323 ALA B CA 1
ATOM 8254 C C . ALA B 1 323 ? -16.766 -6.43 1.741 1 93.44 323 ALA B C 1
ATOM 8256 O O . ALA B 1 323 ? -16.016 -7.328 2.121 1 93.44 323 ALA B O 1
ATOM 8257 N N . SER B 1 324 ? -17.453 -6.465 0.588 1 91.81 324 SER B N 1
ATOM 8258 C CA . SER B 1 324 ? -17.422 -7.629 -0.287 1 91.81 324 SER B CA 1
ATOM 8259 C C . SER B 1 324 ? -16.062 -7.816 -0.929 1 91.81 324 SER B C 1
ATOM 8261 O O . SER B 1 324 ? -15.609 -8.945 -1.14 1 91.81 324 SER B O 1
ATOM 8263 N N . ALA B 1 325 ? -15.367 -6.723 -1.215 1 89.12 325 ALA B N 1
ATOM 8264 C CA . ALA B 1 325 ? -14.039 -6.809 -1.826 1 89.12 325 ALA B CA 1
ATOM 8265 C C . ALA B 1 325 ? -13.047 -7.484 -0.887 1 89.12 325 ALA B C 1
ATOM 8267 O O . ALA B 1 325 ? -12.195 -8.258 -1.328 1 89.12 325 ALA B O 1
ATOM 8268 N N . PHE B 1 326 ? -13.156 -7.141 0.34 1 94.38 326 PHE B N 1
ATOM 8269 C CA . PHE B 1 326 ? -12.297 -7.75 1.347 1 94.38 326 PHE B CA 1
ATOM 8270 C C . PHE B 1 326 ? -12.523 -9.258 1.405 1 94.38 326 PHE B C 1
ATOM 8272 O O . PHE B 1 326 ? -11.562 -10.031 1.437 1 94.38 326 PHE B O 1
ATOM 8279 N N . VAL B 1 327 ? -13.781 -9.641 1.436 1 93.94 327 VAL B N 1
ATOM 8280 C CA . VAL B 1 327 ? -14.133 -11.062 1.493 1 93.94 327 VAL B CA 1
ATOM 8281 C C . VAL B 1 327 ? -13.641 -11.766 0.236 1 93.94 327 VAL B C 1
ATOM 8283 O O . VAL B 1 327 ? -13.086 -12.867 0.313 1 93.94 327 VAL B O 1
ATOM 8286 N N . GLU B 1 328 ? -13.828 -11.188 -0.89 1 89.75 328 GLU B N 1
ATOM 8287 C CA . GLU B 1 328 ? -13.328 -11.742 -2.141 1 89.75 328 GLU B CA 1
ATOM 8288 C C . GLU B 1 328 ? -11.812 -11.938 -2.088 1 89.75 328 GLU B C 1
ATOM 8290 O O . GLU B 1 328 ? -11.297 -12.953 -2.553 1 89.75 328 GLU B O 1
ATOM 8295 N N . GLY B 1 329 ? -11.172 -10.922 -1.54 1 90.06 329 GLY B N 1
ATOM 8296 C CA . GLY B 1 329 ? -9.734 -11.047 -1.366 1 90.06 329 GLY B CA 1
ATOM 8297 C C . GLY B 1 329 ? -9.336 -12.211 -0.478 1 90.06 329 GLY B C 1
ATOM 8298 O O . GLY B 1 329 ? -8.391 -12.938 -0.785 1 90.06 329 GLY B O 1
ATOM 8299 N N . MET B 1 330 ? -10.07 -12.398 0.574 1 93.38 330 MET B N 1
ATOM 8300 C CA . MET B 1 330 ? -9.805 -13.492 1.502 1 93.38 330 MET B CA 1
ATOM 8301 C C . MET B 1 330 ? -9.977 -14.844 0.816 1 93.38 330 MET B C 1
ATOM 8303 O O . MET B 1 330 ? -9.172 -15.758 1.016 1 93.38 330 MET B O 1
ATOM 8307 N N . TYR B 1 331 ? -11.031 -14.953 0.006 1 89.44 331 TYR B N 1
ATOM 8308 C CA . TYR B 1 331 ? -11.289 -16.203 -0.714 1 89.44 331 TYR B CA 1
ATOM 8309 C C . TYR B 1 331 ? -10.195 -16.469 -1.738 1 89.44 331 TYR B C 1
ATOM 8311 O O . TYR B 1 331 ? -9.68 -17.594 -1.828 1 89.44 331 TYR B O 1
ATOM 8319 N N . TYR B 1 332 ? -9.828 -15.445 -2.41 1 84.12 332 TYR B N 1
ATOM 8320 C CA . TYR B 1 332 ? -8.836 -15.578 -3.475 1 84.12 332 TYR B CA 1
ATOM 8321 C C . TYR B 1 332 ? -7.48 -15.992 -2.914 1 84.12 332 TYR B C 1
ATOM 8323 O O . TYR B 1 332 ? -6.754 -16.766 -3.541 1 84.12 332 TYR B O 1
ATOM 8331 N N . GLN B 1 333 ? -7.207 -15.469 -1.719 1 86.94 333 GLN B N 1
ATOM 8332 C CA . GLN B 1 333 ? -5.914 -15.75 -1.103 1 86.94 333 GLN B CA 1
ATOM 8333 C C . GLN B 1 333 ? -5.988 -17 -0.224 1 86.94 333 GLN B C 1
ATOM 8335 O O . GLN B 1 333 ? -5.082 -17.266 0.57 1 86.94 333 GLN B O 1
ATOM 8340 N N . LYS B 1 334 ? -7.082 -17.766 -0.256 1 88.69 334 LYS B N 1
ATOM 8341 C CA . LYS B 1 334 ? -7.297 -19.016 0.46 1 88.69 334 LYS B CA 1
ATOM 8342 C C . LYS B 1 334 ? -7.234 -18.797 1.97 1 88.69 334 LYS B C 1
ATOM 8344 O O . LYS B 1 334 ? -6.613 -19.594 2.686 1 88.69 334 LYS B O 1
ATOM 8349 N N . LEU B 1 335 ? -7.777 -17.688 2.363 1 93.56 335 LEU B N 1
ATOM 8350 C CA . LEU B 1 335 ? -7.824 -17.375 3.787 1 93.56 335 LEU B CA 1
ATOM 8351 C C . LEU B 1 335 ? -9.258 -17.438 4.309 1 93.56 335 LEU B C 1
ATOM 8353 O O . LEU B 1 335 ? -9.555 -16.906 5.383 1 93.56 335 LEU B O 1
ATOM 8357 N N . ALA B 1 336 ? -10.156 -18.078 3.623 1 92.56 336 ALA B N 1
ATOM 8358 C CA . ALA B 1 336 ? -11.57 -18.156 3.982 1 92.56 336 ALA B CA 1
ATOM 8359 C C . ALA B 1 336 ? -11.75 -18.812 5.352 1 92.56 336 ALA B C 1
ATOM 8361 O O . ALA B 1 336 ? -12.695 -18.484 6.078 1 92.56 336 ALA B O 1
ATOM 8362 N N . HIS B 1 337 ? -10.852 -19.703 5.699 1 94.12 337 HIS B N 1
ATOM 8363 C CA . HIS B 1 337 ? -10.945 -20.422 6.965 1 94.12 337 HIS B CA 1
ATOM 8364 C C . HIS B 1 337 ? -10.898 -19.469 8.148 1 94.12 337 HIS B C 1
ATOM 8366 O O . HIS B 1 337 ? -11.461 -19.75 9.211 1 94.12 337 HIS B O 1
ATOM 8372 N N . MET B 1 338 ? -10.289 -18.328 8.016 1 95.31 338 MET B N 1
ATOM 8373 C CA . MET B 1 338 ? -10.172 -17.359 9.102 1 95.31 338 MET B CA 1
ATOM 8374 C C . MET B 1 338 ? -11.508 -16.672 9.359 1 95.31 338 MET B C 1
ATOM 8376 O O . MET B 1 338 ? -11.797 -16.266 10.484 1 95.31 338 MET B O 1
ATOM 8380 N N . LEU B 1 339 ? -12.305 -16.547 8.328 1 94.62 339 LEU B N 1
ATOM 8381 C CA . LEU B 1 339 ? -13.594 -15.891 8.43 1 94.62 339 LEU B CA 1
ATOM 8382 C C . LEU B 1 339 ? -14.664 -16.859 8.93 1 94.62 339 LEU B C 1
ATOM 8384 O O . LEU B 1 339 ? -15.703 -16.438 9.445 1 94.62 339 LEU B O 1
ATOM 8388 N N . ARG B 1 340 ? -14.406 -18.109 8.797 1 90.56 340 ARG B N 1
ATOM 8389 C CA . ARG B 1 340 ? -15.398 -19.125 9.156 1 90.56 340 ARG B CA 1
ATOM 8390 C C . ARG B 1 340 ? -14.992 -19.875 10.422 1 90.56 340 ARG B C 1
ATOM 8392 O O . ARG B 1 340 ? -15.617 -20.859 10.797 1 90.56 340 ARG B O 1
ATOM 8399 N N . ALA B 1 341 ? -13.961 -19.266 11.023 1 85.38 341 ALA B N 1
ATOM 8400 C CA . ALA B 1 341 ? -13.453 -19.906 12.234 1 85.38 341 ALA B CA 1
ATOM 8401 C C . ALA B 1 341 ? -14.453 -19.812 13.375 1 85.38 341 ALA B C 1
ATOM 8403 O O . ALA B 1 341 ? -15.117 -18.781 13.531 1 85.38 341 ALA B O 1
ATOM 8404 N N . HIS B 1 342 ? -14.562 -20.938 14.18 1 84.38 342 HIS B N 1
ATOM 8405 C CA . HIS B 1 342 ? -15.508 -20.969 15.297 1 84.38 342 HIS B CA 1
ATOM 8406 C C . HIS B 1 342 ? -14.805 -20.656 16.625 1 84.38 342 HIS B C 1
ATOM 8408 O O . HIS B 1 342 ? -15.422 -20.141 17.547 1 84.38 342 HIS B O 1
ATOM 8414 N N . THR B 1 343 ? -13.555 -20.969 16.688 1 84.06 343 THR B N 1
ATOM 8415 C CA . THR B 1 343 ? -12.906 -20.922 17.984 1 84.06 343 THR B CA 1
ATOM 8416 C C . THR B 1 343 ? -11.883 -19.781 18.031 1 84.06 343 THR B C 1
ATOM 8418 O O . THR B 1 343 ? -11.414 -19.406 19.109 1 84.06 343 THR B O 1
ATOM 8421 N N . SER B 1 344 ? -11.656 -19.234 16.969 1 82.94 344 SER B N 1
ATOM 8422 C CA . SER B 1 344 ? -10.617 -18.219 16.969 1 82.94 344 SER B CA 1
ATOM 8423 C C . SER B 1 344 ? -11.141 -16.891 17.531 1 82.94 344 SER B C 1
ATOM 8425 O O . SER B 1 344 ? -12.344 -16.625 17.484 1 82.94 344 SER B O 1
ATOM 8427 N N . THR B 1 345 ? -10.219 -16.172 18.203 1 92.94 345 THR B N 1
ATOM 8428 C CA . THR B 1 345 ? -10.562 -14.883 18.797 1 92.94 345 THR B CA 1
ATOM 8429 C C . THR B 1 345 ? -10.016 -13.727 17.953 1 92.94 345 THR B C 1
ATOM 8431 O O . THR B 1 345 ? -9.273 -12.883 18.469 1 92.94 345 THR B O 1
ATOM 8434 N N . TYR B 1 346 ? -10.484 -13.617 16.75 1 96.44 346 TYR B N 1
ATOM 8435 C CA . TYR B 1 346 ? -9.969 -12.594 15.852 1 96.44 346 TYR B CA 1
ATOM 8436 C C . TYR B 1 346 ? -10.68 -11.266 16.062 1 96.44 346 TYR B C 1
ATOM 8438 O O . TYR B 1 346 ? -11.828 -11.234 16.516 1 96.44 346 TYR B O 1
ATOM 8446 N N . THR B 1 347 ? -9.992 -10.25 15.852 1 98.19 347 THR B N 1
ATOM 8447 C CA . THR B 1 347 ? -10.555 -8.922 15.609 1 98.19 347 THR B CA 1
ATOM 8448 C C . THR B 1 347 ? -10.227 -8.445 14.195 1 98.19 347 THR B C 1
ATOM 8450 O O . THR B 1 347 ? -9.07 -8.484 13.773 1 98.19 347 THR B O 1
ATOM 8453 N N . ILE B 1 348 ? -11.219 -8.055 13.484 1 98.25 348 ILE B N 1
ATOM 8454 C CA . ILE B 1 348 ? -11.039 -7.621 12.102 1 98.25 348 ILE B CA 1
ATOM 8455 C C . ILE B 1 348 ? -11.273 -6.113 12 1 98.25 348 ILE B C 1
ATOM 8457 O O . ILE B 1 348 ? -12.273 -5.602 12.508 1 98.25 348 ILE B O 1
ATOM 8461 N N . PHE B 1 349 ? -10.336 -5.387 11.438 1 97.94 349 PHE B N 1
ATOM 8462 C CA . PHE B 1 349 ? -10.5 -3.984 11.062 1 97.94 349 PHE B CA 1
ATOM 8463 C C . PHE B 1 349 ? -10.734 -3.848 9.57 1 97.94 349 PHE B C 1
ATOM 8465 O O . PHE B 1 349 ? -9.844 -4.133 8.766 1 97.94 349 PHE B O 1
ATOM 8472 N N . VAL B 1 350 ? -11.93 -3.406 9.203 1 96.5 350 VAL B N 1
ATOM 8473 C CA . VAL B 1 350 ? -12.242 -3.395 7.781 1 96.5 350 VAL B CA 1
ATOM 8474 C C . VAL B 1 350 ? -12.969 -2.098 7.422 1 96.5 350 VAL B C 1
ATOM 8476 O O . VAL B 1 350 ? -13.383 -1.346 8.305 1 96.5 350 VAL B O 1
ATOM 8479 N N . SER B 1 351 ? -12.969 -1.809 6.094 1 93.56 351 SER B N 1
ATOM 8480 C CA . SER B 1 351 ? -13.711 -0.667 5.57 1 93.56 351 SER B CA 1
ATOM 8481 C C . SER B 1 351 ? -14.711 -1.1 4.5 1 93.56 351 SER B C 1
ATOM 8483 O O . SER B 1 351 ? -14.562 -2.166 3.9 1 93.56 351 SER B O 1
ATOM 8485 N N . ALA B 1 352 ? -15.711 -0.293 4.414 1 90.75 352 ALA B N 1
ATOM 8486 C CA . ALA B 1 352 ? -16.688 -0.562 3.355 1 90.75 352 ALA B CA 1
ATOM 8487 C C . ALA B 1 352 ? -16.078 -0.278 1.98 1 90.75 352 ALA B C 1
ATOM 8489 O O . ALA B 1 352 ? -15.211 0.584 1.842 1 90.75 352 ALA B O 1
ATOM 8490 N N . ASP B 1 353 ? -16.562 -0.981 0.988 1 86.12 353 ASP B N 1
ATOM 8491 C CA . ASP B 1 353 ? -16.047 -0.87 -0.375 1 86.12 353 ASP B CA 1
ATOM 8492 C C . ASP B 1 353 ? -16.172 0.562 -0.89 1 86.12 353 ASP B C 1
ATOM 8494 O O . ASP B 1 353 ? -15.297 1.036 -1.622 1 86.12 353 ASP B O 1
ATOM 8498 N N . SER B 1 354 ? -17.188 1.209 -0.525 1 77.69 354 SER B N 1
ATOM 8499 C CA . SER B 1 354 ? -17.469 2.547 -1.039 1 77.69 354 SER B CA 1
ATOM 8500 C C . SER B 1 354 ? -16.453 3.559 -0.516 1 77.69 354 SER B C 1
ATOM 8502 O O . SER B 1 354 ? -16.312 4.648 -1.073 1 77.69 354 SER B O 1
ATOM 8504 N N . TRP B 1 355 ? -15.688 3.158 0.45 1 74.81 355 TRP B N 1
ATOM 8505 C CA . TRP B 1 355 ? -14.766 4.086 1.098 1 74.81 355 TRP B CA 1
ATOM 8506 C C . TRP B 1 355 ? -13.352 3.9 0.572 1 74.81 355 TRP B C 1
ATOM 8508 O O . TRP B 1 355 ? -12.469 4.715 0.849 1 74.81 355 TRP B O 1
ATOM 8518 N N . ASP B 1 356 ? -13.156 2.852 -0.217 1 76.62 356 ASP B N 1
ATOM 8519 C CA . ASP B 1 356 ? -11.797 2.523 -0.645 1 76.62 356 ASP B CA 1
ATOM 8520 C C . ASP B 1 356 ? -11.633 2.717 -2.15 1 76.62 356 ASP B C 1
ATOM 8522 O O . ASP B 1 356 ? -12.555 2.447 -2.92 1 76.62 356 ASP B O 1
ATOM 8526 N N . GLN B 1 357 ? -10.5 3.203 -2.408 1 69.44 357 GLN B N 1
ATOM 8527 C CA . GLN B 1 357 ? -10.195 3.354 -3.828 1 69.44 357 GLN B CA 1
ATOM 8528 C C . GLN B 1 357 ? -9.664 2.051 -4.418 1 69.44 357 GLN B C 1
ATOM 8530 O O . GLN B 1 357 ? -10.016 1.687 -5.543 1 69.44 357 GLN B O 1
ATOM 8535 N N . TYR B 1 358 ? -8.773 1.481 -3.613 1 74.25 358 TYR B N 1
ATOM 8536 C CA . TYR B 1 358 ? -8.227 0.191 -4.02 1 74.25 358 TYR B CA 1
ATOM 8537 C C . TYR B 1 358 ? -9.062 -0.955 -3.459 1 74.25 358 TYR B C 1
ATOM 8539 O O . TYR B 1 358 ? -9.266 -1.045 -2.246 1 74.25 358 TYR B O 1
ATOM 8547 N N . ARG B 1 359 ? -9.695 -1.85 -4.344 1 75.62 359 ARG B N 1
ATOM 8548 C CA . ARG B 1 359 ? -10.586 -2.898 -3.859 1 75.62 359 ARG B CA 1
ATOM 8549 C C . ARG B 1 359 ? -9.945 -4.273 -4.016 1 75.62 359 ARG B C 1
ATOM 8551 O O . ARG B 1 359 ? -10.648 -5.277 -4.176 1 75.62 359 ARG B O 1
ATOM 8558 N N . ASP B 1 360 ? -8.648 -4.277 -4.043 1 85.38 360 ASP B N 1
ATOM 8559 C CA . ASP B 1 360 ? -7.922 -5.543 -4.066 1 85.38 360 ASP B CA 1
ATOM 8560 C C . ASP B 1 360 ? -6.809 -5.562 -3.025 1 85.38 360 ASP B C 1
ATOM 8562 O O . ASP B 1 360 ? -6.352 -4.508 -2.578 1 85.38 360 ASP B O 1
ATOM 8566 N N . PHE B 1 361 ? -6.562 -6.805 -2.604 1 89.12 361 PHE B N 1
ATOM 8567 C CA . PHE B 1 361 ? -5.691 -6.945 -1.442 1 89.12 361 PHE B CA 1
ATOM 8568 C C . PHE B 1 361 ? -4.617 -7.996 -1.697 1 89.12 361 PHE B C 1
ATOM 8570 O O . PHE B 1 361 ? -4.875 -9.008 -2.348 1 89.12 361 PHE B O 1
ATOM 8577 N N . SER B 1 362 ? -3.453 -7.691 -1.23 1 88.94 362 SER B N 1
ATOM 8578 C CA . SER B 1 362 ? -2.432 -8.727 -1.112 1 88.94 362 SER B CA 1
ATOM 8579 C C . SER B 1 362 ? -2.639 -9.562 0.145 1 88.94 362 SER B C 1
ATOM 8581 O O . SER B 1 362 ? -3.434 -9.203 1.014 1 88.94 362 SER B O 1
ATOM 8583 N N . ARG B 1 363 ? -2.006 -10.664 0.168 1 89.81 363 ARG B N 1
ATOM 8584 C CA . ARG B 1 363 ? -2.117 -11.523 1.341 1 89.81 363 ARG B CA 1
ATOM 8585 C C . ARG B 1 363 ? -1.64 -10.805 2.598 1 89.81 363 ARG B C 1
ATOM 8587 O O . ARG B 1 363 ? -2.281 -10.883 3.648 1 89.81 363 ARG B O 1
ATOM 8594 N N . SER B 1 364 ? -0.524 -10.109 2.496 1 90.12 364 SER B N 1
ATOM 8595 C CA . SER B 1 364 ? 0.02 -9.359 3.623 1 90.12 364 SER B CA 1
ATOM 8596 C C . SER B 1 364 ? -0.95 -8.273 4.09 1 90.12 364 SER B C 1
ATOM 8598 O O . SER B 1 364 ? -1.134 -8.078 5.289 1 90.12 364 SER B O 1
ATOM 8600 N N . SER B 1 365 ? -1.542 -7.613 3.15 1 92.19 365 SER B N 1
ATOM 8601 C CA . SER B 1 365 ? -2.508 -6.57 3.49 1 92.19 365 SER B CA 1
ATOM 8602 C C . SER B 1 365 ? -3.717 -7.152 4.211 1 92.19 365 SER B C 1
ATOM 8604 O O . SER B 1 365 ? -4.215 -6.566 5.176 1 92.19 365 SER B O 1
ATOM 8606 N N . LEU B 1 366 ? -4.199 -8.305 3.752 1 95.31 366 LEU B N 1
ATOM 8607 C CA . LEU B 1 366 ? -5.348 -8.953 4.379 1 95.31 366 LEU B CA 1
ATOM 8608 C C . LEU B 1 366 ? -5.031 -9.336 5.82 1 95.31 366 LEU B C 1
ATOM 8610 O O . LEU B 1 366 ? -5.82 -9.062 6.73 1 95.31 366 LEU B O 1
ATOM 8614 N N . LEU B 1 367 ? -3.896 -9.938 5.98 1 95.75 367 LEU B N 1
ATOM 8615 C CA . LEU B 1 367 ? -3.506 -10.391 7.312 1 95.75 367 LEU B CA 1
ATOM 8616 C C . LEU B 1 367 ? -3.291 -9.211 8.25 1 95.75 367 LEU B C 1
ATOM 8618 O O . LEU B 1 367 ? -3.469 -9.336 9.461 1 95.75 367 LEU B O 1
ATOM 8622 N N . TYR B 1 368 ? -2.922 -8.039 7.715 1 96.31 368 TYR B N 1
ATOM 8623 C CA . TYR B 1 368 ? -2.713 -6.832 8.508 1 96.31 368 TYR B CA 1
ATOM 8624 C C . TYR B 1 368 ? -4.031 -6.305 9.055 1 96.31 368 TYR B C 1
ATOM 8626 O O . TYR B 1 368 ? -4.047 -5.52 10.008 1 96.31 368 TYR B O 1
ATOM 8634 N N . HIS B 1 369 ? -5.148 -6.82 8.562 1 97.88 369 HIS B N 1
ATOM 8635 C CA . HIS B 1 369 ? -6.473 -6.41 9.016 1 97.88 369 HIS B CA 1
ATOM 8636 C C . HIS B 1 369 ? -6.914 -7.223 10.227 1 97.88 369 HIS B C 1
ATOM 8638 O O . HIS B 1 369 ? -7.969 -6.957 10.812 1 97.88 369 HIS B O 1
ATOM 8644 N N . PHE B 1 370 ? -6.117 -8.203 10.633 1 97.88 370 PHE B N 1
ATOM 8645 C CA . PHE B 1 370 ? -6.52 -9.141 11.672 1 97.88 370 PHE B CA 1
ATOM 8646 C C . PHE B 1 370 ? -5.613 -9.016 12.891 1 97.88 370 PHE B C 1
ATOM 8648 O O . PHE B 1 370 ? -4.418 -8.742 12.758 1 97.88 370 PHE B O 1
ATOM 8655 N N . THR B 1 371 ? -6.191 -9.172 14.016 1 97.56 371 THR B N 1
ATOM 8656 C CA . THR B 1 371 ? -5.441 -9.5 15.219 1 97.56 371 THR B CA 1
ATOM 8657 C C . THR B 1 371 ? -5.863 -10.867 15.758 1 97.56 371 THR B C 1
ATOM 8659 O O . THR B 1 371 ? -6.973 -11.328 15.492 1 97.56 371 THR B O 1
ATOM 8662 N N . ALA B 1 372 ? -5.008 -11.531 16.469 1 95.94 372 ALA B N 1
ATOM 8663 C CA . ALA B 1 372 ? -5.262 -12.883 16.984 1 95.94 372 ALA B CA 1
ATOM 8664 C C . ALA B 1 372 ? -6.043 -12.828 18.297 1 95.94 372 ALA B C 1
ATOM 8666 O O . ALA B 1 372 ? -6.512 -13.859 18.781 1 95.94 372 ALA B O 1
ATOM 8667 N N . ASP B 1 373 ? -6.305 -11.586 18.812 1 95.25 373 ASP B N 1
ATOM 8668 C CA . ASP B 1 373 ? -6.996 -11.406 20.078 1 95.25 373 ASP B CA 1
ATOM 8669 C C . ASP B 1 373 ? -8.211 -10.492 19.922 1 95.25 373 ASP B C 1
ATOM 8671 O O . ASP B 1 373 ? -8.289 -9.711 18.969 1 95.25 373 ASP B O 1
ATOM 8675 N N . HIS B 1 374 ? -9.094 -10.758 20.906 1 96.19 374 HIS B N 1
ATOM 8676 C CA . HIS B 1 374 ? -10.195 -9.805 21.016 1 96.19 374 HIS B CA 1
ATOM 8677 C C . HIS B 1 374 ? -9.703 -8.453 21.547 1 96.19 374 HIS B C 1
ATOM 8679 O O . HIS B 1 374 ? -9.141 -8.375 22.641 1 96.19 374 HIS B O 1
ATOM 8685 N N . LEU B 1 375 ? -9.875 -7.477 20.719 1 97.31 375 LEU B N 1
ATOM 8686 C CA . LEU B 1 375 ? -9.531 -6.125 21.156 1 97.31 375 LEU B CA 1
ATOM 8687 C C . LEU B 1 375 ? -10.789 -5.316 21.453 1 97.31 375 LEU B C 1
ATOM 8689 O O . LEU B 1 375 ? -11.453 -4.824 20.547 1 97.31 375 LEU B O 1
ATOM 8693 N N . TRP B 1 376 ? -11.094 -5.273 22.703 1 97.06 376 TRP B N 1
ATOM 8694 C CA . TRP B 1 376 ? -12.18 -4.398 23.125 1 97.06 376 TRP B CA 1
ATOM 8695 C C . TRP B 1 376 ? -11.688 -2.967 23.312 1 97.06 376 TRP B C 1
ATOM 8697 O O . TRP B 1 376 ? -11.289 -2.572 24.406 1 97.06 376 TRP B O 1
ATOM 8707 N N . LEU B 1 377 ? -11.797 -2.127 22.297 1 97 377 LEU B N 1
ATOM 8708 C CA . LEU B 1 377 ? -11.086 -0.86 22.156 1 97 377 LEU B CA 1
ATOM 8709 C C . LEU B 1 377 ? -11.531 0.13 23.219 1 97 377 LEU B C 1
ATOM 8711 O O . LEU B 1 377 ? -10.703 0.869 23.766 1 97 377 LEU B O 1
ATOM 8715 N N . GLU B 1 378 ? -12.805 0.189 23.547 1 94.94 378 GLU B N 1
ATOM 8716 C CA . GLU B 1 378 ? -13.281 1.128 24.562 1 94.94 378 GLU B CA 1
ATOM 8717 C C . GLU B 1 378 ? -12.703 0.804 25.938 1 94.94 378 GLU B C 1
ATOM 8719 O O . GLU B 1 378 ? -12.391 1.708 26.703 1 94.94 378 GLU B O 1
ATOM 8724 N N . GLU B 1 379 ? -12.5 -0.468 26.141 1 94.5 379 GLU B N 1
ATOM 8725 C CA . GLU B 1 379 ? -11.922 -0.895 27.406 1 94.5 379 GLU B CA 1
ATOM 8726 C C . GLU B 1 379 ? -10.406 -0.73 27.406 1 94.5 379 GLU B C 1
ATOM 8728 O O . GLU B 1 379 ? -9.82 -0.309 28.406 1 94.5 379 GLU B O 1
ATOM 8733 N N . LEU B 1 380 ? -9.836 -1.071 26.312 1 94.38 380 LEU B N 1
ATOM 8734 C CA . LEU B 1 380 ? -8.383 -1.018 26.188 1 94.38 380 LEU B CA 1
ATOM 8735 C C . LEU B 1 380 ? -7.891 0.424 26.234 1 94.38 380 LEU B C 1
ATOM 8737 O O . LEU B 1 380 ? -6.781 0.689 26.703 1 94.38 380 LEU B O 1
ATOM 8741 N N . LEU B 1 381 ? -8.734 1.376 25.672 1 94.5 381 LEU B N 1
ATOM 8742 C CA . LEU B 1 381 ? -8.375 2.787 25.594 1 94.5 381 LEU B CA 1
ATOM 8743 C C . LEU B 1 381 ? -9.336 3.646 26.406 1 94.5 381 LEU B C 1
ATOM 8745 O O . LEU B 1 381 ? -9.945 4.582 25.875 1 94.5 381 LEU B O 1
ATOM 8749 N N . SER B 1 382 ? -9.461 3.428 27.641 1 90.69 382 SER B N 1
ATOM 8750 C CA . SER B 1 382 ? -10.453 4.062 28.5 1 90.69 382 SER B CA 1
ATOM 8751 C C . SER B 1 382 ? -10.047 5.488 28.859 1 90.69 382 SER B C 1
ATOM 8753 O O . SER B 1 382 ? -10.898 6.375 28.969 1 90.69 382 SER B O 1
ATOM 8755 N N . ASP B 1 383 ? -8.734 5.746 28.969 1 87.75 383 ASP B N 1
ATOM 8756 C CA . ASP B 1 383 ? -8.258 7.062 29.391 1 87.75 383 ASP B CA 1
ATOM 8757 C C . ASP B 1 383 ? -8.055 7.98 28.188 1 87.75 383 ASP B C 1
ATOM 8759 O O . ASP B 1 383 ? -7.801 7.512 27.078 1 87.75 383 ASP B O 1
ATOM 8763 N N . GLU B 1 384 ? -8.266 9.242 28.469 1 86.56 384 GLU B N 1
ATOM 8764 C CA . GLU B 1 384 ? -7.984 10.219 27.406 1 86.56 384 GLU B CA 1
ATOM 8765 C C . GLU B 1 384 ? -6.516 10.188 27 1 86.56 384 GLU B C 1
ATOM 8767 O O . GLU B 1 384 ? -5.629 10.172 27.859 1 86.56 384 GLU B O 1
ATOM 8772 N N . GLY B 1 385 ? -6.301 10.109 25.766 1 85.31 385 GLY B N 1
ATOM 8773 C CA . GLY B 1 385 ? -4.938 10.086 25.25 1 85.31 385 GLY B CA 1
ATOM 8774 C C . GLY B 1 385 ? -4.273 8.734 25.375 1 85.31 385 GLY B C 1
ATOM 8775 O O . GLY B 1 385 ? -3.064 8.609 25.156 1 85.31 385 GLY B O 1
ATOM 8776 N N . ALA B 1 386 ? -5.086 7.707 25.625 1 89.81 386 ALA B N 1
ATOM 8777 C CA . ALA B 1 386 ? -4.539 6.359 25.75 1 89.81 386 ALA B CA 1
ATOM 8778 C C . ALA B 1 386 ? -3.998 5.852 24.422 1 89.81 386 ALA B C 1
ATOM 8780 O O . ALA B 1 386 ? -4.492 6.23 23.359 1 89.81 386 ALA B O 1
ATOM 8781 N N . HIS B 1 387 ? -2.955 5.066 24.531 1 91.44 387 HIS B N 1
ATOM 8782 C CA . HIS B 1 387 ? -2.346 4.449 23.359 1 91.44 387 HIS B CA 1
ATOM 8783 C C . HIS B 1 387 ? -1.88 3.029 23.672 1 91.44 387 HIS B C 1
ATOM 8785 O O . HIS B 1 387 ? -1.513 2.725 24.797 1 91.44 387 HIS B O 1
ATOM 8791 N N . ARG B 1 388 ? -1.991 2.193 22.672 1 92.88 388 ARG B N 1
ATOM 8792 C CA . ARG B 1 388 ? -1.547 0.81 22.781 1 92.88 388 ARG B CA 1
ATOM 8793 C C . ARG B 1 388 ? -1.011 0.288 21.453 1 92.88 388 ARG B C 1
ATOM 8795 O O . ARG B 1 388 ? -1.53 0.631 20.391 1 92.88 388 ARG B O 1
ATOM 8802 N N . LEU B 1 389 ? 0.073 -0.496 21.625 1 94.25 389 LEU B N 1
ATOM 8803 C CA . LEU B 1 389 ? 0.581 -1.23 20.469 1 94.25 389 LEU B CA 1
ATOM 8804 C C . LEU B 1 389 ? 0.133 -2.688 20.516 1 94.25 389 LEU B C 1
ATOM 8806 O O . LEU B 1 389 ? 0.116 -3.305 21.578 1 94.25 389 LEU B O 1
ATOM 8810 N N . HIS B 1 390 ? -0.306 -3.176 19.375 1 95.75 390 HIS B N 1
ATOM 8811 C CA . HIS B 1 390 ? -0.724 -4.57 19.297 1 95.75 390 HIS B CA 1
ATOM 8812 C C . HIS B 1 390 ? -0.201 -5.23 18.016 1 95.75 390 HIS B C 1
ATOM 8814 O O . HIS B 1 390 ? -0.133 -4.594 16.969 1 95.75 390 HIS B O 1
ATOM 8820 N N . ASP B 1 391 ? 0.098 -6.5 18.109 1 95.81 391 ASP B N 1
ATOM 8821 C CA . ASP B 1 391 ? 0.53 -7.262 16.938 1 95.81 391 ASP B CA 1
ATOM 8822 C C . ASP B 1 391 ? -0.637 -7.52 15.992 1 95.81 391 ASP B C 1
ATOM 8824 O O . ASP B 1 391 ? -1.753 -7.801 16.438 1 95.81 391 ASP B O 1
ATOM 8828 N N . SER B 1 392 ? -0.409 -7.309 14.695 1 96.88 392 SER B N 1
ATOM 8829 C CA . SER B 1 392 ? -1.336 -7.816 13.695 1 96.88 392 SER B CA 1
ATOM 8830 C C . SER B 1 392 ? -1.02 -9.266 13.328 1 96.88 392 SER B C 1
ATOM 8832 O O . SER B 1 392 ? -0.113 -9.867 13.906 1 96.88 392 SER B O 1
ATOM 8834 N N . MET B 1 393 ? -1.747 -9.797 12.43 1 96 393 MET B N 1
ATOM 8835 C CA . MET B 1 393 ? -1.495 -11.164 11.992 1 96 393 MET B CA 1
ATOM 8836 C C . MET B 1 393 ? -0.55 -11.188 10.797 1 96 393 MET B C 1
ATOM 8838 O O . MET B 1 393 ? -0.238 -12.258 10.266 1 96 393 MET B O 1
ATOM 8842 N N . PHE B 1 394 ? -0.132 -10.055 10.391 1 94.5 394 PHE B N 1
ATOM 8843 C CA . PHE B 1 394 ? 0.887 -9.984 9.352 1 94.5 394 PHE B CA 1
ATOM 8844 C C . PHE B 1 394 ? 2.283 -10.102 9.953 1 94.5 394 PHE B C 1
ATOM 8846 O O . PHE B 1 394 ? 2.828 -9.125 10.469 1 94.5 394 PHE B O 1
ATOM 8853 N N . CYS B 1 395 ? 2.887 -11.258 9.758 1 91.25 395 CYS B N 1
ATOM 8854 C CA . CYS B 1 395 ? 4.227 -11.562 10.242 1 91.25 395 CYS B CA 1
ATOM 8855 C C . CYS B 1 395 ? 5.164 -11.898 9.094 1 91.25 395 CYS B C 1
ATOM 8857 O O . CYS B 1 395 ? 5.238 -13.047 8.656 1 91.25 395 CYS B O 1
ATOM 8859 N N . PRO B 1 396 ? 5.891 -10.891 8.555 1 82.38 396 PRO B N 1
ATOM 8860 C CA . PRO B 1 396 ? 6.746 -11.109 7.383 1 82.38 396 PRO B CA 1
ATOM 8861 C C . PRO B 1 396 ? 7.941 -12.008 7.688 1 82.38 396 PRO B C 1
ATOM 8863 O O . PRO B 1 396 ? 8.852 -12.141 6.863 1 82.38 396 PRO B O 1
ATOM 8866 N N . GLY B 1 397 ? 7.977 -12.734 8.664 1 76.44 397 GLY B N 1
ATOM 8867 C CA . GLY B 1 397 ? 9.031 -13.688 8.992 1 76.44 397 GLY B CA 1
ATOM 8868 C C . GLY B 1 397 ? 10.344 -13.023 9.359 1 76.44 397 GLY B C 1
ATOM 8869 O O . GLY B 1 397 ? 10.406 -12.266 10.328 1 76.44 397 GLY B O 1
ATOM 8870 N N . ASP B 1 398 ? 11.227 -13.086 8.344 1 71.19 398 ASP B N 1
ATOM 8871 C CA . ASP B 1 398 ? 12.578 -12.617 8.656 1 71.19 398 ASP B CA 1
ATOM 8872 C C . ASP B 1 398 ? 12.711 -11.117 8.398 1 71.19 398 ASP B C 1
ATOM 8874 O O . ASP B 1 398 ? 13.695 -10.5 8.812 1 71.19 398 ASP B O 1
ATOM 8878 N N . GLY B 1 399 ? 11.773 -10.555 7.965 1 78.25 399 GLY B N 1
ATOM 8879 C CA . GLY B 1 399 ? 11.883 -9.133 7.672 1 78.25 399 GLY B CA 1
ATOM 8880 C C . GLY B 1 399 ? 11.82 -8.266 8.914 1 78.25 399 GLY B C 1
ATOM 8881 O O . GLY B 1 399 ? 12.336 -7.145 8.922 1 78.25 399 GLY B O 1
ATOM 8882 N N . LEU B 1 400 ? 11.125 -8.727 9.961 1 88.19 400 LEU B N 1
ATOM 8883 C CA . LEU B 1 400 ? 10.984 -7.996 11.219 1 88.19 400 LEU B CA 1
ATOM 8884 C C . LEU B 1 400 ? 11.469 -8.836 12.398 1 88.19 400 LEU B C 1
ATOM 8886 O O . LEU B 1 400 ? 10.867 -8.812 13.469 1 88.19 400 LEU B O 1
ATOM 8890 N N . GLY B 1 401 ? 12.523 -9.641 12.148 1 85.69 401 GLY B N 1
ATOM 8891 C CA . GLY B 1 401 ? 13.094 -10.438 13.219 1 85.69 401 GLY B CA 1
ATOM 8892 C C . GLY B 1 401 ? 12.133 -11.469 13.773 1 85.69 401 GLY B C 1
ATOM 8893 O O . GLY B 1 401 ? 12.141 -11.75 14.977 1 85.69 401 GLY B O 1
ATOM 8894 N N . GLY B 1 402 ? 11.227 -11.914 13.062 1 87.44 402 GLY B N 1
ATOM 8895 C CA . GLY B 1 402 ? 10.258 -12.898 13.5 1 87.44 402 GLY B CA 1
ATOM 8896 C C . GLY B 1 402 ? 9.031 -12.281 14.148 1 87.44 402 GLY B C 1
ATOM 8897 O O . GLY B 1 402 ? 8.086 -12.992 14.508 1 87.44 402 GLY B O 1
ATOM 8898 N N . ARG B 1 403 ? 8.992 -11 14.289 1 91.31 403 ARG B N 1
ATOM 8899 C CA . ARG B 1 403 ? 7.859 -10.328 14.914 1 91.31 403 ARG B CA 1
ATOM 8900 C C . ARG B 1 403 ? 6.84 -9.898 13.859 1 91.31 403 ARG B C 1
ATOM 8902 O O . ARG B 1 403 ? 7.164 -9.789 12.68 1 91.31 403 ARG B O 1
ATOM 8909 N N . CYS B 1 404 ? 5.652 -9.695 14.328 1 94.12 404 CYS B N 1
ATOM 8910 C CA . CYS B 1 404 ? 4.582 -9.273 13.438 1 94.12 404 CYS B CA 1
ATOM 8911 C C . CYS B 1 404 ? 4.523 -7.75 13.336 1 94.12 404 CYS B C 1
ATOM 8913 O O . CYS B 1 404 ? 5.035 -7.047 14.211 1 94.12 404 CYS B O 1
ATOM 8915 N N . GLN B 1 405 ? 4.008 -7.293 12.195 1 94.19 405 GLN B N 1
ATOM 8916 C CA . GLN B 1 405 ? 3.789 -5.855 12.062 1 94.19 405 GLN B CA 1
ATOM 8917 C C . GLN B 1 405 ? 2.783 -5.355 13.102 1 94.19 405 GLN B C 1
ATOM 8919 O O . GLN B 1 405 ? 1.805 -6.039 13.406 1 94.19 405 GLN B O 1
ATOM 8924 N N . ARG B 1 406 ? 3.01 -4.184 13.625 1 95.06 406 ARG B N 1
ATOM 8925 C CA . ARG B 1 406 ? 2.242 -3.703 14.773 1 95.06 406 ARG B CA 1
ATOM 8926 C C . ARG B 1 406 ? 1.167 -2.715 14.328 1 95.06 406 ARG B C 1
ATOM 8928 O O . ARG B 1 406 ? 1.323 -2.027 13.32 1 95.06 406 ARG B O 1
ATOM 8935 N N . LEU B 1 407 ? 0.065 -2.689 15.109 1 96.19 407 LEU B N 1
ATOM 8936 C CA . LEU B 1 407 ? -0.99 -1.687 15.023 1 96.19 407 LEU B CA 1
ATOM 8937 C C . LEU B 1 407 ? -0.911 -0.709 16.188 1 96.19 407 LEU B C 1
ATOM 8939 O O . LEU B 1 407 ? -0.682 -1.117 17.328 1 96.19 407 LEU B O 1
ATOM 8943 N N . LYS B 1 408 ? -1.03 0.491 15.836 1 94.75 408 LYS B N 1
ATOM 8944 C CA . LYS B 1 408 ? -1.093 1.523 16.859 1 94.75 408 LYS B CA 1
ATOM 8945 C C . LYS B 1 408 ? -2.533 1.952 17.125 1 94.75 408 LYS B C 1
ATOM 8947 O O . LYS B 1 408 ? -3.223 2.422 16.219 1 94.75 408 LYS B O 1
ATOM 8952 N N . LEU B 1 409 ? -2.959 1.767 18.375 1 95.69 409 LEU B N 1
ATOM 8953 C CA . LEU B 1 409 ? -4.305 2.145 18.797 1 95.69 409 LEU B CA 1
ATOM 8954 C C . LEU B 1 409 ? -4.262 3.35 19.734 1 95.69 409 LEU B C 1
ATOM 8956 O O . LEU B 1 409 ? -3.438 3.398 20.641 1 95.69 409 LEU B O 1
ATOM 8960 N N . SER B 1 410 ? -5.078 4.328 19.391 1 93.81 410 SER B N 1
ATOM 8961 C CA . SER B 1 410 ? -5.051 5.52 20.234 1 93.81 410 SER B CA 1
ATOM 8962 C C . SER B 1 410 ? -6.434 6.148 20.344 1 93.81 410 SER B C 1
ATOM 8964 O O . SER B 1 410 ? -7.305 5.906 19.5 1 93.81 410 SER B O 1
ATOM 8966 N N . ARG B 1 411 ? -6.617 6.883 21.406 1 93.31 411 ARG B N 1
ATOM 8967 C CA . ARG B 1 411 ? -7.855 7.617 21.641 1 93.31 411 ARG B CA 1
ATOM 8968 C C . ARG B 1 411 ? -7.609 9.117 21.656 1 93.31 411 ARG B C 1
ATOM 8970 O O . ARG B 1 411 ? -6.621 9.586 22.234 1 93.31 411 ARG B O 1
ATOM 8977 N N . ALA B 1 412 ? -8.32 9.875 20.938 1 88.75 412 ALA B N 1
ATOM 8978 C CA . ALA B 1 412 ? -8.336 11.336 20.953 1 88.75 412 ALA B CA 1
ATOM 8979 C C . ALA B 1 412 ? -9.75 11.875 21.141 1 88.75 412 ALA B C 1
ATOM 8981 O O . ALA B 1 412 ? -10.539 11.898 20.188 1 88.75 412 ALA B O 1
ATOM 8982 N N . GLY B 1 413 ? -10.039 12.328 22.312 1 89.19 413 GLY B N 1
ATOM 8983 C CA . GLY B 1 413 ? -11.422 12.695 22.594 1 89.19 413 GLY B CA 1
ATOM 8984 C C . GLY B 1 413 ? -12.359 11.508 22.656 1 89.19 413 GLY B C 1
ATOM 8985 O O . GLY B 1 413 ? -12.102 10.547 23.375 1 89.19 413 GLY B O 1
ATOM 8986 N N . ALA B 1 414 ? -13.359 11.609 21.844 1 90.25 414 ALA B N 1
ATOM 8987 C CA . ALA B 1 414 ? -14.344 10.539 21.828 1 90.25 414 ALA B CA 1
ATOM 8988 C C . ALA B 1 414 ? -14.016 9.516 20.734 1 90.25 414 ALA B C 1
ATOM 8990 O O . ALA B 1 414 ? -14.57 8.406 20.734 1 90.25 414 ALA B O 1
ATOM 8991 N N . ASP B 1 415 ? -13.031 9.852 20 1 93.19 415 ASP B N 1
ATOM 8992 C CA . ASP B 1 415 ? -12.758 9.016 18.828 1 93.19 415 ASP B CA 1
ATOM 8993 C C . ASP B 1 415 ? -11.555 8.109 19.078 1 93.19 415 ASP B C 1
ATOM 8995 O O . ASP B 1 415 ? -10.68 8.43 19.875 1 93.19 415 ASP B O 1
ATOM 8999 N N . ILE B 1 416 ? -11.617 6.977 18.484 1 95.5 416 ILE B N 1
ATOM 9000 C CA . ILE B 1 416 ? -10.516 6.016 18.5 1 95.5 416 ILE B CA 1
ATOM 9001 C C . ILE B 1 416 ? -9.891 5.922 17.125 1 95.5 416 ILE B C 1
ATOM 9003 O O . ILE B 1 416 ? -10.594 5.938 16.109 1 95.5 416 ILE B O 1
ATOM 9007 N N . TYR B 1 417 ? -8.586 5.848 17.141 1 93.81 417 TYR B N 1
ATOM 9008 C CA . TYR B 1 417 ? -7.871 5.824 15.859 1 93.81 417 TYR B CA 1
ATOM 9009 C C . TYR B 1 417 ? -6.953 4.613 15.773 1 93.81 417 TYR B C 1
ATOM 9011 O O . TYR B 1 417 ? -6.418 4.156 16.781 1 93.81 417 TYR B O 1
ATOM 9019 N N . VAL B 1 418 ? -6.84 4.055 14.547 1 94.88 418 VAL B N 1
ATOM 9020 C CA . VAL B 1 418 ? -5.859 3.021 14.242 1 94.88 418 VAL B CA 1
ATOM 9021 C C . VAL B 1 418 ? -4.723 3.621 13.414 1 94.88 418 VAL B C 1
ATOM 9023 O O . VAL B 1 418 ? -4.965 4.324 12.43 1 94.88 418 VAL B O 1
ATOM 9026 N N . ASN B 1 419 ? -3.506 3.379 13.828 1 92.38 419 ASN B N 1
ATOM 9027 C CA . ASN B 1 419 ? -2.299 3.861 13.164 1 92.38 419 ASN B CA 1
ATOM 9028 C C . ASN B 1 419 ? -2.309 5.379 13.016 1 92.38 419 ASN B C 1
ATOM 9030 O O . ASN B 1 419 ? -1.869 5.91 11.992 1 92.38 419 ASN B O 1
ATOM 9034 N N . GLY B 1 420 ? -2.947 6.047 13.953 1 83.19 420 GLY B N 1
ATOM 9035 C CA . GLY B 1 420 ? -2.891 7.496 14.086 1 83.19 420 GLY B CA 1
ATOM 9036 C C . GLY B 1 420 ? -3.793 8.219 13.102 1 83.19 420 GLY B C 1
ATOM 9037 O O . GLY B 1 420 ? -4.129 9.391 13.305 1 83.19 420 GLY B O 1
ATOM 9038 N N . GLY B 1 421 ? -4.184 7.578 12.008 1 81.56 421 GLY B N 1
ATOM 9039 C CA . GLY B 1 421 ? -4.895 8.336 10.984 1 81.56 421 GLY B CA 1
ATOM 9040 C C . GLY B 1 421 ? -6.219 7.707 10.594 1 81.56 421 GLY B C 1
ATOM 9041 O O . GLY B 1 421 ? -7.012 8.312 9.867 1 81.56 421 GLY B O 1
ATOM 9042 N N . LEU B 1 422 ? -6.582 6.578 11.117 1 90.31 422 LEU B N 1
ATOM 9043 C CA . LEU B 1 422 ? -7.801 5.891 10.703 1 90.31 422 LEU B CA 1
ATOM 9044 C C . LEU B 1 422 ? -8.812 5.855 11.844 1 90.31 422 LEU B C 1
ATOM 9046 O O . LEU B 1 422 ? -8.633 5.121 12.82 1 90.31 422 LEU B O 1
ATOM 9050 N N . ARG B 1 423 ? -9.852 6.566 11.664 1 92 423 ARG B N 1
ATOM 9051 C CA . ARG B 1 423 ? -10.875 6.645 12.695 1 92 423 ARG B CA 1
ATOM 9052 C C . ARG B 1 423 ? -11.742 5.391 12.703 1 92 423 ARG B C 1
ATOM 9054 O O . ARG B 1 423 ? -12.109 4.875 11.648 1 92 423 ARG B O 1
ATOM 9061 N N . VAL B 1 424 ? -12.023 4.891 13.883 1 96.5 424 VAL B N 1
ATOM 9062 C CA . VAL B 1 424 ? -12.945 3.777 14.062 1 96.5 424 VAL B CA 1
ATOM 9063 C C . VAL B 1 424 ? -14.383 4.297 14.086 1 96.5 424 VAL B C 1
ATOM 9065 O O . VAL B 1 424 ? -14.727 5.152 14.898 1 96.5 424 VAL B O 1
ATOM 9068 N N . LEU B 1 425 ? -15.211 3.803 13.242 1 94.81 425 LEU B N 1
ATOM 9069 C CA . LEU B 1 425 ? -16.562 4.324 13.047 1 94.81 425 LEU B CA 1
ATOM 9070 C C . LEU B 1 425 ? -17.531 3.709 14.055 1 94.81 425 LEU B C 1
ATOM 9072 O O . LEU B 1 425 ? -18.547 4.316 14.398 1 94.81 425 LEU B O 1
ATOM 9076 N N . ASN B 1 426 ? -17.25 2.463 14.531 1 95.38 426 ASN B N 1
ATOM 9077 C CA . ASN B 1 426 ? -18.078 1.775 15.508 1 95.38 426 ASN B CA 1
ATOM 9078 C C . ASN B 1 426 ? -17.281 1.352 16.734 1 95.38 426 ASN B C 1
ATOM 9080 O O . ASN B 1 426 ? -16.875 0.193 16.844 1 95.38 426 ASN B O 1
ATOM 9084 N N . PRO B 1 427 ? -17.141 2.252 17.656 1 92.88 427 PRO B N 1
ATOM 9085 C CA . PRO B 1 427 ? -16.344 1.917 18.828 1 92.88 427 PRO B CA 1
ATOM 9086 C C . PRO B 1 427 ? -16.844 0.675 19.562 1 92.88 427 PRO B C 1
ATOM 9088 O O . PRO B 1 427 ? -16.094 0.023 20.281 1 92.88 427 PRO B O 1
ATOM 9091 N N . HIS B 1 428 ? -18.156 0.382 19.406 1 94.5 428 HIS B N 1
ATOM 9092 C CA . HIS B 1 428 ? -18.703 -0.903 19.828 1 94.5 428 HIS B CA 1
ATOM 9093 C C . HIS B 1 428 ? -18.734 -1.898 18.672 1 94.5 428 HIS B C 1
ATOM 9095 O O . HIS B 1 428 ? -19.562 -1.792 17.781 1 94.5 428 HIS B O 1
ATOM 9101 N N . PRO B 1 429 ? -17.844 -2.893 18.719 1 96.81 429 PRO B N 1
ATOM 9102 C CA . PRO B 1 429 ? -17.688 -3.766 17.547 1 96.81 429 PRO B CA 1
ATOM 9103 C C . PRO B 1 429 ? -18.875 -4.691 17.344 1 96.81 429 PRO B C 1
ATOM 9105 O O . PRO B 1 429 ? -19.625 -4.965 18.281 1 96.81 429 PRO B O 1
ATOM 9108 N N . TYR B 1 430 ? -19.062 -5.062 16.062 1 96.25 430 TYR B N 1
ATOM 9109 C CA . TYR B 1 430 ? -19.922 -6.199 15.789 1 96.25 430 TYR B CA 1
ATOM 9110 C C . TYR B 1 430 ? -19.312 -7.496 16.297 1 96.25 430 TYR B C 1
ATOM 9112 O O . TYR B 1 430 ? -18.094 -7.672 16.266 1 96.25 430 TYR B O 1
ATOM 9120 N N . ARG B 1 431 ? -20.141 -8.273 16.844 1 94.56 431 ARG B N 1
ATOM 9121 C CA . ARG B 1 431 ? -19.703 -9.586 17.312 1 94.56 431 ARG B CA 1
ATOM 9122 C C . ARG B 1 431 ? -20.406 -10.703 16.547 1 94.56 431 ARG B C 1
ATOM 9124 O O . ARG B 1 431 ? -21.641 -10.773 16.547 1 94.56 431 ARG B O 1
ATOM 9131 N N . VAL B 1 432 ? -19.672 -11.438 15.875 1 94.12 432 VAL B N 1
ATOM 9132 C CA . VAL B 1 432 ? -20.203 -12.609 15.172 1 94.12 432 VAL B CA 1
ATOM 9133 C C . VAL B 1 432 ? -19.406 -13.852 15.555 1 94.12 432 VAL B C 1
ATOM 9135 O O . VAL B 1 432 ? -18.188 -13.914 15.312 1 94.12 432 VAL B O 1
ATOM 9138 N N . ARG B 1 433 ? -20.078 -14.75 16.156 1 91.5 433 ARG B N 1
ATOM 9139 C CA . ARG B 1 433 ? -19.375 -15.875 16.766 1 91.5 433 ARG B CA 1
ATOM 9140 C C . ARG B 1 433 ? -18.266 -15.391 17.703 1 91.5 433 ARG B C 1
ATOM 9142 O O . ARG B 1 433 ? -18.531 -14.617 18.625 1 91.5 433 ARG B O 1
ATOM 9149 N N . ASN B 1 434 ? -17.078 -15.773 17.406 1 93.06 434 ASN B N 1
ATOM 9150 C CA . ASN B 1 434 ? -15.984 -15.336 18.281 1 93.06 434 ASN B CA 1
ATOM 9151 C C . ASN B 1 434 ? -15.07 -14.344 17.562 1 93.06 434 ASN B C 1
ATOM 9153 O O . ASN B 1 434 ? -13.859 -14.336 17.781 1 93.06 434 ASN B O 1
ATOM 9157 N N . THR B 1 435 ? -15.633 -13.586 16.703 1 95.81 435 THR B N 1
ATOM 9158 C CA . THR B 1 435 ? -14.875 -12.602 15.953 1 95.81 435 THR B CA 1
ATOM 9159 C C . THR B 1 435 ? -15.453 -11.203 16.156 1 95.81 435 THR B C 1
ATOM 9161 O O . THR B 1 435 ? -16.672 -11.023 16.172 1 95.81 435 THR B O 1
ATOM 9164 N N . LEU B 1 436 ? -14.609 -10.305 16.438 1 97.44 436 LEU B N 1
ATOM 9165 C CA . LEU B 1 436 ? -15 -8.898 16.531 1 97.44 436 LEU B CA 1
ATOM 9166 C C . LEU B 1 436 ? -14.711 -8.172 15.227 1 97.44 436 LEU B C 1
ATOM 9168 O O . LEU B 1 436 ? -13.703 -8.438 14.57 1 97.44 436 LEU B O 1
ATOM 9172 N N . ILE B 1 437 ? -15.625 -7.215 14.836 1 97.88 437 ILE B N 1
ATOM 9173 C CA . ILE B 1 437 ? -15.43 -6.473 13.602 1 97.88 437 ILE B CA 1
ATOM 9174 C C . ILE B 1 437 ? -15.547 -4.977 13.867 1 97.88 437 ILE B C 1
ATOM 9176 O O . ILE B 1 437 ? -16.562 -4.512 14.391 1 97.88 437 ILE B O 1
ATOM 9180 N N . TYR B 1 438 ? -14.5 -4.277 13.602 1 98.19 438 TYR B N 1
ATOM 9181 C CA . TYR B 1 438 ? -14.492 -2.816 13.633 1 98.19 438 TYR B CA 1
ATOM 9182 C C . TYR B 1 438 ? -14.484 -2.24 12.219 1 98.19 438 TYR B C 1
ATOM 9184 O O . TYR B 1 438 ? -13.828 -2.773 11.328 1 98.19 438 TYR B O 1
ATOM 9192 N N . LEU B 1 439 ? -15.227 -1.157 12.039 1 96.94 439 LEU B N 1
ATOM 9193 C CA . LEU B 1 439 ? -15.273 -0.463 10.758 1 96.94 439 LEU B CA 1
ATOM 9194 C C . LEU B 1 439 ? -14.383 0.773 10.773 1 96.94 439 LEU B C 1
ATOM 9196 O O . LEU B 1 439 ? -14.406 1.553 11.727 1 96.94 439 LEU B O 1
ATOM 9200 N N . LEU B 1 440 ? -13.578 0.842 9.711 1 94.62 440 LEU B N 1
ATOM 9201 C CA . LEU B 1 440 ? -12.695 1.991 9.539 1 94.62 440 LEU B CA 1
ATOM 9202 C C . LEU B 1 440 ? -13.164 2.879 8.398 1 94.62 440 LEU B C 1
ATOM 9204 O O . LEU B 1 440 ? -13.938 2.439 7.539 1 94.62 440 LEU B O 1
ATOM 9208 N N . GLU B 1 441 ? -12.688 4.062 8.43 1 86.5 441 GLU B N 1
ATOM 9209 C CA . GLU B 1 441 ? -13.039 5.035 7.395 1 86.5 441 GLU B CA 1
ATOM 9210 C C . GLU B 1 441 ? -12.391 4.684 6.062 1 86.5 441 GLU B C 1
ATOM 9212 O O . GLU B 1 441 ? -12.898 5.047 5 1 86.5 441 GLU B O 1
ATOM 9217 N N . ARG B 1 442 ? -11.289 3.992 6.148 1 87.31 442 ARG B N 1
ATOM 9218 C CA . ARG B 1 442 ? -10.578 3.488 4.98 1 87.31 442 ARG B CA 1
ATOM 9219 C C . ARG B 1 442 ? -9.859 2.182 5.297 1 87.31 442 ARG B C 1
ATOM 9221 O O . ARG B 1 442 ? -9.695 1.825 6.469 1 87.31 442 ARG B O 1
ATOM 9228 N N . SER B 1 443 ? -9.469 1.578 4.195 1 89.69 443 SER B N 1
ATOM 9229 C CA . SER B 1 443 ? -8.82 0.283 4.379 1 89.69 443 SER B CA 1
ATOM 9230 C C . SER B 1 443 ? -7.457 0.437 5.039 1 89.69 443 SER B C 1
ATOM 9232 O O . SER B 1 443 ? -6.742 1.407 4.781 1 89.69 443 SER B O 1
ATOM 9234 N N . LEU B 1 444 ? -7.156 -0.497 5.836 1 91.56 444 LEU B N 1
ATOM 9235 C CA . LEU B 1 444 ? -5.852 -0.559 6.484 1 91.56 444 LEU B CA 1
ATOM 9236 C C . LEU B 1 444 ? -4.773 -0.984 5.492 1 91.56 444 LEU B C 1
ATOM 9238 O O . LEU B 1 444 ? -4.969 -1.926 4.719 1 91.56 444 LEU B O 1
ATOM 9242 N N . GLU B 1 445 ? -3.725 -0.202 5.418 1 87.56 445 GLU B N 1
ATOM 9243 C CA . GLU B 1 445 ? -2.572 -0.54 4.586 1 87.56 445 GLU B CA 1
ATOM 9244 C C . GLU B 1 445 ? -1.343 -0.83 5.445 1 87.56 445 GLU B C 1
ATOM 9246 O O . GLU B 1 445 ? -1.108 -0.158 6.449 1 87.56 445 GLU B O 1
ATOM 9251 N N . PRO B 1 446 ? -0.636 -1.865 5.016 1 90 446 PRO B N 1
ATOM 9252 C CA . PRO B 1 446 ? 0.614 -2.072 5.75 1 90 446 PRO B CA 1
ATOM 9253 C C . PRO B 1 446 ? 1.551 -0.868 5.672 1 90 446 PRO B C 1
ATOM 9255 O O . PRO B 1 446 ? 1.479 -0.087 4.719 1 90 446 PRO B O 1
ATOM 9258 N N . PRO B 1 447 ? 2.379 -0.754 6.703 1 90.5 447 PRO B N 1
ATOM 9259 C CA . PRO B 1 447 ? 3.287 0.395 6.707 1 90.5 447 PRO B CA 1
ATOM 9260 C C . PRO B 1 447 ? 4.18 0.448 5.469 1 90.5 447 PRO B C 1
ATOM 9262 O O . PRO B 1 447 ? 4.613 -0.594 4.973 1 90.5 447 PRO B O 1
ATOM 9265 N N . SER B 1 448 ? 4.434 1.676 5.027 1 88.25 448 SER B N 1
ATOM 9266 C CA . SER B 1 448 ? 5.246 1.922 3.842 1 88.25 448 SER B CA 1
ATOM 9267 C C . SER B 1 448 ? 6.695 2.205 4.215 1 88.25 448 SER B C 1
ATOM 9269 O O . SER B 1 448 ? 7.125 1.912 5.332 1 88.25 448 SER B O 1
ATOM 9271 N N . ALA B 1 449 ? 7.453 2.742 3.242 1 87.88 449 ALA B N 1
ATOM 9272 C CA . ALA B 1 449 ? 8.859 3.068 3.445 1 87.88 449 ALA B CA 1
ATOM 9273 C C . ALA B 1 449 ? 9.023 4.168 4.492 1 87.88 449 ALA B C 1
ATOM 9275 O O . ALA B 1 449 ? 8.062 4.855 4.836 1 87.88 449 ALA B O 1
ATOM 9276 N N . LEU B 1 450 ? 10.195 4.277 5.02 1 92.88 450 LEU B N 1
ATOM 9277 C CA . LEU B 1 450 ? 10.523 5.176 6.125 1 92.88 450 LEU B CA 1
ATOM 9278 C C . LEU B 1 450 ? 10.062 6.598 5.82 1 92.88 450 LEU B C 1
ATOM 9280 O O . LEU B 1 450 ? 9.352 7.211 6.621 1 92.88 450 LEU B O 1
ATOM 9284 N N . LEU B 1 451 ? 10.391 7.102 4.641 1 91.38 451 LEU B N 1
ATOM 9285 C CA . LEU B 1 451 ? 10.109 8.484 4.277 1 91.38 451 LEU B CA 1
ATOM 9286 C C . LEU B 1 451 ? 8.609 8.758 4.297 1 91.38 451 LEU B C 1
ATOM 9288 O O . LEU B 1 451 ? 8.164 9.773 4.824 1 91.38 451 LEU B O 1
ATOM 9292 N N . SER B 1 452 ? 7.836 7.824 3.822 1 88.62 452 SER B N 1
ATOM 9293 C CA . SER B 1 452 ? 6.395 8.016 3.689 1 88.62 452 SER B CA 1
ATOM 9294 C C . SER B 1 452 ? 5.676 7.758 5.012 1 88.62 452 SER B C 1
ATOM 9296 O O . SER B 1 452 ? 4.555 8.219 5.215 1 88.62 452 SER B O 1
ATOM 9298 N N . SER B 1 453 ? 6.305 7.023 5.902 1 91.75 453 SER B N 1
ATOM 9299 C CA . SER B 1 453 ? 5.656 6.637 7.152 1 91.75 453 SER B CA 1
ATOM 9300 C C . SER B 1 453 ? 5.754 7.75 8.195 1 91.75 453 SER B C 1
ATOM 9302 O O . SER B 1 453 ? 4.953 7.805 9.133 1 91.75 453 SER B O 1
ATOM 9304 N N . VAL B 1 454 ? 6.719 8.633 8.039 1 93.94 454 VAL B N 1
ATOM 9305 C CA . VAL B 1 454 ? 6.93 9.688 9.023 1 93.94 454 VAL B CA 1
ATOM 9306 C C . VAL B 1 454 ? 5.941 10.828 8.766 1 93.94 454 VAL B C 1
ATOM 9308 O O . VAL B 1 454 ? 5.945 11.438 7.695 1 93.94 454 VAL B O 1
ATOM 9311 N N . ASN B 1 455 ? 5.16 11.031 9.781 1 90.44 455 ASN B N 1
ATOM 9312 C CA . ASN B 1 455 ? 4.172 12.102 9.719 1 90.44 455 ASN B CA 1
ATOM 9313 C C . ASN B 1 455 ? 4.832 13.477 9.586 1 90.44 455 ASN B C 1
ATOM 9315 O O . ASN B 1 455 ? 5.719 13.812 10.375 1 90.44 455 ASN B O 1
ATOM 9319 N N . PRO B 1 456 ? 4.414 14.242 8.586 1 91.12 456 PRO B N 1
ATOM 9320 C CA . PRO B 1 456 ? 5.047 15.547 8.375 1 91.12 456 PRO B CA 1
ATOM 9321 C C . PRO B 1 456 ? 4.84 16.5 9.547 1 91.12 456 PRO B C 1
ATOM 9323 O O . PRO B 1 456 ? 5.586 17.469 9.703 1 91.12 456 PRO B O 1
ATOM 9326 N N . PHE B 1 457 ? 3.898 16.312 10.398 1 91.31 457 PHE B N 1
ATOM 9327 C CA . PHE B 1 457 ? 3.582 17.219 11.492 1 91.31 457 PHE B CA 1
ATOM 9328 C C . PHE B 1 457 ? 4.574 17.047 12.633 1 91.31 457 PHE B C 1
ATOM 9330 O O . PHE B 1 457 ? 4.594 17.859 13.57 1 91.31 457 PHE B O 1
ATOM 9337 N N . LEU B 1 458 ? 5.418 16.031 12.531 1 93.56 458 LEU B N 1
ATOM 9338 C CA . LEU B 1 458 ? 6.41 15.789 13.57 1 93.56 458 LEU B CA 1
ATOM 9339 C C . LEU B 1 458 ? 7.652 16.656 13.352 1 93.56 458 LEU B C 1
ATOM 9341 O O . LEU B 1 458 ? 8.523 16.719 14.219 1 93.56 458 LEU B O 1
ATOM 9345 N N . HIS B 1 459 ? 7.723 17.328 12.234 1 92.88 459 HIS B N 1
ATOM 9346 C CA . HIS B 1 459 ? 8.82 18.234 11.922 1 92.88 459 HIS B CA 1
ATOM 9347 C C . HIS B 1 459 ? 10.164 17.5 11.938 1 92.88 459 HIS B C 1
ATOM 9349 O O . HIS B 1 459 ? 11.094 17.922 12.625 1 92.88 459 HIS B O 1
ATOM 9355 N N . CYS B 1 460 ? 10.219 16.406 11.156 1 95.81 460 CYS B N 1
ATOM 9356 C CA . CYS B 1 460 ? 11.422 15.594 11.07 1 95.81 460 CYS B CA 1
ATOM 9357 C C . CYS B 1 460 ? 12.18 15.883 9.773 1 95.81 460 CYS B C 1
ATOM 9359 O O . CYS B 1 460 ? 13.102 15.148 9.406 1 95.81 460 CYS B O 1
ATOM 9361 N N . THR B 1 461 ? 11.867 16.922 9.055 1 93.38 461 THR B N 1
ATOM 9362 C CA . THR B 1 461 ? 12.352 17.156 7.699 1 93.38 461 THR B CA 1
ATOM 9363 C C . THR B 1 461 ? 13.875 17.281 7.688 1 93.38 461 THR B C 1
ATOM 9365 O O . THR B 1 461 ? 14.539 16.75 6.785 1 93.38 461 THR B O 1
ATOM 9368 N N . LEU B 1 462 ? 14.414 17.969 8.625 1 94.44 462 LEU B N 1
ATOM 9369 C CA . LEU B 1 462 ? 15.867 18.141 8.664 1 94.44 462 LEU B CA 1
ATOM 9370 C C . LEU B 1 462 ? 16.562 16.797 8.82 1 94.44 462 LEU B C 1
ATOM 9372 O O . LEU B 1 462 ? 17.516 16.5 8.086 1 94.44 462 LEU B O 1
ATOM 9376 N N . SER B 1 463 ? 16.094 15.992 9.781 1 97.31 463 SER B N 1
ATOM 9377 C CA . SER B 1 463 ? 16.688 14.68 9.992 1 97.31 463 SER B CA 1
ATOM 9378 C C . SER B 1 463 ? 16.531 13.797 8.766 1 97.31 463 SER B C 1
ATOM 9380 O O . SER B 1 463 ? 17.438 13.047 8.406 1 97.31 463 SER B O 1
ATOM 9382 N N . LEU B 1 464 ? 15.406 13.875 8.125 1 96.12 464 LEU B N 1
ATOM 9383 C CA . LEU B 1 464 ? 15.164 13.094 6.914 1 96.12 464 LEU B CA 1
ATOM 9384 C C . LEU B 1 464 ? 16.094 13.523 5.789 1 96.12 464 LEU B C 1
ATOM 9386 O O . LEU B 1 464 ? 16.562 12.688 5.008 1 96.12 464 LEU B O 1
ATOM 9390 N N . SER B 1 465 ? 16.359 14.82 5.738 1 94.75 465 SER B N 1
ATOM 9391 C CA . SER B 1 465 ? 17.281 15.32 4.73 1 94.75 465 SER B CA 1
ATOM 9392 C C . SER B 1 465 ? 18.703 14.805 4.965 1 94.75 465 SER B C 1
ATOM 9394 O O . SER B 1 465 ? 19.422 14.5 4.012 1 94.75 465 SER B O 1
ATOM 9396 N N . LEU B 1 466 ? 19.078 14.766 6.191 1 96.44 466 LEU B N 1
ATOM 9397 C CA . LEU B 1 466 ? 20.391 14.242 6.523 1 96.44 466 LEU B CA 1
ATOM 9398 C C . LEU B 1 466 ? 20.5 12.766 6.172 1 96.44 466 LEU B C 1
ATOM 9400 O O . LEU B 1 466 ? 21.531 12.305 5.676 1 96.44 466 LEU B O 1
ATOM 9404 N N . LEU B 1 467 ? 19.438 11.992 6.426 1 96.44 467 LEU B N 1
ATOM 9405 C CA . LEU B 1 467 ? 19.406 10.586 6.043 1 96.44 467 LEU B CA 1
ATOM 9406 C C . LEU B 1 467 ? 19.5 10.43 4.531 1 96.44 467 LEU B C 1
ATOM 9408 O O . LEU B 1 467 ? 20.172 9.531 4.035 1 96.44 467 LEU B O 1
ATOM 9412 N N . ARG B 1 468 ? 18.812 11.273 3.844 1 92 468 ARG B N 1
ATOM 9413 C CA . ARG B 1 468 ? 18.844 11.242 2.385 1 92 468 ARG B CA 1
ATOM 9414 C C . ARG B 1 468 ? 20.266 11.445 1.865 1 92 468 ARG B C 1
ATOM 9416 O O . ARG B 1 468 ? 20.688 10.766 0.933 1 92 468 ARG B O 1
ATOM 9423 N N . GLU B 1 469 ? 20.984 12.383 2.475 1 92.19 469 GLU B N 1
ATOM 9424 C CA . GLU B 1 469 ? 22.359 12.695 2.068 1 92.19 469 GLU B CA 1
ATOM 9425 C C . GLU B 1 469 ? 23.266 11.469 2.205 1 92.19 469 GLU B C 1
ATOM 9427 O O . GLU B 1 469 ? 24.203 11.297 1.421 1 92.19 469 GLU B O 1
ATOM 9432 N N . LEU B 1 470 ? 22.938 10.625 3.166 1 94.31 470 LEU B N 1
ATOM 9433 C CA . LEU B 1 470 ? 23.734 9.438 3.418 1 94.31 470 LEU B CA 1
ATOM 9434 C C . LEU B 1 470 ? 23.188 8.227 2.67 1 94.31 470 LEU B C 1
ATOM 9436 O O . LEU B 1 470 ? 23.734 7.133 2.75 1 94.31 470 LEU B O 1
ATOM 9440 N N . GLY B 1 471 ? 22.047 8.414 2.029 1 89.62 471 GLY B N 1
ATOM 9441 C CA . GLY B 1 471 ? 21.406 7.285 1.363 1 89.62 471 GLY B CA 1
ATOM 9442 C C . GLY B 1 471 ? 20.797 6.293 2.328 1 89.62 471 GLY B C 1
ATOM 9443 O O . GLY B 1 471 ? 20.75 5.09 2.049 1 89.62 471 GLY B O 1
ATOM 9444 N N . LEU B 1 472 ? 20.359 6.758 3.469 1 93.69 472 LEU B N 1
ATOM 9445 C CA . LEU B 1 472 ? 19.891 5.871 4.523 1 93.69 472 LEU B CA 1
ATOM 9446 C C . LEU B 1 472 ? 18.359 5.906 4.617 1 93.69 472 LEU B C 1
ATOM 9448 O O . LEU B 1 472 ? 17.781 5.34 5.543 1 93.69 472 LEU B O 1
ATOM 9452 N N . LEU B 1 473 ? 17.688 6.539 3.672 1 90.94 473 LEU B N 1
ATOM 9453 C CA . LEU B 1 473 ? 16.234 6.516 3.656 1 90.94 473 LEU B CA 1
ATOM 9454 C C . LEU B 1 473 ? 15.719 5.145 3.242 1 90.94 473 LEU B C 1
ATOM 9456 O O . LEU B 1 473 ? 14.633 4.73 3.664 1 90.94 473 LEU B O 1
ATOM 9460 N N . ASP B 1 474 ? 16.453 4.48 2.4 1 86.5 474 ASP B N 1
ATOM 9461 C CA . ASP B 1 474 ? 16.125 3.121 1.984 1 86.5 474 ASP B CA 1
ATOM 9462 C C . ASP B 1 474 ? 17.094 2.107 2.592 1 86.5 474 ASP B C 1
ATOM 9464 O O . ASP B 1 474 ? 18.047 1.691 1.94 1 86.5 474 ASP B O 1
ATOM 9468 N N . LEU B 1 475 ? 16.672 1.617 3.709 1 88.62 475 LEU B N 1
ATOM 9469 C CA . LEU B 1 475 ? 17.516 0.666 4.422 1 88.62 475 LEU B CA 1
ATOM 9470 C C . LEU B 1 475 ? 17.422 -0.724 3.803 1 88.62 475 LEU B C 1
ATOM 9472 O O . LEU B 1 475 ? 16.328 -1.182 3.473 1 88.62 475 LEU B O 1
ATOM 9476 N N . PRO B 1 476 ? 18.516 -1.345 3.559 1 83.94 476 PRO B N 1
ATOM 9477 C CA . PRO B 1 476 ? 18.484 -2.701 3.008 1 83.94 476 PRO B CA 1
ATOM 9478 C C . PRO B 1 476 ? 17.906 -3.719 3.988 1 83.94 476 PRO B C 1
ATOM 9480 O O . PRO B 1 476 ? 17.938 -3.504 5.203 1 83.94 476 PRO B O 1
ATOM 9483 N N . SER B 1 477 ? 17.375 -4.766 3.439 1 78.56 477 SER B N 1
ATOM 9484 C CA . SER B 1 477 ? 16.828 -5.812 4.297 1 78.56 477 SER B CA 1
ATOM 9485 C C . SER B 1 477 ? 17.938 -6.52 5.074 1 78.56 477 SER B C 1
ATOM 9487 O O . SER B 1 477 ? 19 -6.828 4.516 1 78.56 477 SER B O 1
ATOM 9489 N N . ASP B 1 478 ? 17.781 -6.598 6.395 1 75.06 478 ASP B N 1
ATOM 9490 C CA . ASP B 1 478 ? 18.766 -7.273 7.223 1 75.06 478 ASP B CA 1
ATOM 9491 C C . ASP B 1 478 ? 18.156 -8.445 7.98 1 75.06 478 ASP B C 1
ATOM 9493 O O . ASP B 1 478 ? 18.828 -9.094 8.789 1 75.06 478 ASP B O 1
ATOM 9497 N N . HIS B 1 479 ? 16.922 -8.719 7.816 1 79.75 479 HIS B N 1
ATOM 9498 C CA . HIS B 1 479 ? 16.188 -9.852 8.375 1 79.75 479 HIS B CA 1
ATOM 9499 C C . HIS B 1 479 ? 15.891 -9.641 9.852 1 79.75 479 HIS B C 1
ATOM 9501 O O . HIS B 1 479 ? 15.25 -10.484 10.484 1 79.75 479 HIS B O 1
ATOM 9507 N N . HIS B 1 480 ? 16.375 -8.555 10.523 1 86.75 480 HIS B N 1
ATOM 9508 C CA . HIS B 1 480 ? 16.141 -8.297 11.938 1 86.75 480 HIS B CA 1
ATOM 9509 C C . HIS B 1 480 ? 15.188 -7.125 12.141 1 86.75 480 HIS B C 1
ATOM 9511 O O . HIS B 1 480 ? 14.648 -6.938 13.227 1 86.75 480 HIS B O 1
ATOM 9517 N N . GLY B 1 481 ? 14.992 -6.355 11.156 1 92.5 481 GLY B N 1
ATOM 9518 C CA . GLY B 1 481 ? 14.273 -5.102 11.297 1 92.5 481 GLY B CA 1
ATOM 9519 C C . GLY B 1 481 ? 15.133 -3.982 11.852 1 92.5 481 GLY B C 1
ATOM 9520 O O . GLY B 1 481 ? 16.219 -4.227 12.367 1 92.5 481 GLY B O 1
ATOM 9521 N N . TYR B 1 482 ? 14.656 -2.73 11.75 1 96.19 482 TYR B N 1
ATOM 9522 C CA . TYR B 1 482 ? 15.438 -1.57 12.164 1 96.19 482 TYR B CA 1
ATOM 9523 C C . TYR B 1 482 ? 14.703 -0.771 13.234 1 96.19 482 TYR B C 1
ATOM 9525 O O . TYR B 1 482 ? 13.469 -0.725 13.242 1 96.19 482 TYR B O 1
ATOM 9533 N N . THR B 1 483 ? 15.391 -0.253 14.141 1 97.75 483 THR B N 1
ATOM 9534 C CA . THR B 1 483 ? 14.938 0.827 15.008 1 97.75 483 THR B CA 1
ATOM 9535 C C . THR B 1 483 ? 15.672 2.125 14.688 1 97.75 483 THR B C 1
ATOM 9537 O O . THR B 1 483 ? 16.906 2.174 14.727 1 97.75 483 THR B O 1
ATOM 9540 N N . VAL B 1 484 ? 14.961 3.109 14.359 1 98.25 484 VAL B N 1
ATOM 9541 C CA . VAL B 1 484 ? 15.547 4.395 13.984 1 98.25 484 VAL B CA 1
ATOM 9542 C C . VAL B 1 484 ? 15.188 5.449 15.023 1 98.25 484 VAL B C 1
ATOM 9544 O O . VAL B 1 484 ? 14.008 5.754 15.234 1 98.25 484 VAL B O 1
ATOM 9547 N N . LEU B 1 485 ? 16.156 5.914 15.781 1 98.44 485 LEU B N 1
ATOM 9548 C CA . LEU B 1 485 ? 15.977 7.098 16.609 1 98.44 485 LEU B CA 1
ATOM 9549 C C . LEU B 1 485 ? 16.109 8.375 15.789 1 98.44 485 LEU B C 1
ATOM 9551 O O . LEU B 1 485 ? 17.219 8.727 15.359 1 98.44 485 LEU B O 1
ATOM 9555 N N . LEU B 1 486 ? 15.008 9.055 15.562 1 98.25 486 LEU B N 1
ATOM 9556 C CA . LEU B 1 486 ? 14.977 10.164 14.609 1 98.25 486 LEU B CA 1
ATOM 9557 C C . LEU B 1 486 ? 14.727 11.484 15.328 1 98.25 486 LEU B C 1
ATOM 9559 O O . LEU B 1 486 ? 13.602 11.766 15.75 1 98.25 486 LEU B O 1
ATOM 9563 N N . PRO B 1 487 ? 15.742 12.344 15.438 1 97.5 487 PRO B N 1
ATOM 9564 C CA . PRO B 1 487 ? 15.508 13.672 16.016 1 97.5 487 PRO B CA 1
ATOM 9565 C C . PRO B 1 487 ? 14.492 14.492 15.211 1 97.5 487 PRO B C 1
ATOM 9567 O O . PRO B 1 487 ? 14.672 14.688 14.008 1 97.5 487 PRO B O 1
ATOM 9570 N N . CYS B 1 488 ? 13.438 14.867 15.812 1 96.69 488 CYS B N 1
ATOM 9571 C CA . CYS B 1 488 ? 12.344 15.617 15.203 1 96.69 488 CYS B CA 1
ATOM 9572 C C . CYS B 1 488 ? 12.023 16.875 16.016 1 96.69 488 CYS B C 1
ATOM 9574 O O . CYS B 1 488 ? 12.812 17.281 16.859 1 96.69 488 CYS B O 1
ATOM 9576 N N . PHE B 1 489 ? 10.953 17.516 15.727 1 94.19 489 PHE B N 1
ATOM 9577 C CA . PHE B 1 489 ? 10.492 18.688 16.453 1 94.19 489 PHE B CA 1
ATOM 9578 C C . PHE B 1 489 ? 11.578 19.766 16.484 1 94.19 489 PHE B C 1
ATOM 9580 O O . PHE B 1 489 ? 12.047 20.219 15.445 1 94.19 489 PHE B O 1
ATOM 9587 N N . ASP B 1 490 ? 11.953 20.219 17.703 1 91.81 490 ASP B N 1
ATOM 9588 C CA . ASP B 1 490 ? 12.977 21.234 17.875 1 91.81 490 ASP B CA 1
ATOM 9589 C C . ASP B 1 490 ? 14.297 20.625 18.344 1 91.81 490 ASP B C 1
ATOM 9591 O O . ASP B 1 490 ? 15.117 21.297 18.969 1 91.81 490 ASP B O 1
ATOM 9595 N N . ALA B 1 491 ? 14.414 19.344 17.984 1 94.38 491 ALA B N 1
ATOM 9596 C CA . ALA B 1 491 ? 15.578 18.625 18.484 1 94.38 491 ALA B CA 1
ATOM 9597 C C . ALA B 1 491 ? 16.875 19.297 18.047 1 94.38 491 ALA B C 1
ATOM 9599 O O . ALA B 1 491 ? 17.875 19.25 18.75 1 94.38 491 ALA B O 1
ATOM 9600 N N . TRP B 1 492 ? 16.859 19.938 16.922 1 93.19 492 TRP B N 1
ATOM 9601 C CA . TRP B 1 492 ? 18.078 20.516 16.359 1 93.19 492 TRP B CA 1
ATOM 9602 C C . TRP B 1 492 ? 18.219 21.984 16.766 1 93.19 492 TRP B C 1
ATOM 9604 O O . TRP B 1 492 ? 19.109 22.688 16.297 1 93.19 492 TRP B O 1
ATOM 9614 N N . ARG B 1 493 ? 17.297 22.359 17.672 1 86.62 493 ARG B N 1
ATOM 9615 C CA . ARG B 1 493 ? 17.359 23.734 18.141 1 86.62 493 ARG B CA 1
ATOM 9616 C C . ARG B 1 493 ? 18.703 24.031 18.797 1 86.62 493 ARG B C 1
ATOM 9618 O O . ARG B 1 493 ? 19.219 23.219 19.578 1 86.62 493 ARG B O 1
ATOM 9625 N N . ASP B 1 494 ? 19.391 25.125 18.531 1 85.81 494 ASP B N 1
ATOM 9626 C CA . ASP B 1 494 ? 20.656 25.609 19.047 1 85.81 494 ASP B CA 1
ATOM 9627 C C . ASP B 1 494 ? 21.812 24.719 18.609 1 85.81 494 ASP B C 1
ATOM 9629 O O . ASP B 1 494 ? 22.828 24.609 19.312 1 85.81 494 ASP B O 1
ATOM 9633 N N . LEU B 1 495 ? 21.562 23.922 17.609 1 93.25 495 LEU B N 1
ATOM 9634 C CA . LEU B 1 495 ? 22.609 23.062 17.047 1 93.25 495 LEU B CA 1
ATOM 9635 C C . LEU B 1 495 ? 22.875 23.422 15.586 1 93.25 495 LEU B C 1
ATOM 9637 O O . LEU B 1 495 ? 23.203 22.547 14.781 1 93.25 495 LEU B O 1
ATOM 9641 N N . GLU B 1 496 ? 22.703 24.625 15.266 1 91.75 496 GLU B N 1
ATOM 9642 C CA . GLU B 1 496 ? 22.844 25.062 13.883 1 91.75 496 GLU B CA 1
ATOM 9643 C C . GLU B 1 496 ? 24.281 24.906 13.391 1 91.75 496 GLU B C 1
ATOM 9645 O O . GLU B 1 496 ? 24.516 24.469 12.273 1 91.75 496 GLU B O 1
ATOM 9650 N N . LEU B 1 497 ? 25.25 25.328 14.258 1 94.31 497 LEU B N 1
ATOM 9651 C CA . LEU B 1 497 ? 26.656 25.203 13.875 1 94.31 497 LEU B CA 1
ATOM 9652 C C . LEU B 1 497 ? 27.062 23.75 13.797 1 94.31 497 LEU B C 1
ATOM 9654 O O . LEU B 1 497 ? 27.922 23.375 12.977 1 94.31 497 LEU B O 1
ATOM 9658 N N . ASN B 1 498 ? 26.516 22.922 14.688 1 94.75 498 ASN B N 1
ATOM 9659 C CA . ASN B 1 498 ? 26.734 21.484 14.594 1 94.75 498 ASN B CA 1
ATOM 9660 C C . ASN B 1 498 ? 26.281 20.938 13.242 1 94.75 498 ASN B C 1
ATOM 9662 O O . ASN B 1 498 ? 26.969 20.125 12.625 1 94.75 498 ASN B O 1
ATOM 9666 N N . LEU B 1 499 ? 25.141 21.406 12.828 1 94.69 499 LEU B N 1
ATOM 9667 C CA . LEU B 1 499 ? 24.594 20.969 11.547 1 94.69 499 LEU B CA 1
ATOM 9668 C C . LEU B 1 499 ? 25.5 21.406 10.398 1 94.69 499 LEU B C 1
ATOM 9670 O O . LEU B 1 499 ? 25.703 20.641 9.445 1 94.69 499 LEU B O 1
ATOM 9674 N N . ASP B 1 500 ? 25.984 22.594 10.531 1 93.5 500 ASP B N 1
ATOM 9675 C CA . ASP B 1 500 ? 26.906 23.062 9.5 1 93.5 500 ASP B CA 1
ATOM 9676 C C . ASP B 1 500 ? 28.141 22.188 9.43 1 93.5 500 ASP B C 1
ATOM 9678 O O . ASP B 1 500 ? 28.609 21.844 8.336 1 93.5 500 ASP B O 1
ATOM 9682 N N . TYR B 1 501 ? 28.672 21.891 10.586 1 94.19 501 TYR B N 1
ATOM 9683 C CA . TYR B 1 501 ? 29.828 21 10.664 1 94.19 501 TYR B CA 1
ATOM 9684 C C . TYR B 1 501 ? 29.516 19.641 10.062 1 94.19 501 TYR B C 1
ATOM 9686 O O . TYR B 1 501 ? 30.297 19.109 9.266 1 94.19 501 TYR B O 1
ATOM 9694 N N . LEU B 1 502 ? 28.391 19.047 10.391 1 94.88 502 LEU B N 1
ATOM 9695 C CA . LEU B 1 502 ? 28 17.719 9.969 1 94.88 502 LEU B CA 1
ATOM 9696 C C . LEU B 1 502 ? 27.75 17.672 8.461 1 94.88 502 LEU B C 1
ATOM 9698 O O . LEU B 1 502 ? 28.094 16.688 7.801 1 94.88 502 LEU B O 1
ATOM 9702 N N . ARG B 1 503 ? 27.172 18.703 7.895 1 92.81 503 ARG B N 1
ATOM 9703 C CA . ARG B 1 503 ? 26.875 18.75 6.469 1 92.81 503 ARG B CA 1
ATOM 9704 C C . ARG B 1 503 ? 28.156 18.812 5.645 1 92.81 503 ARG B C 1
ATOM 9706 O O . ARG B 1 503 ? 28.188 18.328 4.508 1 92.81 503 ARG B O 1
ATOM 9713 N N . GLN B 1 504 ? 29.188 19.328 6.262 1 92.38 504 GLN B N 1
ATOM 9714 C CA . GLN B 1 504 ? 30.453 19.469 5.562 1 92.38 504 GLN B CA 1
ATOM 9715 C C . GLN B 1 504 ? 31.344 18.234 5.793 1 92.38 504 GLN B C 1
ATOM 9717 O O . GLN B 1 504 ? 32.344 18.062 5.113 1 92.38 504 GLN B O 1
ATOM 9722 N N . ASN B 1 505 ? 30.953 17.469 6.738 1 94.69 505 ASN B N 1
ATOM 9723 C CA . ASN B 1 505 ? 31.719 16.281 7.094 1 94.69 505 ASN B CA 1
ATOM 9724 C C . ASN B 1 505 ? 30.859 15.023 7.031 1 94.69 505 ASN B C 1
ATOM 9726 O O . ASN B 1 505 ? 30.359 14.555 8.055 1 94.69 505 ASN B O 1
ATOM 9730 N N . THR B 1 506 ? 30.922 14.328 5.941 1 94.75 506 THR B N 1
ATOM 9731 C CA . THR B 1 506 ? 30.062 13.18 5.695 1 94.75 506 THR B CA 1
ATOM 9732 C C . THR B 1 506 ? 30.391 12.031 6.641 1 94.75 506 THR B C 1
ATOM 9734 O O . THR B 1 506 ? 29.516 11.289 7.07 1 94.75 506 THR B O 1
ATOM 9737 N N . SER B 1 507 ? 31.656 11.859 6.91 1 94.75 507 SER B N 1
ATOM 9738 C CA . SER B 1 507 ? 32.062 10.797 7.82 1 94.75 507 SER B CA 1
ATOM 9739 C C . SER B 1 507 ? 31.5 11.023 9.227 1 94.75 507 SER B C 1
ATOM 9741 O O . SER B 1 507 ? 31.062 10.078 9.883 1 94.75 507 SER B O 1
ATOM 9743 N N . ALA B 1 508 ? 31.547 12.32 9.695 1 94.12 508 ALA B N 1
ATOM 9744 C CA . ALA B 1 508 ? 31 12.656 11 1 94.12 508 ALA B CA 1
ATOM 9745 C C . ALA B 1 508 ? 29.484 12.445 11.031 1 94.12 508 ALA B C 1
ATOM 9747 O O . ALA B 1 508 ? 28.938 11.938 12.016 1 94.12 508 ALA B O 1
ATOM 9748 N N . LEU B 1 509 ? 28.859 12.844 9.922 1 96.06 509 LEU B N 1
ATOM 9749 C CA . LEU B 1 509 ? 27.422 12.656 9.812 1 96.06 509 LEU B CA 1
ATOM 9750 C C . LEU B 1 509 ? 27.047 11.18 9.859 1 96.06 509 LEU B C 1
ATOM 9752 O O . LEU B 1 509 ? 26.109 10.789 10.562 1 96.06 509 LEU B O 1
ATOM 9756 N N . ASP B 1 510 ? 27.797 10.359 9.164 1 96.38 510 ASP B N 1
ATOM 9757 C CA . ASP B 1 510 ? 27.578 8.914 9.141 1 96.38 510 ASP B CA 1
ATOM 9758 C C . ASP B 1 510 ? 27.781 8.305 10.523 1 96.38 510 ASP B C 1
ATOM 9760 O O . ASP B 1 510 ? 27.047 7.398 10.922 1 96.38 510 ASP B O 1
ATOM 9764 N N . MET B 1 511 ? 28.75 8.773 11.18 1 95.25 511 MET B N 1
ATOM 9765 C CA . MET B 1 511 ? 29.016 8.273 12.523 1 95.25 511 MET B CA 1
ATOM 9766 C C . MET B 1 511 ? 27.875 8.602 13.469 1 95.25 511 MET B C 1
ATOM 9768 O O . MET B 1 511 ? 27.438 7.758 14.258 1 95.25 511 MET B O 1
ATOM 9772 N N . LEU B 1 512 ? 27.391 9.828 13.445 1 95.5 512 LEU B N 1
ATOM 9773 C CA . LEU B 1 512 ? 26.281 10.227 14.312 1 95.5 512 LEU B CA 1
ATOM 9774 C C . LEU B 1 512 ? 25.031 9.422 14.008 1 95.5 512 LEU B C 1
ATOM 9776 O O . LEU B 1 512 ? 24.5 8.727 14.883 1 95.5 512 LEU B O 1
ATOM 9780 N N . LEU B 1 513 ? 24.609 9.445 12.75 1 96.94 513 LEU B N 1
ATOM 9781 C CA . LEU B 1 513 ? 23.344 8.836 12.383 1 96.94 513 LEU B CA 1
ATOM 9782 C C . LEU B 1 513 ? 23.438 7.312 12.398 1 96.94 513 LEU B C 1
ATOM 9784 O O . LEU B 1 513 ? 22.469 6.625 12.719 1 96.94 513 LEU B O 1
ATOM 9788 N N . GLY B 1 514 ? 24.594 6.805 12.039 1 96.5 514 GLY B N 1
ATOM 9789 C CA . GLY B 1 514 ? 24.797 5.367 12.102 1 96.5 514 GLY B CA 1
ATOM 9790 C C . GLY B 1 514 ? 24.656 4.805 13.5 1 96.5 514 GLY B C 1
ATOM 9791 O O . GLY B 1 514 ? 24.359 3.621 13.672 1 96.5 514 GLY B O 1
ATOM 9792 N N . ASN B 1 515 ? 24.906 5.656 14.477 1 97.12 515 ASN B N 1
ATOM 9793 C CA . ASN B 1 515 ? 24.781 5.23 15.867 1 97.12 515 ASN B CA 1
ATOM 9794 C C . ASN B 1 515 ? 23.375 5.465 16.406 1 97.12 515 ASN B C 1
ATOM 9796 O O . ASN B 1 515 ? 23.094 5.152 17.562 1 97.12 515 ASN B O 1
ATOM 9800 N N . LEU B 1 516 ? 22.516 5.941 15.555 1 98.06 516 LEU B N 1
ATOM 9801 C CA . LEU B 1 516 ? 21.125 6.176 15.953 1 98.06 516 LEU B CA 1
ATOM 9802 C C . LEU B 1 516 ? 20.188 5.234 15.227 1 98.06 516 LEU B C 1
ATOM 9804 O O . LEU B 1 516 ? 18.969 5.297 15.414 1 98.06 516 LEU B O 1
ATOM 9808 N N . ILE B 1 517 ? 20.75 4.422 14.359 1 98.06 517 ILE B N 1
ATOM 9809 C CA . ILE B 1 517 ? 20 3.387 13.648 1 98.06 517 ILE B CA 1
ATOM 9810 C C . ILE B 1 517 ? 20.484 2.008 14.102 1 98.06 517 ILE B C 1
ATOM 9812 O O . ILE B 1 517 ? 21.688 1.719 14.078 1 98.06 517 ILE B O 1
ATOM 9816 N N . PHE B 1 518 ? 19.5 1.195 14.477 1 97.56 518 PHE B N 1
ATOM 9817 C CA . PHE B 1 518 ? 19.844 -0.091 15.062 1 97.56 518 PHE B CA 1
ATOM 9818 C C . PHE B 1 518 ? 19.25 -1.237 14.258 1 97.56 518 PHE B C 1
ATOM 9820 O O . PHE B 1 518 ? 18.109 -1.146 13.797 1 97.56 518 PHE B O 1
ATOM 9827 N N . LYS B 1 519 ? 20.062 -2.279 14.102 1 95.62 519 LYS B N 1
ATOM 9828 C CA . LYS B 1 519 ? 19.547 -3.549 13.602 1 95.62 519 LYS B CA 1
ATOM 9829 C C . LYS B 1 519 ? 18.906 -4.367 14.719 1 95.62 519 LYS B C 1
ATOM 9831 O O . LYS B 1 519 ? 19.609 -4.91 15.578 1 95.62 519 LYS B O 1
ATOM 9836 N N . GLY B 1 520 ? 17.656 -4.445 14.664 1 95.38 520 GLY B N 1
ATOM 9837 C CA . GLY B 1 520 ? 16.828 -5.008 15.711 1 95.38 520 GLY B CA 1
ATOM 9838 C C . GLY B 1 520 ? 15.68 -4.094 16.109 1 95.38 520 GLY B C 1
ATOM 9839 O O . GLY B 1 520 ? 15.742 -2.881 15.891 1 95.38 520 GLY B O 1
ATOM 9840 N N . LEU B 1 521 ? 14.633 -4.652 16.719 1 95.44 521 LEU B N 1
ATOM 9841 C CA . LEU B 1 521 ? 13.422 -3.883 16.984 1 95.44 521 LEU B CA 1
ATOM 9842 C C . LEU B 1 521 ? 13.305 -3.555 18.469 1 95.44 521 LEU B C 1
ATOM 9844 O O . LEU B 1 521 ? 13.445 -4.441 19.312 1 95.44 521 LEU B O 1
ATOM 9848 N N . VAL B 1 522 ? 13.102 -2.328 18.766 1 95.88 522 VAL B N 1
ATOM 9849 C CA . VAL B 1 522 ? 12.812 -1.84 20.109 1 95.88 522 VAL B CA 1
ATOM 9850 C C . VAL B 1 522 ? 11.555 -0.979 20.078 1 95.88 522 VAL B C 1
ATOM 9852 O O . VAL B 1 522 ? 11.547 0.11 19.5 1 95.88 522 VAL B O 1
ATOM 9855 N N . TYR B 1 523 ? 10.5 -1.452 20.688 1 94.56 523 TYR B N 1
ATOM 9856 C CA . TYR B 1 523 ? 9.258 -0.702 20.812 1 94.56 523 TYR B CA 1
ATOM 9857 C C . TYR B 1 523 ? 9.125 -0.09 22.203 1 94.56 523 TYR B C 1
ATOM 9859 O O . TYR B 1 523 ? 9.797 -0.518 23.141 1 94.56 523 TYR B O 1
ATOM 9867 N N . THR B 1 524 ? 8.297 0.903 22.281 1 92.75 524 THR B N 1
ATOM 9868 C CA . THR B 1 524 ? 8.141 1.613 23.547 1 92.75 524 THR B CA 1
ATOM 9869 C C . THR B 1 524 ? 7.539 0.698 24.609 1 92.75 524 THR B C 1
ATOM 9871 O O . THR B 1 524 ? 7.691 0.943 25.812 1 92.75 524 THR B O 1
ATOM 9874 N N . ASP B 1 525 ? 6.84 -0.368 24.219 1 90.06 525 ASP B N 1
ATOM 9875 C CA . ASP B 1 525 ? 6.188 -1.24 25.188 1 90.06 525 ASP B CA 1
ATOM 9876 C C . ASP B 1 525 ? 7.066 -2.447 25.516 1 90.06 525 ASP B C 1
ATOM 9878 O O . ASP B 1 525 ? 6.629 -3.367 26.219 1 90.06 525 ASP B O 1
ATOM 9882 N N . ASP B 1 526 ? 8.305 -2.439 25 1 90.75 526 ASP B N 1
ATOM 9883 C CA . ASP B 1 526 ? 9.227 -3.502 25.375 1 90.75 526 ASP B CA 1
ATOM 9884 C C . ASP B 1 526 ? 9.617 -3.391 26.844 1 90.75 526 ASP B C 1
ATOM 9886 O O . ASP B 1 526 ? 9.969 -2.311 27.328 1 90.75 526 ASP B O 1
ATOM 9890 N N . SER B 1 527 ? 9.5 -4.5 27.562 1 87.69 527 SER B N 1
ATOM 9891 C CA . SER B 1 527 ? 9.766 -4.48 29 1 87.69 527 SER B CA 1
ATOM 9892 C C . SER B 1 527 ? 11.055 -5.227 29.328 1 87.69 527 SER B C 1
ATOM 9894 O O . SER B 1 527 ? 11.578 -5.105 30.438 1 87.69 527 SER B O 1
ATOM 9896 N N . GLN B 1 528 ? 11.594 -5.867 28.391 1 89.44 528 GLN B N 1
ATOM 9897 C CA . GLN B 1 528 ? 12.805 -6.641 28.641 1 89.44 528 GLN B CA 1
ATOM 9898 C C . GLN B 1 528 ? 14 -6.051 27.891 1 89.44 528 GLN B C 1
ATOM 9900 O O . GLN B 1 528 ? 13.828 -5.281 26.938 1 89.44 528 GLN B O 1
ATOM 9905 N N . GLU B 1 529 ? 15.102 -6.406 28.438 1 92.88 529 GLU B N 1
ATOM 9906 C CA . GLU B 1 529 ? 16.328 -5.992 27.781 1 92.88 529 GLU B CA 1
ATOM 9907 C C . GLU B 1 529 ? 16.469 -6.629 26.406 1 92.88 529 GLU B C 1
ATOM 9909 O O . GLU B 1 529 ? 16.094 -7.789 26.203 1 92.88 529 GLU B O 1
ATOM 9914 N N . ARG B 1 530 ? 16.984 -5.852 25.469 1 93.56 530 ARG B N 1
ATOM 9915 C CA . ARG B 1 530 ? 17.188 -6.309 24.109 1 93.56 530 ARG B CA 1
ATOM 9916 C C . ARG B 1 530 ? 18.625 -6.039 23.641 1 93.56 530 ARG B C 1
ATOM 9918 O O . ARG B 1 530 ? 19.234 -5.039 24.031 1 93.56 530 ARG B O 1
ATOM 9925 N N . ASN B 1 531 ? 19.094 -6.961 22.828 1 95.5 531 ASN B N 1
ATOM 9926 C CA . ASN B 1 531 ? 20.391 -6.77 22.188 1 95.5 531 ASN B CA 1
ATOM 9927 C C . ASN B 1 531 ? 20.234 -6.457 20.703 1 95.5 531 ASN B C 1
ATOM 9929 O O . ASN B 1 531 ? 19.625 -7.227 19.969 1 95.5 531 ASN B O 1
ATOM 9933 N N . VAL B 1 532 ? 20.719 -5.359 20.312 1 96.12 532 VAL B N 1
ATOM 9934 C CA . VAL B 1 532 ? 20.688 -4.918 18.922 1 96.12 532 VAL B CA 1
ATOM 9935 C C . VAL B 1 532 ? 22.094 -4.523 18.469 1 96.12 532 VAL B C 1
ATOM 9937 O O . VAL B 1 532 ? 23.062 -4.695 19.219 1 96.12 532 VAL B O 1
ATOM 9940 N N . SER B 1 533 ? 22.25 -4.156 17.203 1 96.62 533 SER B N 1
ATOM 9941 C CA . SER B 1 533 ? 23.516 -3.656 16.672 1 96.62 533 SER B CA 1
ATOM 9942 C C . SER B 1 533 ? 23.328 -2.334 15.938 1 96.62 533 SER B C 1
ATOM 9944 O O . SER B 1 533 ? 22.25 -2.074 15.383 1 96.62 533 SER B O 1
ATOM 9946 N N . THR B 1 534 ? 24.297 -1.476 16.047 1 96.62 534 THR B N 1
ATOM 9947 C CA . THR B 1 534 ? 24.234 -0.236 15.281 1 96.62 534 THR B CA 1
ATOM 9948 C C . THR B 1 534 ? 24.25 -0.527 13.781 1 96.62 534 THR B C 1
ATOM 9950 O O . THR B 1 534 ? 24.391 -1.679 13.375 1 96.62 534 THR B O 1
ATOM 9953 N N . LEU B 1 535 ? 24.078 0.462 12.977 1 95.31 535 LEU B N 1
ATOM 9954 C CA . LEU B 1 535 ? 24.062 0.308 11.531 1 95.31 535 LEU B CA 1
ATOM 9955 C C . LEU B 1 535 ? 25.344 -0.337 11.039 1 95.31 535 LEU B C 1
ATOM 9957 O O . LEU B 1 535 ? 25.328 -1.144 10.102 1 95.31 535 LEU B O 1
ATOM 9961 N N . HIS B 1 536 ? 26.453 -0.017 11.758 1 93.31 536 HIS B N 1
ATOM 9962 C CA . HIS B 1 536 ? 27.75 -0.5 11.312 1 93.31 536 HIS B CA 1
ATOM 9963 C C . HIS B 1 536 ? 28.156 -1.758 12.07 1 93.31 536 HIS B C 1
ATOM 9965 O O . HIS B 1 536 ? 29.297 -2.203 11.977 1 93.31 536 HIS B O 1
ATOM 9971 N N . GLY B 1 537 ? 27.297 -2.309 12.938 1 93.56 537 GLY B N 1
ATOM 9972 C CA . GLY B 1 537 ? 27.5 -3.658 13.438 1 93.56 537 GLY B CA 1
ATOM 9973 C C . GLY B 1 537 ? 27.969 -3.693 14.883 1 93.56 537 GLY B C 1
ATOM 9974 O O . GLY B 1 537 ? 28.203 -4.77 15.438 1 93.56 537 GLY B O 1
ATOM 9975 N N . GLU B 1 538 ? 28.078 -2.594 15.539 1 95 538 GLU B N 1
ATOM 9976 C CA . GLU B 1 538 ? 28.484 -2.578 16.938 1 95 538 GLU B CA 1
ATOM 9977 C C . GLU B 1 538 ? 27.344 -3.047 17.844 1 95 538 GLU B C 1
ATOM 9979 O O . GLU B 1 538 ? 26.219 -2.537 17.75 1 95 538 GLU B O 1
ATOM 9984 N N . PRO B 1 539 ? 27.672 -3.99 18.766 1 96.81 539 PRO B N 1
ATOM 9985 C CA . PRO B 1 539 ? 26.609 -4.488 19.656 1 96.81 539 PRO B CA 1
ATOM 9986 C C . PRO B 1 539 ? 26.172 -3.447 20.688 1 96.81 539 PRO B C 1
ATOM 9988 O O . PRO B 1 539 ? 27 -2.705 21.219 1 96.81 539 PRO B O 1
ATOM 9991 N N . VAL B 1 540 ? 24.859 -3.32 20.922 1 97.62 540 VAL B N 1
ATOM 9992 C CA . VAL B 1 540 ? 24.266 -2.359 21.844 1 97.62 540 VAL B CA 1
ATOM 9993 C C . VAL B 1 540 ? 23.203 -3.055 22.703 1 97.62 540 VAL B C 1
ATOM 9995 O O . VAL B 1 540 ? 22.328 -3.748 22.188 1 97.62 540 VAL B O 1
ATOM 9998 N N . SER B 1 541 ? 23.297 -2.9 23.938 1 97.19 541 SER B N 1
ATOM 9999 C CA . SER B 1 541 ? 22.25 -3.354 24.859 1 97.19 541 SER B CA 1
ATOM 10000 C C . SER B 1 541 ? 21.25 -2.244 25.156 1 97.19 541 SER B C 1
ATOM 10002 O O . SER B 1 541 ? 21.641 -1.104 25.422 1 97.19 541 SER B O 1
ATOM 10004 N N . VAL B 1 542 ? 19.984 -2.531 25.016 1 96.81 542 VAL B N 1
ATOM 10005 C CA . VAL B 1 542 ? 18.906 -1.573 25.266 1 96.81 542 VAL B CA 1
ATOM 10006 C C . VAL B 1 542 ? 18.094 -2.018 26.469 1 96.81 542 VAL B C 1
ATOM 10008 O O . VAL B 1 542 ? 17.547 -3.125 26.484 1 96.81 542 VAL B O 1
ATOM 10011 N N . ARG B 1 543 ? 18.078 -1.262 27.547 1 94 543 ARG B N 1
ATOM 10012 C CA . ARG B 1 543 ? 17.359 -1.587 28.781 1 94 543 ARG B CA 1
ATOM 10013 C C . ARG B 1 543 ? 16.344 -0.5 29.125 1 94 543 ARG B C 1
ATOM 10015 O O . ARG B 1 543 ? 16.672 0.686 29.141 1 94 543 ARG B O 1
ATOM 10022 N N . PRO B 1 544 ? 15.016 -0.911 29.203 1 91.31 544 PRO B N 1
ATOM 10023 C CA . PRO B 1 544 ? 14.039 0.069 29.688 1 91.31 544 PRO B CA 1
ATOM 10024 C C . PRO B 1 544 ? 14.352 0.562 31.094 1 91.31 544 PRO B C 1
ATOM 10026 O O . PRO B 1 544 ? 14.773 -0.224 31.953 1 91.31 544 PRO B O 1
ATOM 10029 N N . LEU B 1 545 ? 14.258 1.841 31.203 1 85.06 545 LEU B N 1
ATOM 10030 C CA . LEU B 1 545 ? 14.492 2.432 32.531 1 85.06 545 LEU B CA 1
ATOM 10031 C C . LEU B 1 545 ? 13.188 2.646 33.281 1 85.06 545 LEU B C 1
ATOM 10033 O O . LEU B 1 545 ? 12.117 2.705 32.656 1 85.06 545 LEU B O 1
ATOM 10037 N N . ALA B 1 546 ? 12.977 2.107 34.5 1 65.38 546 ALA B N 1
ATOM 10038 C CA . ALA B 1 546 ? 11.797 2.053 35.375 1 65.38 546 ALA B CA 1
ATOM 10039 C C . ALA B 1 546 ? 10.969 3.33 35.25 1 65.38 546 ALA B C 1
ATOM 10041 O O . ALA B 1 546 ? 9.742 3.289 35.344 1 65.38 546 ALA B O 1
ATOM 10042 N N . ALA B 1 547 ? 11.5 4.527 35.062 1 58.69 547 ALA B N 1
ATOM 10043 C CA . ALA B 1 547 ? 10.727 5.738 35.344 1 58.69 547 ALA B CA 1
ATOM 10044 C C . ALA B 1 547 ? 9.938 6.18 34.094 1 58.69 547 ALA B C 1
ATOM 10046 O O . ALA B 1 547 ? 10.5 6.363 33.031 1 58.69 547 ALA B O 1
ATOM 10047 N N . HIS B 1 548 ? 8.477 5.734 33.906 1 62.06 548 HIS B N 1
ATOM 10048 C CA . HIS B 1 548 ? 7.566 6.379 32.969 1 62.06 548 HIS B CA 1
ATOM 10049 C C . HIS B 1 548 ? 7.09 7.727 33.5 1 62.06 548 HIS B C 1
ATOM 10051 O O . HIS B 1 548 ? 6.527 7.801 34.594 1 62.06 548 HIS B O 1
ATOM 10057 N N . ALA B 1 549 ? 7.738 8.883 33.094 1 63.25 549 ALA B N 1
ATOM 10058 C CA . ALA B 1 549 ? 7.199 10.18 33.5 1 63.25 549 ALA B CA 1
ATOM 10059 C C . ALA B 1 549 ? 6.629 10.938 32.312 1 63.25 549 ALA B C 1
ATOM 10061 O O . ALA B 1 549 ? 7.207 10.922 31.219 1 63.25 549 ALA B O 1
ATOM 10062 N N . ASN B 1 550 ? 5.426 11.5 32.406 1 65.12 550 ASN B N 1
ATOM 10063 C CA . ASN B 1 550 ? 4.805 12.484 31.516 1 65.12 550 ASN B CA 1
ATOM 10064 C C . ASN B 1 550 ? 4.594 11.93 30.125 1 65.12 550 ASN B C 1
ATOM 10066 O O . ASN B 1 550 ? 4.918 12.586 29.125 1 65.12 550 ASN B O 1
ATOM 10070 N N . GLY B 1 551 ? 4.211 10.523 30.047 1 78.5 551 GLY B N 1
ATOM 10071 C CA . GLY B 1 551 ? 3.836 9.977 28.75 1 78.5 551 GLY B CA 1
ATOM 10072 C C . GLY B 1 551 ? 5.023 9.469 27.953 1 78.5 551 GLY B C 1
ATOM 10073 O O . GLY B 1 551 ? 4.91 9.234 26.75 1 78.5 551 GLY B O 1
ATOM 10074 N N . SER B 1 552 ? 6.184 9.391 28.594 1 85.69 552 SER B N 1
ATOM 10075 C CA . SER B 1 552 ? 7.375 8.891 27.922 1 85.69 552 SER B CA 1
ATOM 10076 C C . SER B 1 552 ? 8.023 7.75 28.703 1 85.69 552 SER B C 1
ATOM 10078 O O . SER B 1 552 ? 7.832 7.641 29.922 1 85.69 552 SER B O 1
ATOM 10080 N N . ALA B 1 553 ? 8.609 6.879 28 1 87.75 553 ALA B N 1
ATOM 10081 C CA . ALA B 1 553 ? 9.43 5.812 28.562 1 87.75 553 ALA B CA 1
ATOM 10082 C C . ALA B 1 553 ? 10.906 6.051 28.281 1 87.75 553 ALA B C 1
ATOM 10084 O O . ALA B 1 553 ? 11.273 6.438 27.172 1 87.75 553 ALA B O 1
ATOM 10085 N N . SER B 1 554 ? 11.688 5.941 29.328 1 91.25 554 SER B N 1
ATOM 10086 C CA . SER B 1 554 ? 13.125 6.152 29.156 1 91.25 554 SER B CA 1
ATOM 10087 C C . SER B 1 554 ? 13.844 4.832 28.891 1 91.25 554 SER B C 1
ATOM 10089 O O . SER B 1 554 ? 13.555 3.822 29.531 1 91.25 554 SER B O 1
ATOM 10091 N N . PHE B 1 555 ? 14.688 4.836 27.922 1 94.44 555 PHE B N 1
ATOM 10092 C CA . PHE B 1 555 ? 15.5 3.678 27.562 1 94.44 555 PHE B CA 1
ATOM 10093 C C . PHE B 1 555 ? 16.984 4.016 27.609 1 94.44 555 PHE B C 1
ATOM 10095 O O . PHE B 1 555 ? 17.391 5.113 27.234 1 94.44 555 PHE B O 1
ATOM 10102 N N . ALA B 1 556 ? 17.734 3.088 28.141 1 94.94 556 ALA B N 1
ATOM 10103 C CA . ALA B 1 556 ? 19.188 3.219 28.109 1 94.94 556 ALA B CA 1
ATOM 10104 C C . ALA B 1 556 ? 19.797 2.41 26.953 1 94.94 556 ALA B C 1
ATOM 10106 O O . ALA B 1 556 ? 19.562 1.202 26.859 1 94.94 556 ALA B O 1
ATOM 10107 N N . PHE B 1 557 ? 20.422 3.059 26.109 1 96.31 557 PHE B N 1
ATOM 10108 C CA . PHE B 1 557 ? 21.25 2.438 25.078 1 96.31 557 PHE B CA 1
ATOM 10109 C C . PHE B 1 557 ? 22.719 2.465 25.453 1 96.31 557 PHE B C 1
ATOM 10111 O O . PHE B 1 557 ? 23.25 3.523 25.797 1 96.31 557 PHE B O 1
ATOM 10118 N N . SER B 1 558 ? 23.391 1.391 25.344 1 96.12 558 SER B N 1
ATOM 10119 C CA . SER B 1 558 ? 24.75 1.309 25.844 1 96.12 558 SER B CA 1
ATOM 10120 C C . SER B 1 558 ? 25.703 2.191 25.047 1 96.12 558 SER B C 1
ATOM 10122 O O . SER B 1 558 ? 26.734 2.621 25.547 1 96.12 558 SER B O 1
ATOM 10124 N N . ASN B 1 559 ? 25.375 2.447 23.781 1 96.12 559 ASN B N 1
ATOM 10125 C CA . ASN B 1 559 ? 26.266 3.242 22.938 1 96.12 559 ASN B CA 1
ATOM 10126 C C . ASN B 1 559 ? 26 4.734 23.109 1 96.12 559 ASN B C 1
ATOM 10128 O O . ASN B 1 559 ? 26.734 5.562 22.562 1 96.12 559 ASN B O 1
ATOM 10132 N N . LEU B 1 560 ? 24.969 5.113 23.812 1 95.56 560 LEU B N 1
ATOM 10133 C CA . LEU B 1 560 ? 24.625 6.52 24 1 95.56 560 LEU B CA 1
ATOM 10134 C C . LEU B 1 560 ? 25.016 6.992 25.406 1 95.56 560 LEU B C 1
ATOM 10136 O O . LEU B 1 560 ? 25.047 6.199 26.344 1 95.56 560 LEU B O 1
ATOM 10140 N N . ALA B 1 561 ? 25.266 8.242 25.531 1 89.19 561 ALA B N 1
ATOM 10141 C CA . ALA B 1 561 ? 25.781 8.836 26.766 1 89.19 561 ALA B CA 1
ATOM 10142 C C . ALA B 1 561 ? 24.672 8.922 27.812 1 89.19 561 ALA B C 1
ATOM 10144 O O . ALA B 1 561 ? 24.938 8.773 29.016 1 89.19 561 ALA B O 1
ATOM 10145 N N . ALA B 1 562 ? 23.516 9.195 27.391 1 88.62 562 ALA B N 1
ATOM 10146 C CA . ALA B 1 562 ? 22.391 9.375 28.297 1 88.62 562 ALA B CA 1
ATOM 10147 C C . ALA B 1 562 ? 21.188 8.562 27.828 1 88.62 562 ALA B C 1
ATOM 10149 O O . ALA B 1 562 ? 21.141 8.109 26.672 1 88.62 562 ALA B O 1
ATOM 10150 N N . GLY B 1 563 ? 20.328 8.453 28.766 1 91.38 563 GLY B N 1
ATOM 10151 C CA . GLY B 1 563 ? 19.094 7.789 28.406 1 91.38 563 GLY B CA 1
ATOM 10152 C C . GLY B 1 563 ? 18.266 8.562 27.391 1 91.38 563 GLY B C 1
ATOM 10153 O O . GLY B 1 563 ? 18.406 9.781 27.266 1 91.38 563 GLY B O 1
ATOM 10154 N N . VAL B 1 564 ? 17.516 7.816 26.656 1 93.5 564 VAL B N 1
ATOM 10155 C CA . VAL B 1 564 ? 16.656 8.414 25.625 1 93.5 564 VAL B CA 1
ATOM 10156 C C . VAL B 1 564 ? 15.195 8.281 26.031 1 93.5 564 VAL B C 1
ATOM 10158 O O . VAL B 1 564 ? 14.742 7.195 26.391 1 93.5 564 VAL B O 1
ATOM 10161 N N . ALA B 1 565 ? 14.539 9.391 26.031 1 92.06 565 ALA B N 1
ATOM 10162 C CA . ALA B 1 565 ? 13.109 9.383 26.312 1 92.06 565 ALA B CA 1
ATOM 10163 C C . ALA B 1 565 ? 12.297 9.094 25.062 1 92.06 565 ALA B C 1
ATOM 10165 O O . ALA B 1 565 ? 12.352 9.859 24.094 1 92.06 565 ALA B O 1
ATOM 10166 N N . LEU B 1 566 ? 11.625 8.008 25.031 1 92.06 566 LEU B N 1
ATOM 10167 C CA . LEU B 1 566 ? 10.727 7.664 23.938 1 92.06 566 LEU B CA 1
ATOM 10168 C C . LEU B 1 566 ? 9.281 7.973 24.312 1 92.06 566 LEU B C 1
ATOM 10170 O O . LEU B 1 566 ? 8.789 7.527 25.344 1 92.06 566 LEU B O 1
ATOM 10174 N N . GLU B 1 567 ? 8.641 8.742 23.5 1 89.12 567 GLU B N 1
ATOM 10175 C CA . GLU B 1 567 ? 7.246 9.102 23.766 1 89.12 567 GLU B CA 1
ATOM 10176 C C . GLU B 1 567 ? 6.324 7.902 23.547 1 89.12 567 GLU B C 1
ATOM 10178 O O . GLU B 1 567 ? 6.387 7.25 22.5 1 89.12 567 GLU B O 1
ATOM 10183 N N . LEU B 1 568 ? 5.5 7.664 24.578 1 85.12 568 LEU B N 1
ATOM 10184 C CA . LEU B 1 568 ? 4.566 6.547 24.469 1 85.12 568 LEU B CA 1
ATOM 10185 C C . LEU B 1 568 ? 3.525 6.812 23.391 1 85.12 568 LEU B C 1
ATOM 10187 O O . LEU B 1 568 ? 2.969 7.91 23.312 1 85.12 568 LEU B O 1
ATOM 10191 N N . GLY B 1 569 ? 3.346 5.852 22.594 1 86.19 569 GLY B N 1
ATOM 10192 C CA . GLY B 1 569 ? 2.367 5.992 21.531 1 86.19 569 GLY B CA 1
ATOM 10193 C C . GLY B 1 569 ? 2.914 6.695 20.297 1 86.19 569 GLY B C 1
ATOM 10194 O O . GLY B 1 569 ? 2.188 6.922 19.328 1 86.19 569 GLY B O 1
ATOM 10195 N N . ALA B 1 570 ? 4.133 7.023 20.297 1 90.94 570 ALA B N 1
ATOM 10196 C CA . ALA B 1 570 ? 4.711 7.77 19.188 1 90.94 570 ALA B CA 1
ATOM 10197 C C . ALA B 1 570 ? 5.484 6.852 18.25 1 90.94 570 ALA B C 1
ATOM 10199 O O . ALA B 1 570 ? 6.086 7.309 17.281 1 90.94 570 ALA B O 1
ATOM 10200 N N . ASP B 1 571 ? 5.426 5.473 18.5 1 95.56 571 ASP B N 1
ATOM 10201 C CA . ASP B 1 571 ? 6.066 4.52 17.609 1 95.56 571 ASP B CA 1
ATOM 10202 C C . ASP B 1 571 ? 5.543 4.668 16.172 1 95.56 571 ASP B C 1
ATOM 10204 O O . ASP B 1 571 ? 4.332 4.738 15.961 1 95.56 571 ASP B O 1
ATOM 10208 N N . ILE B 1 572 ? 6.398 4.738 15.242 1 95.69 572 ILE B N 1
ATOM 10209 C CA . ILE B 1 572 ? 6 4.824 13.844 1 95.69 572 ILE B CA 1
ATOM 10210 C C . ILE B 1 572 ? 6.449 3.566 13.102 1 95.69 572 ILE B C 1
ATOM 10212 O O . ILE B 1 572 ? 7.57 3.506 12.594 1 95.69 572 ILE B O 1
ATOM 10216 N N . PRO B 1 573 ? 5.57 2.617 12.969 1 94.62 573 PRO B N 1
ATOM 10217 C CA . PRO B 1 573 ? 5.926 1.446 12.172 1 94.62 573 PRO B CA 1
ATOM 10218 C C . PRO B 1 573 ? 6.176 1.79 10.703 1 94.62 573 PRO B C 1
ATOM 10220 O O . PRO B 1 573 ? 5.465 2.621 10.133 1 94.62 573 PRO B O 1
ATOM 10223 N N . PHE B 1 574 ? 7.191 1.284 10.133 1 92.56 574 PHE B N 1
ATOM 10224 C CA . PHE B 1 574 ? 7.445 1.328 8.695 1 92.56 574 PHE B CA 1
ATOM 10225 C C . PHE B 1 574 ? 7.793 -0.058 8.164 1 92.56 574 PHE B C 1
ATOM 10227 O O . PHE B 1 574 ? 7.801 -1.033 8.922 1 92.56 574 PHE B O 1
ATOM 10234 N N . ASP B 1 575 ? 7.949 -0.271 6.961 1 88.62 575 ASP B N 1
ATOM 10235 C CA . ASP B 1 575 ? 7.98 -1.587 6.328 1 88.62 575 ASP B CA 1
ATOM 10236 C C . ASP B 1 575 ? 9.156 -2.418 6.852 1 88.62 575 ASP B C 1
ATOM 10238 O O . ASP B 1 575 ? 9.086 -3.648 6.867 1 88.62 575 ASP B O 1
ATOM 10242 N N . ARG B 1 576 ? 10.227 -1.697 7.344 1 91.38 576 ARG B N 1
ATOM 10243 C CA . ARG B 1 576 ? 11.414 -2.434 7.77 1 91.38 576 ARG B CA 1
ATOM 10244 C C . ARG B 1 576 ? 11.672 -2.244 9.258 1 91.38 576 ARG B C 1
ATOM 10246 O O . ARG B 1 576 ? 12.773 -2.506 9.742 1 91.38 576 ARG B O 1
ATOM 10253 N N . GLY B 1 577 ? 10.664 -1.714 9.953 1 94.5 577 GLY B N 1
ATOM 10254 C CA . GLY B 1 577 ? 10.883 -1.592 11.383 1 94.5 577 GLY B CA 1
ATOM 10255 C C . GLY B 1 577 ? 10.07 -0.478 12.023 1 94.5 577 GLY B C 1
ATOM 10256 O O . GLY B 1 577 ? 8.891 -0.316 11.719 1 94.5 577 GLY B O 1
ATOM 10257 N N . VAL B 1 578 ? 10.758 0.254 13.031 1 96.94 578 VAL B N 1
ATOM 10258 C CA . VAL B 1 578 ? 10.031 1.258 13.797 1 96.94 578 VAL B CA 1
ATOM 10259 C C . VAL B 1 578 ? 10.891 2.516 13.945 1 96.94 578 VAL B C 1
ATOM 10261 O O . VAL B 1 578 ? 12.109 2.428 14.094 1 96.94 578 VAL B O 1
ATOM 10264 N N . VAL B 1 579 ? 10.297 3.666 13.797 1 97.94 579 VAL B N 1
ATOM 10265 C CA . VAL B 1 579 ? 10.938 4.961 13.992 1 97.94 579 VAL B CA 1
ATOM 10266 C C . VAL B 1 579 ? 10.469 5.578 15.312 1 97.94 579 VAL B C 1
ATOM 10268 O O . VAL B 1 579 ? 9.281 5.523 15.641 1 97.94 579 VAL B O 1
ATOM 10271 N N . HIS B 1 580 ? 11.367 6.109 16.094 1 97.81 580 HIS B N 1
ATOM 10272 C CA . HIS B 1 580 ? 11.062 6.863 17.297 1 97.81 580 HIS B CA 1
ATOM 10273 C C . HIS B 1 580 ? 11.445 8.328 17.141 1 97.81 580 HIS B C 1
ATOM 10275 O O . HIS B 1 580 ? 12.625 8.672 17.141 1 97.81 580 HIS B O 1
ATOM 10281 N N . PRO B 1 581 ? 10.469 9.211 17.031 1 97.19 581 PRO B N 1
ATOM 10282 C CA . PRO B 1 581 ? 10.797 10.641 17.016 1 97.19 581 PRO B CA 1
ATOM 10283 C C . PRO B 1 581 ? 11.32 11.148 18.359 1 97.19 581 PRO B C 1
ATOM 10285 O O . PRO B 1 581 ? 10.773 10.797 19.406 1 97.19 581 PRO B O 1
ATOM 10288 N N . LEU B 1 582 ? 12.344 11.922 18.312 1 96.75 582 LEU B N 1
ATOM 10289 C CA . LEU B 1 582 ? 12.977 12.422 19.516 1 96.75 582 LEU B CA 1
ATOM 10290 C C . LEU B 1 582 ? 12.922 13.945 19.562 1 96.75 582 LEU B C 1
ATOM 10292 O O . LEU B 1 582 ? 13 14.609 18.531 1 96.75 582 LEU B O 1
ATOM 10296 N N . ARG B 1 583 ? 12.898 14.492 20.75 1 94.25 583 ARG B N 1
ATOM 10297 C CA . ARG B 1 583 ? 12.891 15.938 20.938 1 94.25 583 ARG B CA 1
ATOM 10298 C C . ARG B 1 583 ? 14.297 16.484 21.156 1 94.25 583 ARG B C 1
ATOM 10300 O O . ARG B 1 583 ? 14.516 17.688 21.141 1 94.25 583 ARG B O 1
ATOM 10307 N N . GLU B 1 584 ? 15.25 15.547 21.344 1 92.25 584 GLU B N 1
ATOM 10308 C CA . GLU B 1 584 ? 16.656 15.891 21.5 1 92.25 584 GLU B CA 1
ATOM 10309 C C . GLU B 1 584 ? 17.547 14.977 20.656 1 92.25 584 GLU B C 1
ATOM 10311 O O . GLU B 1 584 ? 17.172 13.844 20.359 1 92.25 584 GLU B O 1
ATOM 10316 N N . VAL B 1 585 ? 18.656 15.523 20.266 1 94.06 585 VAL B N 1
ATOM 10317 C CA . VAL B 1 585 ? 19.625 14.695 19.547 1 94.06 585 VAL B CA 1
ATOM 10318 C C . VAL B 1 585 ? 20.469 13.914 20.547 1 94.06 585 VAL B C 1
ATOM 10320 O O . VAL B 1 585 ? 21.188 14.508 21.359 1 94.06 585 VAL B O 1
ATOM 10323 N N . PRO B 1 586 ? 20.312 12.594 20.469 1 93.88 586 PRO B N 1
ATOM 10324 C CA . PRO B 1 586 ? 21.172 11.812 21.375 1 93.88 586 PRO B CA 1
ATOM 10325 C C . PRO B 1 586 ? 22.656 11.93 21.031 1 93.88 586 PRO B C 1
ATOM 10327 O O . PRO B 1 586 ? 23.016 12.109 19.875 1 93.88 586 PRO B O 1
ATOM 10330 N N . GLY B 1 587 ? 23.484 11.836 22.109 1 91.25 587 GLY B N 1
ATOM 10331 C CA . GLY B 1 587 ? 24.922 11.875 21.922 1 91.25 587 GLY B CA 1
ATOM 10332 C C . GLY B 1 587 ? 25.578 10.508 22 1 91.25 587 GLY B C 1
ATOM 10333 O O . GLY B 1 587 ? 25.75 9.969 23.094 1 91.25 587 GLY B O 1
ATOM 10334 N N . PRO B 1 588 ? 25.969 10.008 20.859 1 93.5 588 PRO B N 1
ATOM 10335 C CA . PRO B 1 588 ? 26.688 8.734 20.922 1 93.5 588 PRO B CA 1
ATOM 10336 C C . PRO B 1 588 ? 28.047 8.867 21.609 1 93.5 588 PRO B C 1
ATOM 10338 O O . PRO B 1 588 ? 28.734 9.875 21.438 1 93.5 588 PRO B O 1
ATOM 10341 N N . ARG B 1 589 ? 28.406 7.828 22.297 1 91.25 589 ARG B N 1
ATOM 10342 C CA . ARG B 1 589 ? 29.688 7.828 23 1 91.25 589 ARG B CA 1
ATOM 10343 C C . ARG B 1 589 ? 30.859 7.902 22.016 1 91.25 589 ARG B C 1
ATOM 10345 O O . ARG B 1 589 ? 31.891 8.508 22.312 1 91.25 589 ARG B O 1
ATOM 10352 N N . ALA B 1 590 ? 30.625 7.387 20.875 1 87.56 590 ALA B N 1
ATOM 10353 C CA . ALA B 1 590 ? 31.688 7.301 19.859 1 87.56 590 ALA B CA 1
ATOM 10354 C C . ALA B 1 590 ? 31.781 8.594 19.062 1 87.56 590 ALA B C 1
ATOM 10356 O O . ALA B 1 590 ? 32.688 8.758 18.234 1 87.56 590 ALA B O 1
ATOM 10357 N N . PHE B 1 591 ? 30.969 9.57 19.328 1 88.44 591 PHE B N 1
ATOM 10358 C CA . PHE B 1 591 ? 30.875 10.758 18.484 1 88.44 591 PHE B CA 1
ATOM 10359 C C . PHE B 1 591 ? 30.969 12.023 19.328 1 88.44 591 PHE B C 1
ATOM 10361 O O . PHE B 1 591 ? 30.391 12.094 20.422 1 88.44 591 PHE B O 1
ATOM 10368 N N . HIS B 1 592 ? 31.891 12.883 18.891 1 86.12 592 HIS B N 1
ATOM 10369 C CA . HIS B 1 592 ? 32.062 14.156 19.562 1 86.12 592 HIS B CA 1
ATOM 10370 C C . HIS B 1 592 ? 32.469 15.258 18.578 1 86.12 592 HIS B C 1
ATOM 10372 O O . HIS B 1 592 ? 33.281 15.039 17.688 1 86.12 592 HIS B O 1
ATOM 10378 N N . VAL B 1 593 ? 31.703 16.391 18.703 1 90.31 593 VAL B N 1
ATOM 10379 C CA . VAL B 1 593 ? 32.094 17.547 17.906 1 90.31 593 VAL B CA 1
ATOM 10380 C C . VAL B 1 593 ? 32.969 18.484 18.75 1 90.31 593 VAL B C 1
ATOM 10382 O O . VAL B 1 593 ? 32.469 19.094 19.703 1 90.31 593 VAL B O 1
ATOM 10385 N N . PRO B 1 594 ? 34.156 18.656 18.422 1 89.62 594 PRO B N 1
ATOM 10386 C CA . PRO B 1 594 ? 35.031 19.562 19.203 1 89.62 594 PRO B CA 1
ATOM 10387 C C . PRO B 1 594 ? 34.594 21.016 19.094 1 89.62 594 PRO B C 1
ATOM 10389 O O . PRO B 1 594 ? 34.094 21.438 18.047 1 89.62 594 PRO B O 1
ATOM 10392 N N . LEU B 1 595 ? 34.844 21.766 20.141 1 91.06 595 LEU B N 1
ATOM 10393 C CA . LEU B 1 595 ? 34.5 23.188 20.172 1 91.06 595 LEU B CA 1
ATOM 10394 C C . LEU B 1 595 ? 35.188 23.938 19.031 1 91.06 595 LEU B C 1
ATOM 10396 O O . LEU B 1 595 ? 34.594 24.844 18.422 1 91.06 595 LEU B O 1
ATOM 10400 N N . ARG B 1 596 ? 36.406 23.609 18.734 1 90.25 596 ARG B N 1
ATOM 10401 C CA . ARG B 1 596 ? 37.156 24.234 17.656 1 90.25 596 ARG B CA 1
ATOM 10402 C C . ARG B 1 596 ? 36.438 24.062 16.312 1 90.25 596 ARG B C 1
ATOM 10404 O O . ARG B 1 596 ? 36.438 24.969 15.484 1 90.25 596 ARG B O 1
ATOM 10411 N N . ALA B 1 597 ? 35.875 22.859 16.141 1 92.31 597 ALA B N 1
ATOM 10412 C CA . ALA B 1 597 ? 35.156 22.562 14.898 1 92.31 597 ALA B CA 1
ATOM 10413 C C . ALA B 1 597 ? 33.969 23.484 14.75 1 92.31 597 ALA B C 1
ATOM 10415 O O . ALA B 1 597 ? 33.594 23.875 13.633 1 92.31 597 ALA B O 1
ATOM 10416 N N . LEU B 1 598 ? 33.344 23.812 15.852 1 94 598 LEU B N 1
ATOM 10417 C CA . LEU B 1 598 ? 32.188 24.688 15.82 1 94 598 LEU B CA 1
ATOM 10418 C C . LEU B 1 598 ? 32.594 26.125 15.477 1 94 598 LEU B C 1
ATOM 10420 O O . LEU B 1 598 ? 31.891 26.812 14.734 1 94 598 LEU B O 1
ATOM 10424 N N . VAL B 1 599 ? 33.688 26.531 16.031 1 93.12 599 VAL B N 1
ATOM 10425 C CA . VAL B 1 599 ? 34.219 27.875 15.727 1 93.12 599 VAL B CA 1
ATOM 10426 C C . VAL B 1 599 ? 34.562 27.969 14.242 1 93.12 599 VAL B C 1
ATOM 10428 O O . VAL B 1 599 ? 34.281 28.969 13.594 1 93.12 599 VAL B O 1
ATOM 10431 N N . ASP B 1 600 ? 35.156 26.906 13.75 1 92.38 600 ASP B N 1
ATOM 10432 C CA . ASP B 1 600 ? 35.469 26.859 12.328 1 92.38 600 ASP B CA 1
ATOM 10433 C C . ASP B 1 600 ? 34.219 26.875 11.461 1 92.38 600 ASP B C 1
ATOM 10435 O O . ASP B 1 600 ? 34.188 27.531 10.422 1 92.38 600 ASP B O 1
ATOM 10439 N N . ALA B 1 601 ? 33.25 26.094 11.883 1 92.88 601 ALA B N 1
ATOM 10440 C CA . ALA B 1 601 ? 31.984 26.047 11.148 1 92.88 601 ALA B CA 1
ATOM 10441 C C . ALA B 1 601 ? 31.312 27.406 11.109 1 92.88 601 ALA B C 1
ATOM 10443 O O . ALA B 1 601 ? 30.609 27.734 10.148 1 92.88 601 ALA B O 1
ATOM 10444 N N . ALA B 1 602 ? 31.578 28.219 12.125 1 92.19 602 ALA B N 1
ATOM 10445 C CA . ALA B 1 602 ? 31.016 29.562 12.211 1 92.19 602 ALA B CA 1
ATOM 10446 C C . ALA B 1 602 ? 31.766 30.531 11.305 1 92.19 602 ALA B C 1
ATOM 10448 O O . ALA B 1 602 ? 31.344 31.672 11.109 1 92.19 602 ALA B O 1
ATOM 10449 N N . GLY B 1 603 ? 32.812 30.078 10.727 1 90.38 603 GLY B N 1
ATOM 10450 C CA . GLY B 1 603 ? 33.625 30.953 9.922 1 90.38 603 GLY B CA 1
ATOM 10451 C C . GLY B 1 603 ? 34.438 31.953 10.75 1 90.38 603 GLY B C 1
ATOM 10452 O O . GLY B 1 603 ? 34.781 33.031 10.273 1 90.38 603 GLY B O 1
ATOM 10453 N N . ALA B 1 604 ? 34.688 31.641 11.984 1 90.81 604 ALA B N 1
ATOM 10454 C CA . ALA B 1 604 ? 35.375 32.562 12.906 1 90.81 604 ALA B CA 1
ATOM 10455 C C . ALA B 1 604 ? 36.812 32.094 13.164 1 90.81 604 ALA B C 1
ATOM 10457 O O . ALA B 1 604 ? 37.281 32.125 14.305 1 90.81 604 ALA B O 1
ATOM 10458 N N . ALA B 1 605 ? 37.438 31.688 12.164 1 88.06 605 ALA B N 1
ATOM 10459 C CA . ALA B 1 605 ? 38.812 31.219 12.281 1 88.06 605 ALA B CA 1
ATOM 10460 C C . ALA B 1 605 ? 39.719 32.281 12.883 1 88.06 605 ALA B C 1
ATOM 10462 O O . ALA B 1 605 ? 40.594 32 13.719 1 88.06 605 ALA B O 1
ATOM 10463 N N . PRO B 1 606 ? 39.5 33.562 12.539 1 87.75 606 PRO B N 1
ATOM 10464 C CA . PRO B 1 606 ? 40.344 34.594 13.133 1 87.75 606 PRO B CA 1
ATOM 10465 C C . PRO B 1 606 ? 40.188 34.688 14.648 1 87.75 606 PRO B C 1
ATOM 10467 O O . PRO B 1 606 ? 41.156 34.969 15.359 1 87.75 606 PRO B O 1
ATOM 10470 N N . PHE B 1 607 ? 39 34.5 15.086 1 91.19 607 PHE B N 1
ATOM 10471 C CA . PHE B 1 607 ? 38.75 34.5 16.516 1 91.19 607 PHE B CA 1
ATOM 10472 C C . PHE B 1 607 ? 39.5 33.375 17.203 1 91.19 607 PHE B C 1
ATOM 10474 O O . PHE B 1 607 ? 40.094 33.562 18.281 1 91.19 607 PHE B O 1
ATOM 10481 N N . ALA B 1 608 ? 39.531 32.219 16.594 1 90.25 608 ALA B N 1
ATOM 10482 C CA . ALA B 1 608 ? 40.25 31.078 17.141 1 90.25 608 ALA B CA 1
ATOM 10483 C C . ALA B 1 608 ? 41.75 31.344 17.203 1 90.25 608 ALA B C 1
ATOM 10485 O O . ALA B 1 608 ? 42.406 30.938 18.156 1 90.25 608 ALA B O 1
ATOM 10486 N N . ASP B 1 609 ? 42.188 32 16.234 1 87.75 609 ASP B N 1
ATOM 10487 C CA . ASP B 1 609 ? 43.625 32.344 16.219 1 87.75 609 ASP B CA 1
ATOM 10488 C C . ASP B 1 609 ? 43.969 33.312 17.344 1 87.75 609 ASP B C 1
ATOM 10490 O O . ASP B 1 609 ? 45.031 33.219 17.938 1 87.75 609 ASP B O 1
ATOM 10494 N N . LEU B 1 610 ? 43.062 34.25 17.547 1 88.75 610 LEU B N 1
ATOM 10495 C CA . LEU B 1 610 ? 43.25 35.188 18.641 1 88.75 610 LEU B CA 1
ATOM 10496 C C . LEU B 1 610 ? 43.281 34.469 19.984 1 88.75 610 LEU B C 1
ATOM 10498 O O . LEU B 1 610 ? 44.094 34.812 20.859 1 88.75 610 LEU B O 1
ATOM 10502 N N . LEU B 1 611 ? 42.469 33.562 20.141 1 89.69 611 LEU B N 1
ATOM 10503 C CA . LEU B 1 611 ? 42.406 32.781 21.375 1 89.69 611 LEU B CA 1
ATOM 10504 C C . LEU B 1 611 ? 43.688 32 21.594 1 89.69 611 LEU B C 1
ATOM 10506 O O . LEU B 1 611 ? 44.156 31.875 22.719 1 89.69 611 LEU B O 1
ATOM 10510 N N . ARG B 1 612 ? 44.219 31.484 20.578 1 84.94 612 ARG B N 1
ATOM 10511 C CA . ARG B 1 612 ? 45.438 30.688 20.672 1 84.94 612 ARG B CA 1
ATOM 10512 C C . ARG B 1 612 ? 46.656 31.547 21.047 1 84.94 612 ARG B C 1
ATOM 10514 O O . ARG B 1 612 ? 47.562 31.078 21.719 1 84.94 612 ARG B O 1
ATOM 10521 N N . ARG B 1 613 ? 46.594 32.781 20.672 1 84.06 613 ARG B N 1
ATOM 10522 C CA . ARG B 1 613 ? 47.719 33.688 20.906 1 84.06 613 ARG B CA 1
ATOM 10523 C C . ARG B 1 613 ? 47.656 34.312 22.297 1 84.06 613 ARG B C 1
ATOM 10525 O O . ARG B 1 613 ? 48.656 34.812 22.781 1 84.06 613 ARG B O 1
ATOM 10532 N N . ALA B 1 614 ? 46.5 34.156 22.891 1 86.31 614 ALA B N 1
ATOM 10533 C CA . ALA B 1 614 ? 46.344 34.719 24.234 1 86.31 614 ALA B CA 1
ATOM 10534 C C . ALA B 1 614 ? 46.562 33.625 25.297 1 86.31 614 ALA B C 1
ATOM 10536 O O . ALA B 1 614 ? 45.688 32.812 25.531 1 86.31 614 ALA B O 1
ATOM 10537 N N . PRO B 1 615 ? 47.656 33.656 25.984 1 84.19 615 PRO B N 1
ATOM 10538 C CA . PRO B 1 615 ? 48 32.625 26.938 1 84.19 615 PRO B CA 1
ATOM 10539 C C . PRO B 1 615 ? 46.938 32.438 28.031 1 84.19 615 PRO B C 1
ATOM 10541 O O . PRO B 1 615 ? 46.719 31.328 28.5 1 84.19 615 PRO B O 1
ATOM 10544 N N . ALA B 1 616 ? 46.281 33.5 28.438 1 83.12 616 ALA B N 1
ATOM 10545 C CA . ALA B 1 616 ? 45.312 33.438 29.516 1 83.12 616 ALA B CA 1
ATOM 10546 C C . ALA B 1 616 ? 44.094 32.594 29.109 1 83.12 616 ALA B C 1
ATOM 10548 O O . ALA B 1 616 ? 43.375 32.062 29.969 1 83.12 616 ALA B O 1
ATOM 10549 N N . PHE B 1 617 ? 44 32.406 27.812 1 87.44 617 PHE B N 1
ATOM 10550 C CA . PHE B 1 617 ? 42.812 31.719 27.328 1 87.44 617 PHE B CA 1
ATOM 10551 C C . PHE B 1 617 ? 43.188 30.562 26.422 1 87.44 617 PHE B C 1
ATOM 10553 O O . PHE B 1 617 ? 42.375 30.156 25.562 1 87.44 617 PHE B O 1
ATOM 10560 N N . ALA B 1 618 ? 44.312 30 26.547 1 79.81 618 ALA B N 1
ATOM 10561 C CA . ALA B 1 618 ? 44.844 28.953 25.672 1 79.81 618 ALA B CA 1
ATOM 10562 C C . ALA B 1 618 ? 44 27.688 25.75 1 79.81 618 ALA B C 1
ATOM 10564 O O . ALA B 1 618 ? 43.875 26.953 24.781 1 79.81 618 ALA B O 1
ATOM 10565 N N . ASP B 1 619 ? 43.312 27.5 26.828 1 82.94 619 ASP B N 1
ATOM 10566 C CA . ASP B 1 619 ? 42.531 26.281 27.031 1 82.94 619 ASP B CA 1
ATOM 10567 C C . ASP B 1 619 ? 41.094 26.484 26.625 1 82.94 619 ASP B C 1
ATOM 10569 O O . ASP B 1 619 ? 40.25 25.594 26.812 1 82.94 619 ASP B O 1
ATOM 10573 N N . ALA B 1 620 ? 40.844 27.578 25.953 1 87.31 620 ALA B N 1
ATOM 10574 C CA . ALA B 1 620 ? 39.438 27.953 25.688 1 87.31 620 ALA B CA 1
ATOM 10575 C C . ALA B 1 620 ? 38.844 27.062 24.594 1 87.31 620 ALA B C 1
ATOM 10577 O O . ALA B 1 620 ? 37.625 26.906 24.5 1 87.31 620 ALA B O 1
ATOM 10578 N N . LEU B 1 621 ? 39.688 26.391 23.828 1 87.69 621 LEU B N 1
ATOM 10579 C CA . LEU B 1 621 ? 39.188 25.562 22.734 1 87.69 621 LEU B CA 1
ATOM 10580 C C . LEU B 1 621 ? 39.469 24.094 22.984 1 87.69 621 LEU B C 1
ATOM 10582 O O . LEU B 1 621 ? 39.25 23.25 22.094 1 87.69 621 LEU B O 1
ATOM 10586 N N . GLY B 1 622 ? 39.906 23.75 24.109 1 81.12 622 GLY B N 1
ATOM 10587 C CA . GLY B 1 622 ? 40.188 22.375 24.453 1 81.12 622 GLY B CA 1
ATOM 10588 C C . GLY B 1 622 ? 38.969 21.562 24.828 1 81.12 622 GLY B C 1
ATOM 10589 O O . GLY B 1 622 ? 37.844 22.109 24.844 1 81.12 622 GLY B O 1
ATOM 10590 N N . PRO B 1 623 ? 39.031 20.234 25.078 1 77.06 623 PRO B N 1
ATOM 10591 C CA . PRO B 1 623 ? 37.938 19.344 25.406 1 77.06 623 PRO B CA 1
ATOM 10592 C C . PRO B 1 623 ? 37.25 19.719 26.719 1 77.06 623 PRO B C 1
ATOM 10594 O O . PRO B 1 623 ? 36.031 19.531 26.844 1 77.06 623 PRO B O 1
ATOM 10597 N N . ASP B 1 624 ? 37.938 20.281 27.641 1 79.81 624 ASP B N 1
ATOM 10598 C CA . ASP B 1 624 ? 37.375 20.703 28.922 1 79.81 624 ASP B CA 1
ATOM 10599 C C . ASP B 1 624 ? 37.375 22.219 29.031 1 79.81 624 ASP B C 1
ATOM 10601 O O . ASP B 1 624 ? 37.656 22.781 30.094 1 79.81 624 ASP B O 1
ATOM 10605 N N . ALA B 1 625 ? 36.906 22.734 27.938 1 81.69 625 ALA B N 1
ATOM 10606 C CA . ALA B 1 625 ? 36.906 24.188 27.891 1 81.69 625 ALA B CA 1
ATOM 10607 C C . ALA B 1 625 ? 36 24.766 28.969 1 81.69 625 ALA B C 1
ATOM 10609 O O . ALA B 1 625 ? 34.844 24.375 29.078 1 81.69 625 ALA B O 1
ATOM 10610 N N . PRO B 1 626 ? 36.438 25.688 29.734 1 87.38 626 PRO B N 1
ATOM 10611 C CA . PRO B 1 626 ? 35.656 26.25 30.812 1 87.38 626 PRO B CA 1
ATOM 10612 C C . PRO B 1 626 ? 34.75 27.391 30.344 1 87.38 626 PRO B C 1
ATOM 10614 O O . PRO B 1 626 ? 34 27.969 31.141 1 87.38 626 PRO B O 1
ATOM 10617 N N . TYR B 1 627 ? 34.812 27.625 28.953 1 91.25 627 TYR B N 1
ATOM 10618 C CA . TYR B 1 627 ? 34.062 28.781 28.469 1 91.25 627 TYR B CA 1
ATOM 10619 C C . TYR B 1 627 ? 33.188 28.422 27.281 1 91.25 627 TYR B C 1
ATOM 10621 O O . TYR B 1 627 ? 33.469 27.453 26.562 1 91.25 627 TYR B O 1
ATOM 10629 N N . SER B 1 628 ? 32.062 29.109 27.156 1 94.19 628 SER B N 1
ATOM 10630 C CA . SER B 1 628 ? 31.359 29.25 25.891 1 94.19 628 SER B CA 1
ATOM 10631 C C . SER B 1 628 ? 31.859 30.469 25.125 1 94.19 628 SER B C 1
ATOM 10633 O O . SER B 1 628 ? 32.375 31.406 25.719 1 94.19 628 SER B O 1
ATOM 10635 N N . ILE B 1 629 ? 31.75 30.406 23.906 1 93.88 629 ILE B N 1
ATOM 10636 C CA . ILE B 1 629 ? 32.438 31.391 23.078 1 93.88 629 ILE B CA 1
ATOM 10637 C C . ILE B 1 629 ? 31.406 32.25 22.344 1 93.88 629 ILE B C 1
ATOM 10639 O O . ILE B 1 629 ? 30.438 31.719 21.781 1 93.88 629 ILE B O 1
ATOM 10643 N N . LEU B 1 630 ? 31.547 33.5 22.422 1 94.62 630 LEU B N 1
ATOM 10644 C CA . LEU B 1 630 ? 30.812 34.469 21.609 1 94.62 630 LEU B CA 1
ATOM 10645 C C . LEU B 1 630 ? 31.672 34.969 20.438 1 94.62 630 LEU B C 1
ATOM 10647 O O . LEU B 1 630 ? 32.438 35.938 20.594 1 94.62 630 LEU B O 1
ATOM 10651 N N . ALA B 1 631 ? 31.5 34.344 19.328 1 93.31 631 ALA B N 1
ATOM 10652 C CA . ALA B 1 631 ? 32.344 34.625 18.188 1 93.31 631 ALA B CA 1
ATOM 10653 C C . ALA B 1 631 ? 31.719 35.656 17.25 1 93.31 631 ALA B C 1
ATOM 10655 O O . ALA B 1 631 ? 30.625 35.406 16.719 1 93.31 631 ALA B O 1
ATOM 10656 N N . PRO B 1 632 ? 32.344 36.781 17.078 1 91.12 632 PRO B N 1
ATOM 10657 C CA . PRO B 1 632 ? 31.781 37.781 16.141 1 91.12 632 PRO B CA 1
ATOM 10658 C C . PRO B 1 632 ? 32.031 37.406 14.68 1 91.12 632 PRO B C 1
ATOM 10660 O O . PRO B 1 632 ? 33.125 36.938 14.344 1 91.12 632 PRO B O 1
ATOM 10663 N N . ALA B 1 633 ? 31.047 37.625 13.945 1 87.62 633 ALA B N 1
ATOM 10664 C CA . ALA B 1 633 ? 31.203 37.406 12.516 1 87.62 633 ALA B CA 1
ATOM 10665 C C . ALA B 1 633 ? 32.094 38.469 11.891 1 87.62 633 ALA B C 1
ATOM 10667 O O . ALA B 1 633 ? 32.031 39.656 12.266 1 87.62 633 ALA B O 1
ATOM 10668 N N . GLY B 1 634 ? 32.969 38.156 10.992 1 80.69 634 GLY B N 1
ATOM 10669 C CA . GLY B 1 634 ? 33.75 39.094 10.211 1 80.69 634 GLY B CA 1
ATOM 10670 C C . GLY B 1 634 ? 34.844 39.75 11.016 1 80.69 634 GLY B C 1
ATOM 10671 O O . GLY B 1 634 ? 35.281 40.875 10.695 1 80.69 634 GLY B O 1
ATOM 10672 N N . LEU B 1 635 ? 35.281 39.281 12.086 1 80.94 635 LEU B N 1
ATOM 10673 C CA . LEU B 1 635 ? 36.344 39.875 12.898 1 80.94 635 LEU B CA 1
ATOM 10674 C C . LEU B 1 635 ? 37.625 39.938 12.125 1 80.94 635 LEU B C 1
ATOM 10676 O O . LEU B 1 635 ? 38.062 38.969 11.508 1 80.94 635 LEU B O 1
ATOM 10680 N N . LEU B 1 636 ? 38.094 41.25 11.961 1 74.75 636 LEU B N 1
ATOM 10681 C CA . LEU B 1 636 ? 39.438 41.469 11.414 1 74.75 636 LEU B CA 1
ATOM 10682 C C . LEU B 1 636 ? 40.469 41.688 12.531 1 74.75 636 LEU B C 1
ATOM 10684 O O . LEU B 1 636 ? 40.219 42.5 13.43 1 74.75 636 LEU B O 1
ATOM 10688 N N . GLN B 1 637 ? 41.406 40.875 12.734 1 66.75 637 GLN B N 1
ATOM 10689 C CA . GLN B 1 637 ? 42.406 40.875 13.805 1 66.75 637 GLN B CA 1
ATOM 10690 C C . GLN B 1 637 ? 43 42.25 14.039 1 66.75 637 GLN B C 1
ATOM 10692 O O . GLN B 1 637 ? 43.219 42.656 15.188 1 66.75 637 GLN B O 1
ATOM 10697 N N . ARG B 1 638 ? 43.156 43 13.031 1 63.06 638 ARG B N 1
ATOM 10698 C CA . ARG B 1 638 ? 43.812 44.312 13.117 1 63.06 638 ARG B CA 1
ATOM 10699 C C . ARG B 1 638 ? 42.969 45.312 13.898 1 63.06 638 ARG B C 1
ATOM 10701 O O . ARG B 1 638 ? 43.5 46.312 14.406 1 63.06 638 ARG B O 1
ATOM 10708 N N . HIS B 1 639 ? 41.812 44.969 14.227 1 65 639 HIS B N 1
ATOM 10709 C CA . HIS B 1 639 ? 40.906 45.969 14.789 1 65 639 HIS B CA 1
ATOM 10710 C C . HIS B 1 639 ? 40.719 45.75 16.297 1 65 639 HIS B C 1
ATOM 10712 O O . HIS B 1 639 ? 39.875 46.406 16.922 1 65 639 HIS B O 1
ATOM 10718 N N . VAL B 1 640 ? 41.594 44.844 16.797 1 76.12 640 VAL B N 1
ATOM 10719 C CA . VAL B 1 640 ? 41.438 44.625 18.234 1 76.12 640 VAL B CA 1
ATOM 10720 C C . VAL B 1 640 ? 42.594 45.281 18.984 1 76.12 640 VAL B C 1
ATOM 10722 O O . VAL B 1 640 ? 43.719 44.844 18.891 1 76.12 640 VAL B O 1
ATOM 10725 N N . ALA B 1 641 ? 42.375 46.438 19.594 1 73.69 641 ALA B N 1
ATOM 10726 C CA . ALA B 1 641 ? 43.406 47.219 20.312 1 73.69 641 ALA B CA 1
ATOM 10727 C C . ALA B 1 641 ? 43.938 46.438 21.5 1 73.69 641 ALA B C 1
ATOM 10729 O O . ALA B 1 641 ? 45.156 46.344 21.703 1 73.69 641 ALA B O 1
ATOM 10730 N N . ASP B 1 642 ? 43.094 45.875 22.344 1 80.06 642 ASP B N 1
ATOM 10731 C CA . ASP B 1 642 ? 43.438 45.094 23.516 1 80.06 642 ASP B CA 1
ATOM 10732 C C . ASP B 1 642 ? 42.812 43.688 23.422 1 80.06 642 ASP B C 1
ATOM 10734 O O . ASP B 1 642 ? 41.719 43.438 23.891 1 80.06 642 ASP B O 1
ATOM 10738 N N . PRO B 1 643 ? 43.656 42.75 22.969 1 83.62 643 PRO B N 1
ATOM 10739 C CA . PRO B 1 643 ? 43.125 41.375 22.734 1 83.62 643 PRO B CA 1
ATOM 10740 C C . PRO B 1 643 ? 42.625 40.719 24.016 1 83.62 643 PRO B C 1
ATOM 10742 O O . PRO B 1 643 ? 41.625 40 23.984 1 83.62 643 PRO B O 1
ATOM 10745 N N . ALA B 1 644 ? 43.312 40.906 25.078 1 82.88 644 ALA B N 1
ATOM 10746 C CA . ALA B 1 644 ? 42.906 40.25 26.328 1 82.88 644 ALA B CA 1
ATOM 10747 C C . ALA B 1 644 ? 41.531 40.75 26.797 1 82.88 644 ALA B C 1
ATOM 10749 O O . ALA B 1 644 ? 40.688 39.969 27.203 1 82.88 644 ALA B O 1
ATOM 10750 N N . LYS B 1 645 ? 41.375 42.062 26.766 1 83.12 645 LYS B N 1
ATOM 10751 C CA . LYS B 1 645 ? 40.094 42.625 27.172 1 83.12 645 LYS B CA 1
ATOM 10752 C C . LYS B 1 645 ? 39 42.25 26.203 1 83.12 645 LYS B C 1
ATOM 10754 O O . LYS B 1 645 ? 37.844 42 26.609 1 83.12 645 LYS B O 1
ATOM 10759 N N . PHE B 1 646 ? 39.344 42.219 25 1 88.19 646 PHE B N 1
ATOM 10760 C CA . PHE B 1 646 ? 38.406 41.844 23.969 1 88.19 646 PHE B CA 1
ATOM 10761 C C . PHE B 1 646 ? 37.906 40.406 24.172 1 88.19 646 PHE B C 1
ATOM 10763 O O . PHE B 1 646 ? 36.719 40.156 24.141 1 88.19 646 PHE B O 1
ATOM 10770 N N . LEU B 1 647 ? 38.844 39.531 24.422 1 89.38 647 LEU B N 1
ATOM 10771 C CA . LEU B 1 647 ? 38.531 38.094 24.594 1 89.38 647 LEU B CA 1
ATOM 10772 C C . LEU B 1 647 ? 37.75 37.875 25.891 1 89.38 647 LEU B C 1
ATOM 10774 O O . LEU B 1 647 ? 36.844 37.031 25.938 1 89.38 647 LEU B O 1
ATOM 10778 N N . ALA B 1 648 ? 38.031 38.625 26.859 1 87.62 648 ALA B N 1
ATOM 10779 C CA . ALA B 1 648 ? 37.344 38.531 28.141 1 87.62 648 ALA B CA 1
ATOM 10780 C C . ALA B 1 648 ? 35.875 38.875 28 1 87.62 648 ALA B C 1
ATOM 10782 O O . ALA B 1 648 ? 35.031 38.312 28.688 1 87.62 648 ALA B O 1
ATOM 10783 N N . ALA B 1 649 ? 35.656 39.719 27.094 1 87.56 649 ALA B N 1
ATOM 10784 C CA . ALA B 1 649 ? 34.281 40.156 26.875 1 87.56 649 ALA B CA 1
ATOM 10785 C C . ALA B 1 649 ? 33.5 39.156 26.016 1 87.56 649 ALA B C 1
ATOM 10787 O O . ALA B 1 649 ? 32.281 39.156 25.984 1 87.56 649 ALA B O 1
ATOM 10788 N N . HIS B 1 650 ? 34.25 38.281 25.344 1 92.69 650 HIS B N 1
ATOM 10789 C CA . HIS B 1 650 ? 33.625 37.375 24.391 1 92.69 650 HIS B CA 1
ATOM 10790 C C . HIS B 1 650 ? 33.656 35.938 24.891 1 92.69 650 HIS B C 1
ATOM 10792 O O . HIS B 1 650 ? 33.406 35 24.125 1 92.69 650 HIS B O 1
ATOM 10798 N N . LEU B 1 651 ? 34 35.719 26.094 1 93.25 651 LEU B N 1
ATOM 10799 C CA . LEU B 1 651 ? 34 34.406 26.719 1 93.25 651 LEU B CA 1
ATOM 10800 C C . LEU B 1 651 ? 33.031 34.375 27.906 1 93.25 651 LEU B C 1
ATOM 10802 O O . LEU B 1 651 ? 33.031 35.281 28.734 1 93.25 651 LEU B O 1
ATOM 10806 N N . VAL B 1 652 ? 32.219 33.375 27.875 1 93.19 652 VAL B N 1
ATOM 10807 C CA . VAL B 1 652 ? 31.234 33.188 28.938 1 93.19 652 VAL B CA 1
ATOM 10808 C C . VAL B 1 652 ? 31.562 31.906 29.703 1 93.19 652 VAL B C 1
ATOM 10810 O O . VAL B 1 652 ? 31.75 30.844 29.094 1 93.19 652 VAL B O 1
ATOM 10813 N N . PRO B 1 653 ? 31.625 32.031 31.031 1 91.19 653 PRO B N 1
ATOM 10814 C CA . PRO B 1 653 ? 31.875 30.812 31.797 1 91.19 653 PRO B CA 1
ATOM 10815 C C . PRO B 1 653 ? 30.875 29.703 31.5 1 91.19 653 PRO B C 1
ATOM 10817 O O . PRO B 1 653 ? 29.688 29.984 31.328 1 91.19 653 PRO B O 1
ATOM 10820 N N . ARG B 1 654 ? 31.297 28.469 31.484 1 89.88 654 ARG B N 1
ATOM 10821 C CA . ARG B 1 654 ? 30.5 27.297 31.156 1 89.88 654 ARG B CA 1
ATOM 10822 C C . ARG B 1 654 ? 29.25 27.234 32.031 1 89.88 654 ARG B C 1
ATOM 10824 O O . ARG B 1 654 ? 28.188 26.828 31.578 1 89.88 654 ARG B O 1
ATOM 10831 N N . ALA B 1 655 ? 29.328 27.641 33.25 1 87.69 655 ALA B N 1
ATOM 10832 C CA . ALA B 1 655 ? 28.219 27.594 34.188 1 87.69 655 ALA B CA 1
ATOM 10833 C C . ALA B 1 655 ? 27.109 28.562 33.781 1 87.69 655 ALA B C 1
ATOM 10835 O O . ALA B 1 655 ? 25.938 28.391 34.156 1 87.69 655 ALA B O 1
ATOM 10836 N N . ALA B 1 656 ? 27.5 29.594 33 1 89.69 656 ALA B N 1
ATOM 10837 C CA . ALA B 1 656 ? 26.531 30.625 32.625 1 89.69 656 ALA B CA 1
ATOM 10838 C C . ALA B 1 656 ? 25.984 30.375 31.219 1 89.69 656 ALA B C 1
ATOM 10840 O O . ALA B 1 656 ? 25.188 31.172 30.703 1 89.69 656 ALA B O 1
ATOM 10841 N N . THR B 1 657 ? 26.359 29.281 30.688 1 90.38 657 THR B N 1
ATOM 10842 C CA . THR B 1 657 ? 25.953 29 29.328 1 90.38 657 THR B CA 1
ATOM 10843 C C . THR B 1 657 ? 24.422 28.891 29.219 1 90.38 657 THR B C 1
ATOM 10845 O O . THR B 1 657 ? 23.828 29.391 28.266 1 90.38 657 THR B O 1
ATOM 10848 N N . ASP B 1 658 ? 23.812 28.281 30.188 1 88.25 658 ASP B N 1
ATOM 10849 C CA . ASP B 1 658 ? 22.359 28.094 30.172 1 88.25 658 ASP B CA 1
ATOM 10850 C C . ASP B 1 658 ? 21.625 29.422 30.266 1 88.25 658 ASP B C 1
ATOM 10852 O O . ASP B 1 658 ? 20.547 29.594 29.688 1 88.25 658 ASP B O 1
ATOM 10856 N N . ALA B 1 659 ? 22.203 30.312 30.969 1 87.94 659 ALA B N 1
ATOM 10857 C CA . ALA B 1 659 ? 21.594 31.625 31.094 1 87.94 659 ALA B CA 1
ATOM 10858 C C . ALA B 1 659 ? 21.562 32.344 29.75 1 87.94 659 ALA B C 1
ATOM 10860 O O . ALA B 1 659 ? 20.609 33.062 29.453 1 87.94 659 ALA B O 1
ATOM 10861 N N . LEU B 1 660 ? 22.562 32.125 29.047 1 88.81 660 LEU B N 1
ATOM 10862 C CA . LEU B 1 660 ? 22.641 32.719 27.719 1 88.81 660 LEU B CA 1
ATOM 10863 C C . LEU B 1 660 ? 21.688 32 26.766 1 88.81 660 LEU B C 1
ATOM 10865 O O . LEU B 1 660 ? 21.031 32.656 25.938 1 88.81 660 LEU B O 1
ATOM 10869 N N . ARG B 1 661 ? 21.578 30.734 26.859 1 88.94 661 ARG B N 1
ATOM 10870 C CA . ARG B 1 661 ? 20.719 29.953 25.984 1 88.94 661 ARG B CA 1
ATOM 10871 C C . ARG B 1 661 ? 19.25 30.281 26.219 1 88.94 661 ARG B C 1
ATOM 10873 O O . ARG B 1 661 ? 18.484 30.375 25.266 1 88.94 661 ARG B O 1
ATOM 10880 N N . LEU B 1 662 ? 18.906 30.5 27.391 1 86.75 662 LEU B N 1
ATOM 10881 C CA . LEU B 1 662 ? 17.5 30.75 27.75 1 86.75 662 LEU B CA 1
ATOM 10882 C C . LEU B 1 662 ? 17.219 32.25 27.781 1 86.75 662 LEU B C 1
ATOM 10884 O O . LEU B 1 662 ? 16.062 32.656 27.812 1 86.75 662 LEU B O 1
ATOM 10888 N N . CYS B 1 663 ? 18.344 32.969 27.656 1 86.94 663 CYS B N 1
ATOM 10889 C CA . CYS B 1 663 ? 18.25 34.438 27.703 1 86.94 663 CYS B CA 1
ATOM 10890 C C . CYS B 1 663 ? 17.484 34.875 28.938 1 86.94 663 CYS B C 1
ATOM 10892 O O . CYS B 1 663 ? 16.516 35.625 28.828 1 86.94 663 CYS B O 1
ATOM 10894 N N . ASN B 1 664 ? 17.953 34.406 30.094 1 79.56 664 ASN B N 1
ATOM 10895 C CA . ASN B 1 664 ? 17.312 34.719 31.375 1 79.56 664 ASN B CA 1
ATOM 10896 C C . ASN B 1 664 ? 18.031 35.844 32.094 1 79.56 664 ASN B C 1
ATOM 10898 O O . ASN B 1 664 ? 18.75 35.625 33.062 1 79.56 664 ASN B O 1
ATOM 10902 N N . GLY B 1 665 ? 17.953 37.125 31.469 1 77.94 665 GLY B N 1
ATOM 10903 C CA . GLY B 1 665 ? 18.438 38.281 32.219 1 77.94 665 GLY B CA 1
ATOM 10904 C C . GLY B 1 665 ? 19.906 38.531 31.984 1 77.94 665 GLY B C 1
ATOM 10905 O O . GLY B 1 665 ? 20.375 38.562 30.844 1 77.94 665 GLY B O 1
ATOM 10906 N N . LEU B 1 666 ? 20.688 38.781 33.156 1 85.88 666 LEU B N 1
ATOM 10907 C CA . LEU B 1 666 ? 22.094 39.156 33.125 1 85.88 666 LEU B CA 1
ATOM 10908 C C . LEU B 1 666 ? 22.984 37.938 33 1 85.88 666 LEU B C 1
ATOM 10910 O O . LEU B 1 666 ? 22.812 36.969 33.781 1 85.88 666 LEU B O 1
ATOM 10914 N N . VAL B 1 667 ? 23.859 37.906 32.031 1 90.69 667 VAL B N 1
ATOM 10915 C CA . VAL B 1 667 ? 24.797 36.812 31.812 1 90.69 667 VAL B CA 1
ATOM 10916 C C . VAL B 1 667 ? 26.219 37.25 32.156 1 90.69 667 VAL B C 1
ATOM 10918 O O . VAL B 1 667 ? 26.734 38.188 31.531 1 90.69 667 VAL B O 1
ATOM 10921 N N . PRO B 1 668 ? 26.781 36.625 33.031 1 88.62 668 PRO B N 1
ATOM 10922 C CA . PRO B 1 668 ? 28.156 37.031 33.375 1 88.62 668 PRO B CA 1
ATOM 10923 C C . PRO B 1 668 ? 29.156 36.656 32.281 1 88.62 668 PRO B C 1
ATOM 10925 O O . PRO B 1 668 ? 28.938 35.688 31.531 1 88.62 668 PRO B O 1
ATOM 10928 N N . THR B 1 669 ? 30.188 37.438 32.125 1 88.69 669 THR B N 1
ATOM 10929 C CA . THR B 1 669 ? 31.312 37.125 31.25 1 88.69 669 THR B CA 1
ATOM 10930 C C . THR B 1 669 ? 32.531 36.719 32.094 1 88.69 669 THR B C 1
ATOM 10932 O O . THR B 1 669 ? 32.5 36.812 33.312 1 88.69 669 THR B O 1
ATOM 10935 N N . ALA B 1 670 ? 33.469 36.125 31.5 1 81.62 670 ALA B N 1
ATOM 10936 C CA . ALA B 1 670 ? 34.656 35.656 32.219 1 81.62 670 ALA B CA 1
ATOM 10937 C C . ALA B 1 670 ? 35.344 36.781 32.938 1 81.62 670 ALA B C 1
ATOM 10939 O O . ALA B 1 670 ? 35.719 36.688 34.125 1 81.62 670 ALA B O 1
ATOM 10940 N N . HIS B 1 671 ? 35.656 37.938 32.312 1 74.69 671 HIS B N 1
ATOM 10941 C CA . HIS B 1 671 ? 36.406 39 32.969 1 74.69 671 HIS B CA 1
ATOM 10942 C C . HIS B 1 671 ? 35.906 40.375 32.531 1 74.69 671 HIS B C 1
ATOM 10944 O O . HIS B 1 671 ? 36.656 41.375 32.594 1 74.69 671 HIS B O 1
ATOM 10950 N N . GLY B 1 672 ? 34.719 40.344 32.031 1 75.06 672 GLY B N 1
ATOM 10951 C CA . GLY B 1 672 ? 34.156 41.594 31.562 1 75.06 672 GLY B CA 1
ATOM 10952 C C . GLY B 1 672 ? 32.812 41.906 32.156 1 75.06 672 GLY B C 1
ATOM 10953 O O . GLY B 1 672 ? 32.375 41.281 33.125 1 75.06 672 GLY B O 1
ATOM 10954 N N . PRO B 1 673 ? 32.312 42.969 31.734 1 84.75 673 PRO B N 1
ATOM 10955 C CA . PRO B 1 673 ? 30.969 43.344 32.188 1 84.75 673 PRO B CA 1
ATOM 10956 C C . PRO B 1 673 ? 29.906 42.312 31.812 1 84.75 673 PRO B C 1
ATOM 10958 O O . PRO B 1 673 ? 30.062 41.594 30.812 1 84.75 673 PRO B O 1
ATOM 10961 N N . PRO B 1 674 ? 28.984 42.188 32.656 1 90.38 674 PRO B N 1
ATOM 10962 C CA . PRO B 1 674 ? 27.906 41.25 32.344 1 90.38 674 PRO B CA 1
ATOM 10963 C C . PRO B 1 674 ? 27.094 41.656 31.125 1 90.38 674 PRO B C 1
ATOM 10965 O O . PRO B 1 674 ? 27.109 42.844 30.734 1 90.38 674 PRO B O 1
ATOM 10968 N N . LEU B 1 675 ? 26.5 40.656 30.547 1 91 675 LEU B N 1
ATOM 10969 C CA . LEU B 1 675 ? 25.703 40.875 29.344 1 91 675 LEU B CA 1
ATOM 10970 C C . LEU B 1 675 ? 24.219 40.812 29.656 1 91 675 LEU B C 1
ATOM 10972 O O . LEU B 1 675 ? 23.797 40.031 30.516 1 91 675 LEU B O 1
ATOM 10976 N N . HIS B 1 676 ? 23.516 41.688 29.047 1 89.75 676 HIS B N 1
ATOM 10977 C CA . HIS B 1 676 ? 22.062 41.594 29.078 1 89.75 676 HIS B CA 1
ATOM 10978 C C . HIS B 1 676 ? 21.531 40.875 27.844 1 89.75 676 HIS B C 1
ATOM 10980 O O . HIS B 1 676 ? 21.891 41.188 26.719 1 89.75 676 HIS B O 1
ATOM 10986 N N . CYS B 1 677 ? 20.766 39.812 28.109 1 89.62 677 CYS B N 1
ATOM 10987 C CA . CYS B 1 677 ? 20.156 39.062 27.031 1 89.62 677 CYS B CA 1
ATOM 10988 C C . CYS B 1 677 ? 18.656 39.281 26.969 1 89.62 677 CYS B C 1
ATOM 10990 O O . CYS B 1 677 ? 17.969 39.156 27.984 1 89.62 677 CYS B O 1
ATOM 10992 N N . ARG B 1 678 ? 18.172 39.656 25.766 1 82.88 678 ARG B N 1
ATOM 10993 C CA . ARG B 1 678 ? 16.734 39.812 25.547 1 82.88 678 ARG B CA 1
ATOM 10994 C C . ARG B 1 678 ? 16.266 39 24.344 1 82.88 678 ARG B C 1
ATOM 10996 O O . ARG B 1 678 ? 16.984 38.906 23.344 1 82.88 678 ARG B O 1
ATOM 11003 N N . ALA B 1 679 ? 15.086 38.344 24.547 1 81.31 679 ALA B N 1
ATOM 11004 C CA . ALA B 1 679 ? 14.477 37.531 23.484 1 81.31 679 ALA B CA 1
ATOM 11005 C C . ALA B 1 679 ? 13.125 38.125 23.078 1 81.31 679 ALA B C 1
ATOM 11007 O O . ALA B 1 679 ? 12.078 37.656 23.531 1 81.31 679 ALA B O 1
ATOM 11008 N N . PRO B 1 680 ? 13.109 39.031 22.172 1 64.88 680 PRO B N 1
ATOM 11009 C CA . PRO B 1 680 ? 11.852 39.656 21.766 1 64.88 680 PRO B CA 1
ATOM 11010 C C . PRO B 1 680 ? 10.914 38.688 21.031 1 64.88 680 PRO B C 1
ATOM 11012 O O . PRO B 1 680 ? 9.703 38.906 20.984 1 64.88 680 PRO B O 1
ATOM 11015 N N . ALA B 1 681 ? 11.469 37.75 20.266 1 64.94 681 ALA B N 1
ATOM 11016 C CA . ALA B 1 681 ? 10.719 36.719 19.562 1 64.94 681 ALA B CA 1
ATOM 11017 C C . ALA B 1 681 ? 11.367 35.344 19.75 1 64.94 681 ALA B C 1
ATOM 11019 O O . ALA B 1 681 ? 12.539 35.25 20.125 1 64.94 681 ALA B O 1
ATOM 11020 N N . PRO B 1 682 ? 10.477 34.406 19.516 1 70.06 682 PRO B N 1
ATOM 11021 C CA . PRO B 1 682 ? 11.078 33.094 19.625 1 70.06 682 PRO B CA 1
ATOM 11022 C C . PRO B 1 682 ? 12.219 32.875 18.625 1 70.06 682 PRO B C 1
ATOM 11024 O O . PRO B 1 682 ? 12.07 33.156 17.438 1 70.06 682 PRO B O 1
ATOM 11027 N N . GLY B 1 683 ? 13.359 32.5 19.172 1 71.38 683 GLY B N 1
ATOM 11028 C CA . GLY B 1 683 ? 14.492 32.188 18.328 1 71.38 683 GLY B CA 1
ATOM 11029 C C . GLY B 1 683 ? 15.453 33.344 18.141 1 71.38 683 GLY B C 1
ATOM 11030 O O . GLY B 1 683 ? 16.531 33.188 17.562 1 71.38 683 GLY B O 1
ATOM 11031 N N . VAL B 1 684 ? 14.977 34.531 18.641 1 73 684 VAL B N 1
ATOM 11032 C CA . VAL B 1 684 ? 15.836 35.688 18.516 1 73 684 VAL B CA 1
ATOM 11033 C C . VAL B 1 684 ? 16.453 36.031 19.859 1 73 684 VAL B C 1
ATOM 11035 O O . VAL B 1 684 ? 15.734 36.156 20.875 1 73 684 VAL B O 1
ATOM 11038 N N . ARG B 1 685 ? 17.766 36.188 19.812 1 87.75 685 ARG B N 1
ATOM 11039 C CA . ARG B 1 685 ? 18.5 36.562 21.016 1 87.75 685 ARG B CA 1
ATOM 11040 C C . ARG B 1 685 ? 19.359 37.812 20.766 1 87.75 685 ARG B C 1
ATOM 11042 O O . ARG B 1 685 ? 20.172 37.812 19.828 1 87.75 685 ARG B O 1
ATOM 11049 N N . LEU B 1 686 ? 19.109 38.781 21.562 1 85.19 686 LEU B N 1
ATOM 11050 C CA . LEU B 1 686 ? 19.891 40.031 21.5 1 85.19 686 LEU B CA 1
ATOM 11051 C C . LEU B 1 686 ? 20.703 40.219 22.766 1 85.19 686 LEU B C 1
ATOM 11053 O O . LEU B 1 686 ? 20.203 40.031 23.875 1 85.19 686 LEU B O 1
ATOM 11057 N N . LEU B 1 687 ? 21.953 40.5 22.516 1 89.81 687 LEU B N 1
ATOM 11058 C CA . LEU B 1 687 ? 22.875 40.688 23.641 1 89.81 687 LEU B CA 1
ATOM 11059 C C . LEU B 1 687 ? 23.375 42.125 23.688 1 89.81 687 LEU B C 1
ATOM 11061 O O . LEU B 1 687 ? 23.578 42.75 22.641 1 89.81 687 LEU B O 1
ATOM 11065 N N . SER B 1 688 ? 23.484 42.656 24.875 1 87.88 688 SER B N 1
ATOM 11066 C CA . SER B 1 688 ? 24.094 43.969 25.094 1 87.88 688 SER B CA 1
ATOM 11067 C C . SER B 1 688 ? 24.922 44 26.359 1 87.88 688 SER B C 1
ATOM 11069 O O . SER B 1 688 ? 24.641 43.281 27.312 1 87.88 688 SER B O 1
ATOM 11071 N N . VAL B 1 689 ? 26.047 44.781 26.25 1 86.5 689 VAL B N 1
ATOM 11072 C CA . VAL B 1 689 ? 26.875 44.938 27.438 1 86.5 689 VAL B CA 1
ATOM 11073 C C . VAL B 1 689 ? 26.156 45.812 28.453 1 86.5 689 VAL B C 1
ATOM 11075 O O . VAL B 1 689 ? 25.516 46.812 28.094 1 86.5 689 VAL B O 1
ATOM 11078 N N . ALA B 1 690 ? 26.188 45.406 29.609 1 81.06 690 ALA B N 1
ATOM 11079 C CA . ALA B 1 690 ? 25.516 46.156 30.656 1 81.06 690 ALA B CA 1
ATOM 11080 C C . ALA B 1 690 ? 25.938 47.625 30.625 1 81.06 690 ALA B C 1
ATOM 11082 O O . ALA B 1 690 ? 27.141 47.938 30.656 1 81.06 690 ALA B O 1
ATOM 11083 N N . GLY B 1 691 ? 25.047 48.562 30.516 1 69.56 691 GLY B N 1
ATOM 11084 C CA . GLY B 1 691 ? 25.328 50 30.516 1 69.56 691 GLY B CA 1
ATOM 11085 C C . GLY B 1 691 ? 25.438 50.594 29.125 1 69.56 691 GLY B C 1
ATOM 11086 O O . GLY B 1 691 ? 25.578 51.812 28.953 1 69.56 691 GLY B O 1
ATOM 11087 N N . HIS B 1 692 ? 25.484 49.625 28.156 1 72.5 692 HIS B N 1
ATOM 11088 C CA . HIS B 1 692 ? 25.578 50.094 26.766 1 72.5 692 HIS B CA 1
ATOM 11089 C C . HIS B 1 692 ? 24.297 49.75 26 1 72.5 692 HIS B C 1
ATOM 11091 O O . HIS B 1 692 ? 23.672 48.719 26.266 1 72.5 692 HIS B O 1
ATOM 11097 N N . SER B 1 693 ? 23.922 50.656 25.234 1 69.06 693 SER B N 1
ATOM 11098 C CA . SER B 1 693 ? 22.641 50.531 24.562 1 69.06 693 SER B CA 1
ATOM 11099 C C . SER B 1 693 ? 22.766 49.719 23.266 1 69.06 693 SER B C 1
ATOM 11101 O O . SER B 1 693 ? 21.766 49.25 22.734 1 69.06 693 SER B O 1
ATOM 11103 N N . GLN B 1 694 ? 24 49.438 22.859 1 74.81 694 GLN B N 1
ATOM 11104 C CA . GLN B 1 694 ? 24.109 48.781 21.562 1 74.81 694 GLN B CA 1
ATOM 11105 C C . GLN B 1 694 ? 23.844 47.281 21.703 1 74.81 694 GLN B C 1
ATOM 11107 O O . GLN B 1 694 ? 24.516 46.594 22.484 1 74.81 694 GLN B O 1
ATOM 11112 N N . GLU B 1 695 ? 22.859 46.812 20.953 1 82.25 695 GLU B N 1
ATOM 11113 C CA . GLU B 1 695 ? 22.5 45.406 21 1 82.25 695 GLU B CA 1
ATOM 11114 C C . GLU B 1 695 ? 23.109 44.625 19.844 1 82.25 695 GLU B C 1
ATOM 11116 O O . GLU B 1 695 ? 23.219 45.125 18.734 1 82.25 695 GLU B O 1
ATOM 11121 N N . VAL B 1 696 ? 23.703 43.406 20.156 1 86.25 696 VAL B N 1
ATOM 11122 C CA . VAL B 1 696 ? 24.281 42.469 19.188 1 86.25 696 VAL B CA 1
ATOM 11123 C C . VAL B 1 696 ? 23.391 41.25 19.078 1 86.25 696 VAL B C 1
ATOM 11125 O O . VAL B 1 696 ? 22.875 40.75 20.078 1 86.25 696 VAL B O 1
ATOM 11128 N N . ARG B 1 697 ? 23.234 40.75 17.844 1 84.12 697 ARG B N 1
ATOM 11129 C CA . ARG B 1 697 ? 22.328 39.625 17.609 1 84.12 697 ARG B CA 1
ATOM 11130 C C . ARG B 1 697 ? 23.094 38.312 17.5 1 84.12 697 ARG B C 1
ATOM 11132 O O . ARG B 1 697 ? 24.172 38.25 16.891 1 84.12 697 ARG B O 1
ATOM 11139 N N . VAL B 1 698 ? 22.5 37.312 18.031 1 89.88 698 VAL B N 1
ATOM 11140 C CA . VAL B 1 698 ? 23.031 35.969 17.875 1 89.88 698 VAL B CA 1
ATOM 11141 C C . VAL B 1 698 ? 22.5 35.375 16.578 1 89.88 698 VAL B C 1
ATOM 11143 O O . VAL B 1 698 ? 21.297 35.25 16.391 1 89.88 698 VAL B O 1
ATOM 11146 N N . LEU B 1 699 ? 23.406 34.969 15.711 1 84.69 699 LEU B N 1
ATOM 11147 C CA . LEU B 1 699 ? 23.031 34.438 14.398 1 84.69 699 LEU B CA 1
ATOM 11148 C C . LEU B 1 699 ? 22.812 32.938 14.453 1 84.69 699 LEU B C 1
ATOM 11150 O O . LEU B 1 699 ? 21.797 32.438 13.961 1 84.69 699 LEU B O 1
ATOM 11154 N N . LYS B 1 700 ? 23.766 32.219 14.93 1 91.81 700 LYS B N 1
ATOM 11155 C CA . LYS B 1 700 ? 23.719 30.781 15.031 1 91.81 700 LYS B CA 1
ATOM 11156 C C . LYS B 1 700 ? 24.281 30.297 16.375 1 91.81 700 LYS B C 1
ATOM 11158 O O . LYS B 1 700 ? 25.062 31.016 17 1 91.81 700 LYS B O 1
ATOM 11163 N N . VAL B 1 701 ? 23.844 29.219 16.734 1 93.88 701 VAL B N 1
ATOM 11164 C CA . VAL B 1 701 ? 24.328 28.625 17.984 1 93.88 701 VAL B CA 1
ATOM 11165 C C . VAL B 1 701 ? 24.75 27.172 17.734 1 93.88 701 VAL B C 1
ATOM 11167 O O . VAL B 1 701 ? 24.188 26.5 16.875 1 93.88 701 VAL B O 1
ATOM 11170 N N . GLY B 1 702 ? 25.781 26.734 18.344 1 94.75 702 GLY B N 1
ATOM 11171 C CA . GLY B 1 702 ? 26.203 25.344 18.406 1 94.75 702 GLY B CA 1
ATOM 11172 C C . GLY B 1 702 ? 26.719 24.938 19.781 1 94.75 702 GLY B C 1
ATOM 11173 O O . GLY B 1 702 ? 27.375 25.734 20.453 1 94.75 702 GLY B O 1
ATOM 11174 N N . CYS B 1 703 ? 26.438 23.781 20.172 1 91.31 703 CYS B N 1
ATOM 11175 C CA . CYS B 1 703 ? 26.828 23.359 21.516 1 91.31 703 CYS B CA 1
ATOM 11176 C C . CYS B 1 703 ? 27.453 21.969 21.5 1 91.31 703 CYS B C 1
ATOM 11178 O O . CYS B 1 703 ? 27.156 21.172 20.609 1 91.31 703 CYS B O 1
ATOM 11180 N N . THR B 1 704 ? 28.328 21.75 22.344 1 88.56 704 THR B N 1
ATOM 11181 C CA . THR B 1 704 ? 28.969 20.453 22.562 1 88.56 704 THR B CA 1
ATOM 11182 C C . THR B 1 704 ? 29.406 20.297 24.016 1 88.56 704 THR B C 1
ATOM 11184 O O . THR B 1 704 ? 30.031 21.203 24.578 1 88.56 704 THR B O 1
ATOM 11187 N N . ASP B 1 705 ? 29.141 19.25 24.672 1 80.12 705 ASP B N 1
ATOM 11188 C CA . ASP B 1 705 ? 29.578 18.891 26.016 1 80.12 705 ASP B CA 1
ATOM 11189 C C . ASP B 1 705 ? 29.344 20.031 27 1 80.12 705 ASP B C 1
ATOM 11191 O O . ASP B 1 705 ? 30.266 20.438 27.719 1 80.12 705 ASP B O 1
ATOM 11195 N N . GLY B 1 706 ? 28.25 20.719 26.844 1 81.75 706 GLY B N 1
ATOM 11196 C CA . GLY B 1 706 ? 27.891 21.75 27.797 1 81.75 706 GLY B CA 1
ATOM 11197 C C . GLY B 1 706 ? 28.391 23.141 27.406 1 81.75 706 GLY B C 1
ATOM 11198 O O . GLY B 1 706 ? 28 24.141 28 1 81.75 706 GLY B O 1
ATOM 11199 N N . ALA B 1 707 ? 29.359 23.219 26.5 1 89.56 707 ALA B N 1
ATOM 11200 C CA . ALA B 1 707 ? 29.844 24.5 25.984 1 89.56 707 ALA B CA 1
ATOM 11201 C C . ALA B 1 707 ? 29.203 24.828 24.641 1 89.56 707 ALA B C 1
ATOM 11203 O O . ALA B 1 707 ? 28.812 23.922 23.891 1 89.56 707 ALA B O 1
ATOM 11204 N N . CYS B 1 708 ? 29.078 26.141 24.406 1 94 708 CYS B N 1
ATOM 11205 C CA . CYS B 1 708 ? 28.422 26.531 23.156 1 94 708 CYS B CA 1
ATOM 11206 C C . CYS B 1 708 ? 29.234 27.609 22.438 1 94 708 CYS B C 1
ATOM 11208 O O . CYS B 1 708 ? 30.094 28.25 23.047 1 94 708 CYS B O 1
ATOM 11210 N N . VAL B 1 709 ? 29.062 27.703 21.219 1 94.81 709 VAL B N 1
ATOM 11211 C CA . VAL B 1 709 ? 29.562 28.797 20.391 1 94.81 709 VAL B CA 1
ATOM 11212 C C . VAL B 1 709 ? 28.375 29.609 19.859 1 94.81 709 VAL B C 1
ATOM 11214 O O . VAL B 1 709 ? 27.469 29.047 19.25 1 94.81 709 VAL B O 1
ATOM 11217 N N . PHE B 1 710 ? 28.391 30.859 20.203 1 94.75 710 PHE B N 1
ATOM 11218 C CA . PHE B 1 710 ? 27.391 31.781 19.703 1 94.75 710 PHE B CA 1
ATOM 11219 C C . PHE B 1 710 ? 27.984 32.688 18.641 1 94.75 710 PHE B C 1
ATOM 11221 O O . PHE B 1 710 ? 28.891 33.5 18.938 1 94.75 710 PHE B O 1
ATOM 11228 N N . LEU B 1 711 ? 27.484 32.594 17.469 1 93.81 711 LEU B N 1
ATOM 11229 C CA . LEU B 1 711 ? 27.938 33.469 16.406 1 93.81 711 LEU B CA 1
ATOM 11230 C C . LEU B 1 711 ? 27.188 34.812 16.469 1 93.81 711 LEU B C 1
ATOM 11232 O O . LEU B 1 711 ? 25.953 34.844 16.344 1 93.81 711 LEU B O 1
ATOM 11236 N N . LEU B 1 712 ? 27.969 35.812 16.641 1 90.94 712 LEU B N 1
ATOM 11237 C CA . LEU B 1 712 ? 27.375 37.125 16.719 1 90.94 712 LEU B CA 1
ATOM 11238 C C . LEU B 1 712 ? 27.484 37.875 15.391 1 90.94 712 LEU B C 1
ATOM 11240 O O . LEU B 1 712 ? 28.391 37.594 14.602 1 90.94 712 LEU B O 1
ATOM 11244 N N . ASP B 1 713 ? 26.562 38.719 15.18 1 84.75 713 ASP B N 1
ATOM 11245 C CA . ASP B 1 713 ? 26.578 39.469 13.93 1 84.75 713 ASP B CA 1
ATOM 11246 C C . ASP B 1 713 ? 27.719 40.5 13.914 1 84.75 713 ASP B C 1
ATOM 11248 O O . ASP B 1 713 ? 28.156 40.906 12.844 1 84.75 713 ASP B O 1
ATOM 11252 N N . ARG B 1 714 ? 28.078 40.969 15.133 1 83.75 714 ARG B N 1
ATOM 11253 C CA . ARG B 1 714 ? 29.203 41.875 15.297 1 83.75 714 ARG B CA 1
ATOM 11254 C C . ARG B 1 714 ? 29.844 41.719 16.672 1 83.75 714 ARG B C 1
ATOM 11256 O O . ARG B 1 714 ? 29.328 41 17.516 1 83.75 714 ARG B O 1
ATOM 11263 N N . ALA B 1 715 ? 31.031 42.312 16.828 1 88.19 715 ALA B N 1
ATOM 11264 C CA . ALA B 1 715 ? 31.766 42.188 18.094 1 88.19 715 ALA B CA 1
ATOM 11265 C C . ALA B 1 715 ? 31.109 43 19.188 1 88.19 715 ALA B C 1
ATOM 11267 O O . ALA B 1 715 ? 30.453 44.031 18.922 1 88.19 715 ALA B O 1
ATOM 11268 N N . LEU B 1 716 ? 31.172 42.531 20.375 1 86.19 716 LEU B N 1
ATOM 11269 C CA . LEU B 1 716 ? 30.703 43.281 21.547 1 86.19 716 LEU B CA 1
ATOM 11270 C C . LEU B 1 716 ? 31.656 44.438 21.875 1 86.19 716 LEU B C 1
ATOM 11272 O O . LEU B 1 716 ? 32.875 44.25 21.859 1 86.19 716 LEU B O 1
ATOM 11276 N N . ASP B 1 717 ? 31.172 45.719 21.766 1 70.56 717 ASP B N 1
ATOM 11277 C CA . ASP B 1 717 ? 32 46.906 22.016 1 70.56 717 ASP B CA 1
ATOM 11278 C C . ASP B 1 717 ? 32.406 47 23.484 1 70.56 717 ASP B C 1
ATOM 11280 O O . ASP B 1 717 ? 31.547 46.906 24.359 1 70.56 717 ASP B O 1
ATOM 11284 N N . ALA B 1 718 ? 33.562 46.688 23.844 1 57.06 718 ALA B N 1
ATOM 11285 C CA . ALA B 1 718 ? 34.031 46.938 25.203 1 57.06 718 ALA B CA 1
ATOM 11286 C C . ALA B 1 718 ? 34 48.438 25.547 1 57.06 718 ALA B C 1
ATOM 11288 O O . ALA B 1 718 ? 34.188 49.281 24.672 1 57.06 718 ALA B O 1
ATOM 11289 N N . PRO B 1 719 ? 33.375 48.812 26.594 1 48.59 719 PRO B N 1
ATOM 11290 C CA . PRO B 1 719 ? 33.344 50.219 26.984 1 48.59 719 PRO B CA 1
ATOM 11291 C C . PRO B 1 719 ? 34.688 50.938 26.719 1 48.59 719 PRO B C 1
ATOM 11293 O O . PRO B 1 719 ? 35.75 50.375 27.016 1 48.59 719 PRO B O 1
ATOM 11296 N N . GLN B 1 720 ? 34.812 51.625 25.703 1 41.84 720 GLN B N 1
ATOM 11297 C CA . GLN B 1 720 ? 35.938 52.531 25.734 1 41.84 720 GLN B CA 1
ATOM 11298 C C . GLN B 1 720 ? 36 53.312 27.047 1 41.84 720 GLN B C 1
ATOM 11300 O O . GLN B 1 720 ? 34.969 53.875 27.469 1 41.84 720 GLN B O 1
ATOM 11305 N N . ALA B 1 721 ? 36.75 52.906 27.984 1 38.66 721 ALA B N 1
ATOM 11306 C CA . ALA B 1 721 ? 37 53.812 29.094 1 38.66 721 ALA B CA 1
ATOM 11307 C C . ALA B 1 721 ? 37.031 55.25 28.609 1 38.66 721 ALA B C 1
ATOM 11309 O O . ALA B 1 721 ? 37.844 55.625 27.734 1 38.66 721 ALA B O 1
ATOM 11310 N N . ARG B 1 722 ? 35.969 55.875 28.562 1 41.12 722 ARG B N 1
ATOM 11311 C CA . ARG B 1 722 ? 36.062 57.344 28.438 1 41.12 722 ARG B CA 1
ATOM 11312 C C . ARG B 1 722 ? 37.25 57.875 29.266 1 41.12 722 ARG B C 1
ATOM 11314 O O . ARG B 1 722 ? 37.188 57.875 30.484 1 41.12 722 ARG B O 1
ATOM 11321 N N . ALA B 1 723 ? 38.344 57.562 28.766 1 36.09 723 ALA B N 1
ATOM 11322 C CA . ALA B 1 723 ? 39.438 58.375 29.328 1 36.09 723 ALA B CA 1
ATOM 11323 C C . ALA B 1 723 ? 39.094 59.875 29.203 1 36.09 723 ALA B C 1
ATOM 11325 O O . ALA B 1 723 ? 39.875 60.719 29.594 1 36.09 723 ALA B O 1
ATOM 11326 N N . ARG B 1 724 ? 38.031 60.125 28.422 1 37.53 724 ARG B N 1
ATOM 11327 C CA . ARG B 1 724 ? 38.031 61.562 28.156 1 37.53 724 ARG B CA 1
ATOM 11328 C C . ARG B 1 724 ? 37.656 62.344 29.422 1 37.53 724 ARG B C 1
ATOM 11330 O O . ARG B 1 724 ? 37.844 63.562 29.469 1 37.53 724 ARG B O 1
ATOM 11337 N N . LEU B 1 725 ? 36.875 61.625 30.281 1 34.19 725 LEU B N 1
ATOM 11338 C CA . LEU B 1 725 ? 36.5 62.625 31.266 1 34.19 725 LEU B CA 1
ATOM 11339 C C . LEU B 1 725 ? 37.688 63 32.156 1 34.19 725 LEU B C 1
ATOM 11341 O O . LEU B 1 725 ? 37.656 64 32.844 1 34.19 725 LEU B O 1
ATOM 11345 N N . ARG B 1 726 ? 38.625 62.094 32.188 1 36.97 726 ARG B N 1
ATOM 11346 C CA . ARG B 1 726 ? 39.688 62.5 33.125 1 36.97 726 ARG B CA 1
ATOM 11347 C C . ARG B 1 726 ? 40.531 63.594 32.531 1 36.97 726 ARG B C 1
ATOM 11349 O O . ARG B 1 726 ? 41.094 64.438 33.25 1 36.97 726 ARG B O 1
ATOM 11356 N N . LEU B 1 727 ? 40.594 63.562 31.172 1 36.31 727 LEU B N 1
ATOM 11357 C CA . LEU B 1 727 ? 41.5 64.625 30.672 1 36.31 727 LEU B CA 1
ATOM 11358 C C . LEU B 1 727 ? 40.781 65.938 30.703 1 36.31 727 LEU B C 1
ATOM 11360 O O . LEU B 1 727 ? 41.438 67 30.812 1 36.31 727 LEU B O 1
ATOM 11364 N N . ALA B 1 728 ? 39.438 65.938 30.562 1 37.47 728 ALA B N 1
ATOM 11365 C CA . ALA B 1 728 ? 38.812 67.312 30.609 1 37.47 728 ALA B CA 1
ATOM 11366 C C . ALA B 1 728 ? 38.812 67.812 32.031 1 37.47 728 ALA B C 1
ATOM 11368 O O . ALA B 1 728 ? 39 69.062 32.219 1 37.47 728 ALA B O 1
ATOM 11369 N N . ALA B 1 729 ? 38.719 66.938 33.031 1 37.5 729 ALA B N 1
ATOM 11370 C CA . ALA B 1 729 ? 38.812 67.5 34.375 1 37.5 729 ALA B CA 1
ATOM 11371 C C . ALA B 1 729 ? 40.219 67.938 34.719 1 37.5 729 ALA B C 1
ATOM 11373 O O . ALA B 1 729 ? 40.438 68.938 35.406 1 37.5 729 ALA B O 1
ATOM 11374 N N . ALA B 1 730 ? 41.25 67.188 34.094 1 40.59 730 ALA B N 1
ATOM 11375 C CA . ALA B 1 730 ? 42.594 67.625 34.406 1 40.59 730 ALA B CA 1
ATOM 11376 C C . ALA B 1 730 ? 42.938 68.938 33.719 1 40.59 730 ALA B C 1
ATOM 11378 O O . ALA B 1 730 ? 43.688 69.75 34.219 1 40.59 730 ALA B O 1
ATOM 11379 N N . GLY B 1 731 ? 42.344 69.125 32.531 1 39.25 731 GLY B N 1
ATOM 11380 C CA . GLY B 1 731 ? 42.562 70.375 31.875 1 39.25 731 GLY B CA 1
ATOM 11381 C C . GLY B 1 731 ? 41.906 71.562 32.594 1 39.25 731 GLY B C 1
ATOM 11382 O O . GLY B 1 731 ? 42.5 72.625 32.688 1 39.25 731 GLY B O 1
ATOM 11383 N N . PHE B 1 732 ? 40.688 71.312 33.156 1 40.91 732 PHE B N 1
ATOM 11384 C CA . PHE B 1 732 ? 40 72.375 33.906 1 40.91 732 PHE B CA 1
ATOM 11385 C C . PHE B 1 732 ? 40.75 72.688 35.188 1 40.91 732 PHE B C 1
ATOM 11387 O O . PHE B 1 732 ? 40.938 73.875 35.531 1 40.91 732 PHE B O 1
ATOM 11394 N N . LEU B 1 733 ? 41.312 71.625 35.844 1 42.31 733 LEU B N 1
ATOM 11395 C CA . LEU B 1 733 ? 42.062 71.938 37.062 1 42.31 733 LEU B CA 1
ATOM 11396 C C . LEU B 1 733 ? 43.406 72.625 36.719 1 42.31 733 LEU B C 1
ATOM 11398 O O . LEU B 1 733 ? 43.844 73.5 37.469 1 42.31 733 LEU B O 1
ATOM 11402 N N . ALA B 1 734 ? 43.969 72.25 35.531 1 44.78 734 ALA B N 1
ATOM 11403 C CA . ALA B 1 734 ? 45.219 72.938 35.188 1 44.78 734 ALA B CA 1
ATOM 11404 C C . ALA B 1 734 ? 44.969 74.375 34.781 1 44.78 734 ALA B C 1
ATOM 11406 O O . ALA B 1 734 ? 45.75 75.25 35.094 1 44.78 734 ALA B O 1
ATOM 11407 N N . GLY B 1 735 ? 43.781 74.562 34.156 1 42.44 735 GLY B N 1
ATOM 11408 C CA . GLY B 1 735 ? 43.406 75.938 33.812 1 42.44 735 GLY B CA 1
ATOM 11409 C C . GLY B 1 735 ? 43.094 76.812 35.062 1 42.44 735 GLY B C 1
ATOM 11410 O O . GLY B 1 735 ? 43.469 77.938 35.125 1 42.44 735 GLY B O 1
ATOM 11411 N N . VAL B 1 736 ? 42.406 76.188 36.062 1 45.44 736 VAL B N 1
ATOM 11412 C CA . VAL B 1 736 ? 42.125 76.875 37.281 1 45.44 736 VAL B CA 1
ATOM 11413 C C . VAL B 1 736 ? 43.406 77.188 38.031 1 45.44 736 VAL B C 1
ATOM 11415 O O . VAL B 1 736 ? 43.594 78.312 38.531 1 45.44 736 VAL B O 1
ATOM 11418 N N . CYS B 1 737 ? 44.406 76.188 37.906 1 42.81 737 CYS B N 1
ATOM 11419 C CA . CYS B 1 737 ? 45.656 76.438 38.625 1 42.81 737 CYS B CA 1
ATOM 11420 C C . CYS B 1 737 ? 46.469 77.5 37.875 1 42.81 737 CYS B C 1
ATOM 11422 O O . CYS B 1 737 ? 47.156 78.312 38.531 1 42.81 737 CYS B O 1
ATOM 11424 N N . ALA B 1 738 ? 46.438 77.438 36.5 1 44.81 738 ALA B N 1
ATOM 11425 C CA . ALA B 1 738 ? 47.219 78.438 35.812 1 44.81 738 ALA B CA 1
ATOM 11426 C C . ALA B 1 738 ? 46.562 79.812 36 1 44.81 738 ALA B C 1
ATOM 11428 O O . ALA B 1 738 ? 47.281 80.812 36.125 1 44.81 738 ALA B O 1
ATOM 11429 N N . GLY B 1 739 ? 45.188 79.875 36.031 1 41.59 739 GLY B N 1
ATOM 11430 C CA . GLY B 1 739 ? 44.531 81.125 36.281 1 41.59 739 GLY B CA 1
ATOM 11431 C C . GLY B 1 739 ? 44.75 81.625 37.688 1 41.59 739 GLY B C 1
ATOM 11432 O O . GLY B 1 739 ? 44.875 82.875 37.875 1 41.59 739 GLY B O 1
ATOM 11433 N N . LEU B 1 740 ? 44.875 80.75 38.656 1 41.34 740 LEU B N 1
ATOM 11434 C CA . LEU B 1 740 ? 45.188 81.125 40.031 1 41.34 740 LEU B CA 1
ATOM 11435 C C . LEU B 1 740 ? 46.625 81.625 40.125 1 41.34 740 LEU B C 1
ATOM 11437 O O . LEU B 1 740 ? 46.906 82.562 40.906 1 41.34 740 LEU B O 1
ATOM 11441 N N . TYR B 1 741 ? 47.562 81 39.281 1 40.94 741 TYR B N 1
ATOM 11442 C CA . TYR B 1 741 ? 48.938 81.438 39.344 1 40.94 741 TYR B CA 1
ATOM 11443 C C . TYR B 1 741 ? 49.094 82.812 38.719 1 40.94 741 TYR B C 1
ATOM 11445 O O . TYR B 1 741 ? 49.844 83.625 39.25 1 40.94 741 TYR B O 1
ATOM 11453 N N . MET B 1 742 ? 48.375 83 37.594 1 40.09 742 MET B N 1
ATOM 11454 C CA . MET B 1 742 ? 48.562 84.312 36.969 1 40.09 742 MET B CA 1
ATOM 11455 C C . MET B 1 742 ? 47.938 85.438 37.812 1 40.09 742 MET B C 1
ATOM 11457 O O . MET B 1 742 ? 48.344 86.562 37.719 1 40.09 742 MET B O 1
ATOM 11461 N N . GLY B 1 743 ? 46.844 85.062 38.531 1 34.88 743 GLY B N 1
ATOM 11462 C CA . GLY B 1 743 ? 46.281 86.062 39.406 1 34.88 743 GLY B CA 1
ATOM 11463 C C . GLY B 1 743 ? 47.188 86.438 40.562 1 34.88 743 GLY B C 1
ATOM 11464 O O . GLY B 1 743 ? 47.188 87.562 41.031 1 34.88 743 GLY B O 1
ATOM 11465 N N . TYR B 1 744 ? 47.969 85.375 41 1 34.84 744 TYR B N 1
ATOM 11466 C CA . TYR B 1 744 ? 48.875 85.562 42.125 1 34.84 744 TYR B CA 1
ATOM 11467 C C . TYR B 1 744 ? 50.031 86.438 41.719 1 34.84 744 TYR B C 1
ATOM 11469 O O . TYR B 1 744 ? 50.469 87.312 42.5 1 34.84 744 TYR B O 1
ATOM 11477 N N . VAL B 1 745 ? 50.531 86.25 40.469 1 38.44 745 VAL B N 1
ATOM 11478 C CA . VAL B 1 745 ? 51.719 87 40.094 1 38.44 745 VAL B CA 1
ATOM 11479 C C . VAL B 1 745 ? 51.375 88.5 40 1 38.44 745 VAL B C 1
ATOM 11481 O O . VAL B 1 745 ? 52.156 89.375 40.375 1 38.44 745 VAL B O 1
ATOM 11484 N N . LEU B 1 746 ? 50.125 88.688 39.438 1 34.59 746 LEU B N 1
ATOM 11485 C CA . LEU B 1 746 ? 49.844 90.125 39.219 1 34.59 746 LEU B CA 1
ATOM 11486 C C . LEU B 1 746 ? 49.688 90.875 40.562 1 34.59 746 LEU B C 1
ATOM 11488 O O . LEU B 1 746 ? 49.75 92.062 40.625 1 34.59 746 LEU B O 1
ATOM 11492 N N . PHE B 1 747 ? 49.188 90.062 41.625 1 29.52 747 PHE B N 1
ATOM 11493 C CA . PHE B 1 747 ? 48.938 90.812 42.875 1 29.52 747 PHE B CA 1
ATOM 11494 C C . PHE B 1 747 ? 50.25 91.312 43.469 1 29.52 747 PHE B C 1
ATOM 11496 O O . PHE B 1 747 ? 50.312 92.438 44 1 29.52 747 PHE B O 1
ATOM 11503 N N . CYS B 1 748 ? 51.25 90.375 43.5 1 29.05 748 CYS B N 1
ATOM 11504 C CA . CYS B 1 748 ? 52.375 90.688 44.406 1 29.05 748 CYS B CA 1
ATOM 11505 C C . CYS B 1 748 ? 53.25 91.812 43.812 1 29.05 748 CYS B C 1
ATOM 11507 O O . CYS B 1 748 ? 54.312 92.062 44.375 1 29.05 748 CYS B O 1
ATOM 11509 N N . LYS B 1 749 ? 53.031 92.188 42.594 1 27.8 749 LYS B N 1
ATOM 11510 C CA . LYS B 1 749 ? 54.031 93.125 42.125 1 27.8 749 LYS B CA 1
ATOM 11511 C C . LYS B 1 749 ? 53.938 94.438 42.906 1 27.8 749 LYS B C 1
ATOM 11513 O O . LYS B 1 749 ? 54.625 95.375 42.594 1 27.8 749 LYS B O 1
ATOM 11518 N N . ARG B 1 750 ? 52.719 94.625 43.562 1 25.72 750 ARG B N 1
ATOM 11519 C CA . ARG B 1 750 ? 52.594 96.062 43.875 1 25.72 750 ARG B CA 1
ATOM 11520 C C . ARG B 1 750 ? 53.656 96.5 44.844 1 25.72 750 ARG B C 1
ATOM 11522 O O . ARG B 1 750 ? 54 97.688 44.875 1 25.72 750 ARG B O 1
ATOM 11529 N N . THR B 1 751 ? 53.719 95.688 46 1 22.77 751 THR B N 1
ATOM 11530 C CA . THR B 1 751 ? 54.062 96.5 47.188 1 22.77 751 THR B CA 1
ATOM 11531 C C . THR B 1 751 ? 55.469 97.062 47.031 1 22.77 751 THR B C 1
ATOM 11533 O O . THR B 1 751 ? 55.75 98.188 47.438 1 22.77 751 THR B O 1
ATOM 11536 N N . VAL B 1 752 ? 56.344 96.188 46.969 1 22.81 752 VAL B N 1
ATOM 11537 C CA . VAL B 1 752 ? 57.531 96.25 47.812 1 22.81 752 VAL B CA 1
ATOM 11538 C C . VAL B 1 752 ? 58.562 97.188 47.156 1 22.81 752 VAL B C 1
ATOM 11540 O O . VAL B 1 752 ? 59.688 96.812 46.875 1 22.81 752 VAL B O 1
ATOM 11543 N N . TRP B 1 753 ? 58.125 98.25 46.344 1 20.83 753 TRP B N 1
ATOM 11544 C CA . TRP B 1 753 ? 59.25 98.875 45.688 1 20.83 753 TRP B CA 1
ATOM 11545 C C . TRP B 1 753 ? 60.125 99.625 46.688 1 20.83 753 TRP B C 1
ATOM 11547 O O . TRP B 1 753 ? 61.094 100.312 46.312 1 20.83 753 TRP B O 1
ATOM 11557 N N . PHE B 1 754 ? 59.344 100 47.875 1 17.42 754 PHE B N 1
ATOM 11558 C CA . PHE B 1 754 ? 59.906 101.188 48.469 1 17.42 754 PHE B CA 1
ATOM 11559 C C . PHE B 1 754 ? 61.375 101 48.781 1 17.42 754 PHE B C 1
ATOM 11561 O O . PHE B 1 754 ? 62.219 101.812 48.406 1 17.42 754 PHE B O 1
ATOM 11568 N N . ARG B 1 755 ? 61.562 100.688 50.094 1 16.77 755 ARG B N 1
ATOM 11569 C CA . ARG B 1 755 ? 62.438 101.438 51.031 1 16.77 755 ARG B CA 1
ATOM 11570 C C . ARG B 1 755 ? 63.875 100.938 50.875 1 16.77 755 ARG B C 1
ATOM 11572 O O . ARG B 1 755 ? 64.25 99.875 51.375 1 16.77 755 ARG B O 1
ATOM 11579 N N . ARG B 1 756 ? 64.5 101.188 49.781 1 18.27 756 ARG B N 1
ATOM 11580 C CA . ARG B 1 756 ? 65.875 100.688 49.688 1 18.27 756 ARG B CA 1
ATOM 11581 C C . ARG B 1 756 ? 66.812 101.5 50.562 1 18.27 756 ARG B C 1
ATOM 11583 O O . ARG B 1 756 ? 67.812 102 50.094 1 18.27 756 ARG B O 1
ATOM 11590 N N . SER B 1 757 ? 66.188 102.062 51.719 1 15.48 757 SER B N 1
ATOM 11591 C CA . SER B 1 757 ? 67.188 103.062 52.156 1 15.48 757 SER B CA 1
ATOM 11592 C C . SER B 1 757 ? 68.562 102.438 52.312 1 15.48 757 SER B C 1
ATOM 11594 O O . SER B 1 757 ? 69.5 102.812 51.625 1 15.48 757 SER B O 1
ATOM 11596 N N . PRO B 1 758 ? 68.875 102.5 53.812 1 20.44 758 PRO B N 1
ATOM 11597 C CA . PRO B 1 758 ? 70.188 103 54.25 1 20.44 758 PRO B CA 1
ATOM 11598 C C . PRO B 1 758 ? 71.312 102.125 53.75 1 20.44 758 PRO B C 1
ATOM 11600 O O . PRO B 1 758 ? 71.125 101 53.281 1 20.44 758 PRO B O 1
ATOM 11603 N N . GLU B 1 759 ? 72.438 102.062 54.5 1 17.41 759 GLU B N 1
ATOM 11604 C CA . GLU B 1 759 ? 73.688 102.625 55.062 1 17.41 759 GLU B CA 1
ATOM 11605 C C . GLU B 1 759 ? 74.75 101.562 55.156 1 17.41 759 GLU B C 1
ATOM 11607 O O . GLU B 1 759 ? 74.438 100.312 55.156 1 17.41 759 GLU B O 1
ATOM 11612 N N . SER B 1 760 ? 75.5 101.75 56.281 1 16.39 760 SER B N 1
ATOM 11613 C CA . SER B 1 760 ? 76.938 101.938 56.688 1 16.39 760 SER B CA 1
ATOM 11614 C C . SER B 1 760 ? 77.5 100.562 57.062 1 16.39 760 SER B C 1
ATOM 11616 O O . SER B 1 760 ? 78.562 100.188 56.562 1 16.39 760 SER B O 1
ATOM 11618 N N . ALA B 1 761 ? 77.688 100.375 58.469 1 17.11 761 ALA B N 1
ATOM 11619 C CA . ALA B 1 761 ? 79 100.438 59.125 1 17.11 761 ALA B CA 1
ATOM 11620 C C . ALA B 1 761 ? 79.75 99.125 59.031 1 17.11 761 ALA B C 1
ATOM 11622 O O . ALA B 1 761 ? 79.125 98.062 58.781 1 17.11 761 ALA B O 1
ATOM 11623 N N . PRO B 1 762 ? 80.625 98.688 60.156 1 18.03 762 PRO B N 1
ATOM 11624 C CA . PRO B 1 762 ? 82.062 98.625 60.406 1 18.03 762 PRO B CA 1
ATOM 11625 C C . PRO B 1 762 ? 82.688 97.25 60.219 1 18.03 762 PRO B C 1
ATOM 11627 O O . PRO B 1 762 ? 81.938 96.25 60.188 1 18.03 762 PRO B O 1
ATOM 11630 N N . LEU B 1 763 ? 84 97.25 60.594 1 15.45 763 LEU B N 1
ATOM 11631 C CA . LEU B 1 763 ? 85.25 96.688 60.219 1 15.45 763 LEU B CA 1
ATOM 11632 C C . LEU B 1 763 ? 85.375 95.25 60.625 1 15.45 763 LEU B C 1
ATOM 11634 O O . LEU B 1 763 ? 86.062 94.438 60 1 15.45 763 LEU B O 1
ATOM 11638 N N . LEU B 1 764 ? 85 94.812 61.938 1 16.7 764 LEU B N 1
ATOM 11639 C CA . LEU B 1 764 ? 86.188 94.562 62.719 1 16.7 764 LEU B CA 1
ATOM 11640 C C . LEU B 1 764 ? 86.875 93.312 62.219 1 16.7 764 LEU B C 1
ATOM 11642 O O . LEU B 1 764 ? 86.25 92.438 61.531 1 16.7 764 LEU B O 1
ATOM 11646 N N . GLN B 1 765 ? 87.438 92.688 62.906 1 15.43 765 GLN B N 1
ATOM 11647 C CA . GLN B 1 765 ? 88.812 92.312 63.188 1 15.43 765 GLN B CA 1
ATOM 11648 C C . GLN B 1 765 ? 89.188 91 62.438 1 15.43 765 GLN B C 1
ATOM 11650 O O . GLN B 1 765 ? 90.25 90.938 61.781 1 15.43 765 GLN B O 1
ATOM 11655 N N . GLU B 1 766 ? 88.938 89.75 63.094 1 14.7 766 GLU B N 1
ATOM 11656 C CA . GLU B 1 766 ? 89.938 88.688 63.281 1 14.7 766 GLU B CA 1
ATOM 11657 C C . GLU B 1 766 ? 90.125 87.812 62.031 1 14.7 766 GLU B C 1
ATOM 11659 O O . GLU B 1 766 ? 91.188 87.375 61.688 1 14.7 766 GLU B O 1
ATOM 11664 N N . SER B 1 767 ? 90.562 86.438 61.844 1 15.67 767 SER B N 1
ATOM 11665 C CA . SER B 1 767 ? 92 86.125 62.031 1 15.67 767 SER B CA 1
ATOM 11666 C C . SER B 1 767 ? 92.75 86.188 60.688 1 15.67 767 SER B C 1
ATOM 11668 O O . SER B 1 767 ? 93.875 85.812 60.625 1 15.67 767 SER B O 1
ATOM 11670 N N . PRO B 1 768 ? 92.625 86.812 59.75 1 21.17 768 PRO B N 1
ATOM 11671 C CA . PRO B 1 768 ? 93.938 87.312 59.5 1 21.17 768 PRO B CA 1
ATOM 11672 C C . PRO B 1 768 ? 94.125 88.688 60.125 1 21.17 768 PRO B C 1
ATOM 11674 O O . PRO B 1 768 ? 93.188 89.375 60.531 1 21.17 768 PRO B O 1
ATOM 11677 N N . PRO B 1 769 ? 94.938 89.562 59.5 1 17.44 769 PRO B N 1
ATOM 11678 C CA . PRO B 1 769 ? 96.125 90.312 59.031 1 17.44 769 PRO B CA 1
ATOM 11679 C C . PRO B 1 769 ? 95.688 91.688 58.469 1 17.44 769 PRO B C 1
ATOM 11681 O O . PRO B 1 769 ? 96.25 92.688 58.875 1 17.44 769 PRO B O 1
ATOM 11684 N N . ALA B 1 770 ? 95.375 92.312 56.938 1 14.26 770 ALA B N 1
ATOM 11685 C CA . ALA B 1 770 ? 95.5 93.562 56.219 1 14.26 770 ALA B CA 1
ATOM 11686 C C . ALA B 1 770 ? 94.125 94.312 56.094 1 14.26 770 ALA B C 1
ATOM 11688 O O . ALA B 1 770 ? 93.125 93.625 55.844 1 14.26 770 ALA B O 1
#

Foldseek 3Di:
DPPDDDDDDDPPPPDDDDDDDDDDDDDDDDDDDPDPDPPPPPPPQAFAPLNVLVVDPQQVQASVLCVVLVCVVVSRPAAAKEFAGEGPHAPPDRDDRQLGIAHDHEDQLVPDDAKWDWGAGLQWIWIWGAHNVRWIAINNWTQDDHWDARPNRRYIYTYTHYHGDRFAAPLRLVVVCVVVVFQQVLVSQLPVLADDLAAAKEFEGAGPVLVVVVDPQLLSLLQRDDDPQVPPCSNVLSHLLNQQRIWHHAAFMQPGDQWIATSNGDIWGWHADPRGQWIAINNWTFPGFQPIGRRYTYTYTSDHDSCPPPADWQLSSCVSVQLPLLSVQCVVVVNNCVRRPQPFQKEFEFAHPVLEPDSHDDPLLSQQRIDRHHDLQCVQAVDAFDKDKGFTRRQPQLLAQRGGFIWIWTDHPPWIAILVPWTWPPSPFDDHNNYTYTYTSYRDDGFAFQVVLDDVVQAQVLQVVLCVVLVNSDPDRPSAFKEAEGETDCQCPLAPLVSLLCVVPVVLSCVQRQQRMWRHADDQPDADKDWIAGNVGHIWIKHWDPDPDPQWTWIDIPQFPDIFTFGHSQWGDHPRYTYTYGNHRTHGPVHFDFQVSSCVSLVQVVLVVLQCPDPVRVCCRPPPHQWAFEGEPPDDPVPDPDSVQQRQVGTAGLVQVVCQVVQPAWGDTNPAAIWHWDDPDVPWIWIAGPPDPDIWTFDGKRDTPSHIYTYINGGHDGPPPCPVVVVVVVVVVVVVVVVVVVVVVVVPPDDPPDDPDDDDDDDDDDDDDD/DPDDPDDDDDDDDDDDDCPDDPPDDPPDPPPDPPPPDPPPPCPPPAFAPLNVLVVDPQQVQASVLCVVLVCVVVSVPAAAKEFEGEGPHAPPDNDDRQLGIAHDHEDQLVPDDAKWDWGAGLQWIWIWGAHNVRWIAINNWTQDDHWDARPNRRYIYTYTHYHGDRFAAPLRLVVVCVVVVFQQVLVSQLPVLADDLAAAKEFEGAGPVLVVVVDPQLLSLLQRDDDPQVPPCSNVLSHLLNQQRIWHHAAFMQPGDQWIATSNGDIWGWHADPRGQWIAINNWIFPGFQPIGRRYTYTYTSDHDSCPPPADWQLSSCVSVQLPLLSVQCVVVVNNCVRRPQPFQKEFEFAHPVLEPDSHDDPLLSQQRIDRHHDLQCVQAVDAFDKDKGFTRRQPQLLAQRGGFIWIWTDHPPWIAILVPWTWPPSPFDDHNNYTYTYTSYRDDGFAFPVVLDDVVQAQVLQVVLCVVLVNSDPDRPSAFKEAEGETDCQCPLAVLVSLLCVVPVVLSCVQRQQRMWRHADDQPDADKDWIAGNVGHIWIKHWDPDPDPQWTWIDIPQFPDIFTFGHSQWGDHPRYTYTYGNHRTHGPVHFDFQVSSCVSLVQVVLVVLQCPDPVRNCCRPPVHQWAFEGEPPDDPVPDPDSVQQRQVGTFGLVQVVCQVVQPAWGDTNPAAIWHWDDPDVPWIWIAGPPDPDIWTFDGKRDTPSHIYTYINGGHDGPPPCPVVVVVVVVVVVVVVVVVVVVVVVVPVPDDPDDPDDDDDDDDDDDDDD

Nearest PDB structures (foldseek):
  7as7-assembly1_A  TM=2.706E-01  e=5.455E-26  Homo sapiens
  7asc-assembly1_A  TM=2.718E-01  e=2.149E-25  Homo sapiens
  5nv6-assembly1_A  TM=2.679E-01  e=1.927E-24  Homo sapiens
  2vxp-assembly2_B  TM=7.605E-01  e=5.834E-05  Homo sapiens
  1x3b-assembly1_A  TM=7.462E-01  e=5.228E-05  Homo sapiens

Sequence (1540 aa):
MISAMRWGGLTWACMALLWARGVPGAVAREQAGGAAALDDDGGFPFTTVVDILSQNAEFAGFLRAAQRGGWVPYLNELDDFSLLAPFGGVGGGRLDMQRYVIQGGVIDLAQYEAGVYVVDSRAGPRVVEVRGDGGASVNGVRVVADSLFASVQNAVVVPIAGPMPALAERDGLLQALREAGRPVRCAAQLLRLTEGRGANETLLLPEDGAFESQFDAAELNYLLQAHRLEVDGWYDDQRRLAARLRLRGVHGGAAVARNATAVSGELVELQPADHGATLYVNGTRTSSSNLVYRGGIAHLLDLQGLRSGIEFTADKYLVGLNASAFVEGMYYQKLAHMLRAHTSTYTIFVSADSWDQYRDFSRSSLLYHFTADHLWLEELLSDEGAHRLHDSMFCPGDGLGGRCQRLKLSRAGADIYVNGGLRVLNPHPYRVRNTLIYLLERSLEPPSALLSSVNPFLHCTLSLSLLRELGLLDLPSDHHGYTVLLPCFDAWRDLELNLDYLRQNTSALDMLLGNLIFKGLVYTDDSQERNVSTLHGEPVSVRPLAAHANGSASFAFSNLAAGVALELGADIPFDRGVVHPLREVPGPRAFHVPLRALVDAAGAAPFADLLRRAPAFADALGPDAPYSILAPAGLLQRHVADPAKFLAAHLVPRAATDALRLCNGLVPTAHGPPLHCRAPAPGVRLLSVAGHSQEVRVLKVGCTDGACVFLLDRALDAPQARARLRLAAAGFLAGVCAGLYMGYVLFCKRTVWFRRSPESAPLLQESPPAMISAMRWGGLTWACMALLWARGVPGAVAREQAGGAAALDDDGGFPFTTVVDILSQNAEFAGFLRAAQRGGWVPYLNELDDFSLLAPFGGVGGGRLDMQRYVIQGGVIDLAQYEAGVYVVDSRAGPRVVEVRGDGGASVNGVRVVADSLFASVQNAVVVPIAGPMPALAERDGLLQALREAGRPVRCAAQLLRLTEGRGANETLLLPEDGAFESQFDAAELNYLLQAHRLEVDGWYDDQRRLAARLRLRGVHGGAAVARNATAVSGELVELQPADHGATLYVNGTRTSSSNLVYRGGIAHLLDLQGLRSGIEFTADKYLVGLNASAFVEGMYYQKLAHMLRAHTSTYTIFVSADSWDQYRDFSRSSLLYHFTADHLWLEELLSDEGAHRLHDSMFCPGDGLGGRCQRLKLSRAGADIYVNGGLRVLNPHPYRVRNTLIYLLERSLEPPSALLSSVNPFLHCTLSLSLLRELGLLDLPSDHHGYTVLLPCFDAWRDLELNLDYLRQNTSALDMLLGNLIFKGLVYTDDSQERNVSTLHGEPVSVRPLAAHANGSASFAFSNLAAGVALELGADIPFDRGVVHPLREVPGPRAFHVPLRALVDAAGAAPFADLLRRAPAFADALGPDAPYSILAPAGLLQRHVADPAKFLAAHLVPRAATDALRLCNGLVPTAHGPPLHCRAPAPGVRLLSVAGHSQEVRVLKVGCTDGACVFLLDRALDAPQARARLRLAAAGFLAGVCAGLYMGYVLFCKRTVWFRRSPESAPLLQESPPA

Secondary structure (DSSP, 8-state):
---------------------------------------S----S---HHHHHHH-GGGHHHHHHHHHTT-HHHHHH--SEEEEEETT---SSPP-GGGTEEESS---GGGPPSEEEEE--TT--EEEEE-TTS-EEETTEEB-S--EEETTTTEEEEEESSPPPPPPPHHHHHHHHHHTT-S-HHHHHHHHHS----SSEEEEEE-HHHHHHHS-HHHHHHHHS---S--TTHHHHHHHHHHHTEEES---BTT--SEEEBTTS-EEEEEEEGGGTEEEETTEEEEEEEEEETTEEEEEE----TTTT-PPPHHHHHHHTT-HHHHHHHHHTT-HHHHS-SS---EEEEE-GGG-S-----HHHHHHTEESS---HHHHT-STT-EEEEE-S---GGGGTTPPPEEEEEEETTEEEETTTEEBS-SS-EEETTEEEEEESS-------HHHHS-GGG--HHHHHHHHHTT-SSPPP-SS-EEEEEE-TTTTTT-HHHHHHHHH-HHHHHHHHHTSEEES---TT--S-EEEEETT--EEEEEEEEEEETTEEEEEETTBSS-EEEETT--EEETTEEEEEESS---BTT----HHHHHHHTT-HHHHHHHHH-GGGGGGGSTT-SEEEEEETT--GGG-S-HHHHHHHTEEEGGGHHHHHHT-EEE--SSS--EEEE-SSTT--EEEETT---EEEEEEEEEETTEEEEEESS---------HHHHHHHHHHHHHHHHHHHHHHHHTTSS-------------------/---------------------------------------S----S---HHHHHHH-GGGHHHHHHHHHTT-HHHHHH--SEEEEEETT---SS---GGGTEEESS---GGGPPSEEEEE--TT--EEEEE-TTS-EEETTEEB-S--EEETTTTEEEEEESSPPPPPPPHHHHHHHHHHTT-S-HHHHHHHHHS----SSEEEEEE-HHHHHHHS-HHHHHHHHS---S--TTHHHHHHHHHHHTEEES---BTT--SEEEBTTS-EEEEEEEGGGTEEEETTEEEEEEEEEETTEEEEEE----TTTT-PPPHHHHHHHTT-HHHHHHHHHTT-HHHHS-SS---EEEEE-GGG-S-----HHHHHHTEESS---HHHHT-STT-EEEEE-S---GGGGTTPPPEEEEEEETTEEEETTTEEBS-SS-EEETTEEEEEESS-------HHHHS-GGG--HHHHHHHHHTT-SSPPP-SS-EEEEEE-TTTTTT-HHHHHHHHH-HHHHHHHHHTSEEES---TT--S-EEEEETTS-EEEEEEEEEEETTEEEEEETTBSS-EEEETT--EEETTEEEEEESS---BTT----HHHHHHHTT-HHHHHHHHH-GGGGGGGSTT-SEEEEEETT--GGG-S-HHHHHHHTEEEGGGHHHHHHT-EEE--SSS--EEEE-SSTT--EEEETT---EEEEEEEEEETTEEEEEESS---------HHHHHHHHHHHHHHHHHHHHHHHHTTSSTT-------------SS--

Radius of gyration: 57.28 Å; Cα contacts (8 Å, |Δi|>4): 2977; chains: 2; bounding box: 195×212×123 Å

pLDDT: mean 82.3, std 22.66, range [14.26, 98.44]

Solvent-accessible surface area (backbone atoms only — not comparable to full-atom values): 84684 Å² total; per-residue (Å²): 128,92,65,86,67,84,86,86,79,83,68,81,77,82,76,83,79,84,74,87,80,82,88,81,89,87,90,84,88,79,82,85,79,81,77,80,80,78,74,75,81,68,70,72,76,72,31,43,65,66,52,54,35,71,74,32,76,57,28,41,43,35,48,51,46,33,54,74,64,63,41,54,68,57,60,70,69,50,60,32,22,22,36,54,41,21,41,77,15,68,70,97,62,88,73,62,63,55,74,30,41,32,56,85,39,59,78,56,71,87,75,53,68,61,28,25,34,56,44,69,30,91,60,21,45,41,43,36,38,34,41,85,87,70,50,36,26,51,69,81,41,41,44,72,53,80,67,44,78,15,63,67,33,47,26,29,41,39,34,23,60,45,62,76,78,83,63,38,46,66,69,52,45,48,49,50,39,47,73,72,66,47,54,39,64,57,44,47,42,34,51,68,73,34,86,79,85,57,75,45,22,19,36,51,38,35,28,38,66,33,50,60,74,73,35,54,73,37,53,43,43,43,52,56,48,90,71,85,66,83,52,89,55,58,67,54,51,37,43,47,52,47,24,58,29,27,28,62,39,71,68,40,20,48,78,38,61,48,68,40,40,22,66,62,65,49,79,41,43,38,43,58,33,79,49,12,56,29,36,25,52,72,82,39,58,38,79,41,44,72,43,62,21,37,35,17,29,32,31,33,27,68,52,77,70,74,58,67,93,61,80,71,40,44,53,54,42,33,43,20,54,41,19,48,43,59,47,50,34,30,50,73,65,72,42,47,64,72,38,63,46,72,79,48,37,31,22,37,52,40,28,36,48,84,53,37,78,71,69,63,51,21,63,57,37,54,29,50,28,26,24,76,46,73,72,57,53,58,70,76,38,67,49,82,66,25,58,46,79,42,61,26,57,23,53,68,37,47,44,38,53,64,38,46,48,69,42,38,39,35,24,60,80,94,42,40,25,45,67,82,74,34,45,48,75,40,73,72,56,50,74,41,85,39,32,37,40,35,41,29,63,42,64,71,68,68,53,43,54,54,73,49,44,54,60,62,88,48,44,34,52,67,49,50,50,56,31,50,76,70,58,56,55,70,70,75,81,76,42,31,14,28,21,34,58,39,41,12,60,64,21,63,61,60,30,51,25,48,48,51,39,33,73,73,29,62,68,60,37,47,54,52,53,32,68,35,27,28,45,24,74,74,59,84,82,51,81,58,72,43,78,32,20,28,65,85,62,51,80,30,48,37,35,61,44,88,64,69,58,95,65,23,38,28,32,37,40,68,56,34,73,57,68,44,65,40,47,59,74,50,70,34,58,23,58,50,34,38,35,39,60,21,66,51,65,82,51,40,66,92,53,82,70,54,59,52,53,39,39,49,50,65,64,26,52,59,57,54,52,52,37,62,71,33,73,94,42,52,55,51,55,44,96,79,30,60,34,18,40,50,43,32,45,81,65,57,77,89,74,51,89,52,60,67,64,53,48,22,58,31,26,26,36,35,88,41,40,62,39,57,74,68,34,63,46,75,26,60,29,64,74,38,72,37,28,36,32,45,57,92,43,93,91,41,44,34,37,21,47,65,97,46,86,65,70,37,42,52,73,44,27,19,61,43,96,73,24,37,42,34,33,22,66,42,70,83,79,68,79,69,74,69,59,57,62,60,54,52,54,52,49,52,53,49,49,53,50,50,52,53,51,56,52,52,57,66,63,68,68,65,72,86,84,64,86,74,78,76,80,80,88,90,79,85,78,83,82,76,85,136,142,83,67,90,66,87,78,76,89,74,76,87,76,85,84,76,88,70,83,80,65,92,78,80,82,72,77,70,81,77,76,80,77,76,77,73,77,79,73,75,82,68,76,74,80,72,32,40,66,67,51,53,35,71,74,33,79,56,27,42,43,36,47,52,46,34,54,73,64,64,41,54,67,57,60,69,69,49,60,33,22,22,36,54,41,19,41,78,14,68,71,100,65,87,69,62,64,56,73,32,39,32,56,86,41,60,77,56,72,87,77,53,67,60,27,24,36,56,44,67,32,91,62,20,46,41,42,37,36,32,42,86,88,68,48,37,25,50,71,82,41,42,46,74,55,80,68,44,77,11,64,69,31,49,26,28,40,39,34,21,61,44,61,77,78,82,62,39,46,68,68,51,46,50,50,50,39,48,72,71,65,47,54,37,62,57,43,46,42,34,51,69,74,36,88,78,86,57,75,45,22,19,36,52,38,34,28,37,65,32,52,60,75,72,35,56,71,37,54,42,42,42,52,57,48,91,70,84,66,83,53,89,56,59,68,54,51,38,41,48,50,47,24,59,30,27,29,62,37,70,66,39,19,50,78,39,59,50,67,40,39,23,67,62,65,50,78,41,41,38,42,59,33,79,47,11,58,30,36,24,52,72,82,38,60,38,81,41,43,71,42,60,21,38,35,18,28,32,32,32,25,70,51,79,72,74,59,68,93,61,80,71,39,44,51,53,43,35,44,20,54,42,21,48,43,58,47,50,34,31,50,74,66,71,43,49,64,72,38,64,45,73,80,49,36,33,22,36,52,39,29,37,50,83,52,38,78,72,70,60,52,20,64,59,38,54,30,51,29,27,24,75,46,74,71,59,55,58,72,77,37,68,50,83,63,24,58,45,79,43,58,28,57,24,53,69,38,46,42,38,52,64,37,45,48,69,43,38,39,36,26,60,84,92,43,40,26,44,66,81,74,35,45,47,76,38,73,70,55,49,74,39,85,38,31,37,40,34,40,30,64,41,63,70,68,67,53,42,54,53,74,46,44,54,61,60,88,49,44,35,51,67,48,52,49,54,32,49,77,70,59,56,56,68,70,74,82,75,41,31,16,27,23,35,60,39,40,10,59,64,20,62,62,60,29,51,25,49,48,51,40,32,73,75,28,62,70,59,38,47,53,53,52,32,66,34,26,28,44,23,74,75,58,84,82,51,81,58,73,45,78,31,21,28,65,86,62,50,80,31,49,38,38,60,46,87,63,69,58,94,63,22,37,29,31,36,40,66,56,35,71,56,69,44,65,39,49,58,73,49,70,35,57,23,59,52,34,36,35,39,62,21,66,50,66,81,51,39,66,90,52,83,69,54,60,51,54,38,39,48,50,64,64,27,54,59,59,53,53,52,37,62,70,33,75,94,41,51,55,50,55,43,96,78,29,61,33,17,39,51,43,29,44,81,64,59,76,88,74,53,89,50,59,69,63,53,48,23,57,31,25,26,34,33,89,41,39,62,39,56,74,68,32,63,46,74,28,60,28,64,73,36,71,38,29,36,32,44,58,92,44,93,90,41,44,34,36,22,46,66,96,46,86,65,71,37,42,52,73,44,28,18,61,43,96,74,24,36,42,33,33,21,66,42,70,82,80,68,79,69,73,69,58,56,61,58,53,55,52,49,48,51,52,48,48,51,49,50,52,51,48,55,54,49,56,66,58,68,66,64,69,83,73,65,85,73,67,90,88,80,88,88,80,81,72,67,92,71,89,139